Protein 7BV5 (pdb70)

Structure (mmCIF, N/CA/C/O backbone):
data_7BV5
#
_entry.id   7BV5
#
_cell.length_a   138.591
_cell.length_b   118.543
_cell.length_c   91.142
_cell.angle_alpha   90.000
_cell.angle_beta   90.000
_cell.angle_gamma   90.000
#
_symmetry.space_group_name_H-M   'P 21 21 2'
#
loop_
_entity.id
_entity.type
_entity.pdbx_description
1 polymer 'tRNA-specific adenosine deaminase subunit TAD2'
2 polymer 'tRNA-specific adenosine deaminase subunit TAD3'
3 non-polymer 'ZINC ION'
4 water water
#
loop_
_atom_site.group_PDB
_atom_site.id
_atom_site.type_symbol
_atom_site.label_atom_id
_atom_site.label_alt_id
_atom_site.label_comp_id
_atom_site.label_asym_id
_atom_site.label_entity_id
_atom_site.label_seq_id
_atom_site.pdbx_PDB_ins_code
_atom_site.Cartn_x
_atom_site.Cartn_y
_atom_site.Cartn_z
_atom_site.occupancy
_atom_site.B_iso_or_equiv
_atom_site.auth_seq_id
_atom_site.auth_comp_id
_atom_site.auth_asym_id
_atom_site.auth_atom_id
_atom_site.pdbx_PDB_model_num
ATOM 1 N N . ALA A 1 2 ? -33.393 58.591 17.946 1.00 113.20 -1 ALA A N 1
ATOM 2 C CA . ALA A 1 2 ? -33.896 59.446 16.809 1.00 115.97 -1 ALA A CA 1
ATOM 3 C C . ALA A 1 2 ? -33.338 60.887 16.809 1.00 120.20 -1 ALA A C 1
ATOM 4 O O . ALA A 1 2 ? -33.780 61.726 16.016 1.00 121.52 -1 ALA A O 1
ATOM 6 N N . ASP A 1 3 ? -32.387 61.168 17.708 1.00 112.69 0 ASP A N 1
ATOM 7 C CA . ASP A 1 3 ? -31.420 62.258 17.565 1.00 104.46 0 ASP A CA 1
ATOM 8 C C . ASP A 1 3 ? -30.682 62.114 16.210 1.00 104.74 0 ASP A C 1
ATOM 9 O O . ASP A 1 3 ? -30.446 61.003 15.715 1.00 104.77 0 ASP A O 1
ATOM 14 N N . LEU A 1 4 ? -30.333 63.255 15.620 1.00 96.24 1 LEU A N 1
ATOM 15 C CA . LEU A 1 4 ? -29.829 63.311 14.235 1.00 88.45 1 LEU A CA 1
ATOM 16 C C . LEU A 1 4 ? -28.324 63.176 14.101 1.00 80.30 1 LEU A C 1
ATOM 17 O O . LEU A 1 4 ? -27.829 62.774 13.039 1.00 74.33 1 LEU A O 1
ATOM 22 N N . GLN A 1 5 ? -27.602 63.515 15.166 1.00 72.73 2 GLN A N 1
ATOM 23 C CA . GLN A 1 5 ? -26.200 63.132 15.281 1.00 66.85 2 GLN A CA 1
ATOM 24 C C . GLN A 1 5 ? -26.084 61.613 15.187 1.00 59.55 2 GLN A C 1
ATOM 25 O O . GLN A 1 5 ? -25.149 61.098 14.576 1.00 56.44 2 GLN A O 1
ATOM 31 N N . HIS A 1 6 ? -27.057 60.908 15.765 1.00 52.71 3 HIS A N 1
ATOM 32 C CA . HIS A 1 6 ? -27.078 59.452 15.716 1.00 53.26 3 HIS A CA 1
ATOM 33 C C . HIS A 1 6 ? -27.228 58.893 14.301 1.00 53.16 3 HIS A C 1
ATOM 34 O O . HIS A 1 6 ? -26.517 57.977 13.906 1.00 49.73 3 HIS A O 1
ATOM 41 N N . ILE A 1 7 ? -28.128 59.478 13.531 1.00 57.23 4 ILE A N 1
ATOM 42 C CA . ILE A 1 7 ? -28.271 59.119 12.122 1.00 56.44 4 ILE A CA 1
ATOM 43 C C . ILE A 1 7 ? -26.970 59.378 11.395 1.00 54.19 4 ILE A C 1
ATOM 44 O O . ILE A 1 7 ? -26.420 58.461 10.786 1.00 54.54 4 ILE A O 1
ATOM 49 N N . LYS A 1 8 ? -26.488 60.617 11.487 1.00 52.08 5 LYS A N 1
ATOM 50 C CA . LYS A 1 8 ? -25.221 61.013 10.883 1.00 51.79 5 LYS A CA 1
ATOM 51 C C . LYS A 1 8 ? -24.085 60.015 11.128 1.00 48.43 5 LYS A C 1
ATOM 52 O O . LYS A 1 8 ? -23.444 59.554 10.180 1.00 47.94 5 LYS A O 1
ATOM 58 N N . HIS A 1 9 ? -23.819 59.718 12.393 1.00 45.15 6 HIS A N 1
ATOM 59 C CA . HIS A 1 9 ? -22.684 58.862 12.731 1.00 44.39 6 HIS A CA 1
ATOM 60 C C . HIS A 1 9 ? -22.906 57.389 12.367 1.00 43.02 6 HIS A C 1
ATOM 61 O O . HIS A 1 9 ? -21.976 56.699 11.960 1.00 42.15 6 HIS A O 1
ATOM 68 N N . MET A 1 10 ? -24.138 56.912 12.471 1.00 43.21 7 MET A N 1
ATOM 69 C CA . MET A 1 10 ? -24.438 55.560 12.026 1.00 41.34 7 MET A CA 1
ATOM 70 C C . MET A 1 10 ? -24.289 55.447 10.525 1.00 41.34 7 MET A C 1
ATOM 71 O O . MET A 1 10 ? -23.873 54.398 10.041 1.00 40.44 7 MET A O 1
ATOM 76 N N . ARG A 1 11 ? -24.654 56.499 9.790 1.00 40.95 8 ARG A N 1
ATOM 77 C CA . ARG A 1 11 ? -24.432 56.504 8.337 1.00 42.41 8 ARG A CA 1
ATOM 78 C C . ARG A 1 11 ? -22.952 56.273 8.017 1.00 38.69 8 ARG A C 1
ATOM 79 O O . ARG A 1 11 ? -22.632 55.486 7.132 1.00 36.89 8 ARG A O 1
ATOM 87 N N . THR A 1 12 ? -22.065 56.917 8.773 1.00 37.07 9 THR A N 1
ATOM 88 C CA . THR A 1 12 ? -20.626 56.711 8.634 1.00 36.01 9 THR A CA 1
ATOM 89 C C . THR A 1 12 ? -20.303 55.269 8.913 1.00 36.28 9 THR A C 1
ATOM 90 O O . THR A 1 12 ? -19.688 54.599 8.106 1.00 38.65 9 THR A O 1
ATOM 94 N N . ALA A 1 13 ? -20.763 54.765 10.038 1.00 37.28 10 ALA A N 1
ATOM 95 C CA . ALA A 1 13 ? -20.512 53.366 10.367 1.00 39.54 10 ALA A CA 1
ATOM 96 C C . ALA A 1 13 ? -20.913 52.383 9.238 1.00 39.95 10 ALA A C 1
ATOM 97 O O . ALA A 1 13 ? -20.247 51.375 8.972 1.00 35.81 10 ALA A O 1
ATOM 99 N N . VAL A 1 14 ? -22.023 52.690 8.588 1.00 43.82 11 VAL A N 1
ATOM 100 C CA . VAL A 1 14 ? -22.579 51.835 7.556 1.00 44.14 11 VAL A CA 1
ATOM 101 C C . VAL A 1 14 ? -21.712 51.945 6.332 1.00 43.85 11 VAL A C 1
ATOM 102 O O . VAL A 1 14 ? -21.509 50.946 5.648 1.00 49.81 11 VAL A O 1
ATOM 106 N N . ARG A 1 15 ? -21.194 53.139 6.047 1.00 42.11 12 ARG A N 1
ATOM 107 C CA . ARG A 1 15 ? -20.273 53.288 4.918 1.00 41.85 12 ARG A CA 1
ATOM 108 C C . ARG A 1 15 ? -19.042 52.440 5.148 1.00 39.29 12 ARG A C 1
ATOM 109 O O . ARG A 1 15 ? -18.610 51.727 4.260 1.00 39.29 12 ARG A O 1
ATOM 117 N N . LEU A 1 16 ? -18.497 52.494 6.358 1.00 40.17 13 LEU A N 1
ATOM 118 C CA . LEU A 1 16 ? -17.333 51.677 6.716 1.00 39.07 13 LEU A CA 1
ATOM 119 C C . LEU A 1 16 ? -17.614 50.164 6.664 1.00 38.37 13 LEU A C 1
ATOM 120 O O . LEU A 1 16 ? -16.794 49.388 6.168 1.00 37.91 13 LEU A O 1
ATOM 125 N N . ALA A 1 17 ? -18.766 49.745 7.173 1.00 36.40 14 ALA A N 1
ATOM 126 C CA . ALA A 1 17 ? -19.187 48.345 7.056 1.00 37.57 14 ALA A CA 1
ATOM 127 C C . ALA A 1 17 ? -19.303 47.895 5.607 1.00 37.00 14 ALA A C 1
ATOM 128 O O . ALA A 1 17 ? -18.984 46.758 5.287 1.00 34.74 14 ALA A O 1
ATOM 130 N N . ARG A 1 18 ? -19.806 48.783 4.753 1.00 37.43 15 ARG A N 1
ATOM 131 C CA . ARG A 1 18 ? -19.857 48.515 3.337 1.00 39.82 15 ARG A CA 1
ATOM 132 C C . ARG A 1 18 ? -18.452 48.284 2.796 1.00 39.87 15 ARG A C 1
ATOM 133 O O . ARG A 1 18 ? -18.245 47.372 2.011 1.00 43.58 15 ARG A O 1
ATOM 141 N N . TYR A 1 19 ? -17.499 49.115 3.196 1.00 38.75 16 TYR A N 1
ATOM 142 C CA . TYR A 1 19 ? -16.101 48.917 2.805 1.00 40.91 16 TYR A CA 1
ATOM 143 C C . TYR A 1 19 ? -15.609 47.532 3.230 1.00 40.81 16 TYR A C 1
ATOM 144 O O . TYR A 1 19 ? -14.920 46.828 2.475 1.00 39.25 16 TYR A O 1
ATOM 153 N N . ALA A 1 20 ? -15.961 47.158 4.451 1.00 41.73 17 ALA A N 1
ATOM 154 C CA . ALA A 1 20 ? -15.578 45.863 4.971 1.00 43.71 17 ALA A CA 1
ATOM 155 C C . ALA A 1 20 ? -16.122 44.727 4.077 1.00 41.75 17 ALA A C 1
ATOM 156 O O . ALA A 1 20 ? -15.383 43.795 3.723 1.00 38.40 17 ALA A O 1
ATOM 158 N N . LEU A 1 21 ? -17.392 44.841 3.687 1.00 39.48 18 LEU A N 1
ATOM 159 C CA . LEU A 1 21 ? -18.011 43.878 2.803 1.00 41.28 18 LEU A CA 1
ATOM 160 C C . LEU A 1 21 ? -17.171 43.716 1.539 1.00 45.06 18 LEU A C 1
ATOM 161 O O . LEU A 1 21 ? -16.829 42.605 1.123 1.00 48.72 18 LEU A O 1
ATOM 166 N N . ASP A 1 22 ? -16.796 44.839 0.949 1.00 47.10 19 ASP A N 1
ATOM 167 C CA . ASP A 1 22 ? -16.111 44.820 -0.345 1.00 45.77 19 ASP A CA 1
ATOM 168 C C . ASP A 1 22 ? -14.692 44.316 -0.260 1.00 45.73 19 ASP A C 1
ATOM 169 O O . ASP A 1 22 ? -14.128 43.938 -1.276 1.00 47.17 19 ASP A O 1
ATOM 174 N N . HIS A 1 23 ? -14.128 44.296 0.946 1.00 49.31 20 HIS A N 1
ATOM 175 C CA . HIS A 1 23 ? -12.821 43.669 1.188 1.00 48.42 20 HIS A CA 1
ATOM 176 C C . HIS A 1 23 ? -12.948 42.307 1.861 1.00 44.98 20 HIS A C 1
ATOM 177 O O . HIS A 1 23 ? -12.049 41.887 2.571 1.00 38.78 20 HIS A O 1
ATOM 184 N N . ASP A 1 24 ? -14.060 41.619 1.591 1.00 45.91 21 ASP A N 1
ATOM 185 C CA . ASP A 1 24 ? -14.270 40.219 1.982 1.00 47.67 21 ASP A CA 1
ATOM 186 C C . ASP A 1 24 ? -14.320 39.939 3.476 1.00 44.60 21 ASP A C 1
ATOM 187 O O . ASP A 1 24 ? -14.065 38.828 3.904 1.00 44.00 21 ASP A O 1
ATOM 192 N N . GLU A 1 25 ? -14.701 40.941 4.245 1.00 42.52 22 GLU A N 1
ATOM 193 C CA . GLU A 1 25 ? -14.733 40.856 5.692 1.00 42.92 22 GLU A CA 1
ATOM 194 C C . GLU A 1 25 ? -16.201 41.039 6.143 1.00 41.34 22 GLU A C 1
ATOM 195 O O . GLU A 1 25 ? -17.035 41.537 5.379 1.00 49.74 22 GLU A O 1
ATOM 201 N N . THR A 1 26 ? -16.523 40.594 7.349 1.00 38.46 23 THR A N 1
ATOM 202 C CA . THR A 1 26 ? -17.878 40.711 7.890 1.00 37.06 23 THR A CA 1
ATOM 203 C C . THR A 1 26 ? -18.222 42.165 8.083 1.00 36.66 23 THR A C 1
ATOM 204 O O . THR A 1 26 ? -17.456 42.874 8.708 1.00 40.63 23 THR A O 1
ATOM 208 N N . PRO A 1 27 ? -19.390 42.618 7.598 1.00 36.09 24 PRO A N 1
ATOM 209 C CA . PRO A 1 27 ? -19.748 44.035 7.694 1.00 35.99 24 PRO A CA 1
ATOM 210 C C . PRO A 1 27 ? -20.210 44.516 9.063 1.00 34.91 24 PRO A C 1
ATOM 211 O O . PRO A 1 27 ? -21.322 45.032 9.204 1.00 38.34 24 PRO A O 1
ATOM 215 N N . VAL A 1 28 ? -19.342 44.359 10.052 1.00 34.31 25 VAL A N 1
ATOM 216 C CA . VAL A 1 28 ? -19.509 44.965 11.367 1.00 35.83 25 VAL A CA 1
ATOM 217 C C . VAL A 1 28 ? -18.445 46.059 11.434 1.00 35.40 25 VAL A C 1
ATOM 218 O O . VAL A 1 28 ? -17.266 45.772 11.171 1.00 37.62 25 VAL A O 1
ATOM 222 N N . ALA A 1 29 ? -18.860 47.283 11.771 1.00 33.02 26 ALA A N 1
ATOM 223 C CA . ALA A 1 29 ? -17.978 48.436 11.739 1.00 33.36 26 ALA A CA 1
ATOM 224 C C . ALA A 1 29 ? -18.343 49.512 12.785 1.00 36.47 26 ALA A C 1
ATOM 225 O O . ALA A 1 29 ? -19.512 49.739 13.115 1.00 36.36 26 ALA A O 1
ATOM 227 N N . CYS A 1 30 ? -17.301 50.188 13.258 1.00 38.76 27 CYS A N 1
ATOM 228 C CA . CYS A 1 30 ? -17.325 51.040 14.440 1.00 37.44 27 CYS A CA 1
ATOM 229 C C . CYS A 1 30 ? -16.919 52.456 14.124 1.00 34.59 27 CYS A C 1
ATOM 230 O O . CYS A 1 30 ? -15.992 52.685 13.355 1.00 30.17 27 CYS A O 1
ATOM 233 N N . ILE A 1 31 ? -17.562 53.389 14.791 1.00 33.92 28 ILE A N 1
ATOM 234 C CA . ILE A 1 31 ? -17.125 54.765 14.790 1.00 36.00 28 ILE A CA 1
ATOM 235 C C . ILE A 1 31 ? -17.189 55.211 16.256 1.00 36.74 28 ILE A C 1
ATOM 236 O O . ILE A 1 31 ? -18.272 55.278 16.837 1.00 37.25 28 ILE A O 1
ATOM 241 N N . PHE A 1 32 ? -16.028 55.484 16.846 1.00 36.54 29 PHE A N 1
ATOM 242 C CA . PHE A 1 32 ? -15.948 56.007 18.207 1.00 37.10 29 PHE A CA 1
ATOM 243 C C . PHE A 1 32 ? -16.009 57.538 18.132 1.00 37.67 29 PHE A C 1
ATOM 244 O O . PHE A 1 32 ? -15.194 58.173 17.470 1.00 36.63 29 PHE A O 1
ATOM 252 N N . VAL A 1 33 ? -16.988 58.121 18.795 1.00 37.03 30 VAL A N 1
ATOM 253 C CA . VAL A 1 33 ? -17.209 59.531 18.693 1.00 38.62 30 VAL A CA 1
ATOM 254 C C . VAL A 1 33 ? -17.042 60.113 20.054 1.00 43.46 30 VAL A C 1
ATOM 255 O O . VAL A 1 33 ? -17.639 59.616 21.013 1.00 42.68 30 VAL A O 1
ATOM 259 N N . HIS A 1 34 ? -16.271 61.201 20.112 1.00 47.78 31 HIS A N 1
ATOM 260 C CA . HIS A 1 34 ? -16.028 61.953 21.341 1.00 46.18 31 HIS A CA 1
ATOM 261 C C . HIS A 1 34 ? -17.239 62.821 21.560 1.00 44.43 31 HIS A C 1
ATOM 262 O O . HIS A 1 34 ? -17.374 63.846 20.918 1.00 50.63 31 HIS A O 1
ATOM 269 N N . THR A 1 35 ? -18.126 62.407 22.452 1.00 43.65 32 THR A N 1
ATOM 270 C CA . THR A 1 35 ? -19.459 63.038 22.594 1.00 42.55 32 THR A CA 1
ATOM 271 C C . THR A 1 35 ? -19.465 64.558 22.921 1.00 42.54 32 THR A C 1
ATOM 272 O O . THR A 1 35 ? -20.255 65.321 22.356 1.00 37.93 32 THR A O 1
ATOM 276 N N . PRO A 1 36 ? -18.570 65.007 23.813 1.00 48.55 33 PRO A N 1
ATOM 277 C CA . PRO A 1 36 ? -18.511 66.455 24.118 1.00 51.08 33 PRO A CA 1
ATOM 278 C C . PRO A 1 36 ? -18.164 67.389 22.945 1.00 54.93 33 PRO A C 1
ATOM 279 O O . PRO A 1 36 ? -18.546 68.544 22.974 1.00 62.00 33 PRO A O 1
ATOM 283 N N . THR A 1 37 ? -17.442 66.900 21.939 1.00 56.53 34 THR A N 1
ATOM 284 C CA . THR A 1 37 ? -17.064 67.710 20.773 1.00 52.69 34 THR A CA 1
ATOM 285 C C . THR A 1 37 ? -17.803 67.332 19.489 1.00 53.02 34 THR A C 1
ATOM 286 O O . THR A 1 37 ? -17.731 68.067 18.526 1.00 58.63 34 THR A O 1
ATOM 290 N N . GLY A 1 38 ? -18.496 66.199 19.454 1.00 52.10 35 GLY A N 1
ATOM 291 C CA . GLY A 1 38 ? -19.063 65.682 18.204 1.00 51.45 35 GLY A CA 1
ATOM 292 C C . GLY A 1 38 ? -18.051 65.130 17.197 1.00 53.79 35 GLY A C 1
ATOM 293 O O . GLY A 1 38 ? -18.425 64.816 16.058 1.00 57.26 35 GLY A O 1
ATOM 294 N N . GLN A 1 39 ? -16.792 64.956 17.609 1.00 50.83 36 GLN A N 1
ATOM 295 C CA . GLN A 1 39 ? -15.737 64.503 16.706 1.00 50.98 36 GLN A CA 1
ATOM 296 C C . GLN A 1 39 ? -15.563 62.978 16.641 1.00 51.28 36 GLN A C 1
ATOM 297 O O . GLN A 1 39 ? -15.628 62.271 17.645 1.00 49.73 36 GLN A O 1
ATOM 303 N N . VAL A 1 40 ? -15.319 62.499 15.430 1.00 51.60 37 VAL A N 1
ATOM 304 C CA . VAL A 1 40 ? -14.930 61.127 15.184 1.00 51.13 37 VAL A CA 1
ATOM 305 C C . VAL A 1 40 ? -13.466 60.958 15.616 1.00 51.41 37 VAL A C 1
ATOM 306 O O . VAL A 1 40 ? -12.577 61.601 15.065 1.00 53.36 37 VAL A O 1
ATOM 310 N N . MET A 1 41 ? -13.234 60.070 16.583 1.00 49.17 38 MET A N 1
ATOM 311 C CA . MET A 1 41 ? -11.900 59.846 17.159 1.00 42.36 38 MET A CA 1
ATOM 312 C C . MET A 1 41 ? -11.254 58.509 16.802 1.00 41.34 38 MET A C 1
ATOM 313 O O . MET A 1 41 ? -10.036 58.367 16.931 1.00 40.74 38 MET A O 1
ATOM 318 N N . ALA A 1 42 ? -12.042 57.530 16.372 1.00 41.30 39 ALA A N 1
ATOM 319 C CA . ALA A 1 42 ? -11.491 56.237 15.936 1.00 39.42 39 ALA A CA 1
ATOM 320 C C . ALA A 1 42 ? -12.532 55.462 15.172 1.00 39.72 39 ALA A C 1
ATOM 321 O O . ALA A 1 42 ? -13.731 55.794 15.190 1.00 39.38 39 ALA A O 1
ATOM 323 N N . TYR A 1 43 ? -12.054 54.423 14.503 1.00 38.46 40 TYR A N 1
ATOM 324 C CA . TYR A 1 43 ? -12.932 53.527 13.787 1.00 38.74 40 TYR A CA 1
ATOM 325 C C . TYR A 1 43 ? -12.499 52.076 13.871 1.00 38.27 40 TYR A C 1
ATOM 326 O O . TYR A 1 43 ? -11.392 51.775 14.335 1.00 43.31 40 TYR A O 1
ATOM 335 N N . GLY A 1 44 ? -13.388 51.186 13.443 1.00 34.65 41 GLY A N 1
ATOM 336 C CA . GLY A 1 44 ? -13.114 49.744 13.479 1.00 35.12 41 GLY A CA 1
ATOM 337 C C . GLY A 1 44 ? -13.830 48.970 12.385 1.00 34.31 41 GLY A C 1
ATOM 338 O O . GLY A 1 44 ? -14.879 49.402 11.868 1.00 33.73 41 GLY A O 1
ATOM 339 N N . MET A 1 45 ? -13.233 47.850 12.010 1.00 31.64 42 MET A N 1
ATOM 340 C CA . MET A 1 45 ? -13.898 46.843 11.222 1.00 33.10 42 MET A CA 1
ATOM 341 C C . MET A 1 45 ? -13.489 45.503 11.759 1.00 32.58 42 MET A C 1
ATOM 342 O O . MET A 1 45 ? -12.434 45.346 12.357 1.00 29.60 42 MET A O 1
ATOM 347 N N . ASN A 1 46 ? -14.313 44.510 11.484 1.00 35.80 43 ASN A N 1
ATOM 348 C CA . ASN A 1 46 ? -13.937 43.158 11.793 1.00 37.19 43 ASN A CA 1
ATOM 349 C C . ASN A 1 46 ? -12.623 42.846 11.080 1.00 39.03 43 ASN A C 1
ATOM 350 O O . ASN A 1 46 ? -12.394 43.332 9.969 1.00 36.83 43 ASN A O 1
ATOM 355 N N . ASP A 1 47 ? -11.749 42.100 11.750 1.00 40.59 44 ASP A N 1
ATOM 356 C CA . ASP A 1 47 ? -10.430 41.842 11.220 1.00 45.42 44 ASP A CA 1
ATOM 357 C C . ASP A 1 47 ? -9.943 40.418 11.468 1.00 47.99 44 ASP A C 1
ATOM 358 O O . ASP A 1 47 ? -8.724 40.149 11.484 1.00 55.44 44 ASP A O 1
ATOM 363 N N . THR A 1 48 ? -10.884 39.489 11.568 1.00 42.14 45 THR A N 1
ATOM 364 C CA . THR A 1 48 ? -10.527 38.117 11.852 1.00 39.00 45 THR A CA 1
ATOM 365 C C . THR A 1 48 ? -9.918 37.370 10.673 1.00 37.77 45 THR A C 1
ATOM 366 O O . THR A 1 48 ? -9.301 36.338 10.884 1.00 34.51 45 THR A O 1
ATOM 370 N N . ASN A 1 49 ? -10.088 37.876 9.449 1.00 39.47 46 ASN A N 1
ATOM 371 C CA . ASN A 1 49 ? -9.381 37.305 8.279 1.00 38.95 46 ASN A CA 1
ATOM 372 C C . ASN A 1 49 ? -7.882 37.517 8.351 1.00 41.03 46 ASN A C 1
ATOM 373 O O . ASN A 1 49 ? -7.121 36.612 8.038 1.00 43.37 46 ASN A O 1
ATOM 378 N N . LYS A 1 50 ? -7.459 38.706 8.757 1.00 41.16 47 LYS A N 1
ATOM 379 C CA . LYS A 1 50 ? -6.036 38.983 8.896 1.00 41.36 47 LYS A CA 1
ATOM 380 C C . LYS A 1 50 ? -5.476 38.388 10.191 1.00 40.28 47 LYS A C 1
ATOM 381 O O . LYS A 1 50 ? -4.393 37.834 10.204 1.00 37.97 47 LYS A O 1
ATOM 387 N N . SER A 1 51 ? -6.199 38.532 11.295 1.00 39.23 48 SER A N 1
ATOM 388 C CA . SER A 1 51 ? -5.659 38.149 12.596 1.00 36.61 48 SER A CA 1
ATOM 389 C C . SER A 1 51 ? -5.557 36.653 12.781 1.00 36.69 48 SER A C 1
ATOM 390 O O . SER A 1 51 ? -4.745 36.180 13.560 1.00 43.21 48 SER A O 1
ATOM 393 N N . LEU A 1 52 ? -6.428 35.912 12.120 1.00 35.38 49 LEU A N 1
ATOM 394 C CA . LEU A 1 52 ? -6.536 34.473 12.295 1.00 33.36 49 LEU A CA 1
ATOM 395 C C . LEU A 1 52 ? -6.911 34.105 13.717 1.00 35.08 49 LEU A C 1
ATOM 396 O O . LEU A 1 52 ? -6.639 32.989 14.172 1.00 35.55 49 LEU A O 1
ATOM 401 N N . THR A 1 53 ? -7.578 35.034 14.405 1.00 35.26 50 THR A N 1
ATOM 402 C CA . THR A 1 53 ? -8.107 34.790 15.739 1.00 36.09 50 THR A CA 1
ATOM 403 C C . THR A 1 53 ? -9.573 35.050 15.612 1.00 36.84 50 THR A C 1
ATOM 404 O O . THR A 1 53 ? -9.983 35.683 14.655 1.00 39.79 50 THR A O 1
ATOM 408 N N . GLY A 1 54 ? -10.358 34.577 16.571 1.00 35.68 51 GLY A N 1
ATOM 409 C CA . GLY A 1 54 ? -11.777 34.885 16.599 1.00 35.65 51 GLY A CA 1
ATOM 410 C C . GLY A 1 54 ? -12.125 36.067 17.490 1.00 37.79 51 GLY A C 1
ATOM 411 O O . GLY A 1 54 ? -13.280 36.206 17.885 1.00 41.21 51 GLY A O 1
ATOM 412 N N . VAL A 1 55 ? -11.152 36.923 17.804 1.00 35.61 52 VAL A N 1
ATOM 413 C CA . VAL A 1 55 ? -11.370 38.031 18.749 1.00 34.38 52 VAL A CA 1
ATOM 414 C C . VAL A 1 55 ? -11.150 39.435 18.158 1.00 35.05 52 VAL A C 1
ATOM 415 O O . VAL A 1 55 ? -11.434 40.437 18.830 1.00 36.00 52 VAL A O 1
ATOM 419 N N . ALA A 1 56 ? -10.673 39.524 16.914 1.00 33.88 53 ALA A N 1
ATOM 420 C CA . ALA A 1 56 ? -10.306 40.807 16.307 1.00 33.14 53 ALA A CA 1
ATOM 421 C C . ALA A 1 56 ? -11.530 41.511 15.731 1.00 34.32 53 ALA A C 1
ATOM 422 O O . ALA A 1 56 ? -11.628 41.715 14.520 1.00 37.53 53 ALA A O 1
ATOM 424 N N . HIS A 1 57 ? -12.458 41.876 16.616 1.00 33.10 54 HIS A N 1
ATOM 425 C CA . HIS A 1 57 ? -13.735 42.475 16.248 1.00 30.39 54 HIS A CA 1
ATOM 426 C C . HIS A 1 57 ? -13.548 43.967 16.078 1.00 29.20 54 HIS A C 1
ATOM 427 O O . HIS A 1 57 ? -12.644 44.559 16.650 1.00 30.56 54 HIS A O 1
ATOM 434 N N . ALA A 1 58 ? -14.442 44.581 15.323 1.00 28.19 55 ALA A N 1
ATOM 435 C CA . ALA A 1 58 ? -14.425 46.036 15.130 1.00 29.30 55 ALA A CA 1
ATOM 436 C C . ALA A 1 58 ? -14.067 46.858 16.374 1.00 29.73 55 ALA A C 1
ATOM 437 O O . ALA A 1 58 ? -13.194 47.703 16.316 1.00 34.02 55 ALA A O 1
ATOM 439 N N . GLU A 1 59 ? -14.746 46.607 17.480 1.00 31.87 56 GLU A N 1
ATOM 440 C CA . GLU A 1 59 ? -14.595 47.401 18.700 1.00 33.27 56 GLU A CA 1
ATOM 441 C C . GLU A 1 59 ? -13.154 47.299 19.189 1.00 33.99 56 GLU A C 1
ATOM 442 O O . GLU A 1 59 ? -12.532 48.313 19.574 1.00 29.85 56 GLU A O 1
ATOM 448 N N . PHE A 1 60 ? -12.622 46.076 19.136 1.00 33.37 57 PHE A N 1
ATOM 449 C CA . PHE A 1 60 ? -11.250 45.852 19.515 1.00 33.46 57 PHE A CA 1
ATOM 450 C C . PHE A 1 60 ? -10.270 46.649 18.684 1.00 34.42 57 PHE A C 1
ATOM 451 O O . PHE A 1 60 ? -9.343 47.206 19.237 1.00 37.91 57 PHE A O 1
ATOM 459 N N . MET A 1 61 ? -10.493 46.728 17.379 1.00 36.11 58 MET A N 1
ATOM 460 C CA . MET A 1 61 ? -9.630 47.477 16.475 1.00 36.29 58 MET A CA 1
ATOM 461 C C . MET A 1 61 ? -9.624 48.952 16.877 1.00 35.05 58 MET A C 1
ATOM 462 O O . MET A 1 61 ? -8.598 49.622 16.882 1.00 34.34 58 MET A O 1
ATOM 467 N N . GLY A 1 62 ? -10.778 49.456 17.246 1.00 36.50 59 GLY A N 1
ATOM 468 C CA . GLY A 1 62 ? -10.889 50.856 17.592 1.00 39.41 59 GLY A CA 1
ATOM 469 C C . GLY A 1 62 ? -10.274 51.151 18.940 1.00 40.40 59 GLY A C 1
ATOM 470 O O . GLY A 1 62 ? -9.733 52.231 19.145 1.00 44.83 59 GLY A O 1
ATOM 471 N N . ILE A 1 63 ? -10.383 50.206 19.867 1.00 38.79 60 ILE A N 1
ATOM 472 C CA . ILE A 1 63 ? -9.717 50.340 21.148 1.00 38.06 60 ILE A CA 1
ATOM 473 C C . ILE A 1 63 ? -8.202 50.463 20.913 1.00 38.73 60 ILE A C 1
ATOM 474 O O . ILE A 1 63 ? -7.577 51.345 21.480 1.00 41.54 60 ILE A O 1
ATOM 479 N N . ASP A 1 64 ? -7.629 49.613 20.066 1.00 39.31 61 ASP A N 1
ATOM 480 C CA . ASP A 1 64 ? -6.210 49.714 19.699 1.00 39.79 61 ASP A CA 1
ATOM 481 C C . ASP A 1 64 ? -5.858 51.066 19.104 1.00 36.31 61 ASP A C 1
ATOM 482 O O . ASP A 1 64 ? -4.852 51.648 19.448 1.00 34.97 61 ASP A O 1
ATOM 487 N N . GLN A 1 65 ? -6.661 51.555 18.184 1.00 34.23 62 GLN A N 1
ATOM 488 C CA . GLN A 1 65 ? -6.389 52.866 17.620 1.00 34.86 62 GLN A CA 1
ATOM 489 C C . GLN A 1 65 ? -6.299 53.962 18.680 1.00 36.46 62 GLN A C 1
ATOM 490 O O . GLN A 1 65 ? -5.433 54.821 18.601 1.00 38.01 62 GLN A O 1
ATOM 496 N N . ILE A 1 66 ? -7.228 53.956 19.629 1.00 37.22 63 ILE A N 1
ATOM 497 C CA . ILE A 1 66 ? -7.256 54.964 20.682 1.00 38.43 63 ILE A CA 1
ATOM 498 C C . ILE A 1 66 ? -6.036 54.746 21.591 1.00 40.09 63 ILE A C 1
ATOM 499 O O . ILE A 1 66 ? -5.363 55.697 21.948 1.00 40.30 63 ILE A O 1
ATOM 504 N N . LYS A 1 67 ? -5.740 53.502 21.947 1.00 41.31 64 LYS A N 1
ATOM 505 C CA . LYS A 1 67 ? -4.555 53.204 22.741 1.00 40.08 64 LYS A CA 1
ATOM 506 C C . LYS A 1 67 ? -3.315 53.726 22.045 1.00 39.27 64 LYS A C 1
ATOM 507 O O . LYS A 1 67 ? -2.466 54.325 22.685 1.00 41.23 64 LYS A O 1
ATOM 513 N N . ALA A 1 68 ? -3.225 53.526 20.741 1.00 37.29 65 ALA A N 1
ATOM 514 C CA . ALA A 1 68 ? -2.138 54.111 19.969 1.00 38.40 65 ALA A CA 1
ATOM 515 C C . ALA A 1 68 ? -2.145 55.658 19.941 1.00 40.12 65 ALA A C 1
ATOM 516 O O . ALA A 1 68 ? -1.109 56.261 20.037 1.00 42.16 65 ALA A O 1
ATOM 518 N N . MET A 1 69 ? -3.307 56.287 19.808 1.00 42.13 66 MET A N 1
ATOM 519 C CA . MET A 1 69 ? -3.401 57.755 19.752 1.00 40.93 66 MET A CA 1
ATOM 520 C C . MET A 1 69 ? -3.164 58.455 21.094 1.00 43.61 66 MET A C 1
ATOM 521 O O . MET A 1 69 ? -2.646 59.568 21.121 1.00 43.78 66 MET A O 1
ATOM 526 N N . LEU A 1 70 ? -3.591 57.808 22.176 1.00 43.59 67 LEU A N 1
ATOM 527 C CA . LEU A 1 70 ? -3.730 58.418 23.506 1.00 40.97 67 LEU A CA 1
ATOM 528 C C . LEU A 1 70 ? -2.986 57.675 24.625 1.00 38.00 67 LEU A C 1
ATOM 529 O O . LEU A 1 70 ? -2.895 58.172 25.738 1.00 38.50 67 LEU A O 1
ATOM 534 N N . GLY A 1 71 ? -2.471 56.485 24.351 1.00 37.05 68 GLY A N 1
ATOM 535 C CA . GLY A 1 71 ? -1.915 55.648 25.403 1.00 38.29 68 GLY A CA 1
ATOM 536 C C . GLY A 1 71 ? -2.971 55.071 26.333 1.00 41.61 68 GLY A C 1
ATOM 537 O O . GLY A 1 71 ? -4.143 55.475 26.343 1.00 38.93 68 GLY A O 1
ATOM 538 N N . SER A 1 72 ? -2.526 54.125 27.141 1.00 42.63 69 SER A N 1
ATOM 539 C CA . SER A 1 72 ? -3.401 53.396 28.011 1.00 43.28 69 SER A CA 1
ATOM 540 C C . SER A 1 72 ? -4.122 54.290 28.980 1.00 45.46 69 SER A C 1
ATOM 541 O O . SER A 1 72 ? -5.329 54.238 29.073 1.00 50.06 69 SER A O 1
ATOM 544 N N . ARG A 1 73 ? -3.384 55.113 29.700 1.00 49.18 70 ARG A N 1
ATOM 545 C CA . ARG A 1 73 ? -3.999 56.154 30.503 1.00 53.84 70 ARG A CA 1
ATOM 546 C C . ARG A 1 73 ? -5.025 56.985 29.722 1.00 49.14 70 ARG A C 1
ATOM 547 O O . ARG A 1 73 ? -6.148 57.210 30.201 1.00 46.32 70 ARG A O 1
ATOM 555 N N . GLY A 1 74 ? -4.631 57.432 28.533 1.00 43.40 71 GLY A N 1
ATOM 556 C CA . GLY A 1 74 ? -5.528 58.168 27.660 1.00 44.60 71 GLY A CA 1
ATOM 557 C C . GLY A 1 74 ? -6.864 57.474 27.435 1.00 46.13 71 GLY A C 1
ATOM 558 O O . GLY A 1 74 ? -7.935 58.097 27.583 1.00 46.05 71 GLY A O 1
ATOM 559 N N . VAL A 1 75 ? -6.790 56.175 27.115 1.00 43.09 72 VAL A N 1
ATOM 560 C CA . VAL A 1 75 ? -7.958 55.371 26.765 1.00 39.26 72 VAL A CA 1
ATOM 561 C C . VAL A 1 75 ? -8.879 55.384 27.950 1.00 38.30 72 VAL A C 1
ATOM 562 O O . VAL A 1 75 ? -10.019 55.824 27.853 1.00 37.61 72 VAL A O 1
ATOM 566 N N . VAL A 1 76 ? -8.341 54.957 29.080 1.00 37.93 73 VAL A N 1
ATOM 567 C CA . VAL A 1 76 ? -9.104 54.851 30.306 1.00 39.72 73 VAL A CA 1
ATOM 568 C C . VAL A 1 76 ? -9.723 56.180 30.699 1.00 41.03 73 VAL A C 1
ATOM 569 O O . VAL A 1 76 ? -10.873 56.195 31.112 1.00 43.50 73 VAL A O 1
ATOM 573 N N . ASP A 1 77 ? -8.974 57.279 30.555 1.00 43.35 74 ASP A N 1
ATOM 574 C CA . ASP A 1 77 ? -9.468 58.612 30.934 1.00 43.47 74 ASP A CA 1
ATOM 575 C C . ASP A 1 77 ? -10.570 59.117 30.013 1.00 41.25 74 ASP A C 1
ATOM 576 O O . ASP A 1 77 ? -11.605 59.571 30.479 1.00 42.69 74 ASP A O 1
ATOM 581 N N . VAL A 1 78 ? -10.354 59.045 28.709 1.00 41.50 75 VAL A N 1
ATOM 582 C CA . VAL A 1 78 ? -11.307 59.629 27.744 1.00 42.85 75 VAL A CA 1
ATOM 583 C C . VAL A 1 78 ? -12.607 58.821 27.576 1.00 43.91 75 VAL A C 1
ATOM 584 O O . VAL A 1 78 ? -13.663 59.382 27.266 1.00 47.87 75 VAL A O 1
ATOM 588 N N . PHE A 1 79 ? -12.525 57.514 27.801 1.00 42.49 76 PHE A N 1
ATOM 589 C CA . PHE A 1 79 ? -13.559 56.570 27.364 1.00 40.16 76 PHE A CA 1
ATOM 590 C C . PHE A 1 79 ? -14.961 56.867 27.851 1.00 40.27 76 PHE A C 1
ATOM 591 O O . PHE A 1 79 ? -15.924 56.641 27.125 1.00 41.12 76 PHE A O 1
ATOM 599 N N . LYS A 1 80 ? -15.091 57.372 29.070 1.00 41.69 77 LYS A N 1
ATOM 600 C CA . LYS A 1 80 ? -16.420 57.706 29.588 1.00 42.82 77 LYS A CA 1
ATOM 601 C C . LYS A 1 80 ? -17.091 58.798 28.775 1.00 40.94 77 LYS A C 1
ATOM 602 O O . LYS A 1 80 ? -18.313 58.888 28.757 1.00 42.92 77 LYS A O 1
ATOM 608 N N . ASP A 1 81 ? -16.300 59.589 28.059 1.00 41.15 78 ASP A N 1
ATOM 609 C CA . ASP A 1 81 ? -16.844 60.581 27.151 1.00 43.68 78 ASP A CA 1
ATOM 610 C C . ASP A 1 81 ? -17.230 60.083 25.759 1.00 42.66 78 ASP A C 1
ATOM 611 O O . ASP A 1 81 ? -17.700 60.878 24.947 1.00 44.29 78 ASP A O 1
ATOM 616 N N . ILE A 1 82 ? -17.100 58.784 25.489 1.00 41.44 79 ILE A N 1
ATOM 617 C CA . ILE A 1 82 ? -17.248 58.273 24.117 1.00 38.39 79 ILE A CA 1
ATOM 618 C C . ILE A 1 82 ? -18.614 57.720 23.868 1.00 35.48 79 ILE A C 1
ATOM 619 O O . ILE A 1 82 ? -19.103 56.950 24.670 1.00 34.78 79 ILE A O 1
ATOM 624 N N . THR A 1 83 ? -19.197 58.101 22.734 1.00 35.96 80 THR A N 1
ATOM 625 C CA . THR A 1 83 ? -20.345 57.411 22.153 1.00 37.00 80 THR A CA 1
ATOM 626 C C . THR A 1 83 ? -19.844 56.502 20.995 1.00 38.81 80 THR A C 1
ATOM 627 O O . THR A 1 83 ? -19.201 56.979 20.052 1.00 37.77 80 THR A O 1
ATOM 631 N N . LEU A 1 84 ? -20.106 55.194 21.118 1.00 39.32 81 LEU A N 1
ATOM 632 C CA . LEU A 1 84 ? -19.771 54.216 20.089 1.00 39.44 81 LEU A CA 1
ATOM 633 C C . LEU A 1 84 ? -20.957 54.009 19.171 1.00 39.63 81 LEU A C 1
ATOM 634 O O . LEU A 1 84 ? -22.074 53.921 19.664 1.00 37.63 81 LEU A O 1
ATOM 639 N N . TYR A 1 85 ? -20.685 53.934 17.855 1.00 40.30 82 TYR A N 1
ATOM 640 C CA . TYR A 1 85 ? -21.687 53.655 16.811 1.00 40.30 82 TYR A CA 1
ATOM 641 C C . TYR A 1 85 ? -21.289 52.400 16.080 1.00 40.67 82 TYR A C 1
ATOM 642 O O . TYR A 1 85 ? -20.203 52.360 15.489 1.00 46.52 82 TYR A O 1
ATOM 651 N N . VAL A 1 86 ? -22.136 51.367 16.161 1.00 39.55 83 VAL A N 1
ATOM 652 C CA . VAL A 1 86 ? -21.874 50.070 15.525 1.00 39.80 83 VAL A CA 1
ATOM 653 C C . VAL A 1 86 ? -23.080 49.606 14.725 1.00 39.86 83 VAL A C 1
ATOM 654 O O . VAL A 1 86 ? -24.231 49.825 15.115 1.00 40.49 83 VAL A O 1
ATOM 658 N N . THR A 1 87 ? -22.816 48.943 13.606 1.00 37.15 84 THR A N 1
ATOM 659 C CA . THR A 1 87 ? -23.894 48.470 12.759 1.00 34.29 84 THR A CA 1
ATOM 660 C C . THR A 1 87 ? -24.562 47.276 13.391 1.00 32.61 84 THR A C 1
ATOM 661 O O . THR A 1 87 ? -25.757 47.141 13.272 1.00 36.38 84 THR A O 1
ATOM 665 N N . VAL A 1 88 ? -23.796 46.404 14.027 1.00 28.79 85 VAL A N 1
ATOM 666 C CA . VAL A 1 88 ? -24.354 45.280 14.746 1.00 29.44 85 VAL A CA 1
ATOM 667 C C . VAL A 1 88 ? -24.017 45.377 16.226 1.00 30.80 85 VAL A C 1
ATOM 668 O O . VAL A 1 88 ? -22.857 45.572 16.603 1.00 31.50 85 VAL A O 1
ATOM 672 N N . GLU A 1 89 ? -25.044 45.152 17.045 1.00 31.46 86 GLU A N 1
ATOM 673 C CA . GLU A 1 89 ? -24.948 45.041 18.497 1.00 30.71 86 GLU A CA 1
ATOM 674 C C . GLU A 1 89 ? -23.672 44.330 18.904 1.00 28.54 86 GLU A C 1
ATOM 675 O O . GLU A 1 89 ? -23.373 43.249 18.422 1.00 26.78 86 GLU A O 1
ATOM 681 N N . PRO A 1 90 ? -22.922 44.927 19.818 1.00 28.84 87 PRO A N 1
ATOM 682 C CA . PRO A 1 90 ? -21.732 44.254 20.325 1.00 28.89 87 PRO A CA 1
ATOM 683 C C . PRO A 1 90 ? -21.963 42.821 20.804 1.00 26.73 87 PRO A C 1
ATOM 684 O O . PRO A 1 90 ? -22.927 42.555 21.481 1.00 26.73 87 PRO A O 1
ATOM 688 N N . CYS A 1 91 ? -21.067 41.918 20.466 1.00 27.13 88 CYS A N 1
ATOM 689 C CA . CYS A 1 91 ? -21.162 40.586 20.997 1.00 29.70 88 CYS A CA 1
ATOM 690 C C . CYS A 1 91 ? -20.842 40.666 22.485 1.00 31.41 88 CYS A C 1
ATOM 691 O O . CYS A 1 91 ? -20.238 41.638 22.953 1.00 31.11 88 CYS A O 1
ATOM 694 N N . ILE A 1 92 ? -21.226 39.629 23.217 1.00 32.91 89 ILE A N 1
ATOM 695 C CA . ILE A 1 92 ? -20.943 39.533 24.655 1.00 32.61 89 ILE A CA 1
ATOM 696 C C . ILE A 1 92 ? -19.506 39.932 25.005 1.00 31.14 89 ILE A C 1
ATOM 697 O O . ILE A 1 92 ? -19.295 40.669 25.967 1.00 31.04 89 ILE A O 1
ATOM 702 N N . MET A 1 93 ? -18.546 39.452 24.224 1.00 29.21 90 MET A N 1
ATOM 703 C CA . MET A 1 93 ? -17.137 39.735 24.471 1.00 31.16 90 MET A CA 1
ATOM 704 C C . MET A 1 93 ? -16.816 41.220 24.330 1.00 32.69 90 MET A C 1
ATOM 705 O O . MET A 1 93 ? -16.134 41.784 25.203 1.00 34.23 90 MET A O 1
ATOM 710 N N . CYS A 1 94 ? -17.307 41.838 23.255 1.00 32.17 91 CYS A N 1
ATOM 711 C CA . CYS A 1 94 ? -17.143 43.283 23.031 1.00 31.76 91 CYS A CA 1
ATOM 712 C C . CYS A 1 94 ? -17.948 44.136 24.007 1.00 30.89 91 CYS A C 1
ATOM 713 O O . CYS A 1 94 ? -17.444 45.148 24.502 1.00 31.53 91 CYS A O 1
ATOM 716 N N . ALA A 1 95 ? -19.184 43.727 24.290 1.00 29.48 92 ALA A N 1
ATOM 717 C CA . ALA A 1 95 ? -19.999 44.393 25.310 1.00 29.63 92 ALA A CA 1
ATOM 718 C C . ALA A 1 95 ? -19.307 44.409 26.664 1.00 30.31 92 ALA A C 1
ATOM 719 O O . ALA A 1 95 ? -19.387 45.406 27.401 1.00 31.58 92 ALA A O 1
ATOM 721 N N . SER A 1 96 ? -18.620 43.316 26.978 1.00 27.95 93 SER A N 1
ATOM 722 C CA . SER A 1 96 ? -17.912 43.223 28.236 1.00 28.43 93 SER A CA 1
ATOM 723 C C . SER A 1 96 ? -16.655 44.100 28.242 1.00 29.60 93 SER A C 1
ATOM 724 O O . SER A 1 96 ? -16.353 44.737 29.234 1.00 29.58 93 SER A O 1
ATOM 727 N N . ALA A 1 97 ? -15.920 44.129 27.144 1.00 30.60 94 ALA A N 1
ATOM 728 C CA . ALA A 1 97 ? -14.721 44.969 27.065 1.00 30.32 94 ALA A CA 1
ATOM 729 C C . ALA A 1 97 ? -15.118 46.435 27.197 1.00 30.63 94 ALA A C 1
ATOM 730 O O . ALA A 1 97 ? -14.465 47.199 27.910 1.00 27.14 94 ALA A O 1
ATOM 732 N N . LEU A 1 98 ? -16.196 46.809 26.514 1.00 30.63 95 LEU A N 1
ATOM 733 C CA . LEU A 1 98 ? -16.688 48.167 26.596 1.00 34.04 95 LEU A CA 1
ATOM 734 C C . LEU A 1 98 ? -17.193 48.538 27.997 1.00 36.53 95 LEU A C 1
ATOM 735 O O . LEU A 1 98 ? -17.087 49.689 28.405 1.00 36.69 95 LEU A O 1
ATOM 740 N N . LYS A 1 99 ? -17.782 47.575 28.705 1.00 37.48 96 LYS A N 1
ATOM 741 C CA . LYS A 1 99 ? -18.212 47.785 30.088 1.00 35.54 96 LYS A CA 1
ATOM 742 C C . LYS A 1 99 ? -17.025 48.099 30.997 1.00 35.77 96 LYS A C 1
ATOM 743 O O . LYS A 1 99 ? -17.076 49.058 31.767 1.00 37.14 96 LYS A O 1
ATOM 749 N N . GLN A 1 100 ? -15.969 47.292 30.874 1.00 34.76 97 GLN A N 1
ATOM 750 C CA . GLN A 1 100 ? -14.782 47.360 31.728 1.00 32.89 97 GLN A CA 1
ATOM 751 C C . GLN A 1 100 ? -14.012 48.653 31.498 1.00 36.77 97 GLN A C 1
ATOM 752 O O . GLN A 1 100 ? -13.435 49.221 32.442 1.00 39.90 97 GLN A O 1
ATOM 758 N N . LEU A 1 101 ? -14.023 49.124 30.252 1.00 36.31 98 LEU A N 1
ATOM 759 C CA . LEU A 1 101 ? -13.413 50.401 29.887 1.00 36.46 98 LEU A CA 1
ATOM 760 C C . LEU A 1 101 ? -14.306 51.629 30.185 1.00 37.04 98 LEU A C 1
ATOM 761 O O . LEU A 1 101 ? -13.866 52.786 30.012 1.00 37.92 98 LEU A O 1
ATOM 766 N N . ASP A 1 102 ? -15.529 51.385 30.641 1.00 34.49 99 ASP A N 1
ATOM 767 C CA . ASP A 1 102 ? -16.417 52.444 31.095 1.00 38.64 99 ASP A CA 1
ATOM 768 C C . ASP A 1 102 ? -16.822 53.380 29.965 1.00 38.72 99 ASP A C 1
ATOM 769 O O . ASP A 1 102 ? -16.688 54.583 30.075 1.00 41.01 99 ASP A O 1
ATOM 774 N N . ILE A 1 103 ? -17.352 52.814 28.891 1.00 38.69 100 ILE A N 1
ATOM 775 C CA . ILE A 1 103 ? -17.799 53.613 27.762 1.00 41.05 100 ILE A CA 1
ATOM 776 C C . ILE A 1 103 ? -19.009 54.446 28.128 1.00 39.99 100 ILE A C 1
ATOM 777 O O . ILE A 1 103 ? -19.839 54.012 28.922 1.00 41.92 100 ILE A O 1
ATOM 782 N N . GLY A 1 104 ? -19.108 55.630 27.534 1.00 37.30 101 GLY A N 1
ATOM 783 C CA . GLY A 1 104 ? -20.283 56.474 27.729 1.00 38.74 101 GLY A CA 1
ATOM 784 C C . GLY A 1 104 ? -21.605 55.836 27.300 1.00 39.89 101 GLY A C 1
ATOM 785 O O . GLY A 1 104 ? -22.566 55.749 28.082 1.00 40.96 101 GLY A O 1
ATOM 786 N N . LYS A 1 105 ? -21.638 55.364 26.059 1.00 40.55 102 LYS A N 1
ATOM 787 C CA . LYS A 1 105 ? -22.877 54.965 25.413 1.00 40.49 102 LYS A CA 1
ATOM 788 C C . LYS A 1 105 ? -22.612 54.205 24.125 1.00 39.38 102 LYS A C 1
ATOM 789 O O . LYS A 1 105 ? -21.592 54.413 23.465 1.00 41.06 102 LYS A O 1
ATOM 795 N N . VAL A 1 106 ? -23.548 53.334 23.767 1.00 36.81 103 VAL A N 1
ATOM 796 C CA . VAL A 1 106 ? -23.502 52.595 22.517 1.00 33.50 103 VAL A CA 1
ATOM 797 C C . VAL A 1 106 ? -24.793 52.869 21.770 1.00 34.60 103 VAL A C 1
ATOM 798 O O . VAL A 1 106 ? -25.877 52.870 22.356 1.00 36.32 103 VAL A O 1
ATOM 802 N N . VAL A 1 107 ? -24.667 53.111 20.476 1.00 34.54 104 VAL A N 1
ATOM 803 C CA . VAL A 1 107 ? -25.793 53.200 19.575 1.00 34.65 104 VAL A CA 1
ATOM 804 C C . VAL A 1 107 ? -25.543 52.138 18.546 1.00 35.97 104 VAL A C 1
ATOM 805 O O . VAL A 1 107 ? -24.470 52.119 17.987 1.00 40.10 104 VAL A O 1
ATOM 809 N N . PHE A 1 108 ? -26.496 51.237 18.312 1.00 36.01 105 PHE A N 1
ATOM 810 C CA . PHE A 1 108 ? -26.331 50.231 17.267 1.00 38.46 105 PHE A CA 1
ATOM 811 C C . PHE A 1 108 ? -27.532 50.090 16.362 1.00 39.82 105 PHE A C 1
ATOM 812 O O . PHE A 1 108 ? -28.621 50.555 16.684 1.00 39.65 105 PHE A O 1
ATOM 820 N N . GLY A 1 109 ? -27.307 49.420 15.235 1.00 39.76 106 GLY A N 1
ATOM 821 C CA . GLY A 1 109 ? -28.338 49.216 14.222 1.00 40.07 106 GLY A CA 1
ATOM 822 C C . GLY A 1 109 ? -29.186 47.997 14.521 1.00 41.11 106 GLY A C 1
ATOM 823 O O . GLY A 1 109 ? -30.244 48.085 15.148 1.00 46.51 106 GLY A O 1
ATOM 824 N N . CYS A 1 110 ? -28.729 46.849 14.060 1.00 37.21 107 CYS A N 1
ATOM 825 C CA . CY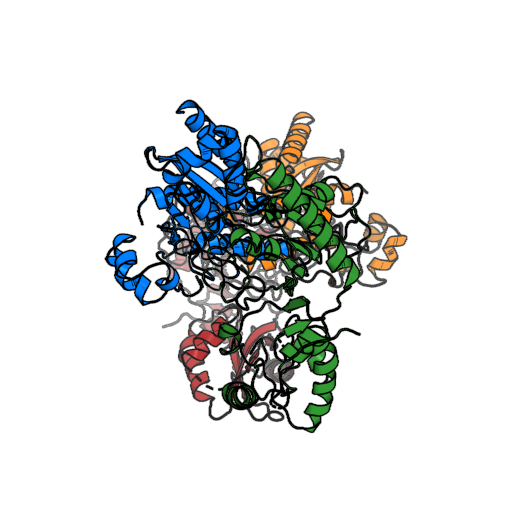S A 1 110 ? -29.480 45.648 14.222 1.00 36.24 107 CYS A CA 1
ATOM 826 C C . CYS A 1 110 ? -28.905 44.830 15.354 1.00 36.61 107 CYS A C 1
ATOM 827 O O . CYS A 1 110 ? -27.736 44.971 15.683 1.00 36.51 107 CYS A O 1
ATOM 830 N N . GLY A 1 111 ? -29.746 43.972 15.932 1.00 35.51 108 GLY A N 1
ATOM 831 C CA . GLY A 1 111 ? -29.377 43.119 17.051 1.00 33.53 108 GLY A CA 1
ATOM 832 C C . GLY A 1 111 ? -28.484 42.029 16.533 1.00 34.48 108 GLY A C 1
ATOM 833 O O . GLY A 1 111 ? -28.413 41.808 15.336 1.00 37.03 108 GLY A O 1
ATOM 834 N N . ASN A 1 112 ? -27.773 41.382 17.439 1.00 35.13 109 ASN A N 1
ATOM 835 C CA . ASN A 1 112 ? -26.815 40.368 17.102 1.00 36.51 109 ASN A CA 1
ATOM 836 C C . ASN A 1 112 ? -27.421 39.085 17.570 1.00 39.79 109 ASN A C 1
ATOM 837 O O . ASN A 1 112 ? -27.258 38.710 18.734 1.00 38.26 109 ASN A O 1
ATOM 842 N N . GLU A 1 113 ? -28.107 38.414 16.653 1.00 44.05 110 GLU A N 1
ATOM 843 C CA . GLU A 1 113 ? -28.991 37.302 16.996 1.00 52.00 110 GLU A CA 1
ATOM 844 C C . GLU A 1 113 ? -28.343 36.165 17.845 1.00 52.36 110 GLU A C 1
ATOM 845 O O . GLU A 1 113 ? -29.006 35.618 18.724 1.00 51.58 110 GLU A O 1
ATOM 851 N N . ARG A 1 114 ? -27.061 35.849 17.619 1.00 51.67 111 ARG A N 1
ATOM 852 C CA . ARG A 1 114 ? -26.413 34.694 18.270 1.00 50.87 111 ARG A CA 1
ATOM 853 C C . ARG A 1 114 ? -25.542 35.012 19.477 1.00 48.15 111 ARG A C 1
ATOM 854 O O . ARG A 1 114 ? -25.400 34.177 20.365 1.00 45.77 111 ARG A O 1
ATOM 862 N N . PHE A 1 115 ? -24.938 36.204 19.490 1.00 47.93 112 PHE A N 1
ATOM 863 C CA . PHE A 1 115 ? -23.929 36.600 20.492 1.00 42.02 112 PHE A CA 1
ATOM 864 C C . PHE A 1 115 ? -24.179 37.945 21.174 1.00 38.19 112 PHE A C 1
ATOM 865 O O . PHE A 1 115 ? -23.372 38.396 21.973 1.00 36.74 112 PHE A O 1
ATOM 873 N N . GLY A 1 116 ? -25.292 38.583 20.874 1.00 36.91 113 GLY A N 1
ATOM 874 C CA . GLY A 1 116 ? -25.521 39.958 21.305 1.00 36.78 113 GLY A CA 1
ATOM 875 C C . GLY A 1 116 ? -25.526 40.188 22.802 1.00 34.56 113 GLY A C 1
ATOM 876 O O . GLY A 1 116 ? -26.408 39.695 23.495 1.00 36.73 113 GLY A O 1
ATOM 877 N N . GLY A 1 117 ? -24.556 40.963 23.281 1.00 32.67 114 GLY A N 1
ATOM 878 C CA . GLY A 1 117 ? -24.407 41.266 24.715 1.00 32.16 114 GLY A CA 1
ATOM 879 C C . GLY A 1 117 ? -24.874 42.641 25.192 1.00 29.91 114 GLY A C 1
ATOM 880 O O . GLY A 1 117 ? -24.391 43.128 26.195 1.00 28.08 114 GLY A O 1
ATOM 881 N N . ASN A 1 118 ? -25.799 43.263 24.474 1.00 29.93 115 ASN A N 1
ATOM 882 C CA . ASN A 1 118 ? -26.509 44.448 24.967 1.00 31.35 115 ASN A CA 1
ATOM 883 C C . ASN A 1 118 ? -28.006 44.193 24.934 1.00 33.44 115 ASN A C 1
ATOM 884 O O . ASN A 1 118 ? -28.760 45.042 24.531 1.00 35.21 115 ASN A O 1
ATOM 889 N N . GLY A 1 119 ? -28.434 43.006 25.343 1.00 34.67 116 GLY A N 1
ATOM 890 C CA . GLY A 1 119 ? -29.836 42.677 25.379 1.00 34.31 116 GLY A CA 1
ATOM 891 C C . GLY A 1 119 ? -30.274 41.443 24.655 1.00 37.23 116 GLY A C 1
ATOM 892 O O . GLY A 1 119 ? -31.187 40.772 25.130 1.00 42.62 116 GLY A O 1
ATOM 893 N N . THR A 1 120 ? -29.684 41.143 23.503 1.00 38.45 117 THR A N 1
ATOM 894 C CA . THR A 1 120 ? -30.233 40.066 22.671 1.00 40.46 117 THR A CA 1
ATOM 895 C C . THR A 1 120 ? -30.035 38.693 23.327 1.00 38.58 117 THR A C 1
ATOM 896 O O . THR A 1 120 ? -30.946 37.918 23.398 1.00 38.72 117 THR A O 1
ATOM 900 N N . VAL A 1 121 ? -28.851 38.411 23.813 1.00 37.84 118 VAL A N 1
ATOM 901 C CA . VAL A 1 121 ? -28.593 37.135 24.476 1.00 38.00 118 VAL A CA 1
ATOM 902 C C . VAL A 1 121 ? -28.248 37.374 25.946 1.00 36.93 118 VAL A C 1
ATOM 903 O O . VAL A 1 121 ? -28.755 36.697 26.827 1.00 37.50 118 VAL A O 1
ATOM 907 N N . LEU A 1 122 ? -27.332 38.297 26.183 1.00 34.42 119 LEU A N 1
ATOM 908 C CA . LEU A 1 122 ? -27.066 38.813 27.514 1.00 32.28 119 LEU A CA 1
ATOM 909 C C . LEU A 1 122 ? -27.197 40.341 27.538 1.00 30.70 119 LEU A C 1
ATOM 910 O O . LEU A 1 122 ? -27.240 40.965 26.506 1.00 29.45 119 LEU A O 1
ATOM 915 N N . SER A 1 123 ? -27.353 40.914 28.725 1.00 32.02 120 SER A N 1
ATOM 916 C CA . SER A 1 123 ? -27.310 42.381 28.924 1.00 32.82 120 SER A CA 1
ATOM 917 C C . SER A 1 123 ? -26.119 42.737 29.801 1.00 33.25 120 SER A C 1
ATOM 918 O O . SER A 1 123 ? -26.261 43.092 30.981 1.00 32.87 120 SER A O 1
ATOM 921 N N . VAL A 1 124 ? -24.939 42.603 29.196 1.00 31.77 121 VAL A N 1
ATOM 922 C CA . VAL A 1 124 ? -23.690 42.788 29.884 1.00 30.97 121 VAL A CA 1
ATOM 923 C C . VAL A 1 124 ? -23.622 44.232 30.305 1.00 31.32 121 VAL A C 1
ATOM 924 O O . VAL A 1 124 ? -23.134 44.515 31.378 1.00 33.14 121 VAL A O 1
ATOM 928 N N . ASN A 1 125 ? -24.138 45.136 29.479 1.00 31.53 122 ASN A N 1
ATOM 929 C CA . ASN A 1 125 ? -24.084 46.560 29.803 1.00 34.00 122 ASN A CA 1
ATOM 930 C C . ASN A 1 125 ? -24.846 47.000 31.059 1.00 34.27 122 ASN A C 1
ATOM 931 O O . ASN A 1 125 ? -24.605 48.098 31.532 1.00 33.35 122 ASN A O 1
ATOM 936 N N . HIS A 1 126 ? -25.733 46.140 31.581 1.00 35.33 123 HIS A N 1
ATOM 937 C CA . HIS A 1 126 ? -26.429 46.337 32.872 1.00 34.40 123 HIS A CA 1
ATOM 938 C C . HIS A 1 126 ? -26.265 45.156 33.821 1.00 33.74 123 HIS A C 1
ATOM 939 O O . HIS A 1 126 ? -27.113 44.920 34.660 1.00 36.50 123 HIS A O 1
ATOM 946 N N . ASP A 1 127 ? -25.170 44.426 33.715 1.00 33.09 124 ASP A N 1
ATOM 947 C CA . ASP A 1 127 ? -24.936 43.302 34.592 1.00 32.49 124 ASP A CA 1
ATOM 948 C C . ASP A 1 127 ? -24.249 43.766 35.873 1.00 32.75 124 ASP A C 1
ATOM 949 O O . ASP A 1 127 ? -23.998 44.963 36.056 1.00 33.62 124 ASP A O 1
ATOM 954 N N . THR A 1 128 ? -23.989 42.805 36.755 1.00 34.54 125 THR A N 1
ATOM 955 C CA . THR A 1 128 ? -23.348 43.026 38.070 1.00 35.21 125 THR A CA 1
ATOM 956 C C . THR A 1 128 ? -21.978 42.347 38.207 1.00 36.56 125 THR A C 1
ATOM 957 O O . THR A 1 128 ? -21.238 42.647 39.152 1.00 41.25 125 THR A O 1
ATOM 961 N N . CYS A 1 129 ? -21.660 41.409 37.313 1.00 36.29 126 CYS A N 1
ATOM 962 C CA . CYS A 1 129 ? -20.388 40.695 37.377 1.00 36.29 126 CYS A CA 1
ATOM 963 C C . CYS A 1 129 ? -19.308 41.268 36.474 1.00 36.44 126 CYS A C 1
ATOM 964 O O . CYS A 1 129 ? -18.172 40.809 36.550 1.00 39.76 126 CYS A O 1
ATOM 967 N N . THR A 1 130 ? -19.645 42.237 35.632 1.00 33.58 127 THR A N 1
ATOM 968 C CA . THR A 1 130 ? -18.652 42.882 34.792 1.00 35.39 127 THR A CA 1
ATOM 969 C C . THR A 1 130 ? -18.423 44.320 35.262 1.00 34.65 127 THR A C 1
ATOM 970 O O . THR A 1 130 ? -19.271 45.162 35.085 1.00 34.82 127 THR A O 1
ATOM 974 N N . LEU A 1 131 ? -17.247 44.581 35.833 1.00 38.36 128 LEU A N 1
ATOM 975 C CA . LEU A 1 131 ? -16.969 45.796 36.608 1.00 39.43 128 LEU A CA 1
ATOM 976 C C . LEU A 1 131 ? -16.032 46.807 35.939 1.00 41.94 128 LEU A C 1
ATOM 977 O O . LEU A 1 131 ? -15.155 46.431 35.136 1.00 43.28 128 LEU A O 1
ATOM 982 N N . VAL A 1 132 ? -16.227 48.083 36.293 1.00 40.31 129 VAL A N 1
ATOM 983 C CA . VAL A 1 132 ? -15.254 49.142 36.018 1.00 40.62 129 VAL A CA 1
ATOM 984 C C . VAL A 1 132 ? -14.193 49.075 37.130 1.00 40.08 129 VAL A C 1
ATOM 985 O O . VAL A 1 132 ? -14.535 49.268 38.283 1.00 41.89 129 VAL A O 1
ATOM 989 N N . PRO A 1 133 ? -12.915 48.811 36.794 1.00 40.91 130 PRO A N 1
ATOM 990 C CA . PRO A 1 133 ? -11.910 48.600 37.837 1.00 42.50 130 PRO A CA 1
ATOM 991 C C . PRO A 1 133 ? -11.515 49.802 38.700 1.00 47.59 130 PRO A C 1
ATOM 992 O O . PRO A 1 133 ? -10.991 49.587 39.810 1.00 45.93 130 PRO A O 1
ATOM 996 N N . LYS A 1 134 ? -11.756 51.030 38.219 1.00 52.03 131 LYS A N 1
ATOM 997 C CA . LYS A 1 134 ? -11.350 52.251 38.958 1.00 54.45 131 LYS A CA 1
ATOM 998 C C . LYS A 1 134 ? -11.905 52.156 40.364 1.00 55.31 131 LYS A C 1
ATOM 999 O O . LYS A 1 134 ? -11.156 52.234 41.328 1.00 52.29 131 LYS A O 1
ATOM 1001 N N . ASN A 1 135 ? -13.222 51.939 40.441 1.00 55.78 132 ASN A N 1
ATOM 1002 C CA . ASN A 1 135 ? -13.977 51.871 41.695 1.00 56.22 132 ASN A CA 1
ATOM 1003 C C . ASN A 1 135 ? -14.784 50.550 41.836 1.00 58.83 132 ASN A C 1
ATOM 1004 O O . ASN A 1 135 ? -15.758 50.487 42.615 1.00 57.44 132 ASN A O 1
ATOM 1009 N N . ASN A 1 136 ? -14.371 49.519 41.088 1.00 53.94 133 ASN A N 1
ATOM 1010 C CA . ASN A 1 136 ? -15.038 48.200 41.072 1.00 53.43 133 ASN A CA 1
ATOM 1011 C C . ASN A 1 136 ? -16.575 48.277 40.991 1.00 53.15 133 ASN A C 1
ATOM 1012 O O . ASN A 1 136 ? -17.300 47.544 41.679 1.00 48.42 133 ASN A O 1
ATOM 1017 N N . SER A 1 137 ? -17.039 49.186 40.129 1.00 53.15 134 SER A N 1
ATOM 1018 C CA . SER A 1 137 ? -18.460 49.555 40.001 1.00 50.69 134 SER A CA 1
ATOM 1019 C C . SER A 1 137 ? -19.124 48.838 38.824 1.00 46.50 134 SER A C 1
ATOM 1020 O O . SER A 1 137 ? -18.455 48.243 37.976 1.00 45.14 134 SER A O 1
ATOM 1023 N N . ALA A 1 138 ? -20.443 48.938 38.759 1.00 45.34 135 ALA A N 1
ATOM 1024 C CA . ALA A 1 138 ? -21.193 48.467 37.584 1.00 47.05 135 ALA A CA 1
ATOM 1025 C C . ALA A 1 138 ? -22.454 49.296 37.363 1.00 47.83 135 ALA A C 1
ATOM 1026 O O . ALA A 1 138 ? -23.530 48.732 37.234 1.00 53.95 135 ALA A O 1
ATOM 1028 N N . ALA A 1 139 ? -22.331 50.624 37.315 1.00 45.48 136 ALA A N 1
ATOM 1029 C CA . ALA A 1 139 ? -23.481 51.488 36.979 1.00 41.83 136 ALA A CA 1
ATOM 1030 C C . ALA A 1 139 ? -24.069 51.194 35.607 1.00 40.24 136 ALA A C 1
ATOM 1031 O O . ALA A 1 139 ? -25.259 51.386 35.399 1.00 41.73 136 ALA A O 1
ATOM 1033 N N . GLY A 1 140 ? -23.221 50.772 34.666 1.00 38.93 137 GLY A N 1
ATOM 1034 C CA . GLY A 1 140 ? -23.655 50.433 33.310 1.00 38.83 137 GLY A CA 1
ATOM 1035 C C . GLY A 1 140 ? -23.576 51.522 32.249 1.00 36.68 137 GLY A C 1
ATOM 1036 O O . GLY A 1 140 ? -23.188 52.656 32.514 1.00 40.24 137 GLY A O 1
ATOM 1037 N N . TYR A 1 141 ? -23.898 51.131 31.026 1.00 34.05 138 TYR A N 1
ATOM 1038 C CA . TYR A 1 141 ? -24.074 52.048 29.928 1.00 34.29 138 TYR A CA 1
ATOM 1039 C C . TYR A 1 141 ? -25.355 51.730 29.169 1.00 33.72 138 TYR A C 1
ATOM 1040 O O . TYR A 1 141 ? -25.822 50.608 29.115 1.00 31.92 138 TYR A O 1
ATOM 1049 N N . GLU A 1 142 ? -25.922 52.762 28.593 1.00 38.44 139 GLU A N 1
ATOM 1050 C CA . GLU A 1 142 ? -27.094 52.635 27.750 1.00 44.70 139 GLU A CA 1
ATOM 1051 C C . GLU A 1 142 ? -26.667 52.075 26.381 1.00 41.15 139 GLU A C 1
ATOM 1052 O O . GLU A 1 142 ? -25.576 52.344 25.882 1.00 40.26 139 GLU A O 1
ATOM 1058 N N . SER A 1 143 ? -27.524 51.276 25.779 1.00 40.14 140 SER A N 1
ATOM 1059 C CA . SER A 1 143 ? -27.301 50.849 24.401 1.00 39.68 140 SER A CA 1
ATOM 1060 C C . SER A 1 143 ? -28.542 51.072 23.564 1.00 37.94 140 SER A C 1
ATOM 1061 O O . SER A 1 143 ? -29.497 50.338 23.706 1.00 39.01 140 SER A O 1
ATOM 1064 N N . ILE A 1 144 ? -28.499 52.064 22.679 1.00 37.32 141 ILE A N 1
ATOM 1065 C CA . ILE A 1 144 ? -29.640 52.439 21.860 1.00 37.48 141 ILE A CA 1
ATOM 1066 C C . ILE A 1 144 ? -29.743 51.574 20.618 1.00 36.75 141 ILE A C 1
ATOM 1067 O O . ILE A 1 144 ? -28.908 51.685 19.748 1.00 40.79 141 ILE A O 1
ATOM 1072 N N . PRO A 1 145 ? -30.780 50.735 20.511 1.00 37.25 142 PRO A N 1
ATOM 1073 C CA . PRO A 1 145 ? -30.940 49.872 19.341 1.00 38.91 142 PRO A CA 1
ATOM 1074 C C . PRO A 1 145 ? -31.761 50.468 18.214 1.00 41.00 142 PRO A C 1
ATOM 1075 O O . PRO A 1 145 ? -32.541 51.379 18.443 1.00 45.46 142 PRO A O 1
ATOM 1079 N N . GLY A 1 146 ? -31.602 49.920 17.011 1.00 43.19 143 GLY A N 1
ATOM 1080 C CA . GLY A 1 146 ? -32.509 50.182 15.888 1.00 42.29 143 GLY A CA 1
ATOM 1081 C C . GLY A 1 146 ? -32.197 51.334 14.944 1.00 44.68 143 GLY A C 1
ATOM 1082 O O . GLY A 1 146 ? -33.025 51.648 14.091 1.00 49.93 143 GLY A O 1
ATOM 1083 N N . ILE A 1 147 ? -31.017 51.947 15.060 1.00 48.30 144 ILE A N 1
ATOM 1084 C CA . ILE A 1 147 ? -30.617 53.079 14.194 1.00 47.72 144 ILE A CA 1
ATOM 1085 C C . ILE A 1 147 ? -29.933 52.577 12.919 1.00 44.10 144 ILE A C 1
ATOM 1086 O O . ILE A 1 147 ? -28.813 52.097 12.974 1.00 41.30 144 ILE A O 1
ATOM 1091 N N . LEU A 1 148 ? -30.620 52.763 11.789 1.00 41.90 145 LEU A N 1
ATOM 1092 C CA . LEU A 1 148 ? -30.328 52.124 10.511 1.00 42.87 145 LEU A CA 1
ATOM 1093 C C . LEU A 1 148 ? -30.275 50.596 10.637 1.00 45.92 145 LEU A C 1
ATOM 1094 O O . LEU A 1 148 ? -29.363 49.926 10.136 1.00 51.71 145 LEU A O 1
ATOM 1099 N N . ARG A 1 149 ? -31.294 50.055 11.292 1.00 44.80 146 ARG A N 1
ATOM 1100 C CA . ARG A 1 149 ? -31.381 48.626 11.525 1.00 45.01 146 ARG A CA 1
ATOM 1101 C C . ARG A 1 149 ? -31.500 47.880 10.215 1.00 46.15 146 ARG A C 1
ATOM 1102 O O . ARG A 1 149 ? -30.821 46.882 10.018 1.00 43.33 146 ARG A O 1
ATOM 1110 N N . LYS A 1 150 ? -32.368 48.378 9.332 1.00 51.03 147 LYS A N 1
ATOM 1111 C CA . LYS A 1 150 ? -32.589 47.774 8.016 1.00 52.66 147 LYS A CA 1
ATOM 1112 C C . LYS A 1 150 ? -31.299 47.694 7.233 1.00 48.12 147 LYS A C 1
ATOM 1113 O O . LYS A 1 150 ? -31.017 46.670 6.628 1.00 48.48 147 LYS A O 1
ATOM 1119 N N . GLU A 1 151 ? -30.527 48.777 7.268 1.00 45.30 148 GLU A N 1
ATOM 1120 C CA . GLU A 1 151 ? -29.272 48.892 6.522 1.00 43.51 148 GLU A CA 1
ATOM 1121 C C . GLU A 1 151 ? -28.239 47.838 6.968 1.00 42.45 148 GLU A C 1
ATOM 1122 O O . GLU A 1 151 ? -27.621 47.124 6.138 1.00 36.92 148 GLU A O 1
ATOM 1128 N N . ALA A 1 152 ? -28.080 47.742 8.285 1.00 42.31 149 ALA A N 1
ATOM 1129 C CA . ALA A 1 152 ? -27.208 46.738 8.901 1.00 44.20 149 ALA A CA 1
ATOM 1130 C C . ALA A 1 152 ? -27.614 45.327 8.505 1.00 45.10 149 ALA A C 1
ATOM 1131 O O . ALA A 1 152 ? -26.762 44.507 8.144 1.00 45.47 149 ALA A O 1
ATOM 1133 N N . ILE A 1 153 ? -28.917 45.051 8.580 1.00 46.89 150 ILE A N 1
ATOM 1134 C CA . ILE A 1 153 ? -29.456 43.718 8.239 1.00 44.08 150 ILE A CA 1
ATOM 1135 C C . ILE A 1 153 ? -29.180 43.386 6.768 1.00 42.09 150 ILE A C 1
ATOM 1136 O O . ILE A 1 153 ? -28.823 42.258 6.446 1.00 40.52 150 ILE A O 1
ATOM 1141 N N . MET A 1 154 ? -29.322 44.381 5.898 1.00 40.92 151 MET A N 1
ATOM 1142 C CA . MET A 1 154 ? -29.140 44.173 4.475 1.00 41.85 151 MET A CA 1
ATOM 1143 C C . MET A 1 154 ? -27.681 43.903 4.164 1.00 42.86 151 MET A C 1
ATOM 1144 O O . MET A 1 154 ? -27.375 43.000 3.385 1.00 43.08 151 MET A O 1
ATOM 1149 N N . LEU A 1 155 ? -26.781 44.669 4.785 1.00 42.66 152 LEU A N 1
ATOM 1150 C CA . LEU A 1 155 ? -25.341 44.410 4.647 1.00 39.96 152 LEU A CA 1
ATOM 1151 C C . LEU A 1 155 ? -24.953 43.011 5.094 1.00 39.81 152 LEU A C 1
ATOM 1152 O O . LEU A 1 155 ? -24.112 42.377 4.478 1.00 40.20 152 LEU A O 1
ATOM 1157 N N . LEU A 1 156 ? -25.563 42.526 6.165 1.00 40.76 153 LEU A N 1
ATOM 1158 C CA . LEU A 1 156 ? -25.288 41.160 6.598 1.00 41.58 153 LEU A CA 1
ATOM 1159 C C . LEU A 1 156 ? -25.745 40.151 5.557 1.00 42.07 153 LEU A C 1
ATOM 1160 O O . LEU A 1 156 ? -25.001 39.206 5.301 1.00 43.57 153 LEU A O 1
ATOM 1165 N N . ARG A 1 157 ? -26.929 40.367 4.960 1.00 40.02 154 ARG A N 1
ATOM 1166 C CA . ARG A 1 157 ? -27.466 39.485 3.924 1.00 41.03 154 ARG A CA 1
ATOM 1167 C C . ARG A 1 157 ? -26.557 39.463 2.701 1.00 41.45 154 ARG A C 1
ATOM 1168 O O . ARG A 1 157 ? -26.253 38.394 2.153 1.00 42.30 154 ARG A O 1
ATOM 1176 N N . TYR A 1 158 ? -26.077 40.630 2.290 1.00 40.34 155 TYR A N 1
ATOM 1177 C CA . TYR A 1 158 ? -25.047 40.684 1.252 1.00 40.09 155 TYR A CA 1
ATOM 1178 C C . TYR A 1 158 ? -23.849 39.784 1.603 1.00 43.50 155 TYR A C 1
ATOM 1179 O O . TYR A 1 158 ? -23.386 39.019 0.769 1.00 48.10 155 TYR A O 1
ATOM 1188 N N . PHE A 1 159 ? -23.357 39.878 2.836 1.00 46.32 156 PHE A N 1
ATOM 1189 C CA . PHE A 1 159 ? -22.220 39.070 3.291 1.00 44.46 156 PHE A CA 1
ATOM 1190 C C . PHE A 1 159 ? -22.496 37.555 3.199 1.00 44.06 156 PHE A C 1
ATOM 1191 O O . PHE A 1 159 ? -21.667 36.786 2.711 1.00 41.08 156 PHE A O 1
ATOM 1199 N N . TYR A 1 160 ? -23.661 37.136 3.668 1.00 47.69 157 TYR A N 1
ATOM 1200 C CA . TYR A 1 160 ? -24.008 35.712 3.659 1.00 53.02 157 TYR A CA 1
ATOM 1201 C C . TYR A 1 160 ? -24.003 35.163 2.235 1.00 52.30 157 TYR A C 1
ATOM 1202 O O . TYR A 1 160 ? -23.444 34.083 1.981 1.00 56.08 157 TYR A O 1
ATOM 1211 N N . VAL A 1 161 ? -24.563 35.935 1.309 1.00 50.80 158 VAL A N 1
ATOM 1212 C CA . VAL A 1 161 ? -24.559 35.578 -0.109 1.00 50.39 158 VAL A CA 1
ATOM 1213 C C . VAL A 1 161 ? -23.121 35.543 -0.688 1.00 51.25 158 VAL A C 1
ATOM 1214 O O . VAL A 1 161 ? -22.732 34.597 -1.391 1.00 52.23 158 VAL A O 1
ATOM 1218 N N . ARG A 1 162 ? -22.360 36.590 -0.411 1.00 49.33 159 ARG A N 1
ATOM 1219 C CA . ARG A 1 162 ? -21.018 36.709 -0.920 1.00 52.00 159 ARG A CA 1
ATOM 1220 C C . ARG A 1 162 ? -20.167 35.556 -0.395 1.00 59.22 159 ARG A C 1
ATOM 1221 O O . ARG A 1 162 ? -19.395 34.949 -1.147 1.00 59.70 159 ARG A O 1
ATOM 1229 N N . GLN A 1 163 ? -20.313 35.248 0.889 1.00 66.46 160 GLN A N 1
ATOM 1230 C CA . GLN A 1 163 ? -19.520 34.181 1.517 1.00 75.35 160 GLN A CA 1
ATOM 1231 C C . GLN A 1 163 ? -19.527 32.856 0.738 1.00 76.82 160 GLN A C 1
ATOM 1232 O O . GLN A 1 163 ? -18.502 32.181 0.612 1.00 77.27 160 GLN A O 1
ATOM 1238 N N . ASN A 1 164 ? -20.681 32.505 0.195 1.00 78.19 161 ASN A N 1
ATOM 1239 C CA . ASN A 1 164 ? -20.812 31.280 -0.602 1.00 75.88 161 ASN A CA 1
ATOM 1240 C C . ASN A 1 164 ? -19.977 31.224 -1.921 1.00 70.12 161 ASN A C 1
ATOM 1241 O O . ASN A 1 164 ? -19.837 30.165 -2.507 1.00 73.45 161 ASN A O 1
ATOM 1246 N N . GLU A 1 165 ? -19.416 32.346 -2.370 1.00 64.35 162 GLU A N 1
ATOM 1247 C CA . GLU A 1 165 ? -18.655 32.413 -3.629 1.00 60.04 162 GLU A CA 1
ATOM 1248 C C . GLU A 1 165 ? -17.212 31.999 -3.434 1.00 64.30 162 GLU A C 1
ATOM 1249 O O . GLU A 1 165 ? -16.309 32.842 -3.264 1.00 59.98 162 GLU A O 1
ATOM 1255 N N . ARG A 1 166 ? -17.017 30.683 -3.476 1.00 70.53 163 ARG A N 1
ATOM 1256 C CA . ARG A 1 166 ? -15.739 30.050 -3.155 1.00 74.38 163 ARG A CA 1
ATOM 1257 C C . ARG A 1 166 ? -15.621 28.706 -3.910 1.00 73.65 163 ARG A C 1
ATOM 1258 O O . ARG A 1 166 ? -16.579 28.277 -4.554 1.00 70.34 163 ARG A O 1
ATOM 1266 N N . ALA A 1 167 ? -14.451 28.063 -3.834 1.00 77.82 164 ALA A N 1
ATOM 1267 C CA . ALA A 1 167 ? -14.187 26.769 -4.514 1.00 84.84 164 ALA A CA 1
ATOM 1268 C C . ALA A 1 167 ? -14.906 25.602 -3.817 1.00 87.88 164 A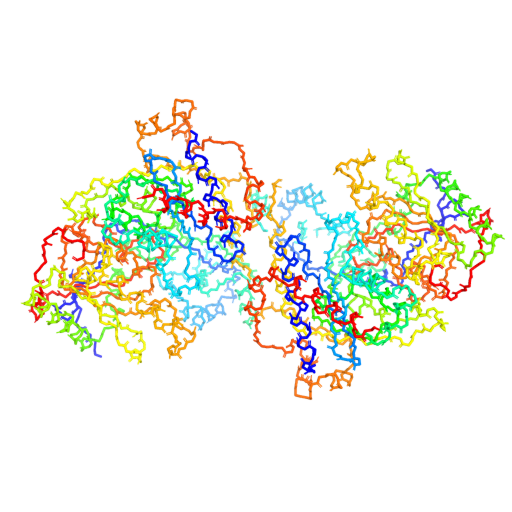LA A C 1
ATOM 1269 O O . ALA A 1 167 ? -14.828 25.505 -2.593 1.00 89.66 164 ALA A O 1
ATOM 1271 N N . PRO A 1 168 ? -15.561 24.687 -4.583 1.00 92.90 165 PRO A N 1
ATOM 1272 C CA . PRO A 1 168 ? -16.416 23.627 -4.025 1.00 94.13 165 PRO A CA 1
ATOM 1273 C C . PRO A 1 168 ? -15.614 22.559 -3.272 1.00 90.78 165 PRO A C 1
ATOM 1274 O O . PRO A 1 168 ? -16.187 21.769 -2.530 1.00 89.63 165 PRO A O 1
ATOM 1278 N N . ASN A 1 181 ? -39.929 46.003 3.200 1.00 85.51 178 ASN A N 1
ATOM 1279 C CA . ASN A 1 181 ? -39.360 44.654 3.096 1.00 91.03 178 ASN A CA 1
ATOM 1280 C C . ASN A 1 181 ? -39.664 43.782 4.326 1.00 93.72 178 ASN A C 1
ATOM 1281 O O . ASN A 1 181 ? -40.220 44.257 5.342 1.00 83.92 178 ASN A O 1
ATOM 1286 N N . THR A 1 182 ? -39.281 42.506 4.204 1.00 96.65 179 THR A N 1
ATOM 1287 C CA . THR A 1 182 ? -39.377 41.507 5.288 1.00 94.04 179 THR A CA 1
ATOM 1288 C C . THR A 1 182 ? -38.146 41.593 6.205 1.00 86.09 179 THR A C 1
ATOM 1289 O O . THR A 1 182 ? -37.078 41.075 5.871 1.00 88.51 179 THR A O 1
ATOM 1293 N N . PHE A 1 183 ? -38.309 42.284 7.336 1.00 77.25 180 PHE A N 1
ATOM 1294 C CA . PHE A 1 183 ? -37.310 42.324 8.415 1.00 74.06 180 PHE A CA 1
ATOM 1295 C C . PHE A 1 183 ? -37.929 41.693 9.664 1.00 69.37 180 PHE A C 1
ATOM 1296 O O . PHE A 1 183 ? -39.104 41.913 9.919 1.00 68.84 180 PHE A O 1
ATOM 1304 N N . PRO A 1 184 ? -37.158 40.909 10.44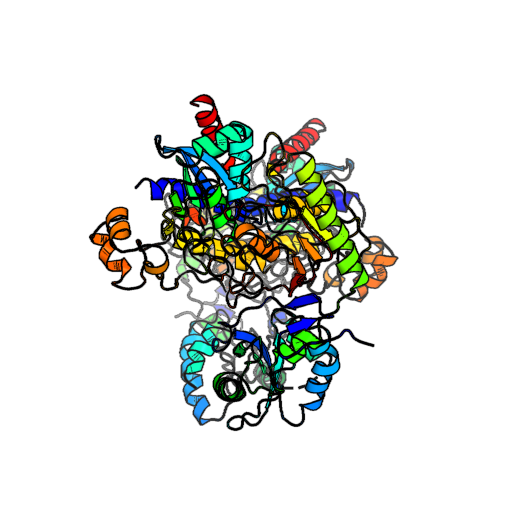4 1.00 66.94 181 PRO A N 1
ATOM 1305 C CA . PRO A 1 184 ? -37.781 40.207 11.571 1.00 66.14 181 PRO A CA 1
ATOM 1306 C C . PRO A 1 184 ? -38.467 41.110 12.602 1.00 66.84 181 PRO A C 1
ATOM 1307 O O . PRO A 1 184 ? -38.145 42.299 12.696 1.00 64.59 181 PRO A O 1
ATOM 1311 N N . PRO A 1 185 ? -39.427 40.556 13.366 1.00 71.77 182 PRO A N 1
ATOM 1312 C CA . PRO A 1 185 ? -39.988 41.382 14.420 1.00 73.11 182 PRO A CA 1
ATOM 1313 C C . PRO A 1 185 ? -38.875 41.863 15.352 1.00 76.91 182 PRO A C 1
ATOM 1314 O O . PRO A 1 185 ? -37.914 41.136 15.609 1.00 75.56 182 PRO A O 1
ATOM 1318 N N . MET A 1 186 ? -39.011 43.093 15.821 1.00 80.72 183 MET A N 1
ATOM 1319 C CA . MET A 1 186 ? -38.017 43.749 16.663 1.00 75.11 183 MET A CA 1
ATOM 1320 C C . MET A 1 186 ? -38.430 43.665 18.149 1.00 77.56 183 MET A C 1
ATOM 1321 O O . MET A 1 186 ? -39.258 44.455 18.612 1.00 75.25 183 MET A O 1
ATOM 1326 N N . GLU A 1 187 ? -37.861 42.707 18.887 1.00 75.71 184 GLU A N 1
ATOM 1327 C CA . GLU A 1 187 ? -38.165 42.523 20.316 1.00 76.04 184 GLU A CA 1
ATOM 1328 C C . GLU A 1 187 ? -37.526 43.641 21.169 1.00 74.97 184 GLU A C 1
ATOM 1329 O O . GLU A 1 187 ? -36.574 43.402 21.912 1.00 78.97 184 GLU A O 1
ATOM 1335 N N . TRP A 1 188 ? -38.067 44.857 21.064 1.00 72.19 185 TRP A N 1
ATOM 1336 C CA . TRP A 1 188 ? -37.478 46.067 21.695 1.00 74.12 185 TRP A CA 1
ATOM 1337 C C . TRP A 1 188 ? -37.315 45.995 23.207 1.00 71.72 185 TRP A C 1
ATOM 1338 O O . TRP A 1 188 ? -36.384 46.570 23.761 1.00 69.28 185 TRP A O 1
ATOM 1349 N N . SER A 1 189 ? -38.255 45.324 23.864 1.00 74.56 186 SER A N 1
ATOM 1350 C CA . SER A 1 189 ? -38.274 45.160 25.325 1.00 75.67 186 SER A CA 1
ATOM 1351 C C . SER A 1 189 ? -37.050 44.414 25.901 1.00 75.32 186 SER A C 1
ATOM 1352 O O . SER A 1 189 ? -36.877 44.354 27.114 1.00 75.09 186 SER A O 1
ATOM 1355 N N . LYS A 1 190 ? -36.227 43.833 25.033 1.00 71.91 187 LYS A N 1
ATOM 1356 C CA . LYS A 1 190 ? -34.925 43.289 25.425 1.00 71.33 187 LYS A CA 1
ATOM 1357 C C . LYS A 1 190 ? -33.876 44.382 25.684 1.00 64.48 187 LYS A C 1
ATOM 1358 O O . LYS A 1 190 ? -32.955 44.164 26.454 1.00 63.77 187 LYS A O 1
ATOM 1364 N N . TYR A 1 191 ? -34.033 45.551 25.074 1.00 63.13 188 TYR A N 1
ATOM 1365 C CA . TYR A 1 191 ? -33.050 46.639 25.183 1.00 66.21 188 TYR A CA 1
ATOM 1366 C C . TYR A 1 191 ? -33.457 47.904 25.960 1.00 74.11 188 TYR A C 1
ATOM 1367 O O . TYR A 1 191 ? -32.587 48.729 26.281 1.00 73.69 188 TYR A O 1
ATOM 1376 N N . LEU A 1 192 ? -34.759 48.099 26.190 1.00 83.43 189 LEU A N 1
ATOM 1377 C CA . LEU A 1 192 ? -35.260 49.235 26.998 1.00 86.03 189 LEU A CA 1
ATOM 1378 C C . LEU A 1 192 ? -36.754 49.071 27.367 1.00 86.86 189 LEU A C 1
ATOM 1379 O O . LEU A 1 192 ? -37.476 48.314 26.700 1.00 76.82 189 LEU A O 1
ATOM 1384 N N . ASN A 1 193 ? -37.174 49.745 28.452 1.00 95.64 190 ASN A N 1
ATOM 1385 C CA . ASN A 1 193 ? -38.598 49.818 28.889 1.00 94.89 190 ASN A CA 1
ATOM 1386 C C . ASN A 1 193 ? -39.337 50.905 28.130 1.00 95.70 190 ASN A C 1
ATOM 1387 O O . ASN A 1 193 ? -38.728 51.903 27.746 1.00 91.77 190 ASN A O 1
ATOM 1389 N N . GLU A 1 194 ? -40.649 50.726 27.942 1.00 99.70 191 GLU A N 1
ATOM 1390 C CA . GLU A 1 194 ? -41.491 51.688 27.186 1.00 96.67 191 GLU A CA 1
ATOM 1391 C C . GLU A 1 194 ? -41.179 53.138 27.560 1.00 97.89 191 GLU A C 1
ATOM 1392 O O . GLU A 1 194 ? -41.055 53.979 26.687 1.00 101.16 191 GLU A O 1
ATOM 1394 N N . GLU A 1 195 ? -41.008 53.411 28.853 1.00 96.90 192 GLU A N 1
ATOM 1395 C CA . GLU A 1 195 ? -40.611 54.746 29.329 1.00 95.70 192 GLU A CA 1
ATOM 1396 C C . GLU A 1 195 ? -39.226 55.155 28.774 1.00 99.95 192 GLU A C 1
ATOM 1397 O O . GLU A 1 195 ? -39.050 56.268 28.262 1.00 91.87 192 GLU A O 1
ATOM 1399 N N . ALA A 1 196 ? -38.256 54.243 28.867 1.00 103.95 193 ALA A N 1
ATOM 1400 C CA . ALA A 1 196 ? -36.901 54.448 28.311 1.00 95.23 193 ALA A CA 1
ATOM 1401 C C . ALA A 1 196 ? -36.880 54.535 26.773 1.00 89.20 193 ALA A C 1
ATOM 1402 O O . ALA A 1 196 ? -36.014 55.192 26.181 1.00 71.99 193 ALA A O 1
ATOM 1404 N N . PHE A 1 197 ? -37.833 53.853 26.137 1.00 95.96 194 PHE A N 1
ATOM 1405 C CA . PHE A 1 197 ? -38.056 53.957 24.689 1.00 101.05 194 PHE A CA 1
ATOM 1406 C C . PHE A 1 197 ? -38.419 55.397 24.313 1.00 109.36 194 PHE A C 1
ATOM 1407 O O . PHE A 1 197 ? -37.766 55.997 23.455 1.00 113.52 194 PHE A O 1
ATOM 1415 N N . ILE A 1 198 ? -39.436 55.949 24.984 1.00 112.38 195 ILE A N 1
ATOM 1416 C CA . ILE A 1 198 ? -40.015 57.259 24.603 1.00 104.79 195 ILE A CA 1
ATOM 1417 C C . ILE A 1 198 ? -39.097 58.421 25.013 1.00 97.98 195 ILE A C 1
ATOM 1418 O O . ILE A 1 198 ? -39.132 59.466 24.384 1.00 92.95 195 ILE A O 1
ATOM 1423 N N . GLU A 1 199 ? -38.281 58.243 26.055 1.00 95.53 196 GLU A N 1
ATOM 1424 C CA . GLU A 1 199 ? -37.179 59.175 26.328 1.00 96.01 196 GLU A CA 1
ATOM 1425 C C . GLU A 1 199 ? -36.133 59.124 25.180 1.00 97.57 196 GLU A C 1
ATOM 1426 O O . GLU A 1 199 ? -35.628 60.163 24.744 1.00 87.90 196 GLU A O 1
ATOM 1428 N N . THR A 1 200 ? -35.845 57.915 24.685 1.00 102.14 197 THR A N 1
ATOM 1429 C CA . THR A 1 200 ? -34.891 57.698 23.575 1.00 101.84 197 THR A CA 1
ATOM 1430 C C . THR A 1 200 ? -35.410 58.188 22.205 1.00 107.23 197 THR A C 1
ATOM 1431 O O . THR A 1 200 ? -34.667 58.802 21.435 1.00 110.32 197 THR A O 1
ATOM 1433 N N . PHE A 1 201 ? -36.685 57.923 21.918 1.00 117.70 198 PHE A N 1
ATOM 1434 C CA . PHE A 1 201 ? -37.308 58.219 20.610 1.00 118.03 198 PHE A CA 1
ATOM 1435 C C . PHE A 1 201 ? -38.496 59.178 20.745 1.00 129.27 198 PHE A C 1
ATOM 1436 O O . PHE A 1 201 ? -38.859 59.566 21.849 1.00 142.13 198 PHE A O 1
ATOM 1444 N N . GLY A 1 202 ? -39.096 59.565 19.621 1.00 131.45 199 GLY A N 1
ATOM 1445 C CA . GLY A 1 202 ? -40.289 60.435 19.628 1.00 135.71 199 GLY A CA 1
ATOM 1446 C C . GLY A 1 202 ? -41.521 59.762 20.219 1.00 136.96 199 GLY A C 1
ATOM 1447 O O . GLY A 1 202 ? -41.576 58.543 20.273 1.00 139.68 199 GLY A O 1
ATOM 1448 N N . ASP A 1 203 ? -42.499 60.555 20.657 1.00 126.60 200 ASP A N 1
ATOM 1449 C CA . ASP A 1 203 ? -43.750 60.029 21.211 1.00 116.97 200 ASP A CA 1
ATOM 1450 C C . ASP A 1 203 ? -44.687 59.438 20.138 1.00 115.97 200 ASP A C 1
ATOM 1451 O O . ASP A 1 203 ? -45.556 58.631 20.463 1.00 122.94 200 ASP A O 1
ATOM 1453 N N . ASP A 1 204 ? -44.509 59.831 18.874 1.00 108.23 201 ASP A N 1
ATOM 1454 C CA . ASP A 1 204 ? -45.325 59.322 17.767 1.00 110.77 201 ASP A CA 1
ATOM 1455 C C . ASP A 1 204 ? -44.823 57.947 17.344 1.00 112.91 201 ASP A C 1
ATOM 1456 O O . ASP A 1 204 ? -45.572 56.965 17.355 1.00 115.87 201 ASP A O 1
ATOM 1458 N N . TYR A 1 205 ? -43.543 57.901 16.967 1.00 119.65 202 TYR A N 1
ATOM 1459 C CA . TYR A 1 205 ? -42.813 56.644 16.716 1.00 119.77 202 TYR A CA 1
ATOM 1460 C C . TYR A 1 205 ? -42.818 55.786 17.979 1.00 122.77 202 TYR A C 1
ATOM 1461 O O . TYR A 1 205 ? -42.936 54.573 17.921 1.00 120.49 202 TYR A O 1
ATOM 1463 N N . ARG A 1 206 ? -42.717 56.443 19.127 1.00 134.21 203 ARG A N 1
ATOM 1464 C CA . ARG A 1 206 ? -42.810 55.788 20.434 1.00 150.01 203 ARG A CA 1
ATOM 1465 C C . ARG A 1 206 ? -43.851 54.682 20.497 1.00 147.58 203 ARG A C 1
ATOM 1466 O O . ARG A 1 206 ? -43.539 53.497 20.329 1.00 154.33 203 ARG A O 1
ATOM 1468 N N . THR A 1 207 ? -45.086 55.100 20.739 1.00 140.74 204 THR A N 1
ATOM 1469 C CA . THR A 1 207 ? -46.175 54.187 21.010 1.00 145.98 204 THR A CA 1
ATOM 1470 C C . THR A 1 207 ? -46.189 53.057 19.968 1.00 144.25 204 THR A C 1
ATOM 1471 O O . THR A 1 207 ? -46.012 51.886 20.330 1.00 143.83 204 THR A O 1
ATOM 1475 N N . CYS A 1 208 ? -46.280 53.407 18.688 1.00 131.29 205 CYS A N 1
ATOM 1476 C CA . CYS A 1 208 ? -46.604 52.421 17.658 1.00 117.91 205 CYS A CA 1
ATOM 1477 C C . CYS A 1 208 ? -45.537 51.328 17.531 1.00 108.00 205 CYS A C 1
ATOM 1478 O O . CYS A 1 208 ? -45.870 50.148 17.346 1.00 94.93 205 CYS A O 1
ATOM 1481 N N . PHE A 1 209 ? -44.269 51.726 17.674 1.00 104.62 206 PHE A N 1
ATOM 1482 C CA . PHE A 1 209 ? -43.142 50.858 17.329 1.00 101.64 206 PHE A CA 1
ATOM 1483 C C . PHE A 1 209 ? -42.783 49.874 18.447 1.00 98.56 206 PHE A C 1
ATOM 1484 O O . PHE A 1 209 ? -42.683 48.657 18.204 1.00 83.39 206 PHE A O 1
ATOM 1492 N N . ALA A 1 210 ? -42.619 50.389 19.669 1.00 101.25 207 ALA A N 1
ATOM 1493 C CA . ALA A 1 210 ? -42.456 49.533 20.860 1.00 91.91 207 ALA A CA 1
ATOM 1494 C C . ALA A 1 210 ? -43.594 48.506 20.950 1.00 86.96 207 ALA A C 1
ATOM 1495 O O . ALA A 1 210 ? -43.344 47.344 21.222 1.00 83.36 207 ALA A O 1
ATOM 1497 N N . ASN A 1 211 ? -44.824 48.938 20.661 1.00 89.07 208 ASN A N 1
ATOM 1498 C CA . ASN A 1 211 ? -46.016 48.080 20.715 1.00 84.89 208 ASN A CA 1
ATOM 1499 C C . ASN A 1 211 ? -46.034 46.908 19.730 1.00 83.22 208 ASN A C 1
ATOM 1500 O O . ASN A 1 211 ? -46.190 45.770 20.144 1.00 85.21 208 ASN A O 1
ATOM 1502 N N . LYS A 1 212 ? -45.878 47.181 18.438 1.00 81.27 209 LYS A N 1
ATOM 1503 C CA . LYS A 1 212 ? -46.044 46.147 17.411 1.00 78.28 209 LYS A CA 1
ATOM 1504 C C . LYS A 1 212 ? -44.771 45.344 17.069 1.00 81.15 209 LYS A C 1
ATOM 1505 O O . LYS A 1 212 ? -44.799 44.548 16.134 1.00 85.88 209 LYS A O 1
ATOM 1507 N N . VAL A 1 213 ? -43.674 45.544 17.809 1.00 83.12 210 VAL A N 1
ATOM 1508 C CA . VAL A 1 213 ? -42.414 44.827 17.563 1.00 77.28 210 VAL A CA 1
ATOM 1509 C C . VAL A 1 213 ? -41.927 45.036 16.116 1.00 74.73 210 VAL A C 1
ATOM 1510 O O . VAL A 1 213 ? -41.664 44.067 15.401 1.00 70.88 210 VAL A O 1
ATOM 1512 N N . ASP A 1 214 ? -41.813 46.307 15.712 1.00 75.67 211 ASP A N 1
ATOM 1513 C CA . ASP A 1 214 ? -41.450 46.709 14.331 1.00 82.27 211 ASP A CA 1
ATOM 1514 C C . ASP A 1 214 ? -40.428 47.875 14.286 1.00 85.39 211 ASP A C 1
ATOM 1515 O O . ASP A 1 214 ? -40.222 48.601 15.280 1.00 85.94 211 ASP A O 1
ATOM 1520 N N . LEU A 1 215 ? -39.824 48.057 13.109 1.00 79.19 212 LEU A N 1
ATOM 1521 C CA . LEU A 1 215 ? -38.647 48.911 12.945 1.00 73.29 212 LEU A CA 1
ATOM 1522 C C . LEU A 1 215 ? -39.024 50.362 12.764 1.00 67.45 212 LEU A C 1
ATOM 1523 O O . LEU A 1 215 ? -39.942 50.630 12.023 1.00 79.91 212 LEU A O 1
ATOM 1528 N N . SER A 1 216 ? -38.255 51.278 13.354 1.00 63.90 213 SER A N 1
ATOM 1529 C CA . SER A 1 216 ? -38.454 52.748 13.233 1.00 66.96 213 SER A CA 1
ATOM 1530 C C . SER A 1 216 ? -38.696 53.365 11.816 1.00 77.32 213 SER A C 1
ATOM 1531 O O . SER A 1 216 ? -39.224 54.468 11.741 1.00 87.63 213 SER A O 1
ATOM 1534 N N . SER A 1 217 ? -38.363 52.671 10.723 1.00 81.60 214 SER A N 1
ATOM 1535 C CA . SER A 1 217 ? -38.306 53.269 9.378 1.00 84.81 214 SER A CA 1
ATOM 1536 C C . SER A 1 217 ? -39.237 52.565 8.415 1.00 88.94 214 SER A C 1
ATOM 1537 O O . SER A 1 217 ? -39.813 51.529 8.751 1.00 80.02 214 SER A O 1
ATOM 1540 N N . ASN A 1 218 ? -39.354 53.152 7.215 1.00 104.65 215 ASN A N 1
ATOM 1541 C CA . ASN A 1 218 ? -40.252 52.685 6.131 1.00 109.34 215 ASN A CA 1
ATOM 1542 C C . ASN A 1 218 ? -39.650 52.339 4.749 1.00 110.34 215 ASN A C 1
ATOM 1543 O O . ASN A 1 218 ? -40.348 51.732 3.934 1.00 127.44 215 ASN A O 1
ATOM 1548 N N . SER A 1 219 ? -38.402 52.718 4.469 1.00 98.92 216 SER A N 1
ATOM 1549 C CA . SER A 1 219 ? -37.720 52.280 3.230 1.00 89.75 216 SER A CA 1
ATOM 1550 C C . SER A 1 219 ? -36.213 52.143 3.414 1.00 78.89 216 SER A C 1
ATOM 1551 O O . SER A 1 219 ? -35.594 52.923 4.130 1.00 78.01 216 SER A O 1
ATOM 1554 N N . VAL A 1 220 ? -35.637 51.157 2.738 1.00 67.70 217 VAL A N 1
ATOM 1555 C CA . VAL A 1 220 ? -34.218 50.818 2.892 1.00 61.26 217 VAL A CA 1
ATOM 1556 C C . VAL A 1 220 ? -33.413 51.798 2.053 1.00 55.24 217 VAL A C 1
ATOM 1557 O O . VAL A 1 220 ? -33.717 51.988 0.877 1.00 56.03 217 VAL A O 1
ATOM 1561 N N . ASP A 1 221 ? -32.389 52.408 2.643 1.00 49.06 218 ASP A N 1
ATOM 1562 C CA . ASP A 1 221 ? -31.536 53.360 1.929 1.00 46.85 218 ASP A CA 1
ATOM 1563 C C . ASP A 1 221 ? -30.601 52.602 1.006 1.00 48.95 218 ASP A C 1
ATOM 1564 O O . ASP A 1 221 ? -29.485 52.273 1.371 1.00 51.28 218 ASP A O 1
ATOM 1569 N N . TRP A 1 222 ? -31.071 52.341 -0.205 1.00 52.14 219 TRP A N 1
ATOM 1570 C CA . TRP A 1 222 ? -30.345 51.511 -1.160 1.00 51.63 219 TRP A CA 1
ATOM 1571 C C . TRP A 1 222 ? -29.041 52.143 -1.620 1.00 51.43 219 TRP A C 1
ATOM 1572 O O . TRP A 1 222 ? -28.036 51.439 -1.730 1.00 51.36 219 TRP A O 1
ATOM 1583 N N . ASP A 1 223 ? -29.030 53.450 -1.867 1.00 50.99 220 ASP A N 1
ATOM 1584 C CA . ASP A 1 223 ? -27.792 54.084 -2.346 1.00 58.81 220 ASP A CA 1
ATOM 1585 C C . ASP A 1 223 ? -26.660 53.922 -1.323 1.00 57.94 220 ASP A C 1
ATOM 1586 O O . ASP A 1 223 ? -25.544 53.556 -1.685 1.00 53.29 220 ASP A O 1
ATOM 1591 N N . LEU A 1 224 ? -26.981 54.125 -0.042 1.00 54.35 221 LEU A N 1
ATOM 1592 C CA . LEU A 1 224 ? -26.001 54.027 1.036 1.00 45.87 221 LEU A CA 1
ATOM 1593 C C . LEU A 1 224 ? -25.346 52.664 1.129 1.00 43.30 221 LEU A C 1
ATOM 1594 O O . LEU A 1 224 ? -24.137 52.559 1.250 1.00 48.12 221 LEU A O 1
ATOM 1599 N N . ILE A 1 225 ? -26.149 51.620 1.071 1.00 41.25 222 ILE A N 1
ATOM 1600 C CA . ILE A 1 225 ? -25.628 50.256 1.182 1.00 42.36 222 ILE A CA 1
ATOM 1601 C C . ILE A 1 225 ? -25.144 49.608 -0.132 1.00 42.40 222 ILE A C 1
ATOM 1602 O O . ILE A 1 225 ? -24.356 48.653 -0.093 1.00 35.40 222 ILE A O 1
ATOM 1607 N N . ASP A 1 226 ? -25.591 50.134 -1.278 1.00 45.13 223 ASP A N 1
ATOM 1608 C CA . ASP A 1 226 ? -25.189 49.595 -2.588 1.00 45.83 223 ASP A CA 1
ATOM 1609 C C . ASP A 1 226 ? -23.963 50.243 -3.253 1.00 46.78 223 ASP A C 1
ATOM 1610 O O . ASP A 1 226 ? -23.284 49.603 -4.073 1.00 44.57 223 ASP A O 1
ATOM 1615 N N . SER A 1 227 ? -23.657 51.479 -2.867 1.00 48.07 224 SER A N 1
ATOM 1616 C CA . SER A 1 227 ? -22.511 52.192 -3.412 1.00 48.44 224 SER A CA 1
ATOM 1617 C C . SER A 1 227 ? -21.288 51.921 -2.585 1.00 47.21 224 SER A C 1
ATOM 1618 O O . SER A 1 227 ? -21.352 51.908 -1.368 1.00 48.15 224 SER A O 1
ATOM 1621 N N . HIS A 1 228 ? -20.160 51.813 -3.270 1.00 47.54 225 HIS A N 1
ATOM 1622 C CA . HIS A 1 228 ? -18.871 51.523 -2.654 1.00 44.87 225 HIS A CA 1
ATOM 1623 C C . HIS A 1 228 ? -18.308 52.759 -1.945 1.00 44.84 225 HIS A C 1
ATOM 1624 O O . HIS A 1 228 ? -18.818 53.872 -2.127 1.00 45.48 225 HIS A O 1
ATOM 1631 N N . GLN A 1 229 ? -17.305 52.537 -1.093 1.00 46.12 226 GLN A N 1
ATOM 1632 C CA . GLN A 1 229 ? -16.744 53.580 -0.209 1.00 45.47 226 GLN A CA 1
ATOM 1633 C C . GLN A 1 229 ? -15.235 53.392 -0.108 1.00 45.83 226 GLN A C 1
ATOM 1634 O O . GLN A 1 229 ? -14.672 53.362 0.965 1.00 44.94 226 GLN A O 1
ATOM 1640 N N . ASP A 1 230 ? -14.573 53.290 -1.244 1.00 48.85 227 ASP A N 1
ATOM 1641 C CA . ASP A 1 230 ? -13.146 53.012 -1.253 1.00 53.67 227 ASP A CA 1
ATOM 1642 C C . ASP A 1 230 ? -12.273 54.108 -0.623 1.00 58.16 227 ASP A C 1
ATOM 1643 O O . ASP A 1 230 ? -11.186 53.816 -0.138 1.00 55.50 227 ASP A O 1
ATOM 1648 N N . ASN A 1 231 ? -12.750 55.350 -0.628 1.00 60.37 228 ASN A N 1
ATOM 1649 C CA . ASN A 1 231 ? -12.050 56.459 0.010 1.00 66.15 228 ASN A CA 1
ATOM 1650 C C . ASN A 1 231 ? -12.273 56.531 1.531 1.00 66.05 228 ASN A C 1
ATOM 1651 O O . ASN A 1 231 ? -11.532 57.236 2.206 1.00 74.86 228 ASN A O 1
ATOM 1656 N N . ILE A 1 232 ? -13.261 55.797 2.065 1.00 61.30 229 ILE A N 1
ATOM 1657 C CA . ILE A 1 232 ? -13.690 55.872 3.494 1.00 54.99 229 ILE A CA 1
ATOM 1658 C C . ILE A 1 232 ? -12.524 55.842 4.509 1.00 54.59 229 ILE A C 1
ATOM 1659 O O . ILE A 1 232 ? -12.554 56.537 5.538 1.00 48.60 229 ILE A O 1
ATOM 1664 N N . ILE A 1 233 ? -11.505 55.039 4.214 1.00 51.78 230 ILE A N 1
ATOM 1665 C CA . ILE A 1 233 ? -10.383 54.905 5.110 1.00 52.87 230 ILE A CA 1
ATOM 1666 C C . ILE A 1 233 ? -9.660 56.248 5.177 1.00 55.98 230 ILE A C 1
ATOM 1667 O O . ILE A 1 233 ? -9.461 56.786 6.271 1.00 59.47 230 ILE A O 1
ATOM 1672 N N . GLN A 1 234 ? -9.283 56.785 4.015 1.00 58.30 231 GLN A N 1
ATOM 1673 C CA . GLN A 1 234 ? -8.601 58.101 3.936 1.00 57.83 231 GLN A CA 1
ATOM 1674 C C . GLN A 1 234 ? -9.422 59.229 4.577 1.00 54.04 231 GLN A C 1
ATOM 1675 O O . GLN A 1 234 ? -8.860 60.095 5.248 1.00 50.97 231 GLN A O 1
ATOM 1677 N N . GLU A 1 235 ? -10.742 59.194 4.394 1.00 55.21 232 GLU A N 1
ATOM 1678 C CA . GLU A 1 235 ? -11.644 60.176 5.033 1.00 59.00 232 GLU A CA 1
ATOM 1679 C C . GLU A 1 235 ? -11.558 60.104 6.554 1.00 58.47 232 GLU A C 1
ATOM 1680 O O . GLU A 1 235 ? -11.403 61.131 7.214 1.00 63.20 232 GLU A O 1
ATOM 1686 N N . LEU A 1 236 ? -11.686 58.893 7.098 1.00 56.43 233 LEU A N 1
ATOM 1687 C CA . LEU A 1 236 ? -11.661 58.680 8.556 1.00 55.57 233 LEU A CA 1
ATOM 1688 C C . LEU A 1 236 ? -10.284 58.971 9.156 1.00 51.71 233 LEU A C 1
ATOM 1689 O O . LEU A 1 236 ? -10.185 59.450 10.296 1.00 48.31 233 LEU A O 1
ATOM 1694 N N . GLU A 1 237 ? -9.239 58.681 8.383 1.00 48.73 234 GLU A N 1
ATOM 1695 C CA . GLU A 1 237 ? -7.874 59.009 8.762 1.00 48.40 234 GLU A CA 1
ATOM 1696 C C . GLU A 1 237 ? -7.702 60.505 8.962 1.00 46.64 234 GLU A C 1
ATOM 1697 O O . GLU A 1 237 ? -7.263 60.940 10.004 1.00 44.81 234 GLU A O 1
ATOM 1703 N N . GLU A 1 238 ? -8.097 61.301 7.986 1.00 49.69 235 GLU A N 1
ATOM 1704 C CA . GLU A 1 238 ? -8.007 62.765 8.133 1.00 51.44 235 GLU A CA 1
ATOM 1705 C C . GLU A 1 238 ? -8.823 63.222 9.358 1.00 47.25 235 GLU A C 1
ATOM 1706 O O . GLU A 1 238 ? -8.331 63.959 10.190 1.00 46.92 235 GLU A O 1
ATOM 1708 N N . GLN A 1 239 ? -10.047 62.741 9.486 1.00 47.28 236 GLN A N 1
ATOM 1709 C CA . GLN A 1 239 ? -10.891 63.095 10.636 1.00 50.65 236 GLN A CA 1
ATOM 1710 C C . GLN A 1 239 ? -10.317 62.669 11.992 1.00 49.28 236 GLN A C 1
ATOM 1711 O O . GLN A 1 239 ? -10.512 63.347 13.009 1.00 44.13 236 GLN A O 1
ATOM 1717 N N . CYS A 1 240 ? -9.663 61.516 12.024 1.00 52.61 237 CYS A N 1
ATOM 1718 C CA . CYS A 1 240 ? -9.088 61.029 13.281 1.00 56.30 237 CYS A CA 1
ATOM 1719 C C . CYS A 1 240 ? -7.900 61.905 13.675 1.00 58.02 237 CYS A C 1
ATOM 1720 O O . CYS A 1 240 ? -7.820 62.363 14.825 1.00 56.75 237 CYS A O 1
ATOM 1723 N N . LYS A 1 241 ? -7.036 62.193 12.698 1.00 59.61 238 LYS A N 1
ATOM 1724 C CA . LYS A 1 241 ? -5.853 63.045 12.921 1.00 60.98 238 LYS A CA 1
ATOM 1725 C C . LYS A 1 241 ? -6.210 64.481 13.294 1.00 55.31 238 LYS A C 1
ATOM 1726 O O . LYS A 1 241 ? -5.502 65.105 14.088 1.00 52.91 238 LYS A O 1
ATOM 1732 N N . MET A 1 242 ? -7.323 64.983 12.782 1.00 53.87 239 MET A N 1
ATOM 1733 C CA . MET A 1 242 ? -7.836 66.256 13.259 1.00 60.23 239 MET A CA 1
ATOM 1734 C C . MET A 1 242 ? -8.160 66.217 14.752 1.00 59.51 239 MET A C 1
ATOM 1735 O O . MET A 1 242 ? -7.815 67.140 15.486 1.00 58.37 239 MET A O 1
ATOM 1740 N N . PHE A 1 243 ? -8.824 65.154 15.196 1.00 62.33 240 PHE A N 1
ATOM 1741 C CA . PHE A 1 243 ? -9.141 65.004 16.616 1.00 61.38 240 PHE A CA 1
ATOM 1742 C C . PHE A 1 243 ? -7.845 64.950 17.428 1.00 63.88 240 PHE A C 1
ATOM 1743 O O . PHE A 1 243 ? -7.759 65.555 18.505 1.00 60.04 240 PHE A O 1
ATOM 1751 N N . LYS A 1 244 ? -6.843 64.244 16.896 1.00 64.29 241 LYS A N 1
ATOM 1752 C CA . LYS A 1 244 ? -5.532 64.148 17.552 1.00 65.82 241 LYS A CA 1
ATOM 1753 C C . LYS A 1 244 ? -4.892 65.530 17.737 1.00 66.82 241 LYS A C 1
ATOM 1754 O O . LYS A 1 244 ? -4.379 65.805 18.820 1.00 69.24 241 LYS A O 1
ATOM 1760 N N . PHE A 1 245 ? -4.969 66.397 16.717 1.00 66.40 242 PHE A N 1
ATOM 1761 C CA . PHE A 1 245 ? -4.436 67.783 16.797 1.00 65.50 242 PHE A CA 1
ATOM 1762 C C . PHE A 1 245 ? -5.284 68.682 17.684 1.00 66.17 242 PHE A C 1
ATOM 1763 O O . PHE A 1 245 ? -4.780 69.663 18.216 1.00 72.85 242 PHE A O 1
ATOM 1765 N N . ASN A 1 246 ? -6.566 68.358 17.832 1.00 67.65 243 ASN A N 1
ATOM 1766 C CA . ASN A 1 246 ? -7.433 69.020 18.834 1.00 69.25 243 ASN A CA 1
ATOM 1767 C C . ASN A 1 246 ? -7.197 68.512 20.274 1.00 70.62 243 ASN A C 1
ATOM 1768 O O . ASN A 1 246 ? -7.762 69.052 21.219 1.00 71.45 243 ASN A O 1
ATOM 1773 N N . VAL A 1 247 ? -6.403 67.450 20.423 1.00 73.69 244 VAL A N 1
ATOM 1774 C CA . VAL A 1 247 ? -5.871 67.009 21.719 1.00 73.07 244 VAL A CA 1
ATOM 1775 C C . VAL A 1 247 ? -4.403 67.424 21.767 1.00 66.37 244 VAL A C 1
ATOM 1776 O O . VAL A 1 247 ? -3.953 67.948 22.771 1.00 66.60 244 VAL A O 1
ATOM 1780 N N . LEU B 1 4 ? -3.677 30.248 -28.088 1.00 88.92 1 LEU B N 1
ATOM 1781 C CA . LEU B 1 4 ? -3.608 30.813 -26.692 1.00 83.34 1 LEU B CA 1
ATOM 1782 C C . LEU B 1 4 ? -4.161 32.236 -26.523 1.00 83.13 1 LEU B C 1
ATOM 1783 O O . LEU B 1 4 ? -4.598 32.589 -25.423 1.00 86.13 1 LEU B O 1
ATOM 1785 N N . GLN B 1 5 ? -4.127 33.044 -27.590 1.00 85.42 2 GLN B N 1
ATOM 1786 C CA . GLN B 1 5 ? -4.612 34.444 -27.576 1.00 77.06 2 GLN B CA 1
ATOM 1787 C C . GLN B 1 5 ? -6.027 34.663 -27.063 1.00 67.53 2 GLN B C 1
ATOM 1788 O O . GLN B 1 5 ? -6.274 35.582 -26.288 1.00 67.84 2 GLN B O 1
ATOM 1794 N N . HIS B 1 6 ? -6.945 33.813 -27.492 1.00 60.62 3 HIS B N 1
ATOM 1795 C CA . HIS B 1 6 ? -8.333 33.931 -27.078 1.00 63.25 3 HIS B CA 1
ATOM 1796 C C . HIS B 1 6 ? -8.514 33.727 -25.578 1.00 61.94 3 HIS B C 1
ATOM 1797 O O . HIS B 1 6 ? -9.401 34.333 -24.969 1.00 63.69 3 HIS B O 1
ATOM 1804 N N . ILE B 1 7 ? -7.662 32.888 -24.997 1.00 56.74 4 ILE B N 1
ATOM 1805 C CA . ILE B 1 7 ? -7.730 32.584 -23.579 1.00 56.08 4 ILE B CA 1
ATOM 1806 C C . ILE B 1 7 ? -7.211 33.783 -22.806 1.00 50.27 4 ILE B C 1
ATOM 1807 O O . ILE B 1 7 ? -7.805 34.186 -21.819 1.00 50.01 4 ILE B O 1
ATOM 1812 N N . LYS B 1 8 ? -6.126 34.368 -23.277 1.00 46.66 5 LYS B N 1
ATOM 1813 C CA . LYS B 1 8 ? -5.580 35.555 -22.659 1.00 49.35 5 LYS B CA 1
ATOM 1814 C C . LYS B 1 8 ? -6.624 36.654 -22.566 1.00 49.80 5 LYS B C 1
ATOM 1815 O O . LYS B 1 8 ? -6.852 37.193 -21.493 1.00 54.34 5 LYS B O 1
ATOM 1821 N N . HIS B 1 9 ? -7.253 36.982 -23.687 1.00 49.56 6 HIS B N 1
ATOM 1822 C CA . HIS B 1 9 ? -8.237 38.063 -23.736 1.00 48.53 6 HIS B CA 1
ATOM 1823 C C . HIS B 1 9 ? -9.598 37.733 -23.087 1.00 45.25 6 HIS B C 1
ATOM 1824 O O . HIS B 1 9 ? -10.271 38.618 -22.564 1.00 41.95 6 HIS B O 1
ATOM 1831 N N . MET B 1 10 ? -10.020 36.478 -23.153 1.00 44.31 7 MET B N 1
ATOM 1832 C CA . MET B 1 10 ? -11.231 36.066 -22.446 1.00 46.79 7 MET B CA 1
ATOM 1833 C C . MET B 1 10 ? -11.047 36.182 -20.934 1.00 49.15 7 MET B C 1
ATOM 1834 O O . MET B 1 10 ? -11.976 36.522 -20.188 1.00 48.40 7 MET B O 1
ATOM 1839 N N . ARG B 1 11 ? -9.835 35.915 -20.482 1.00 49.19 8 ARG B N 1
ATOM 1840 C CA . ARG B 1 11 ? -9.511 36.113 -19.092 1.00 47.66 8 ARG B CA 1
ATOM 1841 C C . ARG B 1 11 ? -9.667 37.582 -18.689 1.00 43.36 8 ARG B C 1
ATOM 1842 O O . ARG B 1 11 ? -10.250 37.858 -17.653 1.00 43.16 8 ARG B O 1
ATOM 1850 N N . THR B 1 12 ? -9.193 38.523 -19.506 1.00 41.30 9 THR B N 1
ATOM 1851 C CA . THR B 1 12 ? -9.438 39.975 -19.243 1.00 39.39 9 THR B CA 1
ATOM 1852 C C . THR B 1 12 ? -10.944 40.297 -19.158 1.00 41.25 9 THR B C 1
ATOM 1853 O O . THR B 1 12 ? -11.362 41.105 -18.333 1.00 40.82 9 THR B O 1
ATOM 1857 N N . ALA B 1 13 ? -11.745 39.667 -20.012 1.00 39.57 10 ALA B N 1
ATOM 1858 C CA . ALA B 1 13 ? -13.173 39.887 -20.016 1.00 39.15 10 ALA B CA 1
ATOM 1859 C C . ALA B 1 13 ? -13.877 39.290 -18.772 1.00 40.93 10 ALA B C 1
ATOM 1860 O O . ALA B 1 13 ? -14.830 39.876 -18.214 1.00 41.60 10 ALA B O 1
ATOM 1862 N N . VAL B 1 14 ? -13.416 38.137 -18.320 1.00 40.90 11 VAL B N 1
ATOM 1863 C CA . VAL B 1 14 ? -13.983 37.541 -17.099 1.00 40.56 11 VAL B CA 1
ATOM 1864 C C . VAL B 1 14 ? -13.648 38.431 -15.918 1.00 39.51 11 VAL B C 1
ATOM 1865 O O . VAL B 1 14 ? -14.472 38.655 -15.057 1.00 38.69 11 VAL B O 1
ATOM 1869 N N . ARG B 1 15 ? -12.427 38.937 -15.891 1.00 40.43 12 ARG B N 1
ATOM 1870 C CA . ARG B 1 15 ? -12.026 39.858 -14.845 1.00 41.92 12 ARG B CA 1
ATOM 1871 C C . ARG B 1 15 ? -13.003 41.027 -14.780 1.00 40.50 12 ARG B C 1
ATOM 1872 O O . ARG B 1 15 ? -13.536 41.334 -13.724 1.00 42.20 12 ARG B O 1
ATOM 1880 N N . LEU B 1 16 ? -13.273 41.636 -15.927 1.00 39.60 13 LEU B N 1
ATOM 1881 C CA . LEU B 1 16 ? -14.182 42.785 -16.029 1.00 36.76 13 LEU B CA 1
ATOM 1882 C C . LEU B 1 16 ? -15.627 42.397 -15.681 1.00 34.99 13 LEU B C 1
ATOM 1883 O O . LEU B 1 16 ? -16.374 43.197 -15.076 1.00 30.47 13 LEU B O 1
ATOM 1888 N N . ALA B 1 17 ? -16.005 41.175 -16.074 1.00 34.00 14 ALA B N 1
ATOM 1889 C CA . ALA B 1 17 ? -17.300 40.612 -15.697 1.00 35.58 14 ALA B CA 1
ATOM 1890 C C . ALA B 1 17 ? -17.456 40.565 -14.193 1.00 36.83 14 ALA B C 1
ATOM 1891 O O . ALA B 1 17 ? -18.465 41.005 -13.655 1.00 37.33 14 ALA B O 1
ATOM 1893 N N . ARG B 1 18 ? -16.440 40.047 -13.518 1.00 39.37 15 ARG B N 1
ATOM 1894 C CA . ARG B 1 18 ? -16.397 40.049 -12.045 1.00 39.76 15 ARG B CA 1
ATOM 1895 C C . ARG B 1 18 ? -16.584 41.458 -11.459 1.00 38.21 15 ARG B C 1
ATOM 1896 O O . ARG B 1 18 ? -17.414 41.676 -10.576 1.00 35.03 15 ARG B O 1
ATOM 1904 N N . TYR B 1 19 ? -15.780 42.396 -11.939 1.00 37.09 16 TYR B N 1
ATOM 1905 C CA . TYR B 1 19 ? -15.922 43.783 -11.541 1.00 36.52 16 TYR B CA 1
ATOM 1906 C C . TYR B 1 19 ? -17.406 44.229 -11.642 1.00 39.95 16 TYR B C 1
ATOM 1907 O O . TYR B 1 19 ? -17.947 44.866 -10.708 1.00 39.43 16 TYR B O 1
ATOM 1916 N N . ALA B 1 20 ? -18.060 43.878 -12.754 1.00 38.72 17 ALA B N 1
ATOM 1917 C CA . ALA B 1 20 ? -19.469 44.225 -12.929 1.00 38.53 17 ALA B CA 1
ATOM 1918 C C . ALA B 1 20 ? -20.346 43.584 -11.871 1.00 37.47 17 ALA B C 1
ATOM 1919 O O . ALA B 1 20 ? -21.253 44.228 -11.340 1.00 33.94 17 ALA B O 1
ATOM 1921 N N . LEU B 1 21 ? -20.067 42.316 -11.573 1.00 38.73 18 LEU B N 1
ATOM 1922 C CA . LEU B 1 21 ? -20.803 41.574 -10.549 1.00 40.38 18 LEU B CA 1
ATOM 1923 C C . LEU B 1 21 ? -20.698 42.297 -9.223 1.00 40.55 18 LEU B C 1
ATOM 1924 O O . LEU B 1 21 ? -21.706 42.536 -8.594 1.00 37.88 18 LEU B O 1
ATOM 1929 N N . ASP B 1 22 ? -19.473 42.670 -8.841 1.00 39.06 19 ASP B N 1
ATOM 1930 C CA . ASP B 1 22 ? -19.210 43.427 -7.618 1.00 38.48 19 ASP B CA 1
ATOM 1931 C C . ASP B 1 22 ? -19.764 44.872 -7.610 1.00 40.88 19 ASP B C 1
ATOM 1932 O O . ASP B 1 22 ? -19.684 45.565 -6.584 1.00 43.95 19 ASP B O 1
ATOM 1937 N N . HIS B 1 23 ? -20.295 45.335 -8.736 1.00 40.16 20 HIS B N 1
ATOM 1938 C CA . HIS B 1 23 ? -21.097 46.564 -8.775 1.00 39.85 20 HIS B CA 1
ATOM 1939 C C . HIS B 1 23 ? -22.547 46.327 -9.184 1.00 37.08 20 HIS B C 1
ATOM 1940 O O . HIS B 1 23 ? -23.179 47.159 -9.785 1.00 35.26 20 HIS B O 1
ATOM 1947 N N . ASP B 1 24 ? -23.069 45.172 -8.821 1.00 37.85 21 ASP B N 1
ATOM 1948 C CA . ASP B 1 24 ? -24.486 44.883 -8.942 1.00 38.69 21 ASP B CA 1
ATOM 1949 C C . ASP B 1 24 ? -25.002 44.937 -10.366 1.00 37.80 21 ASP B C 1
ATOM 1950 O O . ASP B 1 24 ? -26.150 45.263 -10.564 1.00 38.26 21 ASP B O 1
ATOM 1955 N N . GLU B 1 25 ? -24.155 44.638 -11.346 1.00 38.53 22 GLU B N 1
ATOM 1956 C CA . GLU B 1 25 ? -24.581 44.532 -12.754 1.00 37.53 22 GLU B CA 1
ATOM 1957 C C . GLU B 1 25 ? -24.480 43.079 -13.198 1.00 38.08 22 GLU B C 1
ATOM 1958 O O . GLU B 1 25 ? -23.848 42.255 -12.548 1.00 36.80 22 GLU B O 1
ATOM 1964 N N . THR B 1 26 ? -25.128 42.755 -14.301 1.00 39.23 23 THR B N 1
ATOM 1965 C CA . THR B 1 26 ? -25.016 41.413 -14.819 1.00 41.75 23 THR B CA 1
ATOM 1966 C C . THR B 1 26 ? -23.569 41.236 -15.280 1.00 41.78 23 THR B C 1
ATOM 1967 O O . THR B 1 26 ? -22.964 42.170 -15.861 1.00 40.65 23 THR B O 1
ATOM 1971 N N . PRO B 1 27 ? -23.002 40.049 -15.045 1.00 39.87 24 PRO B N 1
ATOM 1972 C CA . PRO B 1 27 ? -21.610 39.822 -15.408 1.00 38.80 24 PRO B CA 1
ATOM 1973 C C . PRO B 1 27 ? -21.422 39.540 -16.898 1.00 38.50 24 PRO B C 1
ATOM 1974 O O . PRO B 1 27 ? -20.699 38.615 -17.289 1.00 40.21 24 PRO B O 1
ATOM 1978 N N . VAL B 1 28 ? -22.020 40.390 -17.723 1.00 37.70 25 VAL B N 1
ATOM 1979 C CA . VAL B 1 28 ? -21.740 40.409 -19.153 1.00 38.00 25 VAL B CA 1
ATOM 1980 C C . VAL B 1 28 ? -20.782 41.548 -19.377 1.00 34.31 25 VAL B C 1
ATOM 1981 O O . VAL B 1 28 ? -21.110 42.682 -19.075 1.00 31.78 25 VAL B O 1
ATOM 1985 N N . ALA B 1 29 ? -19.600 41.216 -19.879 1.00 34.63 26 ALA B N 1
ATOM 1986 C CA . ALA B 1 29 ? -18.535 42.188 -20.082 1.00 39.98 26 ALA B CA 1
ATOM 1987 C C . ALA B 1 29 ? -17.679 41.795 -21.265 1.00 39.50 26 ALA B C 1
ATOM 1988 O O . ALA B 1 29 ? -17.466 40.601 -21.527 1.00 36.14 26 ALA B O 1
ATOM 1990 N N . CYS B 1 30 ? -17.147 42.804 -21.950 1.00 38.82 27 CYS B N 1
ATOM 1991 C CA . CYS B 1 30 ? -16.466 42.540 -23.192 1.00 39.81 27 CYS B CA 1
ATOM 1992 C C . CYS B 1 30 ? -15.297 43.440 -23.392 1.00 39.17 27 CYS B C 1
ATOM 1993 O O . CYS B 1 30 ? -15.255 44.563 -22.888 1.00 36.97 27 CYS B O 1
ATOM 1996 N N . ILE B 1 31 ? -14.357 42.896 -24.152 1.00 42.47 28 ILE B N 1
ATOM 1997 C CA . ILE B 1 31 ? -13.098 43.518 -24.511 1.00 45.21 28 ILE B CA 1
ATOM 1998 C C . ILE B 1 31 ? -13.011 43.549 -26.045 1.00 40.91 28 ILE B C 1
ATOM 1999 O O . ILE B 1 31 ? -13.039 42.494 -26.698 1.00 38.61 28 ILE B O 1
ATOM 2004 N N . PHE B 1 32 ? -12.912 44.758 -26.592 1.00 39.06 29 PHE B N 1
ATOM 2005 C CA . PHE B 1 32 ? -12.691 44.980 -28.028 1.00 40.25 29 PHE B CA 1
ATOM 2006 C C . PHE B 1 32 ? -11.190 44.919 -28.283 1.00 41.50 29 PHE B C 1
ATOM 2007 O O . PHE B 1 32 ? -10.428 45.686 -27.693 1.00 44.83 29 PHE B O 1
ATOM 2015 N N . VAL B 1 33 ? -10.760 43.984 -29.117 1.00 43.00 30 VAL B N 1
ATOM 2016 C CA . VAL B 1 33 ? -9.331 43.850 -29.453 1.00 47.27 30 VAL B CA 1
ATOM 2017 C C . VAL B 1 33 ? -9.109 44.208 -30.897 1.00 47.58 30 VAL B C 1
ATOM 2018 O O . VAL B 1 33 ? -9.794 43.684 -31.752 1.00 48.82 30 VAL B O 1
ATOM 2022 N N . HIS B 1 34 ? -8.146 45.083 -31.159 1.00 50.57 31 HIS B N 1
ATOM 2023 C CA . HIS B 1 34 ? -7.695 45.370 -32.524 1.00 51.78 31 HIS B CA 1
ATOM 2024 C C . HIS B 1 34 ? -6.878 44.169 -33.034 1.00 46.70 31 HIS B C 1
ATOM 2025 O O . HIS B 1 34 ? -5.733 44.019 -32.653 1.00 45.06 31 HIS B O 1
ATOM 2032 N N . THR B 1 35 ? -7.464 43.338 -33.896 1.00 44.21 32 THR B N 1
ATOM 2033 C CA . THR B 1 35 ? -6.909 42.012 -34.229 1.00 48.27 32 THR B CA 1
ATOM 2034 C C . THR B 1 35 ? -5.505 42.014 -34.848 1.00 57.07 32 THR B C 1
ATOM 2035 O O . THR B 1 35 ? -4.637 41.260 -34.381 1.00 64.27 32 THR B O 1
ATOM 2039 N N . PRO B 1 36 ? -5.263 42.860 -35.884 1.00 62.07 33 PRO B N 1
ATOM 2040 C CA . PRO B 1 36 ? -3.923 42.920 -36.510 1.00 60.81 33 PRO B CA 1
ATOM 2041 C C . PRO B 1 36 ? -2.712 43.046 -35.537 1.00 60.13 33 PRO B C 1
ATOM 2042 O O . PRO B 1 36 ? -1.629 42.552 -35.844 1.00 66.89 33 PRO B O 1
ATOM 2046 N N . THR B 1 37 ? -2.914 43.681 -34.386 1.00 54.96 34 THR B N 1
ATOM 2047 C CA . THR B 1 37 ? -1.853 43.987 -33.438 1.00 53.01 34 THR B CA 1
ATOM 2048 C C . THR B 1 37 ? -2.080 43.457 -31.987 1.00 53.92 34 THR B C 1
ATOM 2049 O O . THR B 1 37 ? -1.337 43.818 -31.076 1.00 57.15 34 THR B O 1
ATOM 2053 N N . GLY B 1 38 ? -3.105 42.633 -31.765 1.00 51.68 35 GLY B N 1
ATOM 2054 C CA . GLY B 1 38 ? -3.447 42.120 -30.423 1.00 47.88 35 GLY B CA 1
ATOM 2055 C C . GLY B 1 38 ? -3.657 43.103 -29.276 1.00 46.35 35 GLY B C 1
ATOM 2056 O O . GLY B 1 38 ? -3.685 42.664 -28.142 1.00 44.38 35 GLY B O 1
ATOM 2057 N N . GLN B 1 39 ? -3.821 44.402 -29.566 1.00 46.86 36 GLN B N 1
ATOM 2058 C CA . GLN B 1 39 ? -4.047 45.444 -28.559 1.00 49.46 36 GLN B CA 1
ATOM 2059 C C . GLN B 1 39 ? -5.537 45.536 -28.154 1.00 49.42 36 GLN B C 1
ATOM 2060 O O . GLN B 1 39 ? -6.424 45.399 -28.993 1.00 48.92 36 GLN B O 1
ATOM 2066 N N . VAL B 1 40 ? -5.786 45.809 -26.870 1.00 48.84 37 VAL B N 1
ATOM 2067 C CA . VAL B 1 40 ? -7.107 46.170 -26.361 1.00 45.57 37 VAL B CA 1
ATOM 2068 C C . VAL B 1 40 ? -7.374 47.640 -26.685 1.00 45.57 37 VAL B C 1
ATOM 2069 O O . VAL B 1 40 ? -6.559 48.500 -26.393 1.00 48.21 37 VAL B O 1
ATOM 2073 N N . MET B 1 41 ? -8.523 47.918 -27.278 1.00 46.62 38 MET B N 1
ATOM 2074 C CA . MET B 1 41 ? -8.859 49.273 -27.735 1.00 45.25 38 MET B CA 1
ATOM 2075 C C . MET B 1 41 ? -10.162 49.871 -27.181 1.00 42.33 38 MET B C 1
ATOM 2076 O O . MET B 1 41 ? -10.397 51.064 -27.341 1.00 40.89 38 MET B O 1
ATOM 2081 N N . ALA B 1 42 ? -11.002 49.040 -26.560 1.00 42.00 39 ALA B N 1
ATOM 2082 C CA . ALA B 1 42 ? -12.185 49.483 -25.796 1.00 40.36 39 ALA B CA 1
ATOM 2083 C C . ALA B 1 42 ? -12.704 48.327 -24.953 1.00 37.21 39 ALA B C 1
ATOM 2084 O O . ALA B 1 42 ? -12.289 47.174 -25.125 1.00 36.58 39 ALA B O 1
ATOM 2086 N N . TYR B 1 43 ? -13.637 48.630 -24.068 1.00 34.62 40 TYR B N 1
ATOM 2087 C CA . TYR B 1 43 ? -14.265 47.599 -23.252 1.00 35.59 40 TYR B CA 1
ATOM 2088 C C . TYR B 1 43 ? -15.669 48.047 -22.874 1.00 37.69 40 TYR B C 1
ATOM 2089 O O . TYR B 1 43 ? -16.010 49.235 -22.984 1.00 39.88 40 TYR B O 1
ATOM 2098 N N . GLY B 1 44 ? -16.474 47.115 -22.375 1.00 37.83 41 GLY B N 1
ATOM 2099 C CA . GLY B 1 44 ? -17.772 47.482 -21.835 1.00 36.51 41 GLY B CA 1
ATOM 2100 C C . GLY B 1 44 ? -18.346 46.484 -20.861 1.00 39.22 41 GLY B C 1
ATOM 2101 O O . GLY B 1 44 ? -17.949 45.301 -20.826 1.00 37.62 41 GLY B O 1
ATOM 2102 N N . MET B 1 45 ? -19.293 46.991 -20.081 1.00 40.87 42 MET B N 1
ATOM 2103 C CA . MET B 1 45 ? -20.085 46.215 -19.146 1.00 41.49 42 MET B CA 1
ATOM 2104 C C . MET B 1 45 ? -21.543 46.554 -19.376 1.00 40.45 42 MET B C 1
ATOM 2105 O O . MET B 1 45 ? -21.888 47.666 -19.807 1.00 36.77 42 MET B O 1
ATOM 2110 N N . ASN B 1 46 ? -22.411 45.611 -19.041 1.00 39.77 43 ASN B N 1
ATOM 2111 C CA . ASN B 1 46 ? -23.829 45.883 -19.053 1.00 39.60 43 ASN B CA 1
ATOM 2112 C C . ASN B 1 46 ? -24.102 47.096 -18.167 1.00 39.31 43 ASN B C 1
ATOM 2113 O O . ASN B 1 46 ? -23.517 47.220 -17.097 1.00 39.13 43 ASN B O 1
ATOM 2118 N N . ASP B 1 47 ? -24.931 48.012 -18.651 1.00 39.52 44 ASP B N 1
ATOM 2119 C CA . ASP B 1 47 ? -25.115 49.315 -18.007 1.00 41.38 44 ASP B CA 1
ATOM 2120 C C . ASP B 1 47 ? -26.586 49.698 -17.979 1.00 40.68 44 ASP B C 1
ATOM 2121 O O . ASP B 1 47 ? -26.952 50.894 -17.959 1.00 39.85 44 ASP B O 1
ATOM 2126 N N . THR B 1 48 ? -27.434 48.677 -17.914 1.00 39.23 45 THR B N 1
ATOM 2127 C CA . THR B 1 48 ? -28.879 48.892 -17.865 1.00 38.82 45 THR B CA 1
ATOM 2128 C C . THR B 1 48 ? -29.348 49.473 -16.517 1.00 38.10 45 THR B C 1
ATOM 2129 O O . THR B 1 48 ? -30.339 50.204 -16.493 1.00 38.69 45 THR B O 1
ATOM 2133 N N . ASN B 1 49 ? -28.664 49.160 -15.418 1.00 38.70 46 ASN B N 1
ATOM 2134 C CA . ASN B 1 49 ? -28.985 49.784 -14.119 1.00 39.72 46 ASN B CA 1
ATOM 2135 C C . ASN B 1 49 ? -28.847 51.282 -14.106 1.00 41.42 46 ASN B C 1
ATOM 2136 O O . ASN B 1 49 ? -29.703 51.976 -13.574 1.00 41.83 46 ASN B O 1
ATOM 2141 N N . LYS B 1 50 ? -27.766 51.772 -14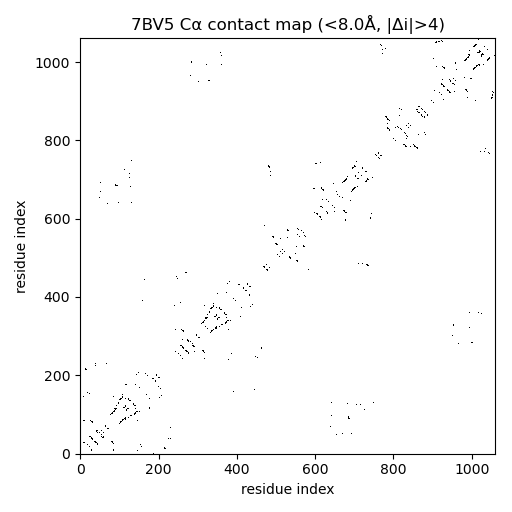.695 1.00 46.09 47 LYS B N 1
ATOM 2142 C CA . LYS B 1 50 ? -27.459 53.199 -14.720 1.00 46.67 47 LYS B CA 1
ATOM 2143 C C . LYS B 1 50 ? -28.230 53.918 -15.839 1.00 44.81 47 LYS B C 1
ATOM 2144 O O . LYS B 1 50 ? -28.695 55.040 -15.648 1.00 47.20 47 LYS B O 1
ATOM 2150 N N . SER B 1 51 ? -28.352 53.312 -17.015 1.00 41.41 48 SER B N 1
ATOM 2151 C CA . SER B 1 51 ? -29.039 53.998 -18.108 1.00 38.71 48 SER B CA 1
ATOM 2152 C C . SER B 1 51 ? -30.561 54.027 -17.997 1.00 38.91 48 SER B C 1
ATOM 2153 O O . SER B 1 51 ? -31.196 54.870 -18.640 1.00 39.98 48 SER B O 1
ATOM 2156 N N . LEU B 1 52 ? -31.131 53.088 -17.234 1.00 38.37 49 LEU B N 1
ATOM 2157 C CA . LEU B 1 52 ? -32.594 52.855 -17.154 1.00 38.52 49 LEU B CA 1
ATOM 2158 C C . LEU B 1 52 ? -33.297 52.592 -18.497 1.00 37.72 49 LEU B C 1
ATOM 2159 O O . LEU B 1 52 ? -34.448 52.992 -18.696 1.00 36.60 49 LEU B O 1
ATOM 2164 N N . THR B 1 53 ? -32.582 51.923 -19.399 1.00 37.21 50 THR B N 1
ATOM 2165 C CA . THR B 1 53 ? -33.109 51.440 -20.653 1.00 38.47 50 THR B CA 1
ATOM 2166 C C . THR B 1 53 ? -32.764 49.973 -20.734 1.00 42.91 50 THR B C 1
ATOM 2167 O O . THR B 1 53 ? -31.838 49.514 -20.067 1.00 44.95 50 THR B O 1
ATOM 2171 N N . GLY B 1 54 ? -33.481 49.240 -21.582 1.00 45.07 51 GLY B N 1
ATOM 2172 C CA . GLY B 1 54 ? -33.150 47.824 -21.837 1.00 42.06 51 GLY B CA 1
ATOM 2173 C C . GLY B 1 54 ? -31.977 47.553 -22.783 1.00 41.35 51 GLY B C 1
ATOM 2174 O O . GLY B 1 54 ? -31.583 46.382 -22.947 1.00 44.26 51 GLY B O 1
ATOM 2175 N N . VAL B 1 55 ? -31.402 48.610 -23.378 1.00 37.22 52 VAL B N 1
ATOM 2176 C CA . VAL B 1 55 ? -30.469 48.465 -24.501 1.00 36.41 52 VAL B CA 1
ATOM 2177 C C . VAL B 1 55 ? -28.988 48.811 -24.266 1.00 38.31 52 VAL B C 1
ATOM 2178 O O . VAL B 1 55 ? -28.150 48.563 -25.147 1.00 41.58 52 VAL B O 1
ATOM 2182 N N . ALA B 1 56 ? -28.664 49.401 -23.113 1.00 38.54 53 ALA B N 1
ATOM 2183 C CA . ALA B 1 56 ? -27.272 49.741 -22.764 1.00 37.15 53 ALA B CA 1
ATOM 2184 C C . ALA B 1 56 ? -26.483 48.512 -22.354 1.00 37.75 53 ALA B C 1
ATOM 2185 O O . ALA B 1 56 ? -26.176 48.316 -21.164 1.00 42.76 53 ALA B O 1
ATOM 2187 N N . HIS B 1 57 ? -26.169 47.680 -23.342 1.00 33.43 54 HIS B N 1
ATOM 2188 C CA . HIS B 1 57 ? -25.453 46.447 -23.103 1.00 31.21 54 HIS B CA 1
ATOM 2189 C C . HIS B 1 57 ? -23.960 46.726 -23.210 1.00 29.84 54 HIS B C 1
ATOM 2190 O O . HIS B 1 57 ? -23.526 47.792 -23.701 1.00 30.31 54 HIS B O 1
ATOM 2197 N N . ALA B 1 58 ? -23.193 45.750 -22.741 1.00 27.70 55 ALA B N 1
ATOM 2198 C CA . ALA B 1 58 ? -21.735 45.778 -22.760 1.00 27.13 55 ALA B CA 1
ATOM 2199 C C . ALA B 1 58 ? -21.179 46.301 -24.059 1.00 27.07 55 ALA B C 1
ATOM 2200 O O . ALA B 1 58 ? -20.406 47.237 -24.082 1.00 25.71 55 ALA B O 1
ATOM 2202 N N . GLU B 1 59 ? -21.632 45.699 -25.138 1.00 30.02 56 GLU B N 1
ATOM 2203 C CA . GLU B 1 59 ? -21.068 45.937 -26.439 1.00 32.40 56 GLU B CA 1
ATOM 2204 C C . GLU B 1 59 ? -21.363 47.360 -26.878 1.00 34.57 56 GLU B C 1
ATOM 2205 O O . GLU B 1 59 ? -20.527 48.010 -27.485 1.00 35.18 56 GLU B O 1
ATOM 2211 N N . PHE B 1 60 ? -22.542 47.857 -26.550 1.00 36.63 57 PHE B N 1
ATOM 2212 C CA . PHE B 1 60 ? -22.851 49.243 -26.847 1.00 39.37 57 PHE B CA 1
ATOM 2213 C C . PHE B 1 60 ? -21.950 50.207 -26.064 1.00 37.46 57 PHE B C 1
ATOM 2214 O O . PHE B 1 60 ? -21.619 51.287 -26.562 1.00 36.52 57 PHE B O 1
ATOM 2222 N N . MET B 1 61 ? -21.545 49.820 -24.860 1.00 36.13 58 MET B N 1
ATOM 2223 C CA . MET B 1 61 ? -20.636 50.657 -24.079 1.00 36.53 58 MET B CA 1
ATOM 2224 C C . MET B 1 61 ? -19.330 50.791 -24.837 1.00 35.58 58 MET B C 1
ATOM 2225 O O . MET B 1 61 ? -18.847 51.892 -25.030 1.00 38.79 58 MET B O 1
ATOM 2230 N N . GLY B 1 62 ? -18.765 49.658 -25.240 1.00 34.82 59 GLY B N 1
ATOM 2231 C CA . GLY B 1 62 ? -17.531 49.625 -25.998 1.00 34.52 59 GLY B CA 1
ATOM 2232 C C . GLY B 1 62 ? -17.637 50.504 -27.219 1.00 36.88 59 GLY B C 1
ATOM 2233 O O . GLY B 1 62 ? -16.798 51.365 -27.432 1.00 37.86 59 GLY B O 1
ATOM 2234 N N . ILE B 1 63 ? -18.711 50.320 -27.989 1.00 37.86 60 ILE B N 1
ATOM 2235 C CA . ILE B 1 63 ? -18.901 51.023 -29.248 1.00 38.47 60 ILE B CA 1
ATOM 2236 C C . ILE B 1 63 ? -18.850 52.513 -29.002 1.00 39.42 60 ILE B C 1
ATOM 2237 O O . ILE B 1 63 ? -18.160 53.234 -29.735 1.00 38.50 60 ILE B O 1
ATOM 2242 N N . ASP B 1 64 ? -19.558 52.955 -27.962 1.00 41.03 61 ASP B N 1
ATOM 2243 C CA . ASP B 1 64 ? -19.546 54.363 -27.536 1.00 39.35 61 ASP B CA 1
ATOM 2244 C C . ASP B 1 64 ? -18.126 54.853 -27.283 1.00 40.85 61 ASP B C 1
ATOM 2245 O O . ASP B 1 64 ? -17.786 55.966 -27.705 1.00 43.59 61 ASP B O 1
ATOM 2250 N N . GLN B 1 65 ? -17.303 54.033 -26.620 1.00 38.03 62 GLN B N 1
ATOM 2251 C CA . GLN B 1 65 ? -15.889 54.367 -26.421 1.00 38.37 62 GLN B CA 1
ATOM 2252 C C . GLN B 1 65 ? -15.133 54.508 -27.732 1.00 40.88 62 GLN B C 1
ATOM 2253 O O . GLN B 1 65 ? -14.496 55.532 -27.985 1.00 43.95 62 GLN B O 1
ATOM 2259 N N . ILE B 1 66 ? -15.203 53.477 -28.562 1.00 43.96 63 ILE B N 1
ATOM 2260 C CA . ILE B 1 66 ? -14.496 53.493 -29.839 1.00 44.18 63 ILE B CA 1
ATOM 2261 C C . ILE B 1 66 ? -14.868 54.750 -30.626 1.00 49.63 63 ILE B C 1
ATOM 2262 O O . ILE B 1 66 ? -14.017 55.335 -31.281 1.00 52.58 63 ILE B O 1
ATOM 2267 N N . LYS B 1 67 ? -16.137 55.156 -30.547 1.00 54.06 64 LYS B N 1
ATOM 2268 C CA . LYS B 1 67 ? -16.633 56.352 -31.239 1.00 53.16 64 LYS B CA 1
ATOM 2269 C C . LYS B 1 67 ? -16.107 57.615 -30.609 1.00 52.93 64 LYS B C 1
ATOM 2270 O O . LYS B 1 67 ? -15.758 58.547 -31.316 1.00 57.56 64 LYS B O 1
ATOM 2276 N N . ALA B 1 68 ? -16.088 57.663 -29.282 1.00 51.24 65 ALA B N 1
ATOM 2277 C CA . ALA B 1 68 ? -15.495 58.786 -28.586 1.00 48.27 65 ALA B CA 1
ATOM 2278 C C . ALA B 1 68 ? -14.051 58.978 -29.081 1.00 49.77 65 ALA B C 1
ATOM 2279 O O . ALA B 1 68 ? -13.624 60.080 -29.350 1.00 56.89 65 ALA B O 1
ATOM 2281 N N . MET B 1 69 ? -13.338 57.890 -29.277 1.00 49.11 66 MET B N 1
ATOM 2282 C CA . MET B 1 69 ? -11.941 57.940 -29.602 1.00 52.02 66 MET B CA 1
ATOM 2283 C C . MET B 1 69 ? -11.631 58.164 -31.078 1.00 51.46 66 MET B C 1
ATOM 2284 O O . MET B 1 69 ? -10.654 58.806 -31.368 1.00 56.30 66 MET B O 1
ATOM 2289 N N . LEU B 1 70 ? -12.397 57.595 -32.004 1.00 51.25 67 LEU B N 1
ATOM 2290 C CA . LEU B 1 70 ? -12.041 57.642 -33.440 1.00 49.39 67 LEU B CA 1
ATOM 2291 C C . LEU B 1 70 ? -12.995 58.435 -34.330 1.00 51.42 67 LEU B C 1
ATOM 2292 O O . LEU B 1 70 ? -12.724 58.599 -35.530 1.00 54.18 67 LEU B O 1
ATOM 2297 N N . GLY B 1 71 ? -14.104 58.920 -33.783 1.00 50.39 68 GLY B N 1
ATOM 2298 C CA . GLY B 1 71 ? -15.186 59.421 -34.630 1.00 54.64 68 GLY B CA 1
ATOM 2299 C C . GLY B 1 71 ? -15.942 58.290 -35.336 1.00 57.24 68 GLY B C 1
ATOM 2300 O O . GLY B 1 71 ? -15.461 57.165 -35.463 1.00 52.40 68 GLY B O 1
ATOM 2301 N N . SER B 1 72 ? -17.140 58.611 -35.803 1.00 61.51 69 SER B N 1
ATOM 2302 C CA . SER B 1 72 ? -18.067 57.627 -36.364 1.00 60.84 69 SER B CA 1
ATOM 2303 C C . SER B 1 72 ? -17.496 56.920 -37.575 1.00 57.22 69 SER B C 1
ATOM 2304 O O . SER B 1 72 ? -17.532 55.701 -37.673 1.00 59.63 69 SER B O 1
ATOM 2307 N N . ARG B 1 73 ? -16.959 57.713 -38.486 1.00 57.10 70 ARG B N 1
ATOM 2308 C CA . ARG B 1 73 ? -16.228 57.221 -39.652 1.00 56.90 70 ARG B CA 1
ATOM 2309 C C . ARG B 1 73 ? -15.044 56.310 -39.243 1.00 54.92 70 ARG B C 1
ATOM 2310 O O . ARG B 1 73 ? -14.800 55.282 -39.877 1.00 52.42 70 ARG B O 1
ATOM 2318 N N . GLY B 1 74 ? -14.323 56.682 -38.181 1.00 53.41 71 GLY B N 1
ATOM 2319 C CA . GLY B 1 74 ? -13.259 55.838 -37.616 1.00 48.28 71 GLY B CA 1
ATOM 2320 C C . GLY B 1 74 ? -13.774 54.495 -37.127 1.00 51.32 71 GLY B C 1
ATOM 2321 O O . GLY B 1 74 ? -13.131 53.451 -37.359 1.00 52.78 71 GLY B O 1
ATOM 2322 N N . VAL B 1 75 ? -14.947 54.522 -36.479 1.00 48.74 72 VAL B N 1
ATOM 2323 C CA . VAL B 1 75 ? -15.602 53.312 -35.977 1.00 47.33 72 VAL B CA 1
ATOM 2324 C C . VAL B 1 75 ? -15.922 52.348 -37.106 1.00 49.03 72 VAL B C 1
ATOM 2325 O O . VAL B 1 75 ? -15.635 51.144 -36.986 1.00 47.47 72 VAL B O 1
ATOM 2329 N N . VAL B 1 76 ? -16.531 52.862 -38.175 1.00 45.33 73 VAL B N 1
ATOM 2330 C CA . VAL B 1 76 ? -16.965 51.990 -39.270 1.00 47.78 73 VAL B CA 1
ATOM 2331 C C . VAL B 1 76 ? -15.766 51.428 -40.046 1.00 48.01 73 VAL B C 1
ATOM 2332 O O . VAL B 1 76 ? -15.800 50.272 -40.495 1.00 44.95 73 VAL B O 1
ATOM 2336 N N . ASP B 1 77 ? -14.709 52.243 -40.173 1.00 49.27 74 ASP B N 1
ATOM 2337 C CA . ASP B 1 77 ? -13.513 51.842 -40.931 1.00 52.85 74 ASP B CA 1
ATOM 2338 C C . ASP B 1 77 ? -12.690 50.837 -40.152 1.00 50.69 74 ASP B C 1
ATOM 2339 O O . ASP B 1 77 ? -12.214 49.889 -40.746 1.00 50.38 74 ASP B O 1
ATOM 2344 N N . VAL B 1 78 ? -12.526 51.035 -38.837 1.00 50.58 75 VAL B N 1
ATOM 2345 C CA . VAL B 1 78 ? -11.752 50.085 -37.996 1.00 48.28 75 VAL B CA 1
ATOM 2346 C C . VAL B 1 78 ? -12.467 48.769 -37.671 1.00 46.92 75 VAL B C 1
ATOM 2347 O O . VAL B 1 78 ? -11.819 47.766 -37.345 1.00 48.14 75 VAL B O 1
ATOM 2351 N N . PHE B 1 79 ? -13.791 48.771 -37.751 1.00 45.12 76 PHE B N 1
ATOM 2352 C CA . PHE B 1 79 ? -14.566 47.737 -37.076 1.00 45.40 76 PHE B CA 1
ATOM 2353 C C . PHE B 1 79 ? -14.282 46.326 -37.545 1.00 44.47 76 PHE B C 1
ATOM 2354 O O . PHE B 1 79 ? -14.347 45.393 -36.738 1.00 44.19 76 PHE B O 1
ATOM 2362 N N . LYS B 1 80 ? -13.960 46.154 -38.826 1.00 46.71 77 LYS B N 1
ATOM 2363 C CA . LYS B 1 80 ? -13.710 44.786 -39.357 1.00 49.19 77 LYS B CA 1
ATOM 2364 C C . LYS B 1 80 ? -12.415 44.205 -38.810 1.00 48.35 77 LYS B C 1
ATOM 2365 O O . LYS B 1 80 ? -12.221 42.989 -38.808 1.00 42.89 77 LYS B O 1
ATOM 2371 N N . ASP B 1 81 ? -11.543 45.079 -38.325 1.00 47.59 78 ASP B N 1
ATOM 2372 C CA . ASP B 1 81 ? -10.318 44.635 -37.713 1.00 50.61 78 ASP B CA 1
ATOM 2373 C C . ASP B 1 81 ? -10.406 44.357 -36.242 1.00 48.36 78 ASP B C 1
ATOM 2374 O O . ASP B 1 81 ? -9.360 44.276 -35.581 1.00 48.52 78 ASP B O 1
ATOM 2379 N N . ILE B 1 82 ? -11.627 44.151 -35.741 1.00 46.97 79 ILE B N 1
ATOM 2380 C CA . ILE B 1 82 ? -11.867 43.933 -34.312 1.00 42.73 79 ILE B CA 1
ATOM 2381 C C . ILE B 1 82 ? -12.300 42.500 -34.073 1.00 40.11 79 ILE B C 1
ATOM 2382 O O . ILE B 1 82 ? -13.187 42.003 -34.765 1.00 38.98 79 ILE B O 1
ATOM 2387 N N . THR B 1 83 ? -11.649 41.853 -33.105 1.00 39.86 80 THR B N 1
ATOM 2388 C CA . THR B 1 83 ? -12.173 40.657 -32.453 1.00 39.89 80 THR B CA 1
ATOM 2389 C C . THR B 1 83 ? -12.735 41.069 -31.084 1.00 40.35 80 THR B C 1
ATOM 2390 O O . THR B 1 83 ? -12.000 41.624 -30.245 1.00 37.62 80 THR B O 1
ATOM 2394 N N . LEU B 1 84 ? -14.032 40.790 -30.888 1.00 39.18 81 LEU B N 1
ATOM 2395 C CA . LEU B 1 84 ? -14.731 41.026 -29.623 1.00 38.12 81 LEU B CA 1
ATOM 2396 C C . LEU B 1 84 ? -14.696 39.780 -28.717 1.00 38.85 81 LEU B C 1
ATOM 2397 O O . LEU B 1 84 ? -15.062 38.673 -29.133 1.00 39.04 81 LEU B O 1
ATOM 2402 N N . TYR B 1 85 ? -14.248 39.986 -27.480 1.00 37.57 82 TYR B N 1
ATOM 2403 C CA . TYR B 1 85 ? -14.242 38.948 -26.463 1.00 39.21 82 TYR B CA 1
ATOM 2404 C C . TYR B 1 85 ? -15.317 39.292 -25.441 1.00 37.79 82 TYR B C 1
ATOM 2405 O O . TYR B 1 85 ? -15.261 40.341 -24.848 1.00 39.57 82 TYR B O 1
ATOM 2414 N N . VAL B 1 86 ? -16.285 38.413 -25.234 1.00 35.58 83 VAL B N 1
ATOM 2415 C CA . VAL B 1 86 ? -17.390 38.687 -24.329 1.00 36.13 83 VAL B CA 1
ATOM 2416 C C . VAL B 1 86 ? -17.751 37.424 -23.550 1.00 37.34 83 VAL B C 1
ATOM 2417 O O . VAL B 1 86 ? -17.719 36.323 -24.065 1.00 40.34 83 VAL B O 1
ATOM 2421 N N . THR B 1 87 ? -18.107 37.583 -22.294 1.00 36.76 84 THR B N 1
ATOM 2422 C CA . THR B 1 87 ? -18.326 36.432 -21.435 1.00 35.07 84 THR B CA 1
ATOM 2423 C C . THR B 1 87 ? -19.558 35.637 -21.837 1.00 34.72 84 THR B C 1
ATOM 2424 O O . THR B 1 87 ? -19.587 34.423 -21.754 1.00 35.53 84 THR B O 1
ATOM 2428 N N . VAL B 1 88 ? -20.591 36.338 -22.253 1.00 34.86 85 VAL B N 1
ATOM 2429 C CA . VAL B 1 88 ? -21.805 35.698 -22.705 1.00 33.77 85 VAL B CA 1
ATOM 2430 C C . VAL B 1 88 ? -22.061 36.103 -24.143 1.00 34.15 85 VAL B C 1
ATOM 2431 O O . VAL B 1 88 ? -21.858 37.268 -24.530 1.00 33.68 85 VAL B O 1
ATOM 2435 N N . GLU B 1 89 ? -22.465 35.107 -24.927 1.00 34.06 86 GLU B N 1
ATOM 2436 C CA . GLU B 1 89 ? -22.949 35.282 -26.288 1.00 35.40 86 GLU B CA 1
ATOM 2437 C C . GLU B 1 89 ? -23.756 36.586 -26.450 1.00 33.36 86 GLU B C 1
ATOM 2438 O O . GLU B 1 89 ? -24.672 36.840 -25.675 1.00 30.61 86 GLU B O 1
ATOM 2444 N N . PRO B 1 90 ? -23.422 37.397 -27.465 1.00 31.22 87 PRO B N 1
ATOM 2445 C CA . PRO B 1 90 ? -24.231 38.559 -27.717 1.00 31.88 87 PRO B CA 1
ATOM 2446 C C . PRO B 1 90 ? -25.694 38.211 -27.935 1.00 31.53 87 PRO B C 1
ATOM 2447 O O . PRO B 1 90 ? -26.020 37.252 -28.620 1.00 30.39 87 PRO B O 1
ATOM 2451 N N . CYS B 1 91 ? -26.559 39.018 -27.337 1.00 32.89 88 CYS B N 1
ATOM 2452 C CA . CYS B 1 91 ? -27.997 38.886 -27.500 1.00 31.06 88 CYS B CA 1
ATOM 2453 C C . CYS B 1 91 ? -28.349 39.210 -28.924 1.00 30.10 88 CYS B C 1
ATOM 2454 O O . CYS B 1 91 ? -27.515 39.707 -29.665 1.00 31.12 88 CYS B O 1
ATOM 2457 N N . ILE B 1 92 ? -29.577 38.892 -29.300 1.00 30.69 89 ILE B N 1
ATOM 2458 C CA . ILE B 1 92 ? -30.069 39.114 -30.656 1.00 31.97 89 ILE B CA 1
ATOM 2459 C C . ILE B 1 92 ? -29.803 40.560 -31.111 1.00 33.19 89 ILE B C 1
ATOM 2460 O O . ILE B 1 92 ? -29.345 40.787 -32.228 1.00 32.89 89 ILE B O 1
ATOM 2465 N N . MET B 1 93 ? -30.059 41.513 -30.223 1.00 32.62 90 MET B N 1
ATOM 2466 C CA . MET B 1 93 ? -29.861 42.925 -30.515 1.00 32.23 90 MET B CA 1
ATOM 2467 C C . MET B 1 93 ? -28.398 43.263 -30.774 1.00 32.40 90 MET B C 1
ATOM 2468 O O . MET B 1 93 ? -28.072 43.883 -31.775 1.00 35.43 90 MET B O 1
ATOM 2473 N N . CYS B 1 94 ? -27.532 42.892 -29.845 1.00 31.65 91 CYS B N 1
ATOM 2474 C CA . CYS B 1 94 ? -26.116 43.213 -29.929 1.00 31.07 91 CYS B CA 1
ATOM 2475 C C . CYS B 1 94 ? -25.500 42.504 -31.112 1.00 30.26 91 CYS B C 1
ATOM 2476 O O . CYS B 1 94 ? -24.750 43.085 -31.884 1.00 27.82 91 CYS B O 1
ATOM 2479 N N . ALA B 1 95 ? -25.833 41.229 -31.235 1.00 30.87 92 ALA B N 1
ATOM 2480 C CA . ALA B 1 95 ? -25.394 40.436 -32.348 1.00 30.54 92 ALA B CA 1
ATOM 2481 C C . ALA B 1 95 ? -25.791 41.096 -33.676 1.00 29.83 92 ALA B C 1
ATOM 2482 O O . ALA B 1 95 ? -25.012 41.087 -34.633 1.00 32.69 92 ALA B O 1
ATOM 2484 N N . SER B 1 96 ? -26.978 41.674 -33.735 1.00 28.03 93 SER B N 1
ATOM 2485 C CA . SER B 1 96 ? -27.384 42.434 -34.930 1.00 29.84 93 SER B CA 1
ATOM 2486 C C . SER B 1 96 ? -26.532 43.723 -35.074 1.00 31.14 93 SER B C 1
ATOM 2487 O O . SER B 1 96 ? -25.946 43.959 -36.124 1.00 33.18 93 SER B O 1
ATOM 2490 N N . ALA B 1 97 ? -26.418 44.509 -34.012 1.00 30.67 94 ALA B N 1
ATOM 2491 C CA . ALA B 1 97 ? -25.591 45.718 -34.030 1.00 32.19 94 ALA B CA 1
ATOM 2492 C C . ALA B 1 97 ? -24.144 45.487 -34.544 1.00 32.70 94 ALA B C 1
ATOM 2493 O O . ALA B 1 97 ? -23.621 46.243 -35.373 1.00 29.88 94 ALA B O 1
ATOM 2495 N N . LEU B 1 98 ? -23.517 44.434 -34.031 1.00 34.69 95 LEU B N 1
ATOM 2496 C CA . LEU B 1 98 ? -22.157 44.072 -34.423 1.00 33.88 95 LEU B CA 1
ATOM 2497 C C . LEU B 1 98 ? -22.096 43.681 -35.900 1.00 34.05 95 LEU B C 1
ATOM 2498 O O . LEU B 1 98 ? -21.142 44.016 -36.583 1.00 35.06 95 LEU B O 1
ATOM 2503 N N . LYS B 1 99 ? -23.129 43.010 -36.395 1.00 34.16 96 LYS B N 1
ATOM 2504 C CA . LYS B 1 99 ? -23.162 42.610 -37.790 1.00 33.26 96 LYS B CA 1
ATOM 2505 C C . LYS B 1 99 ? -23.226 43.816 -38.717 1.00 34.18 96 LYS B C 1
ATOM 2506 O O . LYS B 1 99 ? -22.507 43.873 -39.722 1.00 36.21 96 LYS B O 1
ATOM 2512 N N . GLN B 1 100 ? -24.078 44.777 -38.374 1.00 34.49 97 GLN B N 1
ATOM 2513 C CA . GLN B 1 100 ? -24.281 45.953 -39.201 1.00 34.51 97 GLN B CA 1
ATOM 2514 C C . GLN B 1 100 ? -23.058 46.902 -39.178 1.00 37.06 97 GLN B C 1
ATOM 2515 O O . GLN B 1 100 ? -22.853 47.679 -40.126 1.00 40.04 97 GLN B O 1
ATOM 2521 N N . LEU B 1 101 ? -22.266 46.845 -38.103 1.00 34.62 98 LEU B N 1
ATOM 2522 C CA . LEU B 1 101 ? -20.999 47.567 -38.024 1.00 35.16 98 LEU B CA 1
ATOM 2523 C C . LEU B 1 101 ? -19.833 46.749 -38.605 1.00 38.45 98 LEU B C 1
ATOM 2524 O O . LEU B 1 101 ? -18.702 47.250 -38.745 1.00 39.11 98 LEU B O 1
ATOM 2529 N N . ASP B 1 102 ? -20.106 45.492 -38.918 1.00 37.83 99 ASP B N 1
ATOM 2530 C CA . ASP B 1 102 ? -19.175 44.658 -39.631 1.00 41.55 99 ASP B CA 1
ATOM 2531 C C . ASP B 1 102 ? -17.996 44.276 -38.742 1.00 40.55 99 ASP B C 1
ATOM 2532 O O . ASP B 1 102 ? -16.849 44.460 -39.111 1.00 44.96 99 ASP B O 1
ATOM 2537 N N . ILE B 1 103 ? -18.296 43.721 -37.569 1.00 38.53 100 ILE B N 1
ATOM 2538 C CA . ILE B 1 103 ? -17.275 43.197 -36.649 1.00 35.64 100 ILE B CA 1
ATOM 2539 C C . ILE B 1 103 ? -16.556 42.087 -37.393 1.00 36.54 100 ILE B C 1
ATOM 2540 O O . ILE B 1 103 ? -17.155 41.383 -38.225 1.00 41.32 100 ILE B O 1
ATOM 2545 N N . GLY B 1 104 ? -15.276 41.942 -37.100 1.00 36.15 101 GLY B N 1
ATOM 2546 C CA . GLY B 1 104 ? -14.463 40.914 -37.707 1.00 34.69 101 GLY B CA 1
ATOM 2547 C C . GLY B 1 104 ? -14.725 39.549 -37.160 1.00 34.69 101 GLY B C 1
ATOM 2548 O O . GLY B 1 104 ? -14.895 38.610 -37.915 1.00 36.05 101 GLY B O 1
ATOM 2549 N N . LYS B 1 105 ? -14.742 39.419 -35.843 1.00 38.51 102 LYS B N 1
ATOM 2550 C CA . LYS B 1 105 ? -14.947 38.097 -35.198 1.00 40.68 102 LYS B CA 1
ATOM 2551 C C . LYS B 1 105 ? -15.562 38.289 -33.820 1.00 40.54 102 LYS B C 1
ATOM 2552 O O . LYS B 1 105 ? -15.363 39.332 -33.185 1.00 44.48 102 LYS B O 1
ATOM 2558 N N . VAL B 1 106 ? -16.331 37.307 -33.363 1.00 36.45 103 VAL B N 1
ATOM 2559 C CA . VAL B 1 106 ? -16.762 37.304 -31.973 1.00 36.16 103 VAL B CA 1
ATOM 2560 C C . VAL B 1 106 ? -16.182 36.058 -31.347 1.00 37.29 103 VAL B C 1
ATOM 2561 O O . VAL B 1 106 ? -16.211 34.983 -31.957 1.00 35.66 103 VAL B O 1
ATOM 2565 N N . VAL B 1 107 ? -15.625 36.225 -30.147 1.00 39.92 104 VAL B N 1
ATOM 2566 C CA . VAL B 1 107 ? -15.256 35.096 -29.288 1.00 42.19 104 VAL B CA 1
ATOM 2567 C C . VAL B 1 107 ? -15.960 35.289 -27.957 1.00 39.29 104 VAL B C 1
ATOM 2568 O O . VAL B 1 107 ? -15.831 36.337 -27.354 1.00 37.95 104 VAL B O 1
ATOM 2572 N N . PHE B 1 108 ? -16.700 34.271 -27.525 1.00 38.37 105 PHE B N 1
ATOM 2573 C CA . PHE B 1 108 ? -17.490 34.345 -26.327 1.00 39.23 105 PHE B CA 1
ATOM 2574 C C . PHE B 1 108 ? -17.376 33.121 -25.436 1.00 40.93 105 PHE B C 1
ATOM 2575 O O . PHE B 1 108 ? -17.020 32.013 -25.890 1.00 41.96 105 PHE B O 1
ATOM 2583 N N . GLY B 1 109 ? -17.732 33.332 -24.171 1.00 38.68 106 GLY B N 1
ATOM 2584 C CA . GLY B 1 109 ? -17.614 32.290 -23.158 1.00 41.42 106 GLY B CA 1
ATOM 2585 C C . GLY B 1 109 ? -18.741 31.285 -23.209 1.00 40.57 106 GLY B C 1
ATOM 2586 O O . GLY B 1 109 ? -18.669 30.292 -23.948 1.00 41.39 106 GLY B O 1
ATOM 2587 N N . CYS B 1 110 ? -19.786 31.560 -22.429 1.00 38.43 107 CYS B N 1
ATOM 2588 C CA . CYS B 1 110 ? -20.990 30.744 -22.430 1.00 39.63 107 CYS B CA 1
ATOM 2589 C C . CYS B 1 110 ? -22.109 31.263 -23.343 1.00 38.99 107 CYS B C 1
ATOM 2590 O O . CYS B 1 110 ? -22.097 32.401 -23.785 1.00 40.26 107 CYS B O 1
ATOM 2593 N N . GLY B 1 111 ? -23.061 30.396 -23.636 1.00 38.76 108 GLY B N 1
ATOM 2594 C CA . GLY B 1 111 ? -24.216 30.770 -24.427 1.00 40.51 108 GLY B CA 1
ATOM 2595 C C . GLY B 1 111 ? -25.220 31.573 -23.605 1.00 44.74 108 GLY B C 1
ATOM 2596 O O . GLY B 1 111 ? -25.257 31.490 -22.374 1.00 45.76 108 GLY B O 1
ATOM 2597 N N . ASN B 1 112 ? -26.031 32.357 -24.309 1.00 45.53 109 ASN B N 1
ATOM 2598 C CA . ASN B 1 112 ? -27.065 33.183 -23.727 1.00 43.50 109 ASN B CA 1
ATOM 2599 C C . ASN B 1 112 ? -28.402 32.475 -23.977 1.00 44.11 109 ASN B C 1
ATOM 2600 O O . ASN B 1 112 ? -29.045 32.675 -24.997 1.00 46.56 109 ASN B O 1
ATOM 2605 N N . GLU B 1 113 ? -28.820 31.664 -23.016 1.00 47.00 110 GLU B N 1
ATOM 2606 C CA . GLU B 1 113 ? -29.913 30.728 -23.228 1.00 51.94 110 GLU B CA 1
ATOM 2607 C C . GLU B 1 113 ? -31.243 31.395 -23.540 1.00 52.09 110 GLU B C 1
ATOM 2608 O O . GLU B 1 113 ? -32.075 30.783 -24.219 1.00 51.50 110 GLU B O 1
ATOM 2614 N N . ARG B 1 114 ? -31.434 32.642 -23.096 1.00 51.98 111 ARG B N 1
ATOM 2615 C CA . ARG B 1 114 ? -32.700 33.358 -23.338 1.00 54.51 111 ARG B CA 1
ATOM 2616 C C . ARG B 1 114 ? -32.739 34.206 -24.606 1.00 50.07 111 ARG B C 1
ATOM 2617 O O . ARG B 1 114 ? -33.775 34.303 -25.238 1.00 46.94 111 ARG B O 1
ATOM 2625 N N . PHE B 1 115 ? -31.623 34.842 -24.953 1.00 51.81 112 PHE B N 1
ATOM 2626 C CA . PHE B 1 115 ? -31.559 35.797 -26.088 1.00 46.31 112 PHE B CA 1
ATOM 2627 C C . PHE B 1 115 ? -30.426 35.559 -27.091 1.00 41.08 112 PHE B C 1
ATOM 2628 O O . PHE B 1 115 ? -30.210 36.407 -27.954 1.00 41.01 112 PHE B O 1
ATOM 2636 N N . GLY B 1 116 ? -29.703 34.448 -26.985 1.00 35.66 113 GLY B N 1
ATOM 2637 C CA . GLY B 1 116 ? -28.497 34.239 -27.788 1.00 34.13 113 GLY B CA 1
ATOM 2638 C C . GLY B 1 116 ? -28.737 34.555 -29.250 1.00 35.06 113 GLY B C 1
ATOM 2639 O O . GLY B 1 116 ? -29.714 34.091 -29.813 1.00 34.73 113 GLY B O 1
ATOM 2640 N N . GLY B 1 117 ? -27.890 35.411 -29.830 1.00 35.18 114 GLY B N 1
ATOM 2641 C CA . GLY B 1 117 ? -27.988 35.838 -31.238 1.00 32.96 114 GLY B CA 1
ATOM 2642 C C . GLY B 1 117 ? -26.846 35.375 -32.131 1.00 32.70 114 GLY B C 1
ATOM 2643 O O . GLY B 1 117 ? -26.755 35.788 -33.298 1.00 31.85 114 GLY B O 1
ATOM 2644 N N . ASN B 1 118 ? -25.977 34.530 -31.574 1.00 32.39 115 ASN B N 1
ATOM 2645 C CA . ASN B 1 118 ? -24.891 33.872 -32.297 1.00 32.68 115 ASN B CA 1
ATOM 2646 C C . ASN B 1 118 ? -25.002 32.327 -32.284 1.00 34.19 115 ASN B C 1
ATOM 2647 O O . ASN B 1 118 ? -24.008 31.631 -32.465 1.00 35.03 115 ASN B O 1
ATOM 2652 N N . GLY B 1 119 ? -26.215 31.807 -32.090 1.00 35.19 116 GLY B N 1
ATOM 2653 C CA . GLY B 1 119 ? -26.491 30.380 -32.279 1.00 34.74 116 GLY B CA 1
ATOM 2654 C C . GLY B 1 119 ? -27.651 29.827 -31.480 1.00 33.50 116 GLY B C 1
ATOM 2655 O O . GLY B 1 119 ? -28.442 29.068 -32.023 1.00 32.25 116 GLY B O 1
ATOM 2656 N N . THR B 1 120 ? -27.745 30.232 -30.212 1.00 32.55 117 THR B N 1
ATOM 2657 C CA . THR B 1 120 ? -28.686 29.675 -29.228 1.00 33.58 117 THR B CA 1
ATOM 2658 C C . THR B 1 120 ? -30.168 29.808 -29.583 1.00 33.96 117 THR B C 1
ATOM 2659 O O . THR B 1 120 ? -30.893 28.812 -29.578 1.00 37.31 117 THR B O 1
ATOM 2663 N N . VAL B 1 121 ? -30.608 31.035 -29.843 1.00 34.49 118 VAL B N 1
ATOM 2664 C CA . VAL B 1 121 ? -31.990 31.342 -30.255 1.00 34.47 118 VAL B CA 1
ATOM 2665 C C . VAL B 1 121 ? -32.004 31.629 -31.751 1.00 36.86 118 VAL B C 1
ATOM 2666 O O . VAL B 1 121 ? -32.761 31.037 -32.484 1.00 42.22 118 VAL B O 1
ATOM 2670 N N . LEU B 1 122 ? -31.159 32.547 -32.198 1.00 37.38 119 LEU B N 1
ATOM 2671 C CA . LEU B 1 122 ? -31.035 32.901 -33.610 1.00 35.98 119 LEU B CA 1
ATOM 2672 C C . LEU B 1 122 ? -29.564 33.047 -33.969 1.00 38.45 119 LEU B C 1
ATOM 2673 O O . LEU B 1 122 ? -28.719 33.281 -33.081 1.00 36.40 119 LEU B O 1
ATOM 2678 N N . SER B 1 123 ? -29.272 32.934 -35.270 1.00 36.78 120 SER B N 1
ATOM 2679 C CA . SER B 1 123 ? -27.913 33.027 -35.752 1.00 34.91 120 SER B CA 1
ATOM 2680 C C . SER B 1 123 ? -27.812 34.242 -36.612 1.00 34.50 120 SER B C 1
ATOM 2681 O O . SER B 1 123 ? -27.473 34.157 -37.784 1.00 37.16 120 SER B O 1
ATOM 2684 N N . VAL B 1 124 ? -28.064 35.393 -35.991 1.00 34.11 121 VAL B N 1
ATOM 2685 C CA . VAL B 1 124 ? -28.064 36.694 -36.682 1.00 33.14 121 VAL B CA 1
ATOM 2686 C C . VAL B 1 124 ? -26.775 36.908 -37.463 1.00 32.40 121 VAL B C 1
ATOM 2687 O O . VAL B 1 124 ? -26.792 37.499 -38.520 1.00 33.40 121 VAL B O 1
ATOM 2691 N N . ASN B 1 125 ? -25.662 36.444 -36.913 1.00 31.87 122 ASN B N 1
ATOM 2692 C CA . ASN B 1 125 ? -24.362 36.563 -37.558 1.00 33.04 122 ASN B CA 1
ATOM 2693 C C . ASN B 1 125 ? -24.212 35.823 -38.935 1.00 32.48 122 ASN B C 1
ATOM 2694 O O . ASN B 1 125 ? -23.300 36.133 -39.728 1.00 28.70 122 ASN B O 1
ATOM 2699 N N . HIS B 1 126 ? -25.115 34.872 -39.201 1.00 32.16 123 HIS B N 1
ATOM 2700 C CA . HIS B 1 126 ? -25.167 34.130 -40.469 1.00 31.75 123 HIS B CA 1
ATOM 2701 C C . HIS B 1 126 ? -26.537 34.211 -41.125 1.00 31.45 123 HIS B C 1
ATOM 2702 O O . HIS B 1 126 ? -26.923 33.310 -41.885 1.00 32.75 123 HIS B O 1
ATOM 2709 N N . ASP B 1 127 ? -27.281 35.275 -40.852 1.00 29.72 124 ASP B N 1
ATOM 2710 C CA . ASP B 1 127 ? -28.592 35.370 -41.421 1.00 30.13 124 ASP B CA 1
ATOM 2711 C C . ASP B 1 127 ? -28.543 36.003 -42.803 1.00 32.26 124 ASP B C 1
ATOM 2712 O O . ASP B 1 127 ? -27.448 36.305 -43.353 1.00 29.55 124 ASP B O 1
ATOM 2717 N N . THR B 1 128 ? -29.739 36.139 -43.371 1.00 33.18 125 THR B N 1
ATOM 2718 C CA . THR B 1 128 ? -29.927 36.795 -44.657 1.00 34.29 125 THR B CA 1
ATOM 2719 C C . THR B 1 128 ? -30.651 38.137 -44.550 1.00 36.30 125 THR B C 1
ATOM 2720 O O . THR B 1 128 ? -30.701 38.873 -45.532 1.00 44.81 125 THR B O 1
ATOM 2724 N N . CYS B 1 129 ? -31.217 38.468 -43.393 1.00 33.06 126 CYS B N 1
ATOM 2725 C CA . CYS B 1 129 ? -31.988 39.701 -43.274 1.00 32.59 126 CYS B CA 1
ATOM 2726 C C . CYS B 1 129 ? -31.248 40.885 -42.616 1.00 33.00 126 CYS B C 1
ATOM 2727 O O . CYS B 1 129 ? -31.759 42.022 -42.654 1.00 31.05 126 CYS B O 1
ATOM 2730 N N . THR B 1 130 ? -30.070 40.619 -42.041 1.00 31.36 127 THR B N 1
ATOM 2731 C CA . THR B 1 130 ? -29.287 41.634 -41.366 1.00 31.52 127 THR B CA 1
ATOM 2732 C C . THR B 1 130 ? -28.043 41.904 -42.213 1.00 32.47 127 THR B C 1
ATOM 2733 O O . THR B 1 130 ? -27.284 40.995 -42.483 1.00 30.18 127 THR B O 1
ATOM 2737 N N . LEU B 1 131 ? -27.864 43.158 -42.636 1.00 34.75 128 LEU B N 1
ATOM 2738 C CA . LEU B 1 131 ? -26.884 43.527 -43.657 1.00 35.57 128 LEU B CA 1
ATOM 2739 C C . LEU B 1 131 ? -25.867 44.546 -43.180 1.00 37.15 128 LEU B C 1
ATOM 2740 O O . LEU B 1 131 ? -26.066 45.219 -42.172 1.00 40.40 128 LEU B O 1
ATOM 2745 N N . VAL B 1 132 ? -24.807 44.694 -43.970 1.00 37.81 129 VAL B N 1
ATOM 2746 C CA . VAL B 1 132 ? -23.821 45.756 -43.791 1.00 37.28 129 VAL B CA 1
ATOM 2747 C C . VAL B 1 132 ? -24.138 46.877 -44.785 1.00 36.32 129 VAL B C 1
ATOM 2748 O O . VAL B 1 132 ? -24.187 46.619 -45.971 1.00 39.20 129 VAL B O 1
ATOM 2752 N N . PRO B 1 133 ? -24.368 48.116 -44.328 1.00 36.78 130 PRO B N 1
ATOM 2753 C CA . PRO B 1 133 ? -24.856 49.155 -45.270 1.00 38.04 130 PRO B CA 1
ATOM 2754 C C . PRO B 1 133 ? -23.851 49.564 -46.366 1.00 38.35 130 PRO B C 1
ATOM 2755 O O . PRO B 1 133 ? -24.247 50.068 -47.423 1.00 33.57 130 PRO B O 1
ATOM 2759 N N . LYS B 1 134 ? -22.574 49.367 -46.070 1.00 41.44 131 LYS B N 1
ATOM 2760 C CA . LYS B 1 134 ? -21.473 49.575 -47.005 1.00 44.21 131 LYS B CA 1
ATOM 2761 C C . LYS B 1 134 ? -21.758 48.933 -48.357 1.00 43.05 131 LYS B C 1
ATOM 2762 O O . LYS B 1 134 ? -21.697 49.593 -49.402 1.00 41.92 131 LYS B O 1
ATOM 2768 N N . ASN B 1 135 ? -22.122 47.653 -48.312 1.00 40.83 132 ASN B N 1
ATOM 2769 C CA . ASN B 1 135 ? -22.351 46.864 -49.524 1.00 40.68 132 ASN B CA 1
ATOM 2770 C C . ASN B 1 135 ? -23.550 45.917 -49.531 1.00 38.99 132 ASN B C 1
ATOM 2771 O O . ASN B 1 135 ? -23.712 45.154 -50.479 1.00 38.79 132 ASN B O 1
ATOM 2776 N N . ASN B 1 136 ? -24.379 45.977 -48.494 1.00 36.62 133 ASN B N 1
ATOM 2777 C CA . ASN B 1 136 ? -25.520 45.089 -48.325 1.00 38.41 133 ASN B CA 1
ATOM 2778 C C . ASN B 1 136 ? -25.238 43.569 -48.252 1.00 41.62 133 ASN B C 1
ATOM 2779 O O . ASN B 1 136 ? -26.137 42.730 -48.522 1.00 41.24 133 ASN B O 1
ATOM 2784 N N . SER B 1 137 ? -24.017 43.211 -47.847 1.00 39.85 134 SER B N 1
ATOM 2785 C CA . SER B 1 137 ? -23.664 41.817 -47.734 1.00 39.57 134 SER B CA 1
ATOM 2786 C C . SER B 1 137 ? -24.237 41.293 -46.442 1.00 38.78 134 SER B C 1
ATOM 2787 O O . SER B 1 137 ? -24.250 41.997 -45.435 1.00 44.37 134 SER B O 1
ATOM 2790 N N . ALA B 1 138 ? -24.685 40.043 -46.469 1.00 36.55 135 ALA B N 1
ATOM 2791 C CA . ALA B 1 138 ? -25.220 39.384 -45.284 1.00 35.72 135 ALA B CA 1
ATOM 2792 C C . ALA B 1 138 ? -24.279 38.324 -44.734 1.00 34.65 135 ALA B C 1
ATOM 2793 O O . ALA B 1 138 ? -24.704 37.478 -43.951 1.00 35.10 135 ALA B O 1
ATOM 2795 N N . ALA B 1 139 ? -23.014 38.361 -45.125 1.00 33.58 136 ALA B N 1
ATOM 2796 C CA . ALA B 1 139 ? -22.149 37.217 -44.884 1.00 35.46 136 ALA B CA 1
ATOM 2797 C C . ALA B 1 139 ? -21.826 37.076 -43.425 1.00 35.38 136 ALA B C 1
ATOM 2798 O O . ALA B 1 139 ? -21.752 35.960 -42.918 1.00 40.25 136 ALA B O 1
ATOM 2800 N N . GLY B 1 140 ? -21.616 38.208 -42.769 1.00 37.83 137 GLY B N 1
ATOM 2801 C CA . GLY B 1 140 ? -21.544 38.260 -41.313 1.00 39.64 137 GLY B CA 1
ATOM 2802 C C . GLY B 1 140 ? -20.202 37.868 -40.717 1.00 38.45 137 GLY B C 1
ATOM 2803 O O . GLY B 1 140 ? -19.175 38.170 -41.275 1.00 37.83 137 GLY B O 1
ATOM 2804 N N . TYR B 1 141 ? -20.231 37.196 -39.572 1.00 37.70 138 TYR B N 1
ATOM 2805 C CA . TYR B 1 141 ? -19.039 36.938 -38.811 1.00 37.37 138 TYR B CA 1
ATOM 2806 C C . TYR B 1 141 ? -19.095 35.582 -38.096 1.00 40.29 138 TYR B C 1
ATOM 2807 O O . TYR B 1 141 ? -20.170 34.998 -37.893 1.00 34.99 138 TYR B O 1
ATOM 2816 N N . GLU B 1 142 ? -17.901 35.085 -37.761 1.00 44.34 139 GLU B N 1
ATOM 2817 C CA . GLU B 1 142 ? -17.742 33.878 -36.956 1.00 46.79 139 GLU B CA 1
ATOM 2818 C C . GLU B 1 142 ? -17.945 34.206 -35.486 1.00 41.76 139 GLU B C 1
ATOM 2819 O O . GLU B 1 142 ? -17.431 35.217 -34.972 1.00 36.66 139 GLU B O 1
ATOM 2825 N N . SER B 1 143 ? -18.664 33.318 -34.808 1.00 39.35 140 SER B N 1
ATOM 2826 C CA . SER B 1 143 ? -18.775 33.384 -33.359 1.00 41.07 140 SER B CA 1
ATOM 2827 C C . SER B 1 143 ? -18.188 32.120 -32.736 1.00 40.45 140 SER B C 1
ATOM 2828 O O . SER B 1 143 ? -18.703 31.027 -32.975 1.00 45.79 140 SER B O 1
ATOM 2831 N N . ILE B 1 144 ? -17.122 32.279 -31.947 1.00 40.51 141 ILE B N 1
ATOM 2832 C CA . ILE B 1 144 ? -16.411 31.158 -31.321 1.00 40.59 141 ILE B CA 1
ATOM 2833 C C . ILE B 1 144 ? -16.837 30.967 -29.866 1.00 39.98 141 ILE B C 1
ATOM 2834 O O . ILE B 1 144 ? -16.524 31.820 -29.031 1.00 38.47 141 ILE B O 1
ATOM 2839 N N . PRO B 1 145 ? -17.498 29.829 -29.540 1.00 42.43 142 PRO B N 1
ATOM 2840 C CA . PRO B 1 145 ? -17.963 29.584 -28.159 1.00 45.64 142 PRO B CA 1
ATOM 2841 C C . PRO B 1 145 ? -16.923 29.014 -27.204 1.00 46.29 142 PRO B C 1
ATOM 2842 O O . PRO B 1 145 ? -15.803 28.746 -27.588 1.00 52.78 142 PRO B O 1
ATOM 2846 N N . GLY B 1 146 ? -17.305 28.881 -25.945 1.00 47.64 143 GLY B N 1
ATOM 2847 C CA . GLY B 1 146 ? -16.635 27.964 -25.034 1.00 48.40 143 GLY B CA 1
ATOM 2848 C C . GLY B 1 146 ? -15.335 28.360 -24.367 1.00 47.83 143 GLY B C 1
ATOM 2849 O O . GLY B 1 146 ? -14.806 27.592 -23.565 1.00 51.59 143 GLY B O 1
ATOM 2850 N N . ILE B 1 147 ? -14.807 29.531 -24.681 1.00 46.97 144 ILE B N 1
ATOM 2851 C CA . ILE B 1 147 ? -13.536 29.962 -24.105 1.00 46.54 144 ILE B CA 1
ATOM 2852 C C . ILE B 1 147 ? -13.828 30.533 -22.696 1.00 49.36 144 ILE B C 1
ATOM 2853 O O . ILE B 1 147 ? -14.520 31.534 -22.551 1.00 49.52 144 ILE B O 1
ATOM 2858 N N . LEU B 1 148 ? -13.287 29.889 -21.664 1.00 49.69 145 LEU B N 1
ATOM 2859 C CA . LEU B 1 148 ? -13.666 30.122 -20.258 1.00 47.22 145 LEU B CA 1
ATOM 2860 C C . LEU B 1 148 ? -15.173 30.059 -20.079 1.00 46.84 145 LEU B C 1
ATOM 2861 O O . LEU B 1 148 ? -15.757 30.876 -19.375 1.00 48.63 145 LEU B O 1
ATOM 2866 N N . ARG B 1 149 ? -15.803 29.087 -20.727 1.00 45.46 146 ARG B N 1
ATOM 2867 C CA . ARG B 1 149 ? -17.251 28.972 -20.665 1.00 46.73 146 ARG B CA 1
ATOM 2868 C C . ARG B 1 149 ? -17.769 28.739 -19.263 1.00 46.15 146 ARG B C 1
ATOM 2869 O O . ARG B 1 149 ? -18.808 29.251 -18.898 1.00 46.53 146 ARG B O 1
ATOM 2877 N N . LYS B 1 150 ? -17.068 27.940 -18.485 1.00 49.35 147 LYS B N 1
ATOM 2878 C CA . LYS B 1 150 ? -17.556 27.620 -17.157 1.00 50.99 147 LYS B CA 1
ATOM 2879 C C . LYS B 1 150 ? -17.378 28.757 -16.171 1.00 47.75 147 LYS B C 1
ATOM 2880 O O . LYS B 1 150 ? -18.214 28.955 -15.290 1.00 52.06 147 LYS B O 1
ATOM 2886 N N . GLU B 1 151 ? -16.329 29.536 -16.337 1.00 43.83 148 GLU B N 1
ATOM 2887 C CA . GLU B 1 151 ? -16.173 30.728 -15.521 1.00 45.83 148 GLU B CA 1
ATOM 2888 C C . GLU B 1 151 ? -17.367 31.677 -15.750 1.00 46.37 148 GLU B C 1
ATOM 2889 O O . GLU B 1 151 ? -17.961 32.193 -14.805 1.00 47.78 148 GLU B O 1
ATOM 2895 N N . ALA B 1 152 ? -17.749 31.862 -17.007 1.00 45.38 149 ALA B N 1
ATOM 2896 C CA . ALA B 1 152 ? -18.867 32.738 -17.336 1.00 44.37 149 ALA B CA 1
ATOM 2897 C C . ALA B 1 152 ? -20.180 32.227 -16.761 1.00 43.43 149 ALA B C 1
ATOM 2898 O O . ALA B 1 152 ? -21.015 33.016 -16.270 1.00 48.31 149 ALA B O 1
ATOM 2900 N N . ILE B 1 153 ? -20.359 30.914 -16.815 1.00 41.12 150 ILE B N 1
ATOM 2901 C CA . ILE B 1 153 ? -21.553 30.300 -16.264 1.00 41.14 150 ILE B CA 1
ATOM 2902 C C . ILE B 1 153 ? -21.571 30.525 -14.769 1.00 42.58 150 ILE B C 1
ATOM 2903 O O . ILE B 1 153 ? -22.579 30.947 -14.213 1.00 40.75 150 ILE B O 1
ATOM 2908 N N . MET B 1 154 ? -20.440 30.261 -14.129 1.00 44.09 151 MET B N 1
ATOM 2909 C CA . MET B 1 154 ? -20.349 30.407 -12.691 1.00 43.43 151 MET B CA 1
ATOM 2910 C C . MET B 1 154 ? -20.704 31.786 -12.259 1.00 41.57 151 MET B C 1
ATOM 2911 O O . MET B 1 154 ? -21.523 31.949 -11.362 1.00 43.98 151 MET B O 1
ATOM 2916 N N . LEU B 1 155 ? -20.096 32.762 -12.920 1.00 41.61 152 LEU B N 1
ATOM 2917 C CA . LEU B 1 155 ? -20.354 34.194 -12.669 1.00 41.10 152 LEU B CA 1
ATOM 2918 C C . LEU B 1 155 ? -21.830 34.573 -12.847 1.00 40.47 152 LEU B C 1
ATOM 2919 O O . LEU B 1 155 ? -22.369 35.345 -12.058 1.00 39.55 152 LEU B O 1
ATOM 2924 N N . LEU B 1 156 ? -22.480 34.012 -13.864 1.00 40.89 153 LEU B N 1
ATOM 2925 C CA . LEU B 1 156 ? -23.922 34.205 -14.036 1.00 42.70 153 LEU B CA 1
ATOM 2926 C C . LEU B 1 156 ? -24.778 33.581 -12.913 1.00 45.16 153 LEU B C 1
ATOM 2927 O O . LEU B 1 156 ? -25.828 34.142 -12.559 1.00 43.10 153 LEU B O 1
ATOM 2932 N N . ARG B 1 157 ? -24.336 32.423 -12.388 1.00 46.62 154 ARG B N 1
ATOM 2933 C CA . ARG B 1 157 ? -24.972 31.764 -11.237 1.00 44.17 154 ARG B CA 1
ATOM 2934 C C . ARG B 1 157 ? -24.810 32.571 -9.948 1.00 42.56 154 ARG B C 1
ATOM 2935 O O . ARG B 1 157 ? -25.765 32.708 -9.181 1.00 40.18 154 ARG B O 1
ATOM 2943 N N . TYR B 1 158 ? -23.616 33.115 -9.715 1.00 40.38 155 TYR B N 1
ATOM 2944 C CA . TYR B 1 158 ? -23.429 34.060 -8.605 1.00 40.86 155 TYR B CA 1
ATOM 2945 C C . TYR B 1 158 ? -24.391 35.210 -8.742 1.00 40.14 155 TYR B C 1
ATOM 2946 O O . TYR B 1 158 ? -25.008 35.612 -7.769 1.00 38.09 155 TYR B O 1
ATOM 2955 N N . PHE B 1 159 ? -24.521 35.732 -9.955 1.00 42.45 156 PHE B N 1
ATOM 2956 C CA . PHE B 1 159 ? -25.480 36.815 -10.215 1.00 43.53 156 PHE B CA 1
ATOM 2957 C C . PHE B 1 159 ? -26.940 36.455 -9.903 1.00 40.85 156 PHE B C 1
ATOM 2958 O O . PHE B 1 159 ? -27.637 37.267 -9.301 1.00 39.25 156 PHE B O 1
ATOM 2966 N N . TYR B 1 160 ? -27.400 35.267 -10.298 1.00 39.84 157 TYR B N 1
ATOM 2967 C CA . TYR B 1 160 ? -28.810 34.898 -10.028 1.00 44.39 157 TYR B CA 1
ATOM 2968 C C . TYR B 1 160 ? -29.123 34.845 -8.539 1.00 44.38 157 TYR B C 1
ATOM 2969 O O . TYR B 1 160 ? -30.122 35.412 -8.090 1.00 46.19 157 TYR B O 1
ATOM 2978 N N . VAL B 1 161 ? -28.232 34.226 -7.779 1.00 44.96 158 VAL B N 1
ATOM 2979 C CA . VAL B 1 161 ? -28.324 34.223 -6.322 1.00 44.74 158 VAL B CA 1
ATOM 2980 C C . VAL B 1 161 ? -28.292 35.637 -5.724 1.00 43.84 158 VAL B C 1
ATOM 2981 O O . VAL B 1 161 ? -29.174 35.989 -4.953 1.00 44.37 158 VAL B O 1
ATOM 2985 N N . ARG B 1 162 ? -27.294 36.442 -6.081 1.00 43.80 159 ARG B N 1
ATOM 2986 C CA . ARG B 1 162 ? -27.195 37.810 -5.551 1.00 46.53 159 ARG B CA 1
ATOM 2987 C C . ARG B 1 162 ? -28.452 38.593 -5.864 1.00 49.92 159 ARG B C 1
ATOM 2988 O O . ARG B 1 162 ? -28.969 39.290 -5.008 1.00 49.35 159 ARG B O 1
ATOM 2996 N N . GLN B 1 163 ? -28.923 38.465 -7.103 1.00 55.49 160 GLN B N 1
ATOM 2997 C CA . GLN B 1 163 ? -30.114 39.160 -7.582 1.00 61.09 160 GLN B CA 1
ATOM 2998 C C . GLN B 1 163 ? -31.400 38.666 -6.854 1.00 63.87 160 GLN B C 1
ATOM 2999 O O . GLN B 1 163 ? -32.350 39.422 -6.709 1.00 63.53 160 GLN B O 1
ATOM 3005 N N . ASN B 1 164 ? -31.401 37.426 -6.367 1.00 66.65 161 ASN B N 1
ATOM 3006 C CA . ASN B 1 164 ? -32.465 36.936 -5.469 1.00 72.10 161 ASN B CA 1
ATOM 3007 C C . ASN B 1 164 ? -32.534 37.552 -4.065 1.00 74.14 161 ASN B C 1
ATOM 3008 O O . ASN B 1 164 ? -33.579 37.484 -3.449 1.00 75.24 161 ASN B O 1
ATOM 3013 N N . GLU B 1 165 ? -31.452 38.134 -3.552 1.00 87.33 162 GLU B N 1
ATOM 3014 C CA . GLU B 1 165 ? -31.480 38.882 -2.255 1.00 93.27 162 GLU B CA 1
ATOM 3015 C C . GLU B 1 165 ? -31.564 40.408 -2.485 1.00 89.14 162 GLU B C 1
ATOM 3016 O O . GLU B 1 165 ? -31.814 41.183 -1.560 1.00 79.70 162 GLU B O 1
ATOM 3022 N N . VAL B 1 177 ? -29.197 25.886 -3.595 1.00 83.17 174 VAL B N 1
ATOM 3023 C CA . VAL B 1 177 ? -29.366 26.995 -4.537 1.00 87.45 174 VAL B CA 1
ATOM 3024 C C . VAL B 1 177 ? -28.138 27.233 -5.461 1.00 82.73 174 VAL B C 1
ATOM 3025 O O . VAL B 1 177 ? -28.328 27.402 -6.664 1.00 92.35 174 VAL B O 1
ATOM 3029 N N . LEU B 1 178 ? -26.912 27.236 -4.923 1.00 67.28 175 LEU B N 1
ATOM 3030 C CA . LEU B 1 178 ? -25.707 27.438 -5.744 1.00 65.61 175 LEU B CA 1
ATOM 3031 C C . LEU B 1 178 ? -25.093 26.132 -6.262 1.00 71.57 175 LEU B C 1
ATOM 3032 O O . LEU B 1 178 ? -24.571 25.325 -5.477 1.00 74.59 175 LEU B O 1
ATOM 3037 N N . ASP B 1 179 ? -25.136 25.944 -7.583 1.00 68.87 176 ASP B N 1
ATOM 3038 C CA . ASP B 1 179 ? -24.521 24.778 -8.230 1.00 69.64 176 ASP B CA 1
ATOM 3039 C C . ASP B 1 179 ? -23.082 25.116 -8.626 1.00 69.23 176 ASP B C 1
ATOM 3040 O O . ASP B 1 179 ? -22.854 26.116 -9.307 1.00 64.70 176 ASP B O 1
ATOM 3045 N N . LYS B 1 180 ? -22.135 24.281 -8.184 1.00 70.14 177 LYS B N 1
ATOM 3046 C CA . LYS B 1 180 ? -20.700 24.416 -8.525 1.00 72.80 177 LYS B CA 1
ATOM 3047 C C . LYS B 1 180 ? -20.102 23.143 -9.140 1.00 75.34 177 LYS B C 1
ATOM 3048 O O . LYS B 1 180 ? -18.874 23.014 -9.257 1.00 75.10 177 LYS B O 1
ATOM 3054 N N . ASN B 1 181 ? -20.961 22.215 -9.550 1.00 75.48 178 ASN B N 1
ATOM 3055 C CA . ASN B 1 181 ? -20.500 20.906 -10.013 1.00 78.85 178 ASN B CA 1
ATOM 3056 C C . ASN B 1 181 ? -20.985 20.560 -11.411 1.00 73.74 178 ASN B C 1
ATOM 3057 O O . ASN B 1 181 ? -20.177 20.162 -12.250 1.00 72.73 178 ASN B O 1
ATOM 3062 N N . THR B 1 182 ? -22.283 20.728 -11.663 1.00 69.27 179 THR B N 1
ATOM 3063 C CA . THR B 1 182 ? -22.869 20.380 -12.971 1.00 70.87 179 THR B CA 1
ATOM 3064 C C . THR B 1 182 ? -22.916 21.560 -13.983 1.00 67.44 179 THR B C 1
ATOM 3065 O O . THR B 1 182 ? -23.256 22.697 -13.630 1.00 64.17 179 THR B O 1
ATOM 3069 N N . PHE B 1 183 ? -22.595 21.247 -15.238 1.00 61.25 180 PHE B N 1
ATOM 3070 C CA . PHE B 1 183 ? -22.703 22.182 -16.352 1.00 61.70 180 PHE B CA 1
ATOM 3071 C C . PHE B 1 183 ? -23.441 21.580 -17.549 1.00 62.96 180 PHE B C 1
ATOM 3072 O O . PHE B 1 183 ? -23.157 20.445 -17.915 1.00 65.52 180 PHE B O 1
ATOM 3080 N N . PRO B 1 184 ? -24.377 22.345 -18.176 1.00 64.86 181 PRO B N 1
ATOM 3081 C CA . PRO B 1 184 ? -25.203 21.746 -19.233 1.00 62.47 181 PRO B CA 1
ATOM 3082 C C . PRO B 1 184 ? -24.421 21.306 -20.483 1.00 65.04 181 PRO B C 1
ATOM 3083 O O . PRO B 1 184 ? -23.335 21.822 -20.759 1.00 58.53 181 PRO B O 1
ATOM 3087 N N . PRO B 1 185 ? -24.966 20.342 -21.237 1.00 74.76 182 PRO B N 1
ATOM 3088 C CA . PRO B 1 185 ? -24.297 19.940 -22.482 1.00 77.61 182 PRO B CA 1
ATOM 3089 C C . PRO B 1 185 ? -24.280 21.065 -23.504 1.00 75.28 182 PRO B C 1
ATOM 3090 O O . PRO B 1 185 ? -25.350 21.588 -23.843 1.00 86.45 182 PRO B O 1
ATOM 3094 N N . MET B 1 186 ? -23.100 21.442 -23.982 1.00 67.60 183 MET B N 1
ATOM 3095 C CA . MET B 1 186 ? -23.026 22.510 -24.967 1.00 71.91 183 MET B CA 1
ATOM 3096 C C . MET B 1 186 ? -23.104 21.996 -26.396 1.00 74.62 183 MET B C 1
ATOM 3097 O O . MET B 1 186 ? -22.138 21.394 -26.873 1.00 68.68 183 MET B O 1
ATOM 3102 N N . GLU B 1 187 ? -24.205 22.309 -27.092 1.00 75.51 184 GLU B N 1
ATOM 3103 C CA . GLU B 1 187 ? -24.307 22.061 -28.535 1.00 79.98 184 GLU B CA 1
ATOM 3104 C C . GLU B 1 187 ? -23.356 22.968 -29.331 1.00 80.95 184 GLU B C 1
ATOM 3105 O O . GLU B 1 187 ? -23.758 24.010 -29.848 1.00 85.05 184 GLU B O 1
ATOM 3111 N N . TRP B 1 188 ? -22.098 22.535 -29.427 1.00 78.80 185 TRP B N 1
ATOM 3112 C CA . TRP B 1 188 ? -21.061 23.176 -30.248 1.00 74.42 185 TRP B CA 1
ATOM 3113 C C . TRP B 1 188 ? -21.469 23.465 -31.692 1.00 73.00 185 TRP B C 1
ATOM 3114 O O . TRP B 1 188 ? -21.066 24.491 -32.256 1.00 69.65 185 TRP B O 1
ATOM 3125 N N . SER B 1 189 ? -22.223 22.529 -32.281 1.00 71.61 186 SER B N 1
ATOM 3126 C CA . SER B 1 189 ? -22.680 22.594 -33.679 1.00 67.39 186 SER B CA 1
ATOM 3127 C C . SER B 1 189 ? -23.646 23.738 -33.988 1.00 71.28 186 SER B C 1
ATOM 3128 O O . SER B 1 189 ? -23.736 24.166 -35.140 1.00 72.76 186 SER B O 1
ATOM 3131 N N . LYS B 1 190 ? -24.384 24.209 -32.975 1.00 66.72 187 LYS B N 1
ATOM 3132 C CA . LYS B 1 190 ? -25.233 25.400 -33.118 1.00 56.84 187 LYS B CA 1
ATOM 3133 C C . LYS B 1 190 ? -24.468 26.684 -33.408 1.00 50.43 187 LYS B C 1
ATOM 3134 O O . LYS B 1 190 ? -25.059 27.640 -33.869 1.00 48.95 187 LYS B O 1
ATOM 3140 N N . TYR B 1 191 ? -23.177 26.722 -33.122 1.00 48.23 188 TYR B N 1
ATOM 3141 C CA . TYR B 1 191 ? -22.406 27.952 -33.249 1.00 52.49 188 TYR B CA 1
ATOM 3142 C C . TYR B 1 191 ? -21.294 27.920 -34.306 1.00 57.20 188 TYR B C 1
ATOM 3143 O O . TYR B 1 191 ? -20.777 28.980 -34.722 1.00 56.02 188 TYR B O 1
ATOM 3152 N N . LEU B 1 192 ? -20.885 26.718 -34.697 1.00 60.48 189 LEU B N 1
ATOM 3153 C CA . LEU B 1 192 ? -19.871 26.564 -35.734 1.00 63.62 189 LEU B CA 1
ATOM 3154 C C . LEU B 1 192 ? -19.848 25.138 -36.219 1.00 64.59 189 LEU B C 1
ATOM 3155 O O . LEU B 1 192 ? -20.345 24.232 -35.547 1.00 60.68 189 LEU B O 1
ATOM 3160 N N . ASN B 1 193 ? -19.292 24.979 -37.412 1.00 73.18 190 ASN B N 1
ATOM 3161 C CA . ASN B 1 193 ? -19.138 23.675 -38.056 1.00 83.12 190 ASN B CA 1
ATOM 3162 C C . ASN B 1 193 ? -17.789 23.068 -37.648 1.00 89.41 190 ASN B C 1
ATOM 3163 O O . ASN B 1 193 ? -16.952 23.732 -37.015 1.00 85.74 190 ASN B O 1
ATOM 3168 N N . GLU B 1 194 ? -17.586 21.812 -38.015 1.00 90.14 191 GLU B N 1
ATOM 3169 C CA . GLU B 1 194 ? -16.345 21.113 -37.682 1.00 88.35 191 GLU B CA 1
ATOM 3170 C C . GLU B 1 194 ? -15.068 21.710 -38.276 1.00 80.89 191 GLU B C 1
ATOM 3171 O O . GLU B 1 194 ? -14.012 21.712 -37.628 1.00 78.01 191 GLU B O 1
ATOM 3177 N N . GLU B 1 195 ? -15.160 22.211 -39.499 1.00 80.68 192 GLU B N 1
ATOM 3178 C CA . GLU B 1 195 ? -13.960 22.672 -40.215 1.00 89.88 192 GLU B CA 1
ATOM 3179 C C . GLU B 1 195 ? -13.339 23.923 -39.556 1.00 91.00 192 GLU B C 1
ATOM 3180 O O . GLU B 1 195 ? -12.124 24.012 -39.450 1.00 85.34 192 GLU B O 1
ATOM 3182 N N . ALA B 1 196 ? -14.182 24.859 -39.104 1.00 104.08 193 ALA B N 1
ATOM 3183 C CA . ALA B 1 196 ? -13.749 26.050 -38.325 1.00 100.34 193 ALA B CA 1
ATOM 3184 C C . ALA B 1 196 ? -13.594 25.776 -36.818 1.00 95.88 193 ALA B C 1
ATOM 3185 O O . ALA B 1 196 ? -12.955 26.562 -36.110 1.00 90.40 193 ALA B O 1
ATOM 3187 N N . PHE B 1 197 ? -14.202 24.693 -36.329 1.00 91.02 194 PHE B N 1
ATOM 3188 C CA . PHE B 1 197 ? -13.885 24.176 -34.999 1.00 92.83 194 PHE B CA 1
ATOM 3189 C C . PHE B 1 197 ? -12.448 23.667 -34.970 1.00 93.43 194 PHE B C 1
ATOM 3190 O O . PHE B 1 197 ? -11.610 24.214 -34.233 1.00 84.51 194 PHE B O 1
ATOM 3198 N N . ILE B 1 198 ? -12.187 22.632 -35.787 1.00 89.31 195 ILE B N 1
ATOM 3199 C CA . ILE B 1 198 ? -10.885 21.978 -35.884 1.00 75.34 195 ILE B CA 1
ATOM 3200 C C . ILE B 1 198 ? -9.835 22.970 -36.400 1.00 77.95 195 ILE B C 1
ATOM 3201 O O . ILE B 1 198 ? -8.660 22.863 -36.053 1.00 90.39 195 ILE B O 1
ATOM 3203 N N . GLU B 1 199 ? -10.266 23.944 -37.202 1.00 77.09 196 GLU B N 1
ATOM 3204 C CA . GLU B 1 199 ? -9.437 25.115 -37.542 1.00 78.00 196 GLU B CA 1
ATOM 3205 C C . GLU B 1 199 ? -9.222 26.094 -36.368 1.00 83.68 196 GLU B C 1
ATOM 3206 O O . GLU B 1 199 ? -8.244 26.844 -36.372 1.00 80.47 196 GLU B O 1
ATOM 3208 N N . THR B 1 200 ? -10.150 26.114 -35.402 1.00 89.35 197 THR B N 1
ATOM 3209 C CA . THR B 1 200 ? -10.066 26.994 -34.218 1.00 86.14 197 THR B CA 1
ATOM 3210 C C . THR B 1 200 ? -9.148 26.392 -33.163 1.00 84.91 197 THR B C 1
ATOM 3211 O O . THR B 1 200 ? -8.236 27.068 -32.669 1.00 78.53 197 THR B O 1
ATOM 3213 N N . PHE B 1 201 ? -9.381 25.118 -32.845 1.00 89.38 198 PHE B N 1
ATOM 3214 C CA . PHE B 1 201 ? -8.630 24.406 -31.790 1.00 94.56 198 PHE B CA 1
ATOM 3215 C C . PHE B 1 201 ? -7.643 23.354 -32.345 1.00 102.88 198 PHE B C 1
ATOM 3216 O O . PHE B 1 201 ? -6.440 23.626 -32.431 1.00 96.35 198 PHE B O 1
ATOM 3224 N N . GLY B 1 202 ? -8.153 22.188 -32.752 1.00 111.38 199 GLY B N 1
ATOM 3225 C CA . GLY B 1 202 ? -7.325 21.055 -33.176 1.00 116.66 199 GLY B CA 1
ATOM 3226 C C . GLY B 1 202 ? -8.010 19.730 -32.903 1.00 123.51 199 GLY B C 1
ATOM 3227 O O . GLY B 1 202 ? -9.127 19.693 -32.374 1.00 121.98 199 GLY B O 1
ATOM 3228 N N . ASP B 1 203 ? -7.324 18.643 -33.240 1.00 124.86 200 ASP B N 1
ATOM 3229 C CA . ASP B 1 203 ? -7.895 17.295 -33.146 1.00 128.84 200 ASP B CA 1
ATOM 3230 C C . ASP B 1 203 ? -8.083 16.818 -31.715 1.00 131.96 200 ASP B C 1
ATOM 3231 O O . ASP B 1 203 ? -9.101 16.195 -31.400 1.00 132.37 200 ASP B O 1
ATOM 3236 N N . ASP B 1 204 ? -7.100 17.119 -30.864 1.00 131.89 201 ASP B N 1
ATOM 3237 C CA . ASP B 1 204 ? -7.123 16.753 -29.437 1.00 131.65 201 ASP B CA 1
ATOM 3238 C C . ASP B 1 204 ? -8.395 17.236 -28.722 1.00 130.42 201 ASP B C 1
ATOM 3239 O O . ASP B 1 204 ? -8.907 16.553 -27.829 1.00 114.11 201 ASP B O 1
ATOM 3241 N N . TYR B 1 205 ? -8.877 18.416 -29.128 1.00 131.95 202 TYR B N 1
ATOM 3242 C CA . TYR B 1 205 ? -10.170 18.970 -28.692 1.00 119.93 202 TYR B CA 1
ATOM 3243 C C . TYR B 1 205 ? -11.323 18.570 -29.634 1.00 111.26 202 TYR B C 1
ATOM 3244 O O . TYR B 1 205 ? -12.477 18.532 -29.207 1.00 104.26 202 TYR B O 1
ATOM 3253 N N . ARG B 1 206 ? -11.005 18.265 -30.899 1.00 104.03 203 ARG B N 1
ATOM 3254 C CA . ARG B 1 206 ? -11.970 17.679 -31.867 1.00 102.93 203 ARG B CA 1
ATOM 3255 C C . ARG B 1 206 ? -12.748 16.445 -31.386 1.00 101.52 203 ARG B C 1
ATOM 3256 O O . ARG B 1 206 ? -13.755 16.082 -31.988 1.00 95.38 203 ARG B O 1
ATOM 3258 N N . THR B 1 207 ? -12.284 15.782 -30.334 1.00 103.95 204 THR B N 1
ATOM 3259 C CA . THR B 1 207 ? -13.115 14.767 -29.678 1.00 104.03 204 THR B CA 1
ATOM 3260 C C . THR B 1 207 ? -14.379 15.403 -29.058 1.00 103.33 204 THR B C 1
ATOM 3261 O O . THR B 1 207 ? -15.489 15.051 -29.443 1.00 92.68 204 THR B O 1
ATOM 3265 N N . CYS B 1 208 ? -14.207 16.393 -28.182 1.00 108.06 205 CYS B N 1
ATOM 3266 C CA . CYS B 1 208 ? -15.314 16.923 -27.349 1.00 104.28 205 CYS B CA 1
ATOM 3267 C C . CYS B 1 208 ? -16.374 17.782 -28.083 1.00 99.56 205 CYS B C 1
ATOM 3268 O O . CYS B 1 208 ? -17.425 18.072 -27.501 1.00 85.61 205 CYS B O 1
ATOM 3271 N N . PHE B 1 209 ? -16.091 18.186 -29.332 1.00 98.95 206 PHE B N 1
ATOM 3272 C CA . PHE B 1 209 ? -17.101 18.771 -30.259 1.00 97.77 206 PHE B CA 1
ATOM 3273 C C . PHE B 1 209 ? -18.356 17.905 -30.417 1.00 96.49 206 PHE B C 1
ATOM 3274 O O . PHE B 1 209 ? -19.474 18.407 -30.348 1.00 99.42 206 PHE B O 1
ATOM 3282 N N . ALA B 1 210 ? -18.157 16.624 -30.716 1.00 96.55 207 ALA B N 1
ATOM 3283 C CA . ALA B 1 210 ? -19.263 15.662 -30.792 1.00 89.61 207 ALA B CA 1
ATOM 3284 C C . ALA B 1 210 ? -19.169 14.501 -29.801 1.00 89.49 207 ALA B C 1
ATOM 3285 O O . ALA B 1 210 ? -20.219 14.024 -29.398 1.00 85.43 207 ALA B O 1
ATOM 3287 N N . ASN B 1 211 ? -17.953 14.077 -29.394 1.00 97.32 208 ASN B N 1
ATOM 3288 C CA . ASN B 1 211 ? -17.716 12.908 -28.468 1.00 100.13 208 ASN B CA 1
ATOM 3289 C C . ASN B 1 211 ? -18.607 12.918 -27.233 1.00 104.97 208 ASN B C 1
ATOM 3290 O O . ASN B 1 211 ? -18.891 11.884 -26.611 1.00 91.41 208 ASN B O 1
ATOM 3292 N N . LYS B 1 212 ? -18.965 14.134 -26.858 1.00 111.02 209 LYS B N 1
ATOM 3293 C CA . LYS B 1 212 ? -20.230 14.436 -26.213 1.00 111.06 209 LYS B CA 1
ATOM 3294 C C . LYS B 1 212 ? -20.464 15.922 -26.493 1.00 116.82 209 LYS B C 1
ATOM 3295 O O . LYS B 1 212 ? -19.682 16.568 -27.211 1.00 125.43 209 LYS B O 1
ATOM 3297 N N . VAL B 1 213 ? -21.547 16.461 -25.957 1.00 105.26 210 VAL B N 1
ATOM 3298 C CA . VAL B 1 213 ? -21.669 17.900 -25.832 1.00 92.47 210 VAL B CA 1
ATOM 3299 C C . VAL B 1 213 ? -20.832 18.249 -24.599 1.00 89.86 210 VAL B C 1
ATOM 3300 O O . VAL B 1 213 ? -21.373 18.378 -23.511 1.00 96.15 210 VAL B O 1
ATOM 3302 N N . ASP B 1 214 ? -19.512 18.355 -24.763 1.00 85.04 211 ASP B N 1
ATOM 3303 C CA . ASP B 1 214 ? -18.582 18.489 -23.620 1.00 85.01 211 ASP B CA 1
ATOM 3304 C C . ASP B 1 214 ? -17.501 19.538 -23.895 1.00 87.27 211 ASP B C 1
ATOM 3305 O O . ASP B 1 214 ? -17.131 19.787 -25.045 1.00 92.03 211 ASP B O 1
ATOM 3307 N N . LEU B 1 215 ? -16.977 20.110 -22.814 1.00 82.26 212 LEU B N 1
ATOM 3308 C CA . LEU B 1 215 ? -16.195 21.357 -22.844 1.00 79.21 212 LEU B CA 1
ATOM 3309 C C . LEU B 1 215 ? -14.729 21.186 -23.287 1.00 74.38 212 LEU B C 1
ATOM 3310 O O . LEU B 1 215 ? -14.291 20.080 -23.529 1.00 78.62 212 LEU B O 1
ATOM 3315 N N . SER B 1 216 ? -14.006 22.294 -23.436 1.00 79.00 213 SER B N 1
ATOM 3316 C CA . SER B 1 216 ? -12.554 22.302 -23.743 1.00 87.66 213 SER B CA 1
ATOM 3317 C C . SER B 1 216 ? -11.594 22.197 -22.521 1.00 96.85 213 SER B C 1
ATOM 3318 O O . SER B 1 216 ? -10.377 22.395 -22.667 1.00 99.92 213 SER B O 1
ATOM 3321 N N . SER B 1 217 ? -12.114 21.863 -21.338 1.00 99.95 214 SER B N 1
ATOM 3322 C CA . SER B 1 217 ? -11.366 22.030 -20.078 1.00 95.92 214 SER B CA 1
ATOM 3323 C C . SER B 1 217 ? -11.922 21.148 -18.966 1.00 91.96 214 SER B C 1
ATOM 3324 O O . SER B 1 217 ? -13.030 20.611 -19.073 1.00 71.08 214 SER B O 1
ATOM 3326 N N . ASN B 1 218 ? -11.151 21.034 -17.883 1.00 100.79 215 ASN B N 1
ATOM 3327 C CA . ASN B 1 218 ? -11.522 20.169 -16.758 1.00 98.48 215 ASN B CA 1
ATOM 3328 C C . ASN B 1 218 ? -11.443 20.698 -15.336 1.00 92.29 215 ASN B C 1
ATOM 3329 O O . ASN B 1 218 ? -11.663 19.921 -14.416 1.00 106.75 215 ASN B O 1
ATOM 3334 N N . SER B 1 219 ? -11.183 21.986 -15.130 1.00 78.79 216 SER B N 1
ATOM 3335 C CA . SER B 1 219 ? -11.415 22.566 -13.801 1.00 75.17 216 SER B CA 1
ATOM 3336 C C . SER B 1 219 ? -11.536 24.068 -13.778 1.00 71.90 216 SER B C 1
ATOM 3337 O O . SER B 1 219 ? -10.777 24.771 -14.457 1.00 63.89 216 SER B O 1
ATOM 3340 N N . VAL B 1 220 ? -12.426 24.550 -12.905 1.00 64.14 217 VAL B N 1
ATOM 3341 C CA . VAL B 1 220 ? -12.850 25.957 -12.918 1.00 57.47 217 VAL B CA 1
ATOM 3342 C C . VAL B 1 220 ? -11.867 26.844 -12.186 1.00 54.50 217 VAL B C 1
ATOM 3343 O O . VAL B 1 220 ? -11.476 26.542 -11.075 1.00 56.27 217 VAL B O 1
ATOM 3347 N N . ASP B 1 221 ? -11.514 27.962 -12.814 1.00 51.54 218 ASP B N 1
ATOM 3348 C CA . ASP B 1 221 ? -10.532 28.899 -12.299 1.00 46.73 218 ASP B CA 1
ATOM 3349 C C . ASP B 1 221 ? -11.252 29.726 -11.222 1.00 48.55 218 ASP B C 1
ATOM 3350 O O . ASP B 1 221 ? -11.649 30.893 -11.436 1.00 45.75 218 ASP B O 1
ATOM 3355 N N . TRP B 1 222 ? -11.413 29.093 -10.060 1.00 47.44 219 TRP B N 1
ATOM 3356 C CA . TRP B 1 222 ? -12.110 29.704 -8.943 1.00 49.08 219 TRP B CA 1
ATOM 3357 C C . TRP B 1 222 ? -11.389 30.978 -8.492 1.00 52.07 219 TRP B C 1
ATOM 3358 O O . TRP B 1 222 ? -12.048 31.952 -8.174 1.00 57.09 219 TRP B O 1
ATOM 3369 N N . ASP B 1 223 ? -10.058 31.009 -8.500 1.00 56.48 220 ASP B N 1
ATOM 3370 C CA . ASP B 1 223 ? -9.348 32.232 -8.089 1.00 61.34 220 ASP B CA 1
ATOM 3371 C C . ASP B 1 223 ? -9.765 33.423 -8.942 1.00 60.66 220 ASP B C 1
ATOM 3372 O O . ASP B 1 223 ? -9.953 34.520 -8.409 1.00 55.92 220 ASP B O 1
ATOM 3377 N N . LEU B 1 224 ? -9.928 33.188 -10.254 1.00 59.57 221 LEU B N 1
ATOM 3378 C CA . LEU B 1 224 ? -10.232 34.265 -11.208 1.00 54.10 221 LEU B CA 1
ATOM 3379 C C . LEU B 1 224 ? -11.600 34.880 -10.991 1.00 52.14 221 LEU B C 1
ATOM 3380 O O . LEU B 1 224 ? -11.738 36.103 -10.973 1.00 52.42 221 LEU B O 1
ATOM 3385 N N . ILE B 1 225 ? -12.591 34.009 -10.848 1.00 47.20 222 ILE B N 1
ATOM 3386 C CA . ILE B 1 225 ? -13.967 34.415 -10.621 1.00 46.79 222 ILE B CA 1
ATOM 3387 C C . ILE B 1 225 ? -14.321 34.787 -9.181 1.00 46.79 222 ILE B C 1
ATOM 3388 O O . ILE B 1 225 ? -15.274 35.536 -8.979 1.00 45.90 222 ILE B O 1
ATOM 3393 N N . ASP B 1 226 ? -13.599 34.259 -8.189 1.00 48.03 223 ASP B N 1
ATOM 3394 C CA . ASP B 1 226 ? -13.896 34.568 -6.768 1.00 45.55 223 ASP B CA 1
ATOM 3395 C C . ASP B 1 226 ? -13.112 35.753 -6.242 1.00 46.14 223 ASP B C 1
ATOM 3396 O O . ASP B 1 226 ? -13.570 36.372 -5.290 1.00 49.20 223 ASP B O 1
ATOM 3401 N N . SER B 1 227 ? -11.964 36.087 -6.848 1.00 45.01 224 SER B N 1
ATOM 3402 C CA . SER B 1 227 ? -11.206 37.300 -6.456 1.00 45.67 224 SER B CA 1
ATOM 3403 C C . SER B 1 227 ? -11.872 38.540 -6.977 1.00 46.82 224 SER B C 1
ATOM 3404 O O . SER B 1 227 ? -12.304 38.574 -8.119 1.00 46.65 224 SER B O 1
ATOM 3407 N N . HIS B 1 228 ? -11.894 39.586 -6.165 1.00 47.66 225 HIS B N 1
ATOM 3408 C CA . HIS B 1 228 ? -12.279 40.902 -6.656 1.00 46.70 225 HIS B CA 1
ATOM 3409 C C . HIS B 1 228 ? -11.200 41.438 -7.627 1.00 46.84 225 HIS B C 1
ATOM 3410 O O . HIS B 1 228 ? -10.017 41.118 -7.491 1.00 46.64 225 HIS B O 1
ATOM 3417 N N . GLN B 1 229 ? -11.628 42.247 -8.594 1.00 47.55 226 GLN B N 1
ATOM 3418 C CA . GLN B 1 229 ? -10.771 42.747 -9.664 1.00 49.23 226 GLN B CA 1
ATOM 3419 C C . GLN B 1 229 ? -10.826 44.274 -9.725 1.00 51.63 226 GLN B C 1
ATOM 3420 O O . GLN B 1 229 ? -11.099 44.871 -10.760 1.00 48.23 226 GLN B O 1
ATOM 3426 N N . ASP B 1 230 ? -10.523 44.910 -8.609 1.00 55.56 227 ASP B N 1
ATOM 3427 C CA . ASP B 1 230 ? -10.735 46.340 -8.509 1.00 61.60 227 ASP B CA 1
ATOM 3428 C C . ASP B 1 230 ? -9.810 47.138 -9.408 1.00 62.60 227 ASP B C 1
ATOM 3429 O O . ASP B 1 230 ? -10.173 48.227 -9.860 1.00 62.38 227 ASP B O 1
ATOM 3434 N N . ASN B 1 231 ? -8.634 46.600 -9.711 1.00 62.40 228 ASN B N 1
ATOM 3435 C CA . ASN B 1 231 ? -7.703 47.359 -10.521 1.00 68.05 228 ASN B CA 1
ATOM 3436 C C . ASN B 1 231 ? -7.883 47.128 -12.027 1.00 65.94 228 ASN B C 1
ATOM 3437 O O . ASN B 1 231 ? -7.057 47.588 -12.820 1.00 71.22 228 ASN B O 1
ATOM 3442 N N . ILE B 1 232 ? -8.967 46.465 -12.440 1.00 60.23 229 ILE B N 1
ATOM 3443 C CA . ILE B 1 232 ? -9.166 46.175 -13.882 1.00 56.04 229 ILE B CA 1
ATOM 3444 C C . ILE B 1 232 ? -9.520 47.399 -14.731 1.00 48.58 229 ILE B C 1
ATOM 3445 O O . ILE B 1 232 ? -9.080 47.507 -15.869 1.00 47.13 229 ILE B O 1
ATOM 3450 N N . ILE B 1 233 ? -10.302 48.312 -14.186 1.00 46.06 230 ILE B N 1
ATOM 3451 C CA . ILE B 1 233 ? -10.654 49.520 -14.930 1.00 49.77 230 ILE B CA 1
ATOM 3452 C C . ILE B 1 233 ? -9.392 50.325 -15.239 1.00 56.92 230 ILE B C 1
ATOM 3453 O O . ILE B 1 233 ? -9.143 50.686 -16.403 1.00 61.75 230 ILE B O 1
ATOM 3458 N N . GLN B 1 234 ? -8.594 50.571 -14.198 1.00 59.80 231 GLN B N 1
ATOM 3459 C CA . GLN B 1 234 ? -7.313 51.273 -14.325 1.00 57.37 231 GLN B CA 1
ATOM 3460 C C . GLN B 1 234 ? -6.485 50.673 -15.443 1.00 49.38 231 GLN B C 1
ATOM 3461 O O . GLN B 1 234 ? -6.111 51.369 -16.376 1.00 46.19 231 GLN B O 1
ATOM 3463 N N . GLU B 1 235 ? -6.247 49.371 -15.340 1.00 46.99 232 GLU B N 1
ATOM 3464 C CA . GLU B 1 235 ? -5.530 48.619 -16.366 1.00 48.78 232 GLU B CA 1
ATOM 3465 C C . GLU B 1 235 ? -6.090 48.887 -17.757 1.00 48.53 232 GLU B C 1
ATOM 3466 O O . GLU B 1 235 ? -5.372 49.391 -18.636 1.00 48.69 232 GLU B O 1
ATOM 3472 N N . LEU B 1 236 ? -7.372 48.582 -17.943 1.00 45.72 233 LEU B N 1
ATOM 3473 C CA . LEU B 1 236 ? -7.977 48.715 -19.261 1.00 46.33 233 LEU B CA 1
ATOM 3474 C C . LEU B 1 236 ? -7.964 50.158 -19.791 1.00 50.11 233 LEU B C 1
ATOM 3475 O O . LEU B 1 236 ? -7.723 50.383 -20.976 1.00 47.79 233 LEU B O 1
ATOM 3480 N N . GLU B 1 237 ? -8.218 51.127 -18.913 1.00 56.55 234 GLU B N 1
ATOM 3481 C CA . GLU B 1 237 ? -8.133 52.555 -19.278 1.00 56.84 234 GLU B CA 1
ATOM 3482 C C . GLU B 1 237 ? -6.756 52.874 -19.850 1.00 59.41 234 GLU B C 1
ATOM 3483 O O . GLU B 1 237 ? -6.657 53.502 -20.900 1.00 61.22 234 GLU B O 1
ATOM 3489 N N . GLU B 1 238 ? -5.704 52.426 -19.158 1.00 61.77 235 GLU B N 1
ATOM 3490 C CA . GLU B 1 238 ? -4.333 52.666 -19.593 1.00 65.06 235 GLU B CA 1
ATOM 3491 C C . GLU B 1 238 ? -4.083 51.983 -20.933 1.00 64.05 235 GLU B C 1
ATOM 3492 O O . GLU B 1 238 ? -3.617 52.627 -21.867 1.00 64.02 235 GLU B O 1
ATOM 3498 N N . GLN B 1 239 ? -4.438 50.705 -21.046 1.00 61.87 236 GLN B N 1
ATOM 3499 C CA . GLN B 1 239 ? -4.308 49.986 -22.325 1.00 58.88 236 GLN B CA 1
ATOM 3500 C C . GLN B 1 239 ? -5.004 50.697 -23.503 1.00 58.40 236 GLN B C 1
ATOM 3501 O O . GLN B 1 239 ? -4.480 50.713 -24.624 1.00 53.18 236 GLN B O 1
ATOM 3507 N N . CYS B 1 240 ? -6.176 51.279 -23.228 1.00 60.51 237 CYS B N 1
ATOM 3508 C CA . CYS B 1 240 ? -6.937 52.047 -24.212 1.00 57.83 237 CYS B CA 1
ATOM 3509 C C . CYS B 1 240 ? -6.200 53.299 -24.588 1.00 59.91 237 CYS B C 1
ATOM 3510 O O . CYS B 1 240 ? -6.055 53.580 -25.778 1.00 60.38 237 CYS B O 1
ATOM 3513 N N . LYS B 1 241 ? -5.716 54.044 -23.590 1.00 63.89 238 LYS B N 1
ATOM 3514 C CA . LYS B 1 241 ? -4.921 55.261 -23.858 1.00 59.64 238 LYS B CA 1
ATOM 3515 C C . LYS B 1 241 ? -3.703 54.924 -24.707 1.00 58.31 238 LYS B C 1
ATOM 3516 O O . LYS B 1 241 ? -3.325 55.696 -25.583 1.00 58.07 238 LYS B O 1
ATOM 3518 N N . MET B 1 242 ? -3.110 53.764 -24.453 1.00 60.15 239 MET B N 1
ATOM 3519 C CA . MET B 1 242 ? -1.956 53.307 -25.219 1.00 68.12 239 MET B CA 1
ATOM 3520 C C . MET B 1 242 ? -2.318 53.051 -26.669 1.00 73.30 239 MET B C 1
ATOM 3521 O O . MET B 1 242 ? -1.550 53.401 -27.567 1.00 80.22 239 MET B O 1
ATOM 3526 N N . PHE B 1 243 ? -3.460 52.405 -26.895 1.00 76.93 240 PHE B N 1
ATOM 3527 C CA . PHE B 1 243 ? -3.938 52.157 -28.260 1.00 71.15 240 PHE B CA 1
ATOM 3528 C C . PHE B 1 243 ? -4.260 53.456 -28.962 1.00 70.18 240 PHE B C 1
ATOM 3529 O O . PHE B 1 243 ? -3.980 53.613 -30.160 1.00 69.94 240 PHE B O 1
ATOM 3537 N N . LYS B 1 244 ? -4.894 54.356 -28.217 1.00 68.50 241 LYS B N 1
ATOM 3538 C CA . LYS B 1 244 ? -5.302 55.638 -28.754 1.00 68.63 241 LYS B CA 1
ATOM 3539 C C . LYS B 1 244 ? -4.109 56.381 -29.340 1.00 77.63 241 LYS B C 1
ATOM 3540 O O . LYS B 1 244 ? -4.174 56.887 -30.472 1.00 81.11 241 LYS B O 1
ATOM 3546 N N . PHE B 1 245 ? -3.018 56.439 -28.576 1.00 84.01 242 PHE B N 1
ATOM 3547 C CA . PHE B 1 245 ? -1.812 57.130 -29.046 1.00 81.63 242 PHE B CA 1
ATOM 3548 C C . PHE B 1 245 ? -1.024 56.364 -30.112 1.00 80.14 242 PHE B C 1
ATOM 3549 O O . PHE B 1 245 ? -0.563 56.976 -31.066 1.00 93.53 242 PHE B O 1
ATOM 3551 N N . ASN B 1 246 ? -0.923 55.044 -29.997 1.00 82.28 243 ASN B N 1
ATOM 3552 C CA . ASN B 1 246 ? -0.342 54.228 -31.076 1.00 85.95 243 ASN B CA 1
ATOM 3553 C C . ASN B 1 246 ? -1.149 54.303 -32.386 1.00 89.72 243 ASN B C 1
ATOM 3554 O O . ASN B 1 246 ? -0.670 53.860 -33.429 1.00 87.16 243 ASN B O 1
ATOM 3559 N N . VAL B 1 247 ? -2.377 54.829 -32.317 1.00 97.94 244 VAL B N 1
ATOM 3560 C CA . VAL B 1 247 ? -3.221 55.058 -33.506 1.00 96.87 244 VAL B CA 1
ATOM 3561 C C . VAL B 1 247 ? -2.697 56.260 -34.307 1.00 89.58 244 VAL B C 1
ATOM 3562 O O . VAL B 1 247 ? -3.261 56.619 -35.343 1.00 83.08 244 VAL B O 1
ATOM 3564 N N . PRO C 2 14 ? -12.479 3.892 32.632 1.00 81.43 8 PRO C N 1
ATOM 3565 C CA . PRO C 2 14 ? -11.179 4.329 33.166 1.00 91.72 8 PRO C CA 1
ATOM 3566 C C . PRO C 2 14 ? -11.272 5.183 34.442 1.00 85.63 8 PRO C C 1
ATOM 3567 O O . PRO C 2 14 ? -10.684 4.808 35.475 1.00 81.28 8 PRO C O 1
ATOM 3569 N N . LEU C 2 15 ? -12.007 6.302 34.361 1.00 74.74 9 LEU C N 1
ATOM 3570 C CA . LEU C 2 15 ? -12.042 7.341 35.431 1.00 69.66 9 LEU C CA 1
ATOM 3571 C C . LEU C 2 15 ? -13.145 7.146 36.492 1.00 63.49 9 LEU C C 1
ATOM 3572 O O . LEU C 2 15 ? -14.285 6.845 36.151 1.00 70.39 9 LEU C O 1
ATOM 3577 N N . LYS C 2 16 ? -12.810 7.318 37.769 1.00 54.59 10 LYS C N 1
ATOM 3578 C CA . LYS C 2 16 ? -13.822 7.407 38.811 1.00 52.99 10 LYS C CA 1
ATOM 3579 C C . LYS C 2 16 ? -14.723 8.628 38.563 1.00 57.99 10 LYS C C 1
ATOM 3580 O O . LYS C 2 16 ? -14.261 9.765 38.576 1.00 60.02 10 LYS C O 1
ATOM 3586 N N . ILE C 2 17 ? -16.009 8.384 38.332 1.00 62.76 11 ILE C N 1
ATOM 3587 C CA . ILE C 2 17 ? -17.009 9.444 38.146 1.00 57.25 11 ILE C CA 1
ATOM 3588 C C . ILE C 2 17 ? -18.003 9.398 39.287 1.00 53.69 11 ILE C C 1
ATOM 3589 O O . ILE C 2 17 ? -18.601 8.379 39.529 1.00 60.07 11 ILE C O 1
ATOM 3594 N N . ASP C 2 18 ? -18.192 10.512 39.967 1.00 54.11 12 ASP C N 1
ATOM 3595 C CA . ASP C 2 18 ? -19.286 10.674 40.927 1.00 50.11 12 ASP C CA 1
ATOM 3596 C C . ASP C 2 18 ? -20.448 11.339 40.161 1.00 50.75 12 ASP C C 1
ATOM 3597 O O . ASP C 2 18 ? -20.543 12.566 40.074 1.00 47.06 12 ASP C O 1
ATOM 3602 N N . TYR C 2 19 ? -21.316 10.495 39.588 1.00 53.64 13 TYR C N 1
ATOM 3603 C CA . TYR C 2 19 ? -22.505 10.940 38.823 1.00 51.35 13 TYR C CA 1
ATOM 3604 C C . TYR C 2 19 ? -23.458 11.787 39.669 1.00 53.72 13 TYR C C 1
ATOM 3605 O O . TYR C 2 19 ? -24.175 12.637 39.145 1.00 54.40 13 TYR C O 1
ATOM 3614 N N . GLN C 2 20 ? -23.439 11.561 40.976 1.00 60.13 14 GLN C N 1
ATOM 3615 C CA . GLN C 2 20 ? -24.234 12.334 41.918 1.00 65.81 14 GLN C CA 1
ATOM 3616 C C . GLN C 2 20 ? -23.966 13.817 41.823 1.00 67.00 14 GLN C C 1
ATOM 3617 O O . GLN C 2 20 ? -24.902 14.601 41.735 1.00 70.11 14 GLN C O 1
ATOM 3619 N N . ASN C 2 21 ? -22.682 14.178 41.849 1.00 67.70 15 ASN C N 1
ATOM 3620 C CA . ASN C 2 21 ? -22.227 15.589 41.896 1.00 62.01 15 ASN C CA 1
ATOM 3621 C C . ASN C 2 21 ? -21.428 16.092 40.689 1.00 55.26 15 ASN C C 1
ATOM 3622 O O . ASN C 2 21 ? -21.109 17.286 40.627 1.00 60.88 15 ASN C O 1
ATOM 3627 N N . GLY C 2 22 ? -21.106 15.199 39.751 1.00 48.69 16 GLY C N 1
ATOM 3628 C CA . GLY C 2 22 ? -20.320 15.547 38.559 1.00 47.51 16 GLY C CA 1
ATOM 3629 C C . GLY C 2 22 ? -18.895 15.917 38.926 1.00 43.57 16 GLY C C 1
ATOM 3630 O O . GLY C 2 22 ? -18.399 16.989 38.585 1.00 37.90 16 GLY C O 1
ATOM 3631 N N . ILE C 2 23 ? -18.281 15.013 39.668 1.00 42.94 17 ILE C N 1
ATOM 3632 C CA . ILE C 2 23 ? -16.919 15.139 40.120 1.00 44.69 17 ILE C CA 1
ATOM 3633 C C . ILE C 2 23 ? -16.169 13.951 39.554 1.00 46.29 17 ILE C C 1
ATOM 3634 O O . ILE C 2 23 ? -16.546 12.802 39.794 1.00 43.01 17 ILE C O 1
ATOM 3639 N N . ILE C 2 24 ? -15.111 14.246 38.808 1.00 43.39 18 ILE C N 1
ATOM 3640 C CA . ILE C 2 24 ? -14.311 13.232 38.208 1.00 43.07 18 ILE C CA 1
ATOM 3641 C C . ILE C 2 24 ? -13.055 13.091 39.029 1.00 46.75 18 ILE C C 1
ATOM 3642 O O . ILE C 2 24 ? -12.414 14.100 39.333 1.00 52.48 18 ILE C O 1
ATOM 3647 N N . GLU C 2 25 ? -12.727 11.842 39.383 1.00 47.66 19 GLU C N 1
ATOM 3648 C CA . GLU C 2 25 ? -11.509 11.466 40.144 1.00 47.62 19 GLU C CA 1
ATOM 3649 C C . GLU C 2 25 ? -11.310 12.275 41.423 1.00 44.22 19 GLU C C 1
ATOM 3650 O O . GLU C 2 25 ? -10.204 12.689 41.732 1.00 41.58 19 GLU C O 1
ATOM 3656 N N . ASN C 2 26 ? -12.396 12.525 42.141 1.00 46.03 20 ASN C N 1
ATOM 3657 C CA . ASN C 2 26 ? -12.381 13.383 43.349 1.00 49.37 20 ASN C CA 1
ATOM 3658 C C . ASN C 2 26 ? -11.806 14.792 43.218 1.00 48.55 20 ASN C C 1
ATOM 3659 O O . ASN C 2 26 ? -11.560 15.423 44.241 1.00 48.57 20 ASN C O 1
ATOM 3664 N N . ARG C 2 27 ? -11.608 15.291 41.991 1.00 46.94 21 ARG C N 1
ATOM 3665 C CA . ARG C 2 27 ? -10.832 16.533 41.774 1.00 43.55 21 ARG C CA 1
ATOM 3666 C C . ARG C 2 27 ? -11.370 17.494 40.725 1.00 41.90 21 ARG C C 1
ATOM 3667 O O . ARG C 2 27 ? -11.242 18.699 40.887 1.00 39.39 21 ARG C O 1
ATOM 3675 N N . LEU C 2 28 ? -11.948 16.968 39.655 1.00 41.14 22 LEU C N 1
ATOM 3676 C CA . LEU C 2 28 ? -12.481 17.789 38.590 1.00 40.18 22 LEU C CA 1
ATOM 3677 C C . LEU C 2 28 ? -13.977 17.894 38.746 1.00 39.84 22 LEU C C 1
ATOM 3678 O O . LEU C 2 28 ? -14.685 16.917 38.542 1.00 40.19 22 LEU C O 1
ATOM 3683 N N . LEU C 2 29 ? -14.444 19.086 39.108 1.00 41.58 23 LEU C N 1
ATOM 3684 C CA . LEU C 2 29 ? -15.872 19.400 39.228 1.00 40.52 23 LEU C CA 1
ATOM 3685 C C . LEU C 2 29 ? -16.419 19.953 37.923 1.00 39.88 23 LEU C C 1
ATOM 3686 O O . LEU C 2 29 ? -16.098 21.072 37.566 1.00 42.15 23 LEU C O 1
ATOM 3691 N N . GLN C 2 30 ? -17.297 19.195 37.270 1.00 39.33 24 GLN C N 1
ATOM 3692 C CA . GLN C 2 30 ? -17.918 19.590 36.017 1.00 37.24 24 GLN C CA 1
ATOM 3693 C C . GLN C 2 30 ? -18.709 20.854 36.210 1.00 37.21 24 GLN C C 1
ATOM 3694 O O . GLN C 2 30 ? -19.448 20.966 37.163 1.00 37.15 24 GLN C O 1
ATOM 3700 N N . ILE C 2 31 ? -18.522 21.813 35.308 1.00 42.25 25 ILE C N 1
ATOM 3701 C CA . ILE C 2 31 ? -19.202 23.102 35.361 1.00 43.43 25 ILE C CA 1
ATOM 3702 C C . ILE C 2 31 ? -20.144 23.211 34.191 1.00 44.79 25 ILE C C 1
ATOM 3703 O O . ILE C 2 31 ? -19.731 23.155 33.046 1.00 41.45 25 ILE C O 1
ATOM 3708 N N . ARG C 2 32 ? -21.416 23.385 34.513 1.00 52.52 26 ARG C N 1
ATOM 3709 C CA . ARG C 2 32 ? -22.492 23.464 33.528 1.00 54.26 26 ARG C CA 1
ATOM 3710 C C . ARG C 2 32 ? -23.672 24.106 34.253 1.00 53.50 26 ARG C C 1
ATOM 3711 O O . ARG C 2 32 ? -23.543 24.456 35.438 1.00 51.33 26 ARG C O 1
ATOM 3719 N N . ASN C 2 33 ? -24.789 24.278 33.542 1.00 50.52 27 ASN C N 1
ATOM 3720 C CA . ASN C 2 33 ? -25.951 24.997 34.029 1.00 50.21 27 ASN C CA 1
ATOM 3721 C C . ASN C 2 33 ? -27.117 24.081 34.330 1.00 55.90 27 ASN C C 1
ATOM 3722 O O . ASN C 2 33 ? -27.361 23.178 33.557 1.00 58.28 27 ASN C O 1
ATOM 3727 N N . PHE C 2 34 ? -27.849 24.330 35.428 1.00 72.49 28 PHE C N 1
ATOM 3728 C CA . PHE C 2 34 ? -29.091 23.547 35.796 1.00 80.65 28 PHE C CA 1
ATOM 3729 C C . PHE C 2 34 ? -30.409 24.299 35.634 1.00 82.19 28 PHE C C 1
ATOM 3730 O O . PHE C 2 34 ? -31.409 23.704 35.239 1.00 93.77 28 PHE C O 1
ATOM 3738 N N . LYS C 2 35 ? -30.425 25.579 35.985 1.00 84.67 29 LYS C N 1
ATOM 3739 C CA . LYS C 2 35 ? -31.573 26.440 35.702 1.00 98.79 29 LYS C CA 1
ATOM 3740 C C . LYS C 2 35 ? -32.090 26.240 34.262 1.00 105.04 29 LYS C C 1
ATOM 3741 O O . LYS C 2 35 ? -33.249 25.856 34.062 1.00 124.06 29 LYS C O 1
ATOM 3743 N N . ASP C 2 36 ? -31.209 26.462 33.286 1.00 102.74 30 ASP C N 1
ATOM 3744 C CA . ASP C 2 36 ? -31.567 26.395 31.864 1.00 99.37 30 ASP C CA 1
ATOM 3745 C C . ASP C 2 36 ? -31.914 24.984 31.349 1.00 98.37 30 ASP C C 1
ATOM 3746 O O . ASP C 2 36 ? -32.632 24.875 30.359 1.00 99.78 30 ASP C O 1
ATOM 3748 N N . VAL C 2 37 ? -31.423 23.925 32.005 1.00 97.77 31 VAL C N 1
ATOM 3749 C CA . VAL C 2 37 ? -31.809 22.527 31.669 1.00 99.19 31 VAL C CA 1
ATOM 3750 C C . VAL C 2 37 ? -33.272 22.168 32.021 1.00 105.98 31 VAL C C 1
ATOM 3751 O O . VAL C 2 37 ? -33.770 21.140 31.559 1.00 108.67 31 VAL C O 1
ATOM 3753 N N . ASN C 2 38 ? -33.948 22.998 32.829 1.00 109.64 32 ASN C N 1
ATOM 3754 C CA . ASN C 2 38 ? -35.405 22.873 33.083 1.00 106.91 32 ASN C CA 1
ATOM 3755 C C . ASN C 2 38 ? -36.321 23.268 31.902 1.00 106.68 32 ASN C C 1
ATOM 3756 O O . ASN C 2 38 ? -37.300 22.584 31.639 1.00 108.82 32 ASN C O 1
ATOM 3758 N N . THR C 2 39 ? -36.010 24.362 31.204 1.00 107.77 33 THR C N 1
ATOM 3759 C CA . THR C 2 39 ? -36.840 24.848 30.073 1.00 106.11 33 THR C CA 1
ATOM 3760 C C . THR C 2 39 ? -36.526 24.119 28.740 1.00 99.54 33 THR C C 1
ATOM 3761 O O . THR C 2 39 ? -35.410 23.642 28.561 1.00 99.78 33 THR C O 1
ATOM 3763 N N . PRO C 2 40 ? -37.506 24.015 27.811 1.00 90.35 34 PRO C N 1
ATOM 3764 C CA . PRO C 2 40 ? -37.263 23.419 26.478 1.00 85.64 34 PRO C CA 1
ATOM 3765 C C . PRO C 2 40 ? -37.047 24.421 25.359 1.00 84.91 34 PRO C C 1
ATOM 3766 O O . PRO C 2 40 ? -37.856 25.328 25.228 1.00 87.95 34 PRO C O 1
ATOM 3770 N N . LYS C 2 41 ? -36.006 24.226 24.539 1.00 84.64 35 LYS C N 1
ATOM 3771 C CA . LYS C 2 41 ? -35.751 25.081 23.357 1.00 87.67 35 LYS C CA 1
ATOM 3772 C C . LYS C 2 41 ? -36.124 24.410 22.024 1.00 85.65 35 LYS C C 1
ATOM 3773 O O . LYS C 2 41 ? -35.311 23.715 21.408 1.00 83.66 35 LYS C O 1
ATOM 3779 N N . LEU C 2 42 ? -37.337 24.714 21.562 1.00 85.44 36 LEU C N 1
ATOM 3780 C CA . LEU C 2 42 ? -38.035 23.960 20.519 1.00 87.15 36 LEU C CA 1
ATOM 3781 C C . LEU C 2 42 ? -37.525 24.157 19.056 1.00 90.40 36 LEU C C 1
ATOM 3782 O O . LEU C 2 42 ? -36.586 24.918 18.792 1.00 80.46 36 LEU C O 1
ATOM 3784 N N . ILE C 2 43 ? -38.120 23.394 18.138 1.00 99.16 37 ILE C N 1
ATOM 3785 C CA . ILE C 2 43 ? -37.942 23.525 16.672 1.00 102.03 37 ILE C CA 1
ATOM 3786 C C . ILE C 2 43 ? -39.345 23.271 16.044 1.00 108.30 37 ILE C C 1
ATOM 3787 O O . ILE C 2 43 ? -40.303 22.935 16.755 1.00 97.56 37 ILE C O 1
ATOM 3792 N N . ASN C 2 44 ? -39.491 23.514 14.741 1.00 109.30 38 ASN C N 1
ATOM 3793 C CA . ASN C 2 44 ? -40.689 23.086 13.999 1.00 111.61 38 ASN C CA 1
ATOM 3794 C C . ASN C 2 44 ? -40.588 21.642 13.508 1.00 104.02 38 ASN C C 1
ATOM 3795 O O . ASN C 2 44 ? -39.497 21.157 13.200 1.00 100.98 38 ASN C O 1
ATOM 3800 N N . VAL C 2 45 ? -41.743 20.986 13.411 1.00 101.41 39 VAL C N 1
ATOM 3801 C CA . VAL C 2 45 ? -41.856 19.608 12.920 1.00 102.71 39 VAL C CA 1
ATOM 3802 C C . VAL C 2 45 ? -41.842 19.523 11.379 1.00 100.09 39 VAL C C 1
ATOM 3803 O O . VAL C 2 45 ? -42.887 19.685 10.745 1.00 101.91 39 VAL C O 1
ATOM 3805 N N . TRP C 2 46 ? -40.659 19.276 10.796 1.00 100.89 40 TRP C N 1
ATOM 3806 C CA . TRP C 2 46 ? -40.491 18.978 9.350 1.00 95.13 40 TRP C CA 1
ATOM 3807 C C . TRP C 2 46 ? -40.906 17.524 9.067 1.00 92.81 40 TRP C C 1
ATOM 3808 O O . TRP C 2 46 ? -40.075 16.673 8.749 1.00 84.45 40 TRP C O 1
ATOM 3810 N N . SER C 2 47 ? -42.212 17.278 9.158 1.00 97.59 41 SER C N 1
ATOM 3811 C CA . SER C 2 47 ? -42.794 15.932 9.279 1.00 97.01 41 SER C CA 1
ATOM 3812 C C . SER C 2 47 ? -42.811 15.104 7.974 1.00 104.70 41 SER C C 1
ATOM 3813 O O . SER C 2 47 ? -42.253 15.498 6.947 1.00 99.41 41 SER C O 1
ATOM 3816 N N . ILE C 2 48 ? -43.399 13.912 8.069 1.00 113.66 42 ILE C N 1
ATOM 3817 C CA . ILE C 2 48 ? -43.722 13.064 6.909 1.00 109.21 42 ILE C CA 1
ATOM 3818 C C . ILE C 2 48 ? -44.808 12.059 7.316 1.00 111.97 42 ILE C C 1
ATOM 3819 O O . ILE C 2 48 ? -44.777 11.497 8.420 1.00 104.44 42 ILE C O 1
ATOM 3821 N N . ARG C 2 49 ? -45.773 11.869 6.420 1.00 117.66 43 ARG C N 1
ATOM 3822 C CA . ARG C 2 49 ? -46.971 11.073 6.680 1.00 113.51 43 ARG C CA 1
ATOM 3823 C C . ARG C 2 49 ? -46.930 9.929 5.677 1.00 110.21 43 ARG C C 1
ATOM 3824 O O . ARG C 2 49 ? -46.674 10.152 4.485 1.00 106.59 43 ARG C O 1
ATOM 3832 N N . ILE C 2 50 ? -47.131 8.711 6.171 1.00 106.06 44 ILE C N 1
ATOM 3833 C CA . ILE C 2 50 ? -47.070 7.505 5.340 1.00 107.91 44 ILE C CA 1
ATOM 3834 C C . ILE C 2 50 ? -47.758 6.374 6.082 1.00 109.65 44 ILE C C 1
ATOM 3835 O O . ILE C 2 50 ? -48.270 6.586 7.186 1.00 112.97 44 ILE C O 1
ATOM 3837 N N . ASP C 2 51 ? -47.792 5.193 5.466 1.00 114.13 45 ASP C N 1
ATOM 3838 C CA . ASP C 2 51 ? -48.326 3.979 6.107 1.00 118.50 45 ASP C CA 1
ATOM 3839 C C . ASP C 2 51 ? -47.172 2.977 6.361 1.00 119.01 45 ASP C C 1
ATOM 3840 O O . ASP C 2 51 ? -46.159 3.026 5.643 1.00 110.90 45 ASP C O 1
ATOM 3845 N N . PRO C 2 52 ? -47.313 2.087 7.383 1.00 118.23 46 PRO C N 1
ATOM 3846 C CA . PRO C 2 52 ? -46.203 1.263 7.924 1.00 126.37 46 PRO C CA 1
ATOM 3847 C C . PRO C 2 52 ? -45.238 0.562 6.945 1.00 135.58 46 PRO C C 1
ATOM 3848 O O . PRO C 2 52 ? -44.052 0.425 7.273 1.00 157.51 46 PRO C O 1
ATOM 3852 N N . ARG C 2 53 ? -45.737 0.105 5.793 1.00 126.99 47 ARG C N 1
ATOM 3853 C CA . ARG C 2 53 ? -44.900 -0.571 4.782 1.00 126.01 47 ARG C CA 1
ATOM 3854 C C . ARG C 2 53 ? -43.790 0.342 4.236 1.00 123.54 47 ARG C C 1
ATOM 3855 O O . ARG C 2 53 ? -42.631 -0.086 4.103 1.00 118.72 47 ARG C O 1
ATOM 3857 N N . ASP C 2 54 ? -44.159 1.592 3.934 1.00 118.50 48 ASP C N 1
ATOM 3858 C CA . ASP C 2 54 ? -43.199 2.654 3.581 1.00 113.64 48 ASP C CA 1
ATOM 3859 C C . ASP C 2 54 ? -42.245 3.028 4.737 1.00 120.48 48 ASP C C 1
ATOM 3860 O O . ASP C 2 54 ? -41.051 3.255 4.506 1.00 118.11 48 ASP C O 1
ATOM 3865 N N . SER C 2 55 ? -42.785 3.068 5.962 1.00 128.52 49 SER C N 1
ATOM 3866 C CA . SER C 2 55 ? -42.047 3.370 7.219 1.00 124.90 49 SER C CA 1
ATOM 3867 C C . SER C 2 55 ? -40.694 2.687 7.385 1.00 117.41 49 SER C C 1
ATOM 3868 O O . SER C 2 55 ? -39.698 3.335 7.695 1.00 121.25 49 SER C O 1
ATOM 3870 N N . LYS C 2 56 ? -40.675 1.372 7.209 1.00 115.86 50 LYS C N 1
ATOM 3871 C CA . LYS C 2 56 ? -39.429 0.592 7.315 1.00 117.76 50 LYS C CA 1
ATOM 3872 C C . LYS C 2 56 ? -38.351 0.968 6.262 1.00 122.63 50 LYS C C 1
ATOM 3873 O O . LYS C 2 56 ? -37.154 0.908 6.553 1.00 118.35 50 LYS C O 1
ATOM 3875 N N . LYS C 2 57 ? -38.782 1.356 5.057 1.00 125.01 51 LYS C N 1
ATOM 3876 C CA . LYS C 2 57 ? -37.865 1.746 3.968 1.00 116.78 51 LYS C CA 1
ATOM 3877 C C . LYS C 2 57 ? -37.334 3.176 4.149 1.00 114.51 51 LYS C C 1
ATOM 3878 O O . LYS C 2 57 ? -36.156 3.446 3.893 1.00 110.11 51 LYS C O 1
ATOM 3880 N N . VAL C 2 58 ? -38.214 4.078 4.587 1.00 109.22 52 VAL C N 1
ATOM 3881 C CA . VAL C 2 58 ? -37.866 5.484 4.849 1.00 100.40 52 VAL C CA 1
ATOM 3882 C C . VAL C 2 58 ? -36.931 5.623 6.067 1.00 104.68 52 VAL C C 1
ATOM 3883 O O . VAL C 2 58 ? -35.955 6.391 6.019 1.00 100.49 52 VAL C O 1
ATOM 3887 N N . ILE C 2 59 ? -37.232 4.866 7.134 1.00 104.57 53 ILE C N 1
ATOM 3888 C CA . ILE C 2 59 ? -36.446 4.862 8.380 1.00 99.03 53 ILE C CA 1
ATOM 3889 C C . ILE C 2 59 ? -35.015 4.385 8.154 1.00 104.75 53 ILE C C 1
ATOM 3890 O O . ILE C 2 59 ? -34.129 4.775 8.901 1.00 110.82 53 ILE C O 1
ATOM 3892 N N . GLU C 2 60 ? -34.799 3.542 7.139 1.00 109.22 54 GLU C N 1
ATOM 3893 C CA . GLU C 2 60 ? -33.445 3.186 6.678 1.00 107.36 54 GLU C CA 1
ATOM 3894 C C . GLU C 2 60 ? -32.747 4.391 6.038 1.00 115.47 54 GLU C C 1
ATOM 3895 O O . GLU C 2 60 ? -31.644 4.766 6.445 1.00 119.96 54 GLU C O 1
ATOM 3897 N N . LEU C 2 61 ? -33.408 4.999 5.052 1.00 123.93 55 LEU C N 1
ATOM 3898 C CA . LEU C 2 61 ? -32.881 6.172 4.325 1.00 126.30 55 LEU C CA 1
ATOM 3899 C C . LEU C 2 61 ? -32.605 7.374 5.238 1.00 125.68 55 LEU C C 1
ATOM 3900 O O . LEU C 2 61 ? -31.487 7.901 5.273 1.00 112.50 55 LEU C O 1
ATOM 3902 N N . ILE C 2 62 ? -33.641 7.783 5.971 1.00 132.48 56 ILE C N 1
ATOM 3903 C CA . ILE C 2 62 ? -33.550 8.859 6.971 1.00 139.54 56 ILE C CA 1
ATOM 3904 C C . ILE C 2 62 ? -32.693 8.500 8.188 1.00 143.29 56 ILE C C 1
ATOM 3905 O O . ILE C 2 62 ? -32.277 9.391 8.926 1.00 141.00 56 ILE C O 1
ATOM 3907 N N . ARG C 2 63 ? -32.463 7.203 8.418 1.00 143.59 57 ARG C N 1
ATOM 3908 C CA . ARG C 2 63 ? -31.466 6.745 9.403 1.00 146.13 57 ARG C CA 1
ATOM 3909 C C . ARG C 2 63 ? -30.036 7.098 8.990 1.00 146.35 57 ARG C C 1
ATOM 3910 O O . ARG C 2 63 ? -29.408 7.952 9.615 1.00 159.18 57 ARG C O 1
ATOM 3912 N N . ASN C 2 64 ? -29.532 6.449 7.942 1.00 139.21 58 ASN C N 1
ATOM 3913 C CA . ASN C 2 64 ? -28.109 6.588 7.559 1.00 138.16 58 ASN C CA 1
ATOM 3914 C C . ASN C 2 64 ? -27.650 8.013 7.200 1.00 141.76 58 ASN C C 1
ATOM 3915 O O . ASN C 2 64 ? -26.594 8.429 7.667 1.00 145.98 58 ASN C O 1
ATOM 3920 N N . ASP C 2 65 ? -28.411 8.748 6.385 1.00 139.36 59 ASP C N 1
ATOM 3921 C CA . ASP C 2 65 ? -28.033 10.139 6.050 1.00 135.24 59 ASP C CA 1
ATOM 3922 C C . ASP C 2 65 ? -28.502 11.157 7.094 1.00 135.12 59 ASP C C 1
ATOM 3923 O O . ASP C 2 65 ? -27.701 11.964 7.573 1.00 141.09 59 ASP C O 1
ATOM 3928 N N . PHE C 2 66 ? -29.792 11.138 7.419 1.00 125.30 60 PHE C N 1
ATOM 3929 C CA . PHE C 2 66 ? -30.381 12.189 8.252 1.00 121.84 60 PHE C CA 1
ATOM 3930 C C . PHE C 2 66 ? -29.779 12.251 9.668 1.00 120.30 60 PHE C C 1
ATOM 3931 O O . PHE C 2 66 ? -29.641 13.338 10.228 1.00 122.54 60 PHE C O 1
ATOM 3933 N N . GLN C 2 67 ? -29.413 11.100 10.231 1.00 115.51 61 GLN C N 1
ATOM 3934 C CA . GLN C 2 67 ? -28.611 11.061 11.468 1.00 112.68 61 GLN C CA 1
ATOM 3935 C C . GLN C 2 67 ? -27.130 11.406 11.187 1.00 110.60 61 GLN C C 1
ATOM 3936 O O . GLN C 2 67 ? -26.543 12.238 11.883 1.00 98.24 61 GLN C O 1
ATOM 3938 N N . LYS C 2 68 ? -26.542 10.789 10.159 1.00 115.12 62 LYS C N 1
ATOM 3939 C CA . LYS C 2 68 ? -25.110 10.973 9.855 1.00 115.45 62 LYS C CA 1
ATOM 3940 C C . LYS C 2 68 ? -24.736 12.381 9.393 1.00 123.83 62 LYS C C 1
ATOM 3941 O O . LYS C 2 68 ? -23.595 12.788 9.580 1.00 129.45 62 LYS C O 1
ATOM 3943 N N . ASN C 2 69 ? -25.681 13.109 8.791 1.00 131.25 63 ASN C N 1
ATOM 3944 C CA . ASN C 2 69 ? -25.408 14.421 8.178 1.00 128.87 63 ASN C CA 1
ATOM 3945 C C . ASN C 2 69 ? -25.933 15.662 8.925 1.00 131.54 63 ASN C C 1
ATOM 3946 O O . ASN C 2 69 ? -25.353 16.736 8.763 1.00 142.07 63 ASN C O 1
ATOM 3948 N N . ASP C 2 70 ? -27.001 15.541 9.723 1.00 121.20 64 ASP C N 1
ATOM 3949 C CA . ASP C 2 70 ? -27.587 16.723 10.401 1.00 116.45 64 ASP C CA 1
ATOM 3950 C C . ASP C 2 70 ? -26.638 17.276 11.477 1.00 121.23 64 ASP C C 1
ATOM 3951 O O . ASP C 2 70 ? -26.190 16.537 12.352 1.00 123.48 64 ASP C O 1
ATOM 3956 N N . PRO C 2 71 ? -26.317 18.582 11.393 1.00 123.92 65 PRO C N 1
ATOM 3957 C CA . PRO C 2 71 ? -25.550 19.344 12.382 1.00 117.54 65 PRO C CA 1
ATOM 3958 C C . PRO C 2 71 ? -26.193 19.344 13.776 1.00 112.73 65 PRO C C 1
ATOM 3959 O O . PRO C 2 71 ? -25.469 19.392 14.774 1.00 106.49 65 PRO C O 1
ATOM 3961 N N . VAL C 2 72 ? -27.527 19.278 13.824 1.00 104.63 66 VAL C N 1
ATOM 3962 C CA . VAL C 2 72 ? -28.274 19.060 15.082 1.00 105.73 66 VAL C CA 1
ATOM 3963 C C . VAL C 2 72 ? -28.195 17.556 15.463 1.00 105.03 66 VAL C C 1
ATOM 3964 O O . VAL C 2 72 ? -28.082 16.687 14.583 1.00 100.16 66 VAL C O 1
ATOM 3968 N N . SER C 2 73 ? -28.237 17.267 16.769 1.00 100.49 67 SER C N 1
ATOM 3969 C CA . SER C 2 73 ? -28.271 15.879 17.291 1.00 92.70 67 SER C CA 1
ATOM 3970 C C . SER C 2 73 ? -29.693 15.479 17.745 1.00 87.94 67 SER C C 1
ATOM 3971 O O . SER C 2 73 ? -30.128 15.830 18.843 1.00 79.34 67 SER C O 1
ATOM 3974 N N . LEU C 2 74 ? -30.392 14.733 16.883 1.00 88.22 68 LEU C N 1
ATOM 3975 C CA . LEU C 2 74 ? -31.823 14.403 17.044 1.00 90.36 68 LEU C CA 1
ATOM 3976 C C . LEU C 2 74 ? -32.058 12.952 17.524 1.00 88.71 68 LEU C C 1
ATOM 3977 O O . LEU C 2 74 ? -33.132 12.369 17.329 1.00 84.98 68 LEU C O 1
ATOM 3979 N N . ARG C 2 75 ? -31.061 12.413 18.221 1.00 87.61 69 ARG C N 1
ATOM 3980 C CA . ARG C 2 75 ? -31.014 11.004 18.627 1.00 79.27 69 ARG C CA 1
ATOM 3981 C C . ARG C 2 75 ? -31.883 10.736 19.850 1.00 72.12 69 ARG C C 1
ATOM 3982 O O . ARG C 2 75 ? -32.086 9.598 20.237 1.00 73.52 69 ARG C O 1
ATOM 3990 N N . HIS C 2 76 ? -32.356 11.801 20.471 1.00 65.69 70 HIS C N 1
ATOM 3991 C CA . HIS C 2 76 ? -33.216 11.745 21.646 1.00 64.55 70 HIS C CA 1
ATOM 3992 C C . HIS C 2 76 ? -34.676 11.755 21.212 1.00 66.38 70 HIS C C 1
ATOM 3993 O O . HIS C 2 76 ? -35.566 11.686 22.065 1.00 62.52 70 HIS C O 1
ATOM 4000 N N . LEU C 2 77 ? -34.925 11.871 19.900 1.00 66.65 71 LEU C N 1
ATOM 4001 C CA . LEU C 2 77 ? -36.287 11.906 19.362 1.00 69.36 71 LEU C CA 1
ATOM 4002 C C . LEU C 2 77 ? -36.734 10.524 18.980 1.00 64.77 71 LEU C C 1
ATOM 4003 O O . LEU C 2 77 ? -36.042 9.846 18.232 1.00 59.98 71 LEU C O 1
ATOM 4008 N N . LYS C 2 78 ? -37.903 10.129 19.464 1.00 66.51 72 LYS C N 1
ATOM 4009 C CA . LYS C 2 78 ? -38.533 8.863 19.078 1.00 73.52 72 LYS C CA 1
ATOM 4010 C C . LYS C 2 78 ? -39.240 9.047 17.729 1.00 75.93 72 LYS C C 1
ATOM 4011 O O . LYS C 2 78 ? -40.449 9.290 17.664 1.00 86.12 72 LYS C O 1
ATOM 4017 N N . ARG C 2 79 ? -38.474 8.891 16.655 1.00 75.86 73 ARG C N 1
ATOM 4018 C CA . ARG C 2 79 ? -38.864 9.350 15.314 1.00 75.77 73 ARG C CA 1
ATOM 4019 C C . ARG C 2 79 ? -40.134 8.776 14.668 1.00 80.79 73 ARG C C 1
ATOM 4020 O O . ARG C 2 79 ? -40.547 9.279 13.622 1.00 76.31 73 ARG C O 1
ATOM 4028 N N . ILE C 2 80 ? -40.715 7.723 15.253 1.00 83.21 74 ILE C N 1
ATOM 4029 C CA . ILE C 2 80 ? -42.004 7.190 14.811 1.00 82.45 74 ILE C CA 1
ATOM 4030 C C . ILE C 2 80 ? -43.109 8.064 15.399 1.00 83.98 74 ILE C C 1
ATOM 4031 O O . ILE C 2 80 ? -44.202 7.592 15.704 1.00 89.30 74 ILE C O 1
ATOM 4033 N N . GLU C 2 90 ? -46.014 10.432 10.555 1.00 93.06 84 GLU C N 1
ATOM 4034 C CA . GLU C 2 90 ? -45.518 10.556 11.932 1.00 96.10 84 GLU C CA 1
ATOM 4035 C C . GLU C 2 90 ? -43.994 10.277 12.025 1.00 95.66 84 GLU C C 1
ATOM 4036 O O . GLU C 2 90 ? -43.520 9.523 12.886 1.00 88.49 84 GLU C O 1
ATOM 4042 N N . VAL C 2 91 ? -43.244 10.913 11.125 1.00 93.29 85 VAL C N 1
ATOM 4043 C CA . VAL C 2 91 ? -41.797 10.725 11.013 1.00 93.38 85 VAL C CA 1
ATOM 4044 C C . VAL C 2 91 ? -41.184 11.948 10.346 1.00 91.91 85 VAL C C 1
ATOM 4045 O O . VAL C 2 91 ? -41.801 12.519 9.468 1.00 89.17 85 VAL C O 1
ATOM 4047 N N . VAL C 2 92 ? -39.981 12.342 10.771 1.00 100.53 86 VAL C N 1
ATOM 4048 C CA . VAL C 2 92 ? -39.296 13.533 10.231 1.00 103.80 86 VAL C CA 1
ATOM 4049 C C . VAL C 2 92 ? -37.827 13.277 9.996 1.00 98.28 86 VAL C C 1
ATOM 4050 O O . VAL C 2 92 ? -37.093 13.047 10.947 1.00 93.56 86 VAL C O 1
ATOM 4052 N N . LEU C 2 93 ? -37.398 13.355 8.739 1.00 103.71 87 LEU C N 1
ATOM 4053 C CA . LEU C 2 93 ? -36.003 13.072 8.377 1.00 106.04 87 LEU C CA 1
ATOM 4054 C C . LEU C 2 93 ? -35.021 13.960 9.150 1.00 108.10 87 LEU C C 1
ATOM 4055 O O . LEU C 2 93 ? -34.058 13.436 9.704 1.00 109.40 87 LEU C O 1
ATOM 4057 N N . CYS C 2 94 ? -35.287 15.276 9.219 1.00 108.29 88 CYS C N 1
ATOM 4058 C CA . CYS C 2 94 ? -34.370 16.250 9.876 1.00 99.71 88 CYS C CA 1
ATOM 4059 C C . CYS C 2 94 ? -34.875 17.704 9.976 1.00 92.13 88 CYS C C 1
ATOM 4060 O O . CYS C 2 94 ? -36.073 17.978 9.972 1.00 96.01 88 CYS C O 1
ATOM 4063 N N . ASP C 2 101 ? -34.506 21.405 0.268 1.00 107.44 95 ASP C N 1
ATOM 4064 C CA . ASP C 2 101 ? -35.595 20.629 -0.317 1.00 113.30 95 ASP C CA 1
ATOM 4065 C C . ASP C 2 101 ? -35.115 19.663 -1.408 1.00 122.06 95 ASP C C 1
ATOM 4066 O O . ASP C 2 101 ? -35.573 18.520 -1.472 1.00 119.11 95 ASP C O 1
ATOM 4071 N N . GLU C 2 102 ? -34.203 20.144 -2.259 1.00 137.26 96 GLU C N 1
ATOM 4072 C CA . GLU C 2 102 ? -33.684 19.404 -3.418 1.00 141.39 96 GLU C CA 1
ATOM 4073 C C . GLU C 2 102 ? -33.149 18.011 -3.070 1.00 144.09 96 GLU C C 1
ATOM 4074 O O . GLU C 2 102 ? -33.701 17.005 -3.524 1.00 151.98 96 GLU C O 1
ATOM 4076 N N . GLY C 2 103 ? -32.093 17.961 -2.255 1.00 137.42 97 GLY C N 1
ATOM 4077 C CA . GLY C 2 103 ? -31.494 16.690 -1.810 1.00 135.33 97 GLY C CA 1
ATOM 4078 C C . GLY C 2 103 ? -32.421 15.789 -0.997 1.00 137.41 97 GLY C C 1
ATOM 4079 O O . GLY C 2 103 ? -32.225 14.566 -0.957 1.00 132.45 97 GLY C O 1
ATOM 4080 N N . GLU C 2 104 ? -33.419 16.403 -0.350 1.00 136.36 98 GLU C N 1
ATOM 4081 C CA . GLU C 2 104 ? -34.430 15.706 0.451 1.00 133.91 98 GLU C CA 1
ATOM 4082 C C . GLU C 2 104 ? -35.382 14.865 -0.397 1.00 140.01 98 GLU C C 1
ATOM 4083 O O . GLU C 2 104 ? -35.553 13.674 -0.137 1.00 147.45 98 GLU C O 1
ATOM 4085 N N . ILE C 2 105 ? -35.997 15.476 -1.406 1.00 140.88 99 ILE C N 1
ATOM 4086 C CA . ILE C 2 105 ? -36.966 14.758 -2.245 1.00 135.43 99 ILE C CA 1
ATOM 4087 C C . ILE C 2 105 ? -36.301 13.909 -3.354 1.00 139.23 99 ILE C C 1
ATOM 4088 O O . ILE C 2 105 ? -36.950 13.018 -3.909 1.00 145.46 99 ILE C O 1
ATOM 4093 N N . ASN C 2 106 ? -35.028 14.187 -3.669 1.00 141.67 100 ASN C N 1
ATOM 4094 C CA . ASN C 2 106 ? -34.213 13.318 -4.550 1.00 145.56 100 ASN C CA 1
ATOM 4095 C C . ASN C 2 106 ? -33.985 11.933 -3.932 1.00 148.47 100 ASN C C 1
ATOM 4096 O O . ASN C 2 106 ? -34.258 10.911 -4.569 1.00 149.90 100 ASN C O 1
ATOM 4101 N N . ASN C 2 107 ? -33.471 11.911 -2.702 1.00 146.47 101 ASN C N 1
ATOM 4102 C CA . ASN C 2 107 ? -33.375 10.669 -1.924 1.00 134.76 101 ASN C CA 1
ATOM 4103 C C . ASN C 2 107 ? -34.777 10.078 -1.677 1.00 130.46 101 ASN C C 1
ATOM 4104 O O . ASN C 2 107 ? -34.982 8.872 -1.859 1.00 116.57 101 ASN C O 1
ATOM 4106 N N . LYS C 2 108 ? -35.740 10.947 -1.331 1.00 131.35 102 LYS C N 1
ATOM 4107 C CA . LYS C 2 108 ? -37.162 10.561 -1.153 1.00 127.67 102 LYS C CA 1
ATOM 4108 C C . LYS C 2 108 ? -37.866 10.068 -2.431 1.00 134.46 102 LYS C C 1
ATOM 4109 O O . LYS C 2 108 ? -39.021 9.654 -2.366 1.00 146.10 102 LYS C O 1
ATOM 4111 N N . LEU C 2 109 ? -37.187 10.120 -3.581 1.00 137.83 103 LEU C N 1
ATOM 4112 C CA . LEU C 2 109 ? -37.673 9.505 -4.825 1.00 137.37 103 LEU C CA 1
ATOM 4113 C C . LEU C 2 109 ? -37.789 7.972 -4.775 1.00 135.58 103 LEU C C 1
ATOM 4114 O O . LEU C 2 109 ? -38.458 7.386 -5.630 1.00 138.92 103 LEU C O 1
ATOM 4116 N N . LYS C 2 110 ? -37.137 7.331 -3.798 1.00 128.81 104 LYS C N 1
ATOM 4117 C CA . LYS C 2 110 ? -37.265 5.878 -3.577 1.00 123.29 104 LYS C CA 1
ATOM 4118 C C . LYS C 2 110 ? -38.720 5.404 -3.370 1.00 123.20 104 LYS C C 1
ATOM 4119 O O . LYS C 2 110 ? -39.097 4.348 -3.871 1.00 130.71 104 LYS C O 1
ATOM 4121 N N . SER C 2 111 ? -39.524 6.186 -2.649 1.00 120.61 105 SER C N 1
ATOM 4122 C CA . SER C 2 111 ? -40.959 5.898 -2.458 1.00 112.84 105 SER C CA 1
ATOM 4123 C C . SER C 2 111 ? -41.777 6.853 -3.336 1.00 109.91 105 SER C C 1
ATOM 4124 O O . SER C 2 111 ? -42.719 7.496 -2.883 1.00 105.55 105 SER C O 1
ATOM 4127 N N . PRO C 2 128 ? -37.256 20.310 20.902 1.00 87.81 122 PRO C N 1
ATOM 4128 C CA . PRO C 2 128 ? -36.203 20.286 21.875 1.00 89.53 122 PRO C CA 1
ATOM 4129 C C . PRO C 2 128 ? -34.962 19.970 21.104 1.00 92.75 122 PRO C C 1
ATOM 4130 O O . PRO C 2 128 ? -34.652 18.810 20.871 1.00 93.71 122 PRO C O 1
ATOM 4134 N N . GLU C 2 129 ? -34.291 21.029 20.655 1.00 98.83 123 GLU C N 1
ATOM 4135 C CA . GLU C 2 129 ? -32.894 20.943 20.248 1.00 97.20 123 GLU C CA 1
ATOM 4136 C C . GLU C 2 129 ? -32.144 20.001 21.221 1.00 93.80 123 GLU C C 1
ATOM 4137 O O . GLU C 2 129 ? -31.203 19.293 20.809 1.00 80.54 123 GLU C O 1
ATOM 4139 N N . PHE C 2 130 ? -32.606 19.975 22.487 1.00 91.79 124 PHE C N 1
ATOM 4140 C CA . PHE C 2 130 ? -31.955 19.238 23.572 1.00 92.68 124 PHE C CA 1
ATOM 4141 C C . PHE C 2 130 ? -32.839 18.354 24.465 1.00 86.41 124 PHE C C 1
ATOM 4142 O O . PHE C 2 130 ? -33.954 18.731 24.851 1.00 75.58 124 PHE C O 1
ATOM 4150 N N . ALA C 2 131 ? -32.292 17.178 24.794 1.00 80.24 125 ALA C N 1
ATOM 4151 C CA . ALA C 2 131 ? -32.953 16.189 25.642 1.00 81.61 125 ALA C CA 1
ATOM 4152 C C . ALA C 2 131 ? -33.257 16.763 27.022 1.00 77.91 125 ALA C C 1
ATOM 4153 O O . ALA C 2 131 ? -32.532 17.628 27.506 1.00 87.75 125 ALA C O 1
ATOM 4155 N N . PRO C 2 132 ? -34.317 16.283 27.669 1.00 69.87 126 PRO C N 1
ATOM 4156 C CA . PRO C 2 132 ? -34.553 16.669 29.063 1.00 69.55 126 PRO C CA 1
ATOM 4157 C C . PRO C 2 132 ? -33.727 15.852 30.077 1.00 72.46 126 PRO C C 1
ATOM 4158 O O . PRO C 2 132 ? -33.170 14.797 29.750 1.00 72.56 126 PRO C O 1
ATOM 4162 N N . SER C 2 133 ? -33.698 16.339 31.310 1.00 71.01 127 SER C N 1
ATOM 4163 C CA . SER C 2 133 ? -32.943 15.710 32.398 1.00 72.91 127 SER C CA 1
ATOM 4164 C C . SER C 2 133 ? -33.750 14.746 33.285 1.00 71.86 127 SER C C 1
ATOM 4165 O O . SER C 2 133 ? -33.152 13.871 33.900 1.00 68.37 127 SER C O 1
ATOM 4168 N N . THR C 2 134 ? -35.074 14.908 33.366 1.00 71.28 128 THR C N 1
ATOM 4169 C CA . THR C 2 134 ? -35.927 14.018 34.186 1.00 73.47 128 THR C CA 1
ATOM 4170 C C . THR C 2 134 ? -36.903 13.197 33.339 1.00 73.41 128 THR C C 1
ATOM 4171 O O . THR C 2 134 ? -37.305 13.616 32.250 1.00 71.72 128 THR C O 1
ATOM 4175 N N . LYS C 2 135 ? -37.272 12.022 33.851 1.00 75.00 129 LYS C N 1
ATOM 4176 C CA . LYS C 2 135 ? -38.237 11.140 33.172 1.00 81.81 129 LYS C CA 1
ATOM 4177 C C . LYS C 2 135 ? -39.570 11.859 33.027 1.00 84.81 129 LYS C C 1
ATOM 4178 O O . LYS C 2 135 ? -40.223 11.810 31.973 1.00 86.71 129 LYS C O 1
ATOM 4180 N N . GLU C 2 136 ? -39.947 12.544 34.101 1.00 87.70 130 GLU C N 1
ATOM 4181 C CA . GLU C 2 136 ? -41.155 13.374 34.112 1.00 90.78 130 GLU C CA 1
ATOM 4182 C C . GLU C 2 136 ? -41.084 14.398 32.987 1.00 87.84 130 GLU C C 1
ATOM 4183 O O . GLU C 2 136 ? -42.006 14.493 32.172 1.00 83.06 130 GLU C O 1
ATOM 4189 N N . LEU C 2 137 ? -39.974 15.129 32.929 1.00 88.61 131 LEU C N 1
ATOM 4190 C CA . LEU C 2 137 ? -39.758 16.101 31.854 1.00 89.31 131 LEU C CA 1
ATOM 4191 C C . LEU C 2 137 ? -39.777 15.418 30.483 1.00 83.95 131 LEU C C 1
ATOM 4192 O O . LEU C 2 137 ? -40.268 16.003 29.526 1.00 84.68 131 LEU C O 1
ATOM 4194 N N . ASN C 2 138 ? -39.273 14.182 30.402 1.00 79.63 132 ASN C N 1
ATOM 4195 C CA . ASN C 2 138 ? -39.294 13.407 29.147 1.00 78.02 132 ASN C CA 1
ATOM 4196 C C . ASN C 2 138 ? -40.705 13.061 28.675 1.00 79.49 132 ASN C C 1
ATOM 4197 O O . ASN C 2 138 ? -41.020 13.246 27.495 1.00 84.51 132 ASN C O 1
ATOM 4202 N N . ASN C 2 139 ? -41.540 12.573 29.594 1.00 77.56 133 ASN C N 1
ATOM 4203 C CA . ASN C 2 139 ? -42.945 12.236 29.287 1.00 80.40 133 ASN C CA 1
ATOM 4204 C C . ASN C 2 139 ? -43.783 13.457 28.855 1.00 82.48 133 ASN C C 1
ATOM 4205 O O . ASN C 2 139 ? -44.512 13.422 27.850 1.00 76.55 133 ASN C O 1
ATOM 4210 N N . ALA C 2 140 ? -43.646 14.532 29.625 1.00 86.22 134 ALA C N 1
ATOM 4211 C CA . ALA C 2 140 ? -44.327 15.796 29.364 1.00 86.16 134 ALA C CA 1
ATOM 4212 C C . ALA C 2 140 ? -43.928 16.405 28.024 1.00 87.37 134 ALA C C 1
ATOM 4213 O O . ALA C 2 140 ? -44.786 16.848 27.259 1.00 96.29 134 ALA C O 1
ATOM 4215 N N . TRP C 2 141 ? -42.629 16.444 27.750 1.00 88.35 135 TRP C N 1
ATOM 4216 C CA . TRP C 2 141 ? -42.132 16.957 26.464 1.00 95.21 135 TRP C CA 1
ATOM 4217 C C . TRP C 2 141 ? -42.541 16.016 25.316 1.00 97.47 135 TRP C C 1
ATOM 4218 O O . TRP C 2 141 ? -42.731 16.464 24.178 1.00 99.41 135 TRP C O 1
ATOM 4229 N N . SER C 2 142 ? -42.659 14.720 25.625 1.00 100.66 136 SER C N 1
ATOM 4230 C CA . SER C 2 142 ? -43.119 13.703 24.665 1.00 96.39 136 SER C CA 1
ATOM 4231 C C . SER C 2 142 ? -44.480 14.088 24.103 1.00 92.39 136 SER C C 1
ATOM 4232 O O . SER C 2 142 ? -44.691 14.130 22.884 1.00 79.09 136 SER C O 1
ATOM 4234 N N . VAL C 2 143 ? -45.375 14.438 25.019 1.00 90.18 137 VAL C N 1
ATOM 4235 C CA . VAL C 2 143 ? -46.735 14.842 24.660 1.00 89.74 137 VAL C CA 1
ATOM 4236 C C . VAL C 2 143 ? -46.850 16.307 24.195 1.00 90.09 137 VAL C C 1
ATOM 4237 O O . VAL C 2 143 ? -47.673 16.610 23.341 1.00 78.88 137 VAL C O 1
ATOM 4241 N N . LYS C 2 144 ? -46.027 17.201 24.747 1.00 101.23 138 LYS C N 1
ATOM 4242 C CA . LYS C 2 144 ? -46.060 18.631 24.381 1.00 102.38 138 LYS C CA 1
ATOM 4243 C C . LYS C 2 144 ? -45.579 18.861 22.949 1.00 102.52 138 LYS C C 1
ATOM 4244 O O . LYS C 2 144 ? -46.215 19.592 22.197 1.00 104.56 138 LYS C O 1
ATOM 4246 N N . TYR C 2 145 ? -44.477 18.227 22.568 1.00 104.97 139 TYR C N 1
ATOM 4247 C CA . TYR C 2 145 ? -43.874 18.486 21.254 1.00 115.03 139 TYR C CA 1
ATOM 4248 C C . TYR C 2 145 ? -43.606 17.247 20.372 1.00 115.73 139 TYR C C 1
ATOM 4249 O O . TYR C 2 145 ? -43.867 17.310 19.174 1.00 111.82 139 TYR C O 1
ATOM 4258 N N . TRP C 2 146 ? -43.054 16.167 20.938 1.00 114.24 140 TRP C N 1
ATOM 4259 C CA . TRP C 2 146 ? -42.820 14.895 20.206 1.00 105.77 140 TRP C CA 1
ATOM 4260 C C . TRP C 2 146 ? -42.362 13.820 21.166 1.00 102.73 140 TRP C C 1
ATOM 4261 O O . TRP C 2 146 ? -41.555 14.132 22.020 1.00 109.34 140 TRP C O 1
ATOM 4272 N N . PRO C 2 147 ? -42.859 12.565 21.050 1.00 104.09 141 PRO C N 1
ATOM 4273 C CA . PRO C 2 147 ? -42.162 11.500 21.765 1.00 100.41 141 PRO C CA 1
ATOM 4274 C C . PRO C 2 147 ? -40.618 11.520 21.691 1.00 89.64 141 PRO C C 1
ATOM 4275 O O . PRO C 2 147 ? -40.030 11.744 20.618 1.00 77.03 141 PRO C O 1
ATOM 4279 N N . LEU C 2 148 ? -40.004 11.316 22.858 1.00 82.96 142 LEU C N 1
ATOM 4280 C CA . LEU C 2 148 ? -38.555 11.270 23.021 1.00 78.37 142 LEU C CA 1
ATOM 4281 C C . LEU C 2 148 ? -38.158 9.925 23.622 1.00 74.20 142 LEU C C 1
ATOM 4282 O O . LEU C 2 148 ? -38.961 9.285 24.313 1.00 73.65 142 LEU C O 1
ATOM 4287 N N . ILE C 2 149 ? -36.921 9.511 23.358 1.00 64.94 143 ILE C N 1
ATOM 4288 C CA . ILE C 2 149 ? -36.342 8.327 23.971 1.00 54.93 143 ILE C CA 1
ATOM 4289 C C . ILE C 2 149 ? -35.662 8.750 25.256 1.00 51.44 143 ILE C C 1
ATOM 4290 O O . ILE C 2 149 ? -34.724 9.529 25.221 1.00 54.47 143 ILE C O 1
ATOM 4295 N N . TRP C 2 150 ? -36.158 8.233 26.376 1.00 48.78 144 TRP C N 1
ATOM 4296 C CA . TRP C 2 150 ? -35.557 8.408 27.693 1.00 49.71 144 TRP C CA 1
ATOM 4297 C C . TRP C 2 150 ? -34.465 7.390 27.955 1.00 51.42 144 TRP C C 1
ATOM 4298 O O . TRP C 2 150 ? -34.743 6.205 28.000 1.00 58.22 144 TRP C O 1
ATOM 4309 N N . ASN C 2 151 ? -33.243 7.851 28.186 1.00 55.32 145 ASN C N 1
ATOM 4310 C CA . ASN C 2 151 ? -32.121 6.958 28.506 1.00 56.31 145 ASN C CA 1
ATOM 4311 C C . ASN C 2 151 ? -31.334 7.440 29.723 1.00 48.42 145 ASN C C 1
ATOM 4312 O O . ASN C 2 151 ? -30.133 7.499 29.714 1.00 43.81 145 ASN C O 1
ATOM 4317 N N . GLY C 2 152 ? -32.042 7.758 30.786 1.00 49.16 146 GLY C N 1
ATOM 4318 C CA . GLY C 2 152 ? -31.423 8.367 31.958 1.00 52.76 146 GLY C CA 1
ATOM 4319 C C . GLY C 2 152 ? -31.079 9.835 31.771 1.00 52.83 146 GLY C C 1
ATOM 4320 O O . GLY C 2 152 ? -31.420 10.456 30.767 1.00 55.15 146 GLY C O 1
ATOM 4321 N N . ASN C 2 153 ? -30.400 10.388 32.762 1.00 53.74 147 ASN C N 1
ATOM 4322 C CA . ASN C 2 153 ? -29.927 11.760 32.689 1.00 54.26 147 ASN C CA 1
ATOM 4323 C C . ASN C 2 153 ? -28.910 11.879 31.532 1.00 50.34 147 ASN C C 1
ATOM 4324 O O . ASN C 2 153 ? -27.923 11.127 31.491 1.00 45.44 147 ASN C O 1
ATOM 4329 N N . PRO C 2 154 ? -29.147 12.804 30.582 1.00 48.20 148 PRO C N 1
ATOM 4330 C CA . PRO C 2 154 ? -28.174 12.876 29.477 1.00 51.32 148 PRO C CA 1
ATOM 4331 C C . PRO C 2 154 ? -26.806 13.380 29.922 1.00 51.08 148 PRO C C 1
ATOM 4332 O O . PRO C 2 154 ? -25.832 13.216 29.183 1.00 51.10 148 PRO C O 1
ATOM 4336 N N . ASN C 2 155 ? -26.759 13.996 31.108 1.00 48.23 149 ASN C N 1
ATOM 4337 C CA . ASN C 2 155 ? -25.511 14.406 31.719 1.00 48.74 149 ASN C CA 1
ATOM 4338 C C . ASN C 2 155 ? -24.639 13.226 32.149 1.00 46.52 149 ASN C C 1
ATOM 4339 O O . ASN C 2 155 ? -23.442 13.370 32.304 1.00 49.05 149 ASN C O 1
ATOM 4344 N N . ASP C 2 156 ? -25.241 12.062 32.340 1.00 46.96 150 ASP C N 1
ATOM 4345 C CA . ASP C 2 156 ? -24.495 10.857 32.670 1.00 44.18 150 ASP C CA 1
ATOM 4346 C C . ASP C 2 156 ? -23.694 10.406 31.456 1.00 41.20 150 ASP C C 1
ATOM 4347 O O . ASP C 2 156 ? -22.516 10.103 31.577 1.00 39.74 150 ASP C O 1
ATOM 4352 N N . GLN C 2 157 ? -24.310 10.410 30.283 1.00 39.17 151 GLN C N 1
ATOM 4353 C CA . GLN C 2 157 ? -23.566 10.131 29.070 1.00 47.10 151 GLN C CA 1
ATOM 4354 C C . GLN C 2 157 ? -22.459 11.170 28.780 1.00 54.15 151 GLN C C 1
ATOM 4355 O O . GLN C 2 157 ? -21.408 10.823 28.222 1.00 60.79 151 GLN C O 1
ATOM 4361 N N . ILE C 2 158 ? -22.684 12.432 29.155 1.00 55.72 152 ILE C N 1
ATOM 4362 C CA . ILE C 2 158 ? -21.679 13.494 28.964 1.00 50.47 152 ILE C CA 1
ATOM 4363 C C . ILE C 2 158 ? -20.457 13.228 29.844 1.00 49.70 152 ILE C C 1
ATOM 4364 O O . ILE C 2 158 ? -19.330 13.207 29.344 1.00 48.96 152 ILE C O 1
ATOM 4369 N N . LEU C 2 159 ? -20.691 13.010 31.138 1.00 47.16 153 LEU C N 1
ATOM 4370 C CA . LEU C 2 159 ? -19.618 12.711 32.089 1.00 48.38 153 LEU C CA 1
ATOM 4371 C C . LEU C 2 159 ? -18.809 11.493 31.679 1.00 52.51 153 LEU C C 1
ATOM 4372 O O . LEU C 2 159 ? -17.593 11.466 31.874 1.00 57.56 153 LEU C O 1
ATOM 4377 N N . ASN C 2 160 ? -19.490 10.490 31.130 1.00 55.42 154 ASN C N 1
ATOM 4378 C CA . ASN C 2 160 ? -18.848 9.251 30.691 1.00 56.17 154 ASN C CA 1
ATOM 4379 C C . ASN C 2 160 ? -17.964 9.473 29.453 1.00 51.22 154 ASN C C 1
ATOM 4380 O O . ASN C 2 160 ? -16.868 8.954 29.376 1.00 49.56 154 ASN C O 1
ATOM 4385 N N . ASP C 2 161 ? -18.452 10.247 28.496 1.00 52.69 155 ASP C N 1
ATOM 4386 C CA . ASP C 2 161 ? -17.701 10.553 27.273 1.00 57.02 155 ASP C CA 1
ATOM 4387 C C . ASP C 2 161 ? -16.525 11.537 27.445 1.00 58.06 155 ASP C C 1
ATOM 4388 O O . ASP C 2 161 ? -15.695 11.662 26.540 1.00 54.14 155 ASP C O 1
ATOM 4393 N N . TYR C 2 162 ? -16.460 12.241 28.577 1.00 54.96 156 TYR C N 1
ATOM 4394 C CA . TYR C 2 162 ? -15.313 13.093 28.873 1.00 49.95 156 TYR C CA 1
ATOM 4395 C C . TYR C 2 162 ? -14.011 12.297 28.824 1.00 48.31 156 TYR C C 1
ATOM 4396 O O . TYR C 2 162 ? -13.729 11.538 29.740 1.00 54.71 156 TYR C O 1
ATOM 4405 N N . LYS C 2 163 ? -13.245 12.490 27.750 1.00 45.83 157 LYS C N 1
ATOM 4406 C CA . LYS C 2 163 ? -11.906 11.905 27.560 1.00 44.24 157 LYS C CA 1
ATOM 4407 C C . LYS C 2 163 ? -10.876 12.827 28.247 1.00 44.20 157 LYS C C 1
ATOM 4408 O O . LYS C 2 163 ? -10.549 13.887 27.736 1.00 42.93 157 LYS C O 1
ATOM 4410 N N . ILE C 2 164 ? -10.381 12.410 29.406 1.00 44.85 158 ILE C N 1
ATOM 4411 C CA . ILE C 2 164 ? -9.486 13.223 30.220 1.00 48.77 158 ILE C CA 1
ATOM 4412 C C . ILE C 2 164 ? -8.180 12.479 30.598 1.00 51.66 158 ILE C C 1
ATOM 4413 O O . ILE C 2 164 ? -8.220 11.349 31.071 1.00 53.68 158 ILE C O 1
ATOM 4418 N N . ASP C 2 165 ? -7.044 13.162 30.426 1.00 50.98 159 ASP C N 1
ATOM 4419 C CA . ASP C 2 165 ? -5.736 12.691 30.857 1.00 44.82 159 ASP C CA 1
ATOM 4420 C C . ASP C 2 165 ? -5.406 13.330 32.184 1.00 42.36 159 ASP C C 1
ATOM 4421 O O . ASP C 2 165 ? -4.913 14.437 32.272 1.00 38.09 159 ASP C O 1
ATOM 4426 N N . MET C 2 166 ? -5.636 12.573 33.227 1.00 46.06 160 MET C N 1
ATOM 4427 C CA . MET C 2 166 ? -5.531 13.080 34.561 1.00 47.49 160 MET C CA 1
ATOM 4428 C C . MET C 2 166 ? -4.158 13.674 34.855 1.00 48.30 160 MET C C 1
ATOM 4429 O O . MET C 2 166 ? -4.086 14.709 35.487 1.00 51.33 160 MET C O 1
ATOM 4434 N N . GLN C 2 167 ? -3.081 13.062 34.371 1.00 51.71 161 GLN C N 1
ATOM 4435 C CA . GLN C 2 167 ? -1.711 13.564 34.661 1.00 51.65 161 GLN C CA 1
ATOM 4436 C C . GLN C 2 167 ? -1.343 14.864 33.907 1.00 48.56 161 GLN C C 1
ATOM 4437 O O . GLN C 2 167 ? -0.657 15.728 34.439 1.00 47.19 161 GLN C O 1
ATOM 4443 N N . GLU C 2 168 ? -1.784 14.974 32.664 1.00 46.38 162 GLU C N 1
ATOM 4444 C CA . GLU C 2 168 ? -1.635 16.189 31.870 1.00 47.13 162 GLU C CA 1
ATOM 4445 C C . GLU C 2 168 ? -2.304 17.343 32.608 1.00 47.17 162 GLU C C 1
ATOM 4446 O O . GLU C 2 168 ? -1.694 18.366 32.849 1.00 50.53 162 GLU C O 1
ATOM 4452 N N . VAL C 2 169 ? -3.557 17.138 33.005 1.00 46.88 163 VAL C N 1
ATOM 4453 C CA . VAL C 2 169 ? -4.326 18.102 33.815 1.00 42.01 163 VAL C CA 1
ATOM 4454 C C . VAL C 2 169 ? -3.569 18.550 35.044 1.00 38.95 163 VAL C C 1
ATOM 4455 O O . VAL C 2 169 ? -3.467 19.724 35.309 1.00 38.66 163 VAL C O 1
ATOM 4459 N N . ARG C 2 170 ? -3.083 17.596 35.816 1.00 42.06 164 ARG C N 1
ATOM 4460 C CA . ARG C 2 170 ? -2.288 17.898 37.001 1.00 44.18 164 ARG C CA 1
ATOM 4461 C C . ARG C 2 170 ? -1.059 18.722 36.603 1.00 43.25 164 ARG C C 1
ATOM 4462 O O . ARG C 2 170 ? -0.784 19.752 37.218 1.00 43.83 164 ARG C O 1
ATOM 4470 N N . ASN C 2 171 ? -0.359 18.294 35.548 1.00 42.47 165 ASN C N 1
ATOM 4471 C CA . ASN C 2 171 ? 0.861 18.982 35.091 1.00 41.83 165 ASN C CA 1
ATOM 4472 C C . ASN C 2 171 ? 0.623 20.447 34.811 1.00 40.48 165 ASN C C 1
ATOM 4473 O O . ASN C 2 171 ? 1.196 21.305 35.476 1.00 41.33 165 ASN C O 1
ATOM 4478 N N . GLU C 2 172 ? -0.264 20.720 33.860 1.00 37.35 166 GLU C N 1
ATOM 4479 C CA . GLU C 2 172 ? -0.526 22.078 33.440 1.00 37.74 166 GLU C CA 1
ATOM 4480 C C . GLU C 2 172 ? -0.992 22.927 34.604 1.00 39.88 166 GLU C C 1
ATOM 4481 O O . GLU C 2 172 ? -0.649 24.103 34.690 1.00 42.23 166 GLU C O 1
ATOM 4487 N N . LEU C 2 173 ? -1.773 22.326 35.499 1.00 38.73 167 LEU C N 1
ATOM 4488 C CA . LEU C 2 173 ? -2.307 23.041 36.629 1.00 38.99 167 LEU C CA 1
ATOM 4489 C C . LEU C 2 173 ? -1.216 23.370 37.599 1.00 38.99 167 LEU C C 1
ATOM 4490 O O . LEU C 2 173 ? -1.227 24.449 38.181 1.00 40.81 167 LEU C O 1
ATOM 4495 N N . SER C 2 174 ? -0.284 22.437 37.771 1.00 38.88 168 SER C N 1
ATOM 4496 C CA . SER C 2 174 ? 0.890 22.649 38.610 1.00 37.58 168 SER C CA 1
ATOM 4497 C C . SER C 2 174 ? 1.734 23.806 38.041 1.00 40.67 168 SER C C 1
ATOM 4498 O O . SER C 2 174 ? 2.273 24.646 38.781 1.00 40.21 168 SER C O 1
ATOM 4501 N N . ARG C 2 175 ? 1.810 23.861 36.713 1.00 41.44 169 ARG C N 1
ATOM 4502 C CA . ARG C 2 175 ? 2.612 24.858 36.045 1.00 40.12 169 ARG C CA 1
ATOM 4503 C C . ARG C 2 175 ? 2.018 26.254 36.207 1.00 39.47 169 ARG C C 1
ATOM 4504 O O . ARG C 2 175 ? 2.719 27.204 36.577 1.00 42.16 169 ARG C O 1
ATOM 4512 N N . ALA C 2 176 ? 0.732 26.374 35.928 1.00 38.18 170 ALA C N 1
ATOM 4513 C CA . ALA C 2 176 ? 0.053 27.657 36.053 1.00 38.35 170 ALA C CA 1
ATOM 4514 C C . ALA C 2 176 ? 0.065 28.147 37.490 1.00 38.32 170 ALA C C 1
ATOM 4515 O O . ALA C 2 176 ? 0.253 29.342 37.743 1.00 38.09 170 ALA C O 1
ATOM 4517 N N . SER C 2 177 ? -0.108 27.231 38.427 1.00 36.77 171 SER C N 1
ATOM 4518 C CA . SER C 2 177 ? -0.133 27.615 39.838 1.00 41.38 171 SER C CA 1
ATOM 4519 C C . SER C 2 177 ? 1.232 28.106 40.364 1.00 39.62 171 SER C C 1
ATOM 4520 O O . SER C 2 177 ? 1.309 29.104 41.089 1.00 36.94 171 SER C O 1
ATOM 4523 N N . THR C 2 178 ? 2.289 27.388 40.007 1.00 38.27 172 THR C N 1
ATOM 4524 C CA . THR C 2 178 ? 3.646 27.759 40.393 1.00 39.26 172 THR C CA 1
ATOM 4525 C C . THR C 2 178 ? 4.076 29.136 39.867 1.00 39.32 172 THR C C 1
ATOM 4526 O O . THR C 2 178 ? 4.712 29.906 40.573 1.00 41.85 172 THR C O 1
ATOM 4530 N N . LEU C 2 179 ? 3.727 29.423 38.627 1.00 39.39 173 LEU C N 1
ATOM 4531 C CA . LEU C 2 179 ? 3.873 30.754 38.087 1.00 39.13 173 LEU C CA 1
ATOM 4532 C C . LEU C 2 179 ? 3.036 31.760 38.841 1.00 38.73 173 LEU C C 1
ATOM 4533 O O . LEU C 2 179 ? 3.520 32.820 39.162 1.00 39.70 173 LEU C O 1
ATOM 4538 N N . SER C 2 180 ? 1.783 31.424 39.130 1.00 40.76 174 SER C N 1
ATOM 4539 C CA . SER C 2 180 ? 0.872 32.335 39.869 1.00 40.85 174 SER C CA 1
ATOM 4540 C C . SER C 2 180 ? 1.451 32.821 41.179 1.00 38.95 174 SER C C 1
ATOM 4541 O O . SER C 2 180 ? 1.387 34.020 41.475 1.00 34.98 174 SER C O 1
ATOM 4544 N N . VAL C 2 181 ? 2.005 31.891 41.958 1.00 40.50 175 VAL C N 1
ATOM 4545 C CA . VAL C 2 181 ? 2.578 32.255 43.267 1.00 43.49 175 VAL C CA 1
ATOM 4546 C C . VAL C 2 181 ? 3.875 33.029 43.060 1.00 41.07 175 VAL C C 1
ATOM 4547 O O . VAL C 2 181 ? 4.103 34.001 43.782 1.00 39.39 175 VAL C O 1
ATOM 4551 N N . LYS C 2 182 ? 4.692 32.641 42.073 1.00 38.45 176 LYS C N 1
ATOM 4552 C CA . LYS C 2 182 ? 5.866 33.436 41.751 1.00 41.98 176 LYS C CA 1
ATOM 4553 C C . LYS C 2 182 ? 5.471 34.893 41.499 1.00 45.99 176 LYS C C 1
ATOM 4554 O O . LYS C 2 182 ? 6.014 35.823 42.133 1.00 47.35 176 LYS C O 1
ATOM 4560 N N . MET C 2 183 ? 4.500 35.085 40.609 1.00 46.44 177 MET C N 1
ATOM 4561 C CA . MET C 2 183 ? 4.030 36.434 40.266 1.00 45.18 177 MET C CA 1
ATOM 4562 C C . MET C 2 183 ? 3.628 37.210 41.517 1.00 44.96 177 MET C C 1
ATOM 4563 O O . MET C 2 183 ? 3.981 38.380 41.651 1.00 42.70 177 MET C O 1
ATOM 4568 N N . ALA C 2 184 ? 2.903 36.552 42.425 1.00 47.05 178 ALA C N 1
ATOM 4569 C CA . ALA C 2 184 ? 2.410 37.204 43.644 1.00 47.87 178 ALA C CA 1
ATOM 4570 C C . ALA C 2 184 ? 3.577 37.565 44.530 1.00 48.57 178 ALA C C 1
ATOM 4571 O O . ALA C 2 184 ? 3.701 38.736 44.933 1.00 49.78 178 ALA C O 1
ATOM 4573 N N . THR C 2 185 ? 4.435 36.566 44.790 1.00 45.10 179 THR C N 1
ATOM 4574 C CA . THR C 2 185 ? 5.696 36.754 45.513 1.00 43.98 179 THR C CA 1
ATOM 4575 C C . THR C 2 185 ? 6.487 37.925 44.943 1.00 44.23 179 THR C C 1
ATOM 4576 O O . THR C 2 185 ? 6.949 38.749 45.704 1.00 51.13 179 THR C O 1
ATOM 4580 N N . ALA C 2 186 ? 6.615 38.012 43.619 1.00 39.82 180 ALA C N 1
ATOM 4581 C CA . ALA C 2 186 ? 7.218 39.187 42.971 1.00 36.44 180 ALA C CA 1
ATOM 4582 C C . ALA C 2 186 ? 6.508 40.532 43.134 1.00 35.12 180 ALA C C 1
ATOM 4583 O O . ALA C 2 186 ? 6.942 41.504 42.557 1.00 35.40 180 ALA C O 1
ATOM 4585 N N . GLY C 2 187 ? 5.416 40.611 43.880 1.00 37.04 181 GLY C N 1
ATOM 4586 C CA . GLY C 2 187 ? 4.679 41.869 44.005 1.00 39.28 181 GLY C CA 1
ATOM 4587 C C . GLY C 2 187 ? 3.648 42.157 42.905 1.00 41.38 181 GLY C C 1
ATOM 4588 O O . GLY C 2 187 ? 2.891 43.139 43.000 1.00 37.32 181 GLY C O 1
ATOM 4589 N N . LYS C 2 188 ? 3.565 41.294 41.887 1.00 41.86 182 LYS C N 1
ATOM 4590 C CA . LYS C 2 188 ? 2.640 41.533 40.792 1.00 41.76 182 LYS C CA 1
ATOM 4591 C C . LYS C 2 188 ? 1.203 41.469 41.317 1.00 42.34 182 LYS C C 1
ATOM 4592 O O . LYS C 2 188 ? 0.830 40.533 42.004 1.00 44.32 182 LYS C O 1
ATOM 4598 N N . GLN C 2 189 ? 0.408 42.467 40.963 1.00 43.64 183 GLN C N 1
ATOM 4599 C CA . GLN C 2 189 ? -0.933 42.623 41.491 1.00 44.63 183 GLN C CA 1
ATOM 4600 C C . GLN C 2 189 ? -2.009 41.761 40.790 1.00 39.91 183 GLN C C 1
ATOM 4601 O O . GLN C 2 189 ? -3.128 41.691 41.264 1.00 37.79 183 GLN C O 1
ATOM 4607 N N . PHE C 2 190 ? -1.683 41.120 39.671 1.00 34.64 184 PHE C N 1
ATOM 4608 C CA . PHE C 2 190 ? -2.635 40.315 38.927 1.00 34.89 184 PHE C CA 1
ATOM 4609 C C . PHE C 2 190 ? -1.918 38.996 38.683 1.00 37.71 184 PHE C C 1
ATOM 4610 O O . PHE C 2 190 ? -1.413 38.717 37.585 1.00 42.61 184 PHE C O 1
ATOM 4618 N N . PRO C 2 191 ? -1.826 38.164 39.712 1.00 38.22 185 PRO C N 1
ATOM 4619 C CA . PRO C 2 191 ? -1.089 36.921 39.581 1.00 38.24 185 PRO C CA 1
ATOM 4620 C C . PRO C 2 191 ? -1.925 35.807 38.937 1.00 38.11 185 PRO C C 1
ATOM 4621 O O . PRO C 2 191 ? -2.061 34.717 39.522 1.00 38.66 185 PRO C O 1
ATOM 4625 N N . MET C 2 192 ? -2.451 36.069 37.734 1.00 34.89 186 MET C N 1
ATOM 4626 C CA . MET C 2 192 ? -3.252 35.072 37.003 1.00 34.46 186 MET C CA 1
ATOM 4627 C C . MET C 2 192 ? -2.542 34.508 35.774 1.00 33.51 186 MET C C 1
ATOM 4628 O O . MET C 2 192 ? -1.807 35.220 35.084 1.00 32.56 186 MET C O 1
ATOM 4633 N N . VAL C 2 193 ? -2.782 33.232 35.491 1.00 32.85 187 VAL C N 1
ATOM 4634 C CA . VAL C 2 193 ? -2.125 32.576 34.367 1.00 33.12 187 VAL C CA 1
ATOM 4635 C C . VAL C 2 193 ? -3.146 31.843 33.515 1.00 33.60 187 VAL C C 1
ATOM 4636 O O . VAL C 2 193 ? -4.098 31.314 34.046 1.00 34.16 187 VAL C O 1
ATOM 4640 N N . SER C 2 194 ? -2.939 31.849 32.199 1.00 34.02 188 SER C N 1
ATOM 4641 C CA . SER C 2 194 ? -3.609 30.949 31.274 1.00 35.86 188 SER C CA 1
ATOM 4642 C C . SER C 2 194 ? -2.581 30.149 30.487 1.00 36.95 188 SER C C 1
ATOM 4643 O O . SER C 2 194 ? -1.599 30.694 30.003 1.00 36.66 188 SER C O 1
ATOM 4646 N N . VAL C 2 195 ? -2.814 28.850 30.357 1.00 38.46 189 VAL C N 1
ATOM 4647 C CA . VAL C 2 195 ? -1.938 27.961 29.591 1.00 36.54 189 VAL C CA 1
ATOM 4648 C C . VAL C 2 195 ? -2.779 27.315 28.484 1.00 35.71 189 VAL C C 1
ATOM 4649 O O . VAL C 2 195 ? -3.774 26.664 28.763 1.00 33.58 189 VAL C O 1
ATOM 4653 N N . PHE C 2 196 ? -2.360 27.494 27.239 1.00 34.77 190 PHE C N 1
ATOM 4654 C CA . PHE C 2 196 ? -3.102 27.023 26.090 1.00 35.50 190 PHE C CA 1
ATOM 4655 C C . PHE C 2 196 ? -2.378 25.824 25.499 1.00 38.63 190 PHE C C 1
ATOM 4656 O O . PHE C 2 196 ? -1.248 25.935 25.010 1.00 41.70 190 PHE C O 1
ATOM 4664 N N . VAL C 2 197 ? -3.045 24.681 25.530 1.00 39.91 191 VAL C N 1
ATOM 4665 C CA . VAL C 2 197 ? -2.529 23.454 24.939 1.00 39.62 191 VAL C CA 1
ATOM 4666 C C . VAL C 2 197 ? -3.319 23.236 23.651 1.00 39.81 191 VAL C C 1
ATOM 4667 O O . VAL C 2 197 ? -4.525 23.412 23.646 1.00 39.93 191 VAL C O 1
ATOM 4671 N N . ASP C 2 198 ? -2.621 22.882 22.574 1.00 40.88 192 ASP C N 1
ATOM 4672 C CA . ASP C 2 198 ? -3.229 22.635 21.275 1.00 42.21 192 ASP C CA 1
ATOM 4673 C C . ASP C 2 198 ? -3.748 21.177 21.210 1.00 44.42 192 ASP C C 1
ATOM 4674 O O . ASP C 2 198 ? -3.339 20.353 22.044 1.00 45.22 192 ASP C O 1
ATOM 4679 N N . PRO C 2 199 ? -4.639 20.854 20.233 1.00 43.56 193 PRO C N 1
ATOM 4680 C CA . PRO C 2 199 ? -5.272 19.525 20.154 1.00 44.74 193 PRO C CA 1
ATOM 4681 C C . PRO C 2 199 ? -4.303 18.352 20.063 1.00 46.30 193 PRO C C 1
ATOM 4682 O O . PRO C 2 199 ? -4.515 17.344 20.714 1.00 45.62 193 PRO C O 1
ATOM 4686 N N . SER C 2 200 ? -3.252 18.496 19.262 1.00 49.55 194 SER C N 1
ATOM 4687 C CA . SER C 2 200 ? -2.254 17.435 19.084 1.00 49.69 194 SER C CA 1
ATOM 4688 C C . SER C 2 200 ? -1.301 17.233 20.274 1.00 50.39 194 SER C C 1
ATOM 4689 O O . SER C 2 200 ? -0.669 16.202 20.365 1.00 49.91 194 SER C O 1
ATOM 4692 N N . ARG C 2 201 ? -1.179 18.232 21.149 1.00 51.59 195 ARG C N 1
ATOM 4693 C CA . ARG C 2 201 ? -0.166 18.288 22.219 1.00 51.01 195 ARG C CA 1
ATOM 4694 C C . ARG C 2 201 ? 1.285 18.349 21.748 1.00 50.51 195 ARG C C 1
ATOM 4695 O O . ARG C 2 201 ? 2.193 18.351 22.588 1.00 57.74 195 ARG C O 1
ATOM 4703 N N . LYS C 2 202 ? 1.497 18.473 20.438 1.00 50.08 196 LYS C N 1
ATOM 4704 C CA . LYS C 2 202 ? 2.832 18.496 19.841 1.00 52.95 196 LYS C CA 1
ATOM 4705 C C . LYS C 2 202 ? 3.441 19.890 19.772 1.00 50.46 196 LYS C C 1
ATOM 4706 O O . LYS C 2 202 ? 4.646 20.012 19.669 1.00 55.92 196 LYS C O 1
ATOM 4712 N N . LYS C 2 203 ? 2.623 20.935 19.760 1.00 50.49 197 LYS C N 1
ATOM 4713 C CA . LYS C 2 203 ? 3.138 22.316 19.764 1.00 51.94 197 LYS C CA 1
ATOM 4714 C C . LYS C 2 203 ? 3.479 22.770 21.192 1.00 51.13 197 LYS C C 1
ATOM 4715 O O . LYS C 2 203 ? 3.016 22.183 22.176 1.00 51.91 197 LYS C O 1
ATOM 4721 N N . ASP C 2 204 ? 4.302 23.807 21.298 1.00 48.75 198 ASP C N 1
ATOM 4722 C CA . ASP C 2 204 ? 4.709 24.292 22.615 1.00 52.25 198 ASP C CA 1
ATOM 4723 C C . ASP C 2 204 ? 3.493 24.893 23.287 1.00 47.81 198 ASP C C 1
ATOM 4724 O O . ASP C 2 204 ? 2.812 25.713 22.694 1.00 51.16 198 ASP C O 1
ATOM 4729 N N . LYS C 2 205 ? 3.215 24.470 24.512 1.00 44.07 199 LYS C N 1
ATOM 4730 C CA . LYS C 2 205 ? 2.110 25.045 25.283 1.00 41.19 199 LYS C CA 1
ATOM 4731 C C . LYS C 2 205 ? 2.365 26.547 25.443 1.00 38.90 199 LYS C C 1
ATOM 4732 O O . LYS C 2 205 ? 3.479 26.935 25.774 1.00 38.34 199 LYS C O 1
ATOM 4738 N N . VAL C 2 206 ? 1.347 27.373 25.193 1.00 36.43 200 VAL C N 1
ATOM 4739 C CA . VAL C 2 206 ? 1.467 28.820 25.302 1.00 35.92 200 VAL C CA 1
ATOM 4740 C C . VAL C 2 206 ? 1.127 29.257 26.715 1.00 36.10 200 VAL C C 1
ATOM 4741 O O . VAL C 2 206 ? 0.040 28.966 27.189 1.00 40.84 200 VAL C O 1
ATOM 4745 N N . VAL C 2 207 ? 2.043 29.974 27.367 1.00 34.29 201 VAL C N 1
ATOM 4746 C CA . VAL C 2 207 ? 1.898 30.387 28.775 1.00 31.53 201 VAL C CA 1
ATOM 4747 C C . VAL C 2 207 ? 1.729 31.880 28.810 1.00 30.31 201 VAL C C 1
ATOM 4748 O O . VAL C 2 207 ? 2.636 32.592 28.382 1.00 32.00 201 VAL C O 1
ATOM 4752 N N . ALA C 2 208 ? 0.606 32.336 29.361 1.00 30.12 202 ALA C N 1
ATOM 4753 C CA . ALA C 2 208 ? 0.204 33.736 29.273 1.00 32.43 202 ALA C CA 1
ATOM 4754 C C . ALA C 2 208 ? -0.142 34.295 30.628 1.00 33.92 202 ALA C C 1
ATOM 4755 O O . ALA C 2 208 ? -1.117 33.841 31.226 1.00 40.65 202 ALA C O 1
ATOM 4757 N N . GLU C 2 209 ? 0.654 35.274 31.093 1.00 33.97 203 GLU C N 1
ATOM 4758 C CA . GLU C 2 209 ? 0.414 36.003 32.334 1.00 33.29 203 GLU C CA 1
ATOM 4759 C C . GLU C 2 209 ? -0.528 37.133 32.055 1.00 30.92 203 GLU C C 1
ATOM 4760 O O . GLU C 2 209 ? -0.545 37.624 30.946 1.00 31.46 203 GLU C O 1
ATOM 4766 N N . ASP C 2 210 ? -1.305 37.538 33.061 1.00 29.58 204 ASP C N 1
ATOM 4767 C CA . ASP C 2 210 ? -2.177 38.684 32.932 1.00 31.13 204 ASP C CA 1
ATOM 4768 C C . ASP C 2 210 ? -1.372 39.902 32.498 1.00 32.07 204 ASP C C 1
ATOM 4769 O O . ASP C 2 210 ? -0.287 40.143 33.003 1.00 38.15 204 ASP C O 1
ATOM 4774 N N . GLY C 2 211 ? -1.908 40.637 31.539 1.00 31.13 205 GLY C N 1
ATOM 4775 C CA . GLY C 2 211 ? -1.275 41.802 31.004 1.00 32.01 205 GLY C CA 1
ATOM 4776 C C . GLY C 2 211 ? -1.371 43.025 31.889 1.00 33.52 205 GLY C C 1
ATOM 4777 O O . GLY C 2 211 ? -0.600 43.936 31.737 1.00 39.28 205 GLY C O 1
ATOM 4778 N N . ARG C 2 212 ? -2.296 43.081 32.828 1.00 34.76 206 ARG C N 1
ATOM 4779 C CA . ARG C 2 212 ? -2.424 44.283 33.668 1.00 34.79 206 ARG C CA 1
ATOM 4780 C C . ARG C 2 212 ? -1.236 44.519 34.604 1.00 37.09 206 ARG C C 1
ATOM 4781 O O . ARG C 2 212 ? -1.162 45.533 35.247 1.00 39.62 206 ARG C O 1
ATOM 4789 N N . ASN C 2 213 ? -0.330 43.558 34.695 1.00 40.73 207 ASN C N 1
ATOM 4790 C CA . ASN C 2 213 ? 0.940 43.734 35.366 1.00 42.98 207 ASN C CA 1
ATOM 4791 C C . ASN C 2 213 ? 1.957 44.523 34.540 1.00 50.13 207 ASN C C 1
ATOM 4792 O O . ASN C 2 213 ? 2.994 44.901 35.075 1.00 53.53 207 ASN C O 1
ATOM 4797 N N . CYS C 2 214 ? 1.683 44.730 33.249 1.00 51.84 208 CYS C N 1
ATOM 4798 C CA . CYS C 2 214 ? 2.656 45.271 32.307 1.00 50.84 208 CYS C CA 1
ATOM 4799 C C . CYS C 2 214 ? 2.453 46.767 32.169 1.00 53.57 208 CYS C C 1
ATOM 4800 O O . CYS C 2 214 ? 1.459 47.313 32.659 1.00 48.10 208 CYS C O 1
ATOM 4803 N N . GLU C 2 215 ? 3.406 47.404 31.483 1.00 58.63 209 GLU C N 1
ATOM 4804 C CA . GLU C 2 215 ? 3.573 48.852 31.496 1.00 60.84 209 GLU C CA 1
ATOM 4805 C C . GLU C 2 215 ? 2.404 49.623 30.869 1.00 60.45 209 GLU C C 1
ATOM 4806 O O . GLU C 2 215 ? 1.745 50.451 31.540 1.00 63.83 209 GLU C O 1
ATOM 4808 N N . ASN C 2 216 ? 2.136 49.343 29.602 1.00 52.67 210 ASN C N 1
ATOM 4809 C CA . ASN C 2 216 ? 1.172 50.143 28.838 1.00 53.22 210 ASN C CA 1
ATOM 4810 C C . ASN C 2 216 ? -0.154 49.379 28.695 1.00 48.74 210 ASN C C 1
ATOM 4811 O O . ASN C 2 216 ? -0.683 49.246 27.608 1.00 46.34 210 ASN C O 1
ATOM 4816 N N . SER C 2 217 ? -0.691 48.895 29.808 1.00 43.49 211 SER C N 1
ATOM 4817 C CA . SER C 2 217 ? -1.751 47.907 29.779 1.00 40.58 211 SER C CA 1
ATOM 4818 C C . SER C 2 217 ? -3.107 48.552 29.921 1.00 40.39 211 SER C C 1
ATOM 4819 O O . SER C 2 217 ? -3.240 49.621 30.507 1.00 40.99 211 SER C O 1
ATOM 4822 N N . LEU C 2 218 ? -4.112 47.858 29.402 1.00 38.19 212 LEU C N 1
ATOM 4823 C CA . LEU C 2 218 ? -5.492 48.228 29.537 1.00 36.34 212 LEU C CA 1
ATOM 4824 C C . LEU C 2 218 ? -6.132 47.239 30.509 1.00 36.06 212 LEU C C 1
ATOM 4825 O O . LEU C 2 218 ? -5.689 46.077 30.600 1.00 30.92 212 LEU C O 1
ATOM 4830 N N . PRO C 2 219 ? -7.210 47.673 31.203 1.00 34.63 213 PRO C N 1
ATOM 4831 C CA . PRO C 2 219 ? -7.989 46.821 32.064 1.00 34.33 213 PRO C CA 1
ATOM 4832 C C . PRO C 2 219 ? -8.481 45.539 31.415 1.00 37.89 213 PRO C C 1
ATOM 4833 O O . PRO C 2 219 ? -8.806 44.595 32.142 1.00 42.20 213 PRO C O 1
ATOM 4837 N N . ILE C 2 220 ? -8.584 45.525 30.085 1.00 34.96 214 ILE C N 1
ATOM 4838 C CA . ILE C 2 220 ? -9.027 44.355 29.338 1.00 33.87 214 ILE C CA 1
ATOM 4839 C C . ILE C 2 220 ? -7.891 43.426 28.861 1.00 34.33 214 ILE C C 1
ATOM 4840 O O . ILE C 2 220 ? -8.122 42.532 28.010 1.00 34.22 214 ILE C O 1
ATOM 4845 N N . ASP C 2 221 ? -6.678 43.603 29.391 1.00 33.22 215 ASP C N 1
ATOM 4846 C CA . ASP C 2 221 ? -5.544 42.774 28.944 1.00 33.75 215 ASP C CA 1
ATOM 4847 C C . ASP C 2 221 ? -5.337 41.591 29.831 1.00 29.91 215 ASP C C 1
ATOM 4848 O O . ASP C 2 221 ? -4.286 41.427 30.414 1.00 28.79 215 ASP C O 1
ATOM 4853 N N . HIS C 2 222 ? -6.346 40.737 29.840 1.00 28.22 216 HIS C N 1
ATOM 4854 C CA . HIS C 2 222 ? -6.409 39.618 30.734 1.00 28.74 216 HIS C CA 1
ATOM 4855 C C . HIS C 2 222 ? -5.677 38.440 30.132 1.00 29.04 216 HIS C C 1
ATOM 4856 O O . HIS C 2 222 ? -5.535 38.351 28.912 1.00 33.20 216 HIS C O 1
ATOM 4863 N N . SER C 2 223 ? -5.256 37.500 30.958 1.00 27.66 217 SER C N 1
ATOM 4864 C CA . SER C 2 223 ? -4.482 36.338 30.457 1.00 28.82 217 SER C CA 1
ATOM 4865 C C . SER C 2 223 ? -5.072 35.477 29.330 1.00 27.62 217 SER C C 1
ATOM 4866 O O . SER C 2 223 ? -4.311 34.988 28.467 1.00 28.26 217 SER C O 1
ATOM 4869 N N . VAL C 2 224 ? -6.379 35.239 29.364 1.00 26.93 218 VAL C N 1
ATOM 4870 C CA . VAL C 2 224 ? -7.038 34.489 28.288 1.00 28.53 218 VAL C CA 1
ATOM 4871 C C . VAL C 2 224 ? -6.894 35.261 26.993 1.00 29.47 218 VAL C C 1
ATOM 4872 O O . VAL C 2 224 ? -6.528 34.680 25.971 1.00 32.23 218 VAL C O 1
ATOM 4876 N N . MET C 2 225 ? -7.155 36.564 27.041 1.00 29.87 219 MET C N 1
ATOM 4877 C CA . MET C 2 225 ? -6.999 37.432 25.869 1.00 31.87 219 MET C CA 1
ATOM 4878 C C . MET C 2 225 ? -5.566 37.437 25.313 1.00 33.43 219 MET C C 1
ATOM 4879 O O . MET C 2 225 ? -5.342 37.383 24.097 1.00 33.70 219 MET C O 1
ATOM 4884 N N . VAL C 2 226 ? -4.600 37.482 26.215 1.00 33.00 220 VAL C N 1
ATOM 4885 C CA . VAL C 2 226 ? -3.208 37.509 25.830 1.00 31.96 220 VAL C CA 1
ATOM 4886 C C . VAL C 2 226 ? -2.892 36.182 25.155 1.00 32.48 220 VAL C C 1
ATOM 4887 O O . VAL C 2 226 ? -2.387 36.168 24.043 1.00 35.90 220 VAL C O 1
ATOM 4891 N N . GLY C 2 227 ? -3.209 35.069 25.802 1.00 31.58 221 GLY C N 1
ATOM 4892 C CA . GLY C 2 227 ? -2.912 33.749 25.211 1.00 32.50 221 GLY C CA 1
ATOM 4893 C C . GLY C 2 227 ? -3.585 33.521 23.866 1.00 32.10 221 GLY C C 1
ATOM 4894 O O . GLY C 2 227 ? -3.003 32.915 22.967 1.00 29.84 221 GLY C O 1
ATOM 4895 N N . ILE C 2 228 ? -4.814 34.026 23.729 1.00 33.41 222 ILE C N 1
ATOM 4896 C CA . ILE C 2 228 ? -5.532 33.968 22.454 1.00 32.99 222 ILE C CA 1
ATOM 4897 C C . ILE C 2 228 ? -4.767 34.733 21.390 1.00 34.72 222 ILE C C 1
ATOM 4898 O O . ILE C 2 228 ? -4.564 34.206 20.303 1.00 33.99 222 ILE C O 1
ATOM 4903 N N . ARG C 2 229 ? -4.333 35.954 21.719 1.00 36.96 223 ARG C N 1
ATOM 4904 C CA . ARG C 2 229 ? -3.546 36.761 20.788 1.00 38.61 223 ARG C CA 1
ATOM 4905 C C . ARG C 2 229 ? -2.232 36.055 20.442 1.00 35.09 223 ARG C C 1
ATOM 4906 O O . ARG C 2 229 ? -1.822 36.095 19.307 1.00 36.52 223 ARG C O 1
ATOM 4914 N N . ALA C 2 230 ? -1.627 35.362 21.398 1.00 32.17 224 ALA C N 1
ATOM 4915 C CA . ALA C 2 230 ? -0.361 34.642 21.186 1.00 30.09 224 ALA C CA 1
ATOM 4916 C C . ALA C 2 230 ? -0.506 33.498 20.206 1.00 32.55 224 ALA C C 1
ATOM 4917 O O . ALA C 2 230 ? 0.282 33.375 19.291 1.00 33.16 224 ALA C O 1
ATOM 4919 N N . VAL C 2 231 ? -1.497 32.638 20.424 1.00 34.48 225 VAL C N 1
ATOM 4920 C CA . VAL C 2 231 ? -1.833 31.587 19.473 1.00 33.60 225 VAL C CA 1
ATOM 4921 C C . VAL C 2 231 ? -2.046 32.215 18.089 1.00 35.89 225 VAL C C 1
ATOM 4922 O O . VAL C 2 231 ? -1.512 31.736 17.105 1.00 42.80 225 VAL C O 1
ATOM 4926 N N . GLY C 2 232 ? -2.792 33.304 18.011 1.00 36.65 226 GLY C N 1
ATOM 4927 C CA . GLY C 2 232 ? -3.022 33.962 16.739 1.00 39.45 226 GLY C CA 1
ATOM 4928 C C . GLY C 2 232 ? -1.755 34.396 16.013 1.00 43.17 226 GLY C C 1
ATOM 4929 O O . GLY C 2 232 ? -1.623 34.257 14.803 1.00 44.59 226 GLY C O 1
ATOM 4930 N N . GLU C 2 233 ? -0.822 34.949 16.761 1.00 44.70 227 GLU C N 1
ATOM 4931 C CA . GLU C 2 233 ? 0.410 35.454 16.200 1.00 45.88 227 GLU C CA 1
ATOM 4932 C C . GLU C 2 233 ? 1.314 34.288 15.800 1.00 45.24 227 GLU C C 1
ATOM 4933 O O . GLU C 2 233 ? 2.143 34.418 14.902 1.00 44.16 227 GLU C O 1
ATOM 4939 N N . ARG C 2 234 ? 1.151 33.153 16.464 1.00 45.48 228 ARG C N 1
ATOM 4940 C CA . ARG C 2 234 ? 1.868 31.939 16.087 1.00 43.06 228 ARG C CA 1
ATOM 4941 C C . ARG C 2 234 ? 1.358 31.412 14.742 1.00 42.44 228 ARG C C 1
ATOM 4942 O O . ARG C 2 234 ? 2.170 31.094 13.879 1.00 42.83 228 ARG C O 1
ATOM 4950 N N . LEU C 2 235 ? 0.033 31.367 14.555 1.00 41.75 229 LEU C N 1
ATOM 4951 C CA . LEU C 2 235 ? -0.583 31.056 13.229 1.00 40.95 229 LEU C CA 1
ATOM 4952 C C . LEU C 2 235 ? -0.142 32.006 12.141 1.00 39.45 229 LEU C C 1
ATOM 4953 O O . LEU C 2 235 ? 0.263 31.593 11.092 1.00 38.85 229 LEU C O 1
ATOM 4958 N N . ARG C 2 236 ? -0.275 33.293 12.403 1.00 42.30 230 ARG C N 1
ATOM 4959 C CA . ARG C 2 236 ? 0.192 34.334 11.501 1.00 43.39 230 ARG C CA 1
ATOM 4960 C C . ARG C 2 236 ? 1.674 34.145 11.069 1.00 47.52 230 ARG C C 1
ATOM 4961 O O . ARG C 2 236 ? 1.997 34.364 9.924 1.00 44.04 230 ARG C O 1
ATOM 4969 N N . GLU C 2 237 ? 2.568 33.780 11.986 1.00 56.07 231 GLU C N 1
ATOM 4970 C CA . GLU C 2 237 ? 3.980 33.576 11.638 1.00 66.11 231 GLU C CA 1
ATOM 4971 C C . GLU C 2 237 ? 4.129 32.347 10.716 1.00 78.24 231 GLU C C 1
ATOM 4972 O O . GLU C 2 237 ? 4.886 32.383 9.746 1.00 83.15 231 GLU C O 1
ATOM 4978 N N . GLY C 2 238 ? 3.413 31.269 11.037 1.00 87.22 232 GLY C N 1
ATOM 4979 C CA . GLY C 2 238 ? 3.278 30.101 10.146 1.00 83.09 232 GLY C CA 1
ATOM 4980 C C . GLY C 2 238 ? 4.398 29.069 10.142 1.00 85.11 232 GLY C C 1
ATOM 4981 O O . GLY C 2 238 ? 4.396 28.163 9.297 1.00 77.95 232 GLY C O 1
ATOM 4982 N N . VAL C 2 239 ? 5.342 29.199 11.080 1.00 86.53 233 VAL C N 1
ATOM 4983 C CA . VAL C 2 239 ? 6.473 28.266 11.194 1.00 89.16 233 VAL C CA 1
ATOM 4984 C C . VAL C 2 239 ? 6.011 26.890 11.683 1.00 90.79 233 VAL C C 1
ATOM 4985 O O . VAL C 2 239 ? 6.458 25.864 11.177 1.00 79.29 233 VAL C O 1
ATOM 4989 N N . ASP C 2 240 ? 5.122 26.887 12.671 1.00 97.06 234 ASP C N 1
ATOM 4990 C CA . ASP C 2 240 ? 4.771 25.679 13.3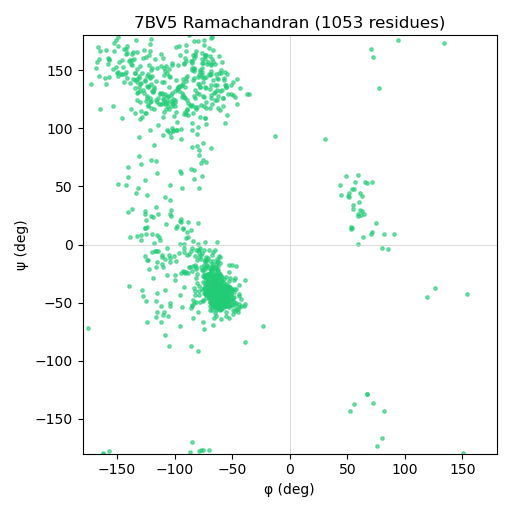99 1.00 92.96 234 ASP C CA 1
ATOM 4991 C C . ASP C 2 240 ? 3.294 25.350 13.287 1.00 90.23 234 ASP C C 1
ATOM 4992 O O . ASP C 2 240 ? 2.769 24.689 14.168 1.00 84.71 234 ASP C O 1
ATOM 4997 N N . GLU C 2 241 ? 2.624 25.810 12.225 1.00 95.09 235 GLU C N 1
ATOM 4998 C CA . GLU C 2 241 ? 1.166 25.635 12.083 1.00 94.81 235 GLU C CA 1
ATOM 4999 C C . GLU C 2 241 ? 0.826 25.117 10.696 1.00 96.00 235 GLU C C 1
ATOM 5000 O O . GLU C 2 241 ? 1.283 25.651 9.686 1.00 98.91 235 GLU C O 1
ATOM 5006 N N . ASP C 2 242 ? 0.011 24.069 10.670 1.00 97.21 236 ASP C N 1
ATOM 5007 C CA . ASP C 2 242 ? -0.519 23.520 9.424 1.00 93.15 236 ASP C CA 1
ATOM 5008 C C . ASP C 2 242 ? -1.525 24.510 8.840 1.00 90.11 236 ASP C C 1
ATOM 5009 O O . ASP C 2 242 ? -1.932 25.464 9.503 1.00 81.39 236 ASP C O 1
ATOM 5014 N N . ALA C 2 243 ? -1.929 24.270 7.600 1.00 92.88 237 ALA C N 1
ATOM 5015 C CA . ALA C 2 243 ? -3.044 24.998 6.987 1.00 86.56 237 ALA C CA 1
ATOM 5016 C C . ALA C 2 243 ? -4.421 24.498 7.506 1.00 89.90 237 ALA C C 1
ATOM 5017 O O . ALA C 2 243 ? -5.448 25.083 7.169 1.00 96.48 237 ALA C O 1
ATOM 5019 N N . ASN C 2 244 ? -4.440 23.416 8.296 1.00 82.00 238 ASN C N 1
ATOM 5020 C CA . ASN C 2 244 ? -5.619 23.023 9.103 1.00 73.79 238 ASN C CA 1
ATOM 5021 C C . ASN C 2 244 ? -5.576 23.457 10.612 1.00 67.01 238 ASN C C 1
ATOM 5022 O O . ASN C 2 244 ? -6.320 22.952 11.449 1.00 63.42 238 ASN C O 1
ATOM 5027 N N . SER C 2 245 ? -4.695 24.389 10.954 1.00 60.79 239 SER C N 1
ATOM 5028 C CA . SER C 2 245 ? -4.792 25.124 12.206 1.00 52.44 239 SER C CA 1
ATOM 5029 C C . SER C 2 245 ? -5.847 26.186 11.997 1.00 48.23 239 SER C C 1
ATOM 5030 O O . SER C 2 245 ? -5.886 26.822 10.951 1.00 44.79 239 SER C O 1
ATOM 5033 N N . TYR C 2 246 ? -6.694 26.389 12.997 1.00 45.38 240 TYR C N 1
ATOM 5034 C CA . TYR C 2 246 ? -7.809 27.338 12.894 1.00 42.87 240 TYR C CA 1
ATOM 5035 C C . TYR C 2 246 ? -8.146 27.831 14.300 1.00 39.28 240 TYR C C 1
ATOM 5036 O O . TYR C 2 246 ? -8.474 27.034 15.166 1.00 39.18 240 TYR C O 1
ATOM 5045 N N . LEU C 2 247 ? -8.019 29.134 14.528 1.00 36.27 241 LEU C N 1
ATOM 5046 C CA . LEU C 2 247 ? -8.374 29.750 15.814 1.00 36.10 241 LEU C CA 1
ATOM 5047 C C . LEU C 2 247 ? -7.637 29.119 17.008 1.00 34.86 241 LEU C C 1
ATOM 5048 O O . LEU C 2 247 ? -6.432 28.898 16.920 1.00 33.14 241 LEU C O 1
ATOM 5053 N N . CYS C 2 248 ? -8.326 28.873 18.123 1.00 34.21 242 CYS C N 1
ATOM 5054 C CA . CYS C 2 248 ? -7.853 27.890 19.114 1.00 35.08 242 CYS C CA 1
ATOM 5055 C C . CYS C 2 248 ? -8.720 26.639 19.088 1.00 35.52 242 CYS C C 1
ATOM 5056 O O . CYS C 2 248 ? -9.033 26.069 20.147 1.00 37.37 242 CYS C O 1
ATOM 5059 N N . LEU C 2 249 ? -9.100 26.196 17.892 1.00 35.37 243 LEU C N 1
ATOM 5060 C CA . LEU C 2 249 ? -10.039 25.076 17.775 1.00 37.54 243 LEU C CA 1
ATOM 5061 C C . LEU C 2 249 ? -9.515 23.832 18.471 1.00 35.20 243 LEU C C 1
ATOM 5062 O O . LEU C 2 249 ? -8.392 23.410 18.204 1.00 34.36 243 LEU C O 1
ATOM 5067 N N . ASP C 2 250 ? -10.337 23.298 19.372 1.00 34.75 244 ASP C N 1
ATOM 5068 C CA . ASP C 2 250 ? -10.050 22.114 20.172 1.00 35.13 244 ASP C CA 1
ATOM 5069 C C . ASP C 2 250 ? -8.817 22.226 21.043 1.00 34.69 244 ASP C C 1
ATOM 5070 O O . ASP C 2 250 ? -8.189 21.214 21.376 1.00 35.07 244 ASP C O 1
ATOM 5075 N N . TYR C 2 251 ? -8.458 23.451 21.419 1.00 33.82 245 TYR C N 1
ATOM 5076 C CA . TYR C 2 251 ? -7.402 23.658 22.406 1.00 32.54 245 TYR C CA 1
ATOM 5077 C C . TYR C 2 251 ? -7.993 23.353 23.791 1.00 32.52 245 TYR C C 1
ATOM 5078 O O . TYR C 2 251 ? -9.197 23.504 24.008 1.00 33.23 245 TYR C O 1
ATOM 5087 N N . ASP C 2 252 ? -7.157 22.930 24.723 1.00 31.41 246 ASP C N 1
ATOM 5088 C CA . ASP C 2 252 ? -7.521 22.935 26.126 1.00 32.51 246 ASP C CA 1
ATOM 5089 C C . ASP C 2 252 ? -6.809 24.102 26.791 1.00 32.44 246 ASP C C 1
ATOM 5090 O O . ASP C 2 252 ? -5.668 24.409 26.424 1.00 32.65 246 ASP C O 1
ATOM 5095 N N . VAL C 2 253 ? -7.480 24.735 27.760 1.00 30.52 247 VAL C N 1
ATOM 5096 C CA . VAL C 2 253 ? -6.971 25.919 28.399 1.00 29.30 247 VAL C CA 1
ATOM 5097 C C . VAL C 2 253 ? -7.048 25.761 29.896 1.00 31.85 247 VAL C C 1
ATOM 5098 O O . VAL C 2 253 ? -8.073 25.388 30.418 1.00 36.39 247 VAL C O 1
ATOM 5102 N N . TYR C 2 254 ? -5.961 26.075 30.584 1.00 33.70 248 TYR C N 1
ATOM 5103 C CA . TYR C 2 254 ? -5.878 25.927 32.021 1.00 34.24 248 TYR C CA 1
ATOM 5104 C C . TYR C 2 254 ? -5.691 27.307 32.648 1.00 36.15 248 TYR C C 1
ATOM 5105 O O . TYR C 2 254 ? -4.758 28.016 32.289 1.00 38.28 248 TYR C O 1
ATOM 5114 N N . LEU C 2 255 ? -6.585 27.671 33.573 1.00 37.77 249 LEU C N 1
ATOM 5115 C CA . LEU C 2 255 ? -6.619 28.984 34.231 1.00 36.20 249 LEU C CA 1
ATOM 5116 C C . LEU C 2 255 ? -6.486 28.809 35.712 1.00 35.48 249 LEU C C 1
ATOM 5117 O O . LEU C 2 255 ? -6.994 27.873 36.280 1.00 38.10 249 LEU C O 1
ATOM 5122 N N . THR C 2 256 ? -5.802 29.731 36.346 1.00 35.92 250 THR C N 1
ATOM 5123 C CA . THR C 2 256 ? -5.728 29.765 37.792 1.00 35.21 250 THR C CA 1
ATOM 5124 C C . THR C 2 256 ? -7.005 30.360 38.320 1.00 34.07 250 THR C C 1
ATOM 5125 O O . THR C 2 256 ? -7.467 29.966 39.382 1.00 32.18 250 THR C O 1
ATOM 5129 N N . HIS C 2 257 ? -7.549 31.336 37.582 1.00 33.54 251 HIS C N 1
ATOM 5130 C CA . HIS C 2 257 ? -8.783 32.019 37.972 1.00 31.75 251 HIS C CA 1
ATOM 5131 C C . HIS C 2 257 ? -9.936 31.963 36.951 1.00 30.48 251 HIS C C 1
ATOM 5132 O O . HIS C 2 257 ? -9.739 32.155 35.751 1.00 32.16 251 HIS C O 1
ATOM 5139 N N . GLU C 2 258 ? -11.138 31.704 37.463 1.00 29.57 252 GLU C N 1
ATOM 5140 C CA . GLU C 2 258 ? -12.365 31.704 36.685 1.00 30.80 252 GLU C CA 1
ATOM 5141 C C . GLU C 2 258 ? -12.497 32.971 35.827 1.00 31.44 252 GLU C C 1
ATOM 5142 O O . GLU C 2 258 ? -12.371 34.098 36.334 1.00 33.29 252 GLU C O 1
ATOM 5148 N N . PRO C 2 259 ? -12.765 32.800 34.533 1.00 30.19 253 PRO C N 1
ATOM 5149 C CA . PRO C 2 259 ? -12.686 33.962 33.657 1.00 30.55 253 PRO C CA 1
ATOM 5150 C C . PRO C 2 259 ? -13.926 34.801 33.665 1.00 30.40 253 PRO C C 1
ATOM 5151 O O . PRO C 2 259 ? -15.032 34.281 33.839 1.00 31.54 253 PRO C O 1
ATOM 5155 N N . CYS C 2 260 ? -13.720 36.094 33.450 1.00 30.31 254 CYS C N 1
ATOM 5156 C CA . CYS C 2 260 ? -14.807 37.074 33.329 1.00 31.55 254 CYS C CA 1
ATOM 5157 C C . CYS C 2 260 ? -15.647 36.873 32.058 1.00 27.97 254 CYS C C 1
ATOM 5158 O O . CYS C 2 260 ? -15.329 36.026 31.234 1.00 24.15 254 CYS C O 1
ATOM 5161 N N . SER C 2 261 ? -16.678 37.704 31.896 1.00 28.26 255 SER C N 1
ATOM 5162 C CA . SER C 2 261 ? -17.647 37.587 30.794 1.00 28.24 255 SER C CA 1
ATOM 5163 C C . SER C 2 261 ? -17.041 37.780 29.429 1.00 30.93 255 SER C C 1
ATOM 5164 O O . SER C 2 261 ? -17.382 37.052 28.503 1.00 34.42 255 SER C O 1
ATOM 5167 N N . MET C 2 262 ? -16.151 38.762 29.301 1.00 34.53 256 MET C N 1
ATOM 5168 C CA . MET C 2 262 ? -15.336 38.927 28.078 1.00 35.22 256 MET C CA 1
ATOM 5169 C C . MET C 2 262 ? -14.501 37.668 27.714 1.00 34.65 256 MET C C 1
ATOM 5170 O O . MET C 2 262 ? -14.503 37.216 26.555 1.00 34.99 256 MET C O 1
ATOM 5175 N N . CYS C 2 263 ? -13.800 37.116 28.692 1.00 32.79 257 CYS C N 1
ATOM 5176 C CA . CYS C 2 263 ? -12.913 35.993 28.437 1.00 34.35 257 CYS C CA 1
ATOM 5177 C C . CYS C 2 263 ? -13.651 34.721 28.105 1.00 36.66 257 CYS C C 1
ATOM 5178 O O . CYS C 2 263 ? -13.316 34.038 27.163 1.00 41.24 257 CYS C O 1
ATOM 5181 N N . SER C 2 264 ? -14.680 34.428 28.873 1.00 39.24 258 SER C N 1
ATOM 5182 C CA . SER C 2 264 ? -15.551 33.292 28.610 1.00 39.08 258 SER C CA 1
ATOM 5183 C C . SER C 2 264 ? -16.031 33.283 27.170 1.00 36.55 258 SER C C 1
ATOM 5184 O O . SER C 2 264 ? -15.947 32.264 26.487 1.00 36.58 258 SER C O 1
ATOM 5187 N N . MET C 2 265 ? -16.576 34.409 26.736 1.00 33.01 259 MET C N 1
ATOM 5188 C CA . MET C 2 265 ? -17.092 34.515 25.393 1.00 32.89 259 MET C CA 1
ATOM 5189 C C . MET C 2 265 ? -15.957 34.487 24.372 1.00 36.31 259 MET C C 1
ATOM 5190 O O . MET C 2 265 ? -16.134 34.018 23.237 1.00 33.48 259 MET C O 1
ATOM 5195 N N . ALA C 2 266 ? -14.796 35.006 24.783 1.00 37.22 260 ALA C N 1
ATOM 5196 C CA . ALA C 2 266 ? -13.628 35.005 23.940 1.00 35.43 260 ALA C CA 1
ATOM 5197 C C . ALA C 2 266 ? -13.217 33.570 23.573 1.00 34.35 260 ALA C C 1
ATOM 5198 O O . ALA C 2 266 ? -12.861 33.307 22.429 1.00 34.45 260 ALA C O 1
ATOM 5200 N N . LEU C 2 267 ? -13.259 32.666 24.547 1.00 32.57 261 LEU C N 1
ATOM 5201 C CA . LEU C 2 267 ? -12.985 31.233 24.332 1.00 31.87 261 LEU C CA 1
ATOM 5202 C C . LEU C 2 267 ? -14.087 30.528 23.499 1.00 33.66 261 LEU C C 1
ATOM 5203 O O . LEU C 2 267 ? -13.834 29.488 22.873 1.00 31.60 261 LEU C O 1
ATOM 5208 N N . ILE C 2 268 ? -15.304 31.082 23.514 1.00 33.40 262 ILE C N 1
ATOM 5209 C CA . ILE C 2 268 ? -16.381 30.591 22.664 1.00 33.75 262 ILE C CA 1
ATOM 5210 C C . ILE C 2 268 ? -16.043 30.931 21.216 1.00 33.81 262 ILE C C 1
ATOM 5211 O O . ILE C 2 268 ? -16.185 30.086 20.357 1.00 38.33 262 ILE C O 1
ATOM 5216 N N . HIS C 2 269 ? -15.599 32.158 20.958 1.00 33.64 263 HIS C N 1
ATOM 5217 C CA . HIS C 2 269 ? -15.227 32.590 19.609 1.00 32.16 263 HIS C CA 1
ATOM 5218 C C . HIS C 2 269 ? -14.017 31.846 19.062 1.00 32.74 263 HIS C C 1
ATOM 5219 O O . HIS C 2 269 ? -13.897 31.666 17.855 1.00 31.23 263 HIS C O 1
ATOM 5226 N N . SER C 2 270 ? -13.119 31.446 19.963 1.00 35.48 264 SER C N 1
ATOM 5227 C CA . SER C 2 270 ? -11.888 30.715 19.629 1.00 35.43 264 SER C CA 1
ATOM 5228 C C . SER C 2 270 ? -12.105 29.194 19.521 1.00 37.57 264 SER C C 1
ATOM 5229 O O . SER C 2 270 ? -11.163 28.452 19.209 1.00 38.73 264 SER C O 1
ATOM 5232 N N . ARG C 2 271 ? -13.325 28.734 19.790 1.00 37.07 265 ARG C N 1
ATOM 5233 C CA . ARG C 2 271 ? -13.716 27.355 19.512 1.00 38.46 265 ARG C CA 1
ATOM 5234 C C . ARG C 2 271 ? -12.862 26.340 20.264 1.00 36.80 265 ARG C C 1
ATOM 5235 O O . ARG C 2 271 ? -12.585 25.253 19.747 1.00 37.14 265 ARG C O 1
ATOM 5243 N N . VAL C 2 272 ? -12.486 26.686 21.498 1.00 35.29 266 VAL C N 1
ATOM 5244 C CA . VAL C 2 272 ? -11.731 25.770 22.360 1.00 34.78 266 VAL C CA 1
ATOM 5245 C C . VAL C 2 272 ? -12.630 24.608 22.753 1.00 34.27 266 VAL C C 1
ATOM 5246 O O . VAL C 2 272 ? -13.857 24.760 22.798 1.00 32.85 266 VAL C O 1
ATOM 5250 N N . ARG C 2 273 ? -12.005 23.477 23.063 1.00 33.30 267 ARG C N 1
ATOM 5251 C CA . ARG C 2 273 ? -12.706 22.282 23.557 1.00 34.44 267 ARG C CA 1
ATOM 5252 C C . ARG C 2 273 ? -13.011 22.298 25.046 1.00 34.84 267 ARG C C 1
ATOM 5253 O O . ARG C 2 273 ? -14.109 21.903 25.447 1.00 32.18 267 ARG C O 1
ATOM 5261 N N . ARG C 2 274 ? -12.026 22.718 25.848 1.00 35.65 268 ARG C N 1
ATOM 5262 C CA . ARG C 2 274 ? -12.080 22.552 27.297 1.00 37.21 268 ARG C CA 1
ATOM 5263 C C . ARG C 2 274 ? -11.402 23.719 28.009 1.00 36.77 268 ARG C C 1
ATOM 5264 O O . ARG C 2 274 ? -10.438 24.292 27.506 1.00 35.79 268 ARG C O 1
ATOM 5272 N N . VAL C 2 275 ? -11.938 24.049 29.187 1.00 35.44 269 VAL C N 1
ATOM 5273 C CA . VAL C 2 275 ? -11.339 24.982 30.118 1.00 34.00 269 VAL C CA 1
ATOM 5274 C C . VAL C 2 275 ? -11.324 24.268 31.459 1.00 32.84 269 VAL C C 1
ATOM 5275 O O . VAL C 2 275 ? -12.269 23.606 31.792 1.00 30.54 269 VAL C O 1
ATOM 5279 N N . VAL C 2 276 ? -10.232 24.405 32.206 1.00 33.84 270 VAL C N 1
ATOM 5280 C CA . VAL C 2 276 ? -10.096 23.864 33.551 1.00 33.25 270 VAL C CA 1
ATOM 5281 C C . VAL C 2 276 ? -9.533 24.994 34.368 1.00 33.74 270 VAL C C 1
ATOM 5282 O O . VAL C 2 276 ? -8.479 25.517 34.028 1.00 34.05 270 VAL C O 1
ATOM 5286 N N . PHE C 2 277 ? -10.224 25.355 35.442 1.00 33.97 271 PHE C N 1
ATOM 5287 C CA . PHE C 2 277 ? -9.790 26.454 36.306 1.00 36.77 271 PHE C CA 1
ATOM 5288 C C . PHE C 2 277 ? -9.701 26.022 37.760 1.00 35.99 271 PHE C C 1
ATOM 5289 O O . PHE C 2 277 ? -10.195 24.983 38.125 1.00 37.00 271 PHE C O 1
ATOM 5297 N N . LEU C 2 278 ? -9.069 26.858 38.568 1.00 37.33 272 LEU C N 1
ATOM 5298 C CA . LEU C 2 278 ? -8.763 26.567 39.967 1.00 37.41 272 LEU C CA 1
ATOM 5299 C C . LEU C 2 278 ? -9.553 27.435 40.947 1.00 37.23 272 LEU C C 1
ATOM 5300 O O . LEU C 2 278 ? -10.196 26.924 41.852 1.00 43.16 272 LEU C O 1
ATOM 5305 N N . THR C 2 279 ? -9.496 28.741 40.780 1.00 34.23 273 THR C N 1
ATOM 5306 C CA . THR C 2 279 ? -10.118 29.623 41.719 1.00 34.29 273 THR C CA 1
ATOM 5307 C C . THR C 2 279 ? -11.443 30.097 41.142 1.00 36.24 273 THR C C 1
ATOM 5308 O O . THR C 2 279 ? -11.489 30.635 40.046 1.00 39.22 273 THR C O 1
ATOM 5312 N N . GLU C 2 280 ? -12.527 29.894 41.888 1.00 38.34 274 GLU C N 1
ATOM 5313 C CA . GLU C 2 280 ? -13.818 30.472 41.526 1.00 37.64 274 GLU C CA 1
ATOM 5314 C C . GLU C 2 280 ? -13.814 31.959 41.867 1.00 38.44 274 GLU C C 1
ATOM 5315 O O . GLU C 2 280 ? -13.194 32.373 42.856 1.00 39.30 274 GLU C O 1
ATOM 5321 N N . MET C 2 281 ? -14.484 32.758 41.033 1.00 35.95 275 MET C N 1
ATOM 5322 C CA . MET C 2 281 ? -14.667 34.171 41.306 1.00 33.06 275 MET C CA 1
ATOM 5323 C C . MET C 2 281 ? -16.138 34.363 41.339 1.00 33.05 275 MET C C 1
ATOM 5324 O O . MET C 2 281 ? -16.758 34.469 40.299 1.00 32.78 275 MET C O 1
ATOM 5329 N N . GLN C 2 282 ? -16.689 34.378 42.544 1.00 34.92 276 GLN C N 1
ATOM 5330 C CA . GLN C 2 282 ? -18.101 34.595 42.729 1.00 36.80 276 GLN C CA 1
ATOM 5331 C C . GLN C 2 282 ? -18.573 35.928 42.227 1.00 37.02 276 GLN C C 1
ATOM 5332 O O . GLN C 2 282 ? -19.640 35.986 41.639 1.00 41.29 276 GLN C O 1
ATOM 5338 N N . ARG C 2 283 ? -17.787 36.984 42.419 1.00 36.17 277 ARG C N 1
ATOM 5339 C CA . ARG C 2 283 ? -18.219 38.335 42.016 1.00 38.47 277 ARG C CA 1
ATOM 5340 C C . ARG C 2 283 ? -18.253 38.500 40.504 1.00 38.01 277 ARG C C 1
ATOM 5341 O O . ARG C 2 283 ? -19.145 39.148 39.963 1.00 40.23 277 ARG C O 1
ATOM 5349 N N . THR C 2 284 ? -17.244 37.936 39.848 1.00 37.12 278 THR C N 1
ATOM 5350 C CA . THR C 2 284 ? -16.965 38.211 38.447 1.00 34.75 278 THR C CA 1
ATOM 5351 C C . THR C 2 284 ? -16.958 37.012 37.501 1.00 34.59 278 THR C C 1
ATOM 5352 O O . THR C 2 284 ? -17.132 37.185 36.290 1.00 35.90 278 THR C O 1
ATOM 5356 N N . GLY C 2 285 ? -16.783 35.805 38.033 1.00 33.18 279 GLY C N 1
ATOM 5357 C CA . GLY C 2 285 ? -16.691 34.602 37.200 1.00 32.11 279 GLY C CA 1
ATOM 5358 C C . GLY C 2 285 ? -17.893 34.438 36.307 1.00 31.50 279 GLY C C 1
ATOM 5359 O O . GLY C 2 285 ? -18.983 34.857 36.656 1.00 27.63 279 GLY C O 1
ATOM 5360 N N . SER C 2 286 ? -17.670 33.848 35.140 1.00 35.41 280 SER C N 1
ATOM 5361 C CA . SER C 2 286 ? -18.724 33.666 34.130 1.00 38.11 280 SER C CA 1
ATOM 5362 C C . SER C 2 286 ? -18.959 32.231 33.666 1.00 37.95 280 SER C C 1
ATOM 5363 O O . SER C 2 286 ? -19.669 32.022 32.668 1.00 38.41 280 SER C O 1
ATOM 5366 N N . LEU C 2 287 ? -18.430 31.260 34.419 1.00 35.76 281 LEU C N 1
ATOM 5367 C CA . LEU C 2 287 ? -18.633 29.834 34.137 1.00 35.58 281 LEU C CA 1
ATOM 5368 C C . LEU C 2 287 ? -19.546 29.131 35.159 1.00 32.60 281 LEU C C 1
ATOM 5369 O O . LEU C 2 287 ? -20.542 28.576 34.781 1.00 32.21 281 LEU C O 1
ATOM 5374 N N . LYS C 2 288 ? -19.195 29.149 36.435 1.00 33.02 282 LYS C N 1
ATOM 5375 C CA . LYS C 2 288 ? -20.009 28.510 37.460 1.00 34.92 282 LYS C CA 1
ATOM 5376 C C . LYS C 2 288 ? -21.362 29.163 37.623 1.00 37.94 282 LYS C C 1
ATOM 5377 O O . LYS C 2 288 ? -21.459 30.397 37.696 1.00 38.31 282 LYS C O 1
ATOM 5383 N N . LEU C 2 289 ? -22.388 28.321 37.763 1.00 39.14 283 LEU C N 1
ATOM 5384 C CA . LEU C 2 289 ? -23.746 28.772 38.039 1.00 39.52 283 LEU C CA 1
ATOM 5385 C C . LEU C 2 289 ? -23.840 29.788 39.172 1.00 39.21 283 LEU C C 1
ATOM 5386 O O . LEU C 2 289 ? -24.637 30.709 39.095 1.00 39.37 283 LEU C O 1
ATOM 5391 N N . THR C 2 290 ? -23.031 29.604 40.211 1.00 37.59 284 THR C N 1
ATOM 5392 C CA . THR C 2 290 ? -23.053 30.443 41.400 1.00 37.76 284 THR C CA 1
ATOM 5393 C C . THR C 2 290 ? -22.098 31.629 41.372 1.00 38.51 284 THR C C 1
ATOM 5394 O O . THR C 2 290 ? -21.990 32.363 42.375 1.00 38.26 284 THR C O 1
ATOM 5398 N N . SER C 2 291 ? -21.367 31.771 40.264 1.00 37.93 285 SER C N 1
ATOM 5399 C CA . SER C 2 291 ? -20.464 32.893 40.046 1.00 36.39 285 SER C CA 1
ATOM 5400 C C . SER C 2 291 ? -21.178 33.952 39.204 1.00 35.54 285 SER C C 1
ATOM 5401 O O . SER C 2 291 ? -21.874 33.633 38.217 1.00 34.33 285 SER C O 1
ATOM 5404 N N . GLY C 2 292 ? -21.037 35.203 39.627 1.00 31.66 286 GLY C N 1
ATOM 5405 C CA . GLY C 2 292 ? -21.390 36.318 38.808 1.00 30.25 286 GLY C CA 1
ATOM 5406 C C . GLY C 2 292 ? -22.868 36.406 38.710 1.00 29.92 286 GLY C C 1
ATOM 5407 O O . GLY C 2 292 ? -23.529 36.252 39.705 1.00 33.72 286 GLY C O 1
ATOM 5408 N N . ASP C 2 293 ? -23.380 36.648 37.517 1.00 29.26 287 ASP C N 1
ATOM 5409 C CA . ASP C 2 293 ? -24.822 36.605 37.258 1.00 31.13 287 ASP C CA 1
ATOM 5410 C C . ASP C 2 293 ? -25.299 35.202 36.718 1.00 32.50 287 ASP C C 1
ATOM 5411 O O . ASP C 2 293 ? -26.342 35.087 36.108 1.00 32.87 287 ASP C O 1
ATOM 5416 N N . GLY C 2 294 ? -24.530 34.139 36.920 1.00 32.49 288 GLY C N 1
ATOM 5417 C CA . GLY C 2 294 ? -24.869 32.842 36.367 1.00 31.45 288 GLY C CA 1
ATOM 5418 C C . GLY C 2 294 ? -24.905 32.794 34.854 1.00 32.45 288 GLY C C 1
ATOM 5419 O O . GLY C 2 294 ? -25.775 32.174 34.266 1.00 35.49 288 GLY C O 1
ATOM 5420 N N . TYR C 2 295 ? -23.942 33.432 34.211 1.00 34.37 289 TYR C N 1
ATOM 5421 C CA . TYR C 2 295 ? -23.867 33.411 32.752 1.00 32.55 289 TYR C CA 1
ATOM 5422 C C . TYR C 2 295 ? -23.632 32.022 32.209 1.00 31.60 289 TYR C C 1
ATOM 5423 O O . TYR C 2 295 ? -24.204 31.666 31.209 1.00 30.34 289 TYR C O 1
ATOM 5432 N N . CYS C 2 296 ? -22.787 31.248 32.873 1.00 33.81 290 CYS C N 1
ATOM 5433 C CA . CYS C 2 296 ? -22.505 29.869 32.473 1.00 34.98 290 CYS C CA 1
ATOM 5434 C C . CYS C 2 296 ? -22.204 29.838 30.976 1.00 35.18 290 CYS C C 1
ATOM 5435 O O . CYS C 2 296 ? -22.885 29.201 30.203 1.00 38.83 290 CYS C O 1
ATOM 5438 N N . MET C 2 297 ? -21.189 30.584 30.578 1.00 35.04 291 MET C N 1
ATOM 5439 C CA . MET C 2 297 ? -20.939 30.875 29.170 1.00 34.77 291 MET C CA 1
ATOM 5440 C C . MET C 2 297 ? -20.473 29.663 28.371 1.00 35.95 291 MET C C 1
ATOM 5441 O O . MET C 2 297 ? -20.670 29.609 27.165 1.00 37.66 291 MET C O 1
ATOM 5446 N N . ASN C 2 298 ? -19.834 28.713 29.042 1.00 37.42 292 ASN C N 1
ATOM 5447 C CA . ASN C 2 298 ? -19.461 27.436 28.411 1.00 39.85 292 ASN C CA 1
ATOM 5448 C C . ASN C 2 298 ? -20.656 26.569 28.020 1.00 39.34 292 ASN C C 1
ATOM 5449 O O . ASN C 2 298 ? -20.532 25.672 27.193 1.00 40.43 292 ASN C O 1
ATOM 5454 N N . ASP C 2 299 ? -21.790 26.828 28.648 1.00 39.13 293 ASP C N 1
ATOM 5455 C CA . ASP C 2 299 ? -22.953 25.993 28.530 1.00 40.55 293 ASP C CA 1
ATOM 5456 C C . ASP C 2 299 ? -24.217 26.859 28.447 1.00 39.97 293 ASP C C 1
ATOM 5457 O O . ASP C 2 299 ? -25.046 26.892 29.348 1.00 42.09 293 ASP C O 1
ATOM 5462 N N . ASN C 2 300 ? -24.334 27.590 27.361 1.00 39.61 294 ASN C N 1
ATOM 5463 C CA . ASN C 2 300 ? -25.499 28.415 27.115 1.00 40.79 294 ASN C CA 1
ATOM 5464 C C . ASN C 2 300 ? -26.067 28.039 25.735 1.00 44.07 294 ASN C C 1
ATOM 5465 O O . ASN C 2 300 ? -25.440 28.260 24.680 1.00 39.29 294 ASN C O 1
ATOM 5470 N N . LYS C 2 301 ? -27.263 27.455 25.769 1.00 51.51 295 LYS C N 1
ATOM 5471 C CA . LYS C 2 301 ? -27.950 26.966 24.558 1.00 57.10 295 LYS C CA 1
ATOM 5472 C C . LYS C 2 301 ? -28.222 28.058 23.528 1.00 55.25 295 LYS C C 1
ATOM 5473 O O . LYS C 2 301 ? -28.215 27.775 22.343 1.00 54.34 295 LYS C O 1
ATOM 5475 N N . GLN C 2 302 ? -28.424 29.294 23.990 1.00 56.34 296 GLN C N 1
ATOM 5476 C CA . GLN C 2 302 ? -28.685 30.451 23.119 1.00 55.19 296 GLN C CA 1
ATOM 5477 C C . GLN C 2 302 ? -27.539 30.821 22.196 1.00 53.75 296 GLN C C 1
ATOM 5478 O O . GLN C 2 302 ? -27.751 31.514 21.202 1.00 58.58 296 GLN C O 1
ATOM 5484 N N . LEU C 2 303 ? -26.333 30.389 22.538 1.00 52.11 297 LEU C N 1
ATOM 5485 C CA . LEU C 2 303 ? -25.194 30.470 21.643 1.00 51.58 297 LEU C CA 1
ATOM 5486 C C . LEU C 2 303 ? -25.205 29.148 20.861 1.00 58.89 297 LEU C C 1
ATOM 5487 O O . LEU C 2 303 ? -25.781 28.145 21.310 1.00 59.90 297 LEU C O 1
ATOM 5492 N N . ASN C 2 304 ? -24.577 29.138 19.693 1.00 63.44 298 ASN C N 1
ATOM 5493 C CA . ASN C 2 304 ? -24.516 27.916 18.848 1.00 64.90 298 ASN C CA 1
ATOM 5494 C C . ASN C 2 304 ? -23.461 26.891 19.273 1.00 58.28 298 ASN C C 1
ATOM 5495 O O . ASN C 2 304 ? -23.338 25.849 18.646 1.00 63.34 298 ASN C O 1
ATOM 5500 N N . SER C 2 305 ? -22.726 27.189 20.342 1.00 51.04 299 SER C N 1
ATOM 5501 C CA . SER C 2 305 ? -21.387 26.652 20.585 1.00 45.18 299 SER C CA 1
ATOM 5502 C C . SER C 2 305 ? -21.217 26.488 22.080 1.00 40.53 299 SER C C 1
ATOM 5503 O O . SER C 2 305 ? -21.774 27.258 22.848 1.00 39.56 299 SER C O 1
ATOM 5506 N N . THR C 2 306 ? -20.466 25.462 22.476 1.00 38.59 300 THR C N 1
ATOM 5507 C CA . THR C 2 306 ? -20.133 25.194 23.874 1.00 36.95 300 THR C CA 1
ATOM 5508 C C . THR C 2 306 ? -18.703 24.705 23.981 1.00 37.64 300 THR C C 1
ATOM 5509 O O . THR C 2 306 ? -18.077 24.319 22.978 1.00 38.83 300 THR C O 1
ATOM 5513 N N . TYR C 2 307 ? -18.191 24.741 25.214 1.00 36.50 301 TYR C N 1
ATOM 5514 C CA . TYR C 2 307 ? -16.985 24.008 25.586 1.00 33.98 301 TYR C CA 1
ATOM 5515 C C . TYR C 2 307 ? -17.152 23.382 26.951 1.00 32.69 301 TYR C C 1
ATOM 5516 O O . TYR C 2 307 ? -17.992 23.800 27.731 1.00 32.10 301 TYR C O 1
ATOM 5525 N N . GLU C 2 308 ? -16.351 22.364 27.208 1.00 32.91 302 GLU C N 1
ATOM 5526 C CA . GLU C 2 308 ? -16.393 21.635 28.459 1.00 33.96 302 GLU C CA 1
ATOM 5527 C C . GLU C 2 308 ? -15.671 22.501 29.457 1.00 33.15 302 GLU C C 1
ATOM 5528 O O . GLU C 2 308 ? -14.739 23.198 29.089 1.00 36.88 302 GLU C O 1
ATOM 5534 N N . ALA C 2 309 ? -16.089 22.439 30.711 1.00 31.96 303 ALA C N 1
ATOM 5535 C CA . ALA C 2 309 ? -15.509 23.249 31.766 1.00 31.96 303 ALA C CA 1
ATOM 5536 C C . ALA C 2 309 ? -15.463 22.483 33.073 1.00 32.32 303 ALA C C 1
ATOM 5537 O O . ALA C 2 309 ? -16.405 21.803 33.429 1.00 30.55 303 ALA C O 1
ATOM 5539 N N . PHE C 2 310 ? -14.366 22.643 33.802 1.00 34.38 304 PHE C N 1
ATOM 5540 C CA . PHE C 2 310 ? -14.147 21.958 35.053 1.00 34.31 304 PHE C CA 1
ATOM 5541 C C . PHE C 2 310 ? -13.448 22.887 35.982 1.00 34.67 304 PHE C C 1
ATOM 5542 O O . PHE C 2 310 ? -12.647 23.686 35.544 1.00 36.62 304 PHE C O 1
ATOM 5550 N N . GLN C 2 311 ? -13.746 22.752 37.267 1.00 35.91 305 GLN C N 1
ATOM 5551 C CA . GLN C 2 311 ? -12.958 23.351 38.329 1.00 35.70 305 GLN C CA 1
ATOM 5552 C C . GLN C 2 311 ? -12.179 22.256 39.023 1.00 35.34 305 GLN C C 1
ATOM 5553 O O . GLN C 2 311 ? -12.659 21.135 39.124 1.00 37.96 305 GLN C O 1
ATOM 5559 N N . TRP C 2 312 ? -10.985 22.585 39.504 1.00 34.68 306 TRP C N 1
ATOM 5560 C CA . TRP C 2 312 ? -10.201 21.678 40.341 1.00 35.40 306 TRP C CA 1
ATOM 5561 C C . TRP C 2 312 ? -10.538 22.037 41.762 1.00 36.14 306 TRP C C 1
ATOM 5562 O O . TRP C 2 312 ? -10.418 23.197 42.153 1.00 40.34 306 TRP C O 1
ATOM 5573 N N . ILE C 2 313 ? -10.941 21.049 42.538 1.00 37.68 307 ILE C N 1
ATOM 5574 C CA . ILE C 2 313 ? -11.432 21.296 43.899 1.00 41.08 307 ILE C CA 1
ATOM 5575 C C . ILE C 2 313 ? -10.547 20.692 44.979 1.00 42.21 307 ILE C C 1
ATOM 5576 O O . ILE C 2 313 ? -10.915 20.690 46.137 1.00 43.03 307 ILE C O 1
ATOM 5581 N N . GLY C 2 314 ? -9.384 20.181 44.604 1.00 45.46 308 GLY C N 1
ATOM 5582 C CA . GLY C 2 314 ? -8.351 19.828 45.577 1.00 51.41 308 GLY C CA 1
ATOM 5583 C C . GLY C 2 314 ? -7.582 21.041 46.057 1.00 54.38 308 GLY C C 1
ATOM 5584 O O . GLY C 2 314 ? -7.865 22.167 45.655 1.00 59.36 308 GLY C O 1
ATOM 5585 N N . GLU C 2 315 ? -6.592 20.801 46.911 1.00 57.16 309 GLU C N 1
ATOM 5586 C CA . GLU C 2 315 ? -5.789 21.885 47.499 1.00 56.95 309 GLU C CA 1
ATOM 5587 C C . GLU C 2 315 ? -4.319 21.888 47.023 1.00 51.13 309 GLU C C 1
ATOM 5588 O O . GLU C 2 315 ? -3.534 22.745 47.413 1.00 48.49 309 GLU C O 1
ATOM 5594 N N . GLU C 2 316 ? -3.980 20.988 46.110 1.00 46.55 310 GLU C N 1
ATOM 5595 C CA . GLU C 2 316 ? -2.594 20.793 45.682 1.00 45.52 310 GLU C CA 1
ATOM 5596 C C . GLU C 2 316 ? -1.902 22.018 45.036 1.00 46.16 310 GLU C C 1
ATOM 5597 O O . GLU C 2 316 ? -0.699 22.128 45.100 1.00 50.97 310 GLU C O 1
ATOM 5603 N N . TYR C 2 317 ? -2.651 22.932 44.444 1.00 41.44 311 TYR C N 1
ATOM 5604 C CA . TYR C 2 317 ? -2.092 23.896 43.526 1.00 40.52 311 TYR C CA 1
ATOM 5605 C C . TYR C 2 317 ? -2.511 25.325 43.887 1.00 41.71 311 TYR C C 1
ATOM 5606 O O . TYR C 2 317 ? -3.294 25.958 43.163 1.00 39.82 311 TYR C O 1
ATOM 5615 N N . PRO C 2 318 ? -1.997 25.838 45.013 1.00 40.80 312 PRO C N 1
ATOM 5616 C CA . PRO C 2 318 ? -2.383 27.160 45.470 1.00 41.88 312 PRO C CA 1
ATOM 5617 C C . PRO C 2 318 ? -1.884 28.223 44.511 1.00 40.48 312 PRO C C 1
ATOM 5618 O O . PRO C 2 318 ? -0.931 27.981 43.763 1.00 42.93 312 PRO C O 1
ATOM 5622 N N . VAL C 2 319 ? -2.545 29.372 44.546 1.00 37.38 313 VAL C N 1
ATOM 5623 C CA . VAL C 2 319 ? -2.374 30.412 43.552 1.00 39.07 313 VAL C CA 1
ATOM 5624 C C . VAL C 2 319 ? -2.208 31.751 44.271 1.00 40.88 313 VAL C C 1
ATOM 5625 O O . VAL C 2 319 ? -2.301 31.821 45.494 1.00 43.35 313 VAL C O 1
ATOM 5629 N N . GLY C 2 320 ? -1.953 32.811 43.512 1.00 39.69 314 GLY C N 1
ATOM 5630 C CA . GLY C 2 320 ? -1.713 34.118 44.105 1.00 39.26 314 GLY C CA 1
ATOM 5631 C C . GLY C 2 320 ? -3.037 34.689 44.492 1.00 39.89 314 GLY C C 1
ATOM 5632 O O . GLY C 2 320 ? -3.968 34.592 43.730 1.00 39.29 314 GLY C O 1
ATOM 5633 N N . GLN C 2 321 ? -3.136 35.268 45.678 1.00 46.84 315 GLN C N 1
ATOM 5634 C CA . GLN C 2 321 ? -4.392 35.909 46.108 1.00 49.90 315 GLN C CA 1
ATOM 5635 C C . GLN C 2 321 ? -4.672 37.058 45.159 1.00 47.06 315 GLN C C 1
ATOM 5636 O O . GLN C 2 321 ? -3.763 37.821 44.806 1.00 52.71 315 GLN C O 1
ATOM 5642 N N . VAL C 2 322 ? -5.917 37.123 44.702 1.00 42.01 316 VAL C N 1
ATOM 5643 C CA . VAL C 2 322 ? -6.400 38.192 43.860 1.00 36.82 316 VAL C CA 1
ATOM 5644 C C . VAL C 2 322 ? -7.586 38.817 44.556 1.00 36.29 316 VAL C C 1
ATOM 5645 O O . VAL C 2 322 ? -8.341 38.145 45.224 1.00 34.70 316 VAL C O 1
ATOM 5649 N N . ASP C 2 323 ? -7.736 40.119 44.376 1.00 37.93 317 ASP C N 1
ATOM 5650 C CA . ASP C 2 323 ? -8.873 40.853 44.879 1.00 37.08 317 ASP C CA 1
ATOM 5651 C C . ASP C 2 323 ? -10.130 40.341 44.218 1.00 34.79 317 ASP C C 1
ATOM 5652 O O . ASP C 2 323 ? -10.161 40.114 43.023 1.00 31.95 317 ASP C O 1
ATOM 5657 N N . ARG C 2 324 ? -11.179 40.174 45.006 1.00 36.46 318 ARG C N 1
ATOM 5658 C CA . ARG C 2 324 ? -12.384 39.480 44.523 1.00 37.66 318 ARG C CA 1
ATOM 5659 C C . ARG C 2 324 ? -13.190 40.268 43.542 1.00 35.90 318 ARG C C 1
ATOM 5660 O O . ARG C 2 324 ? -14.014 39.700 42.864 1.00 34.90 318 ARG C O 1
ATOM 5668 N N . ASP C 2 325 ? -12.980 41.577 43.500 1.00 38.64 319 ASP C N 1
ATOM 5669 C CA . ASP C 2 325 ? -13.646 42.427 42.518 1.00 39.17 319 ASP C CA 1
ATOM 5670 C C . ASP C 2 325 ? -12.983 42.337 41.153 1.00 36.42 319 ASP C C 1
ATOM 5671 O O . ASP C 2 325 ? -13.479 42.937 40.212 1.00 33.99 319 ASP C O 1
ATOM 5676 N N . VAL C 2 326 ? -11.842 41.657 41.053 1.00 35.07 320 VAL C N 1
ATOM 5677 C CA . VAL C 2 326 ? -11.097 41.653 39.804 1.00 36.79 320 VAL C CA 1
ATOM 5678 C C . VAL C 2 326 ? -11.800 40.745 38.819 1.00 34.83 320 VAL C C 1
ATOM 5679 O O . VAL C 2 326 ? -12.122 39.605 39.146 1.00 31.97 320 VAL C O 1
ATOM 5683 N N . CYS C 2 327 ? -12.057 41.302 37.631 1.00 33.89 321 CYS C N 1
ATOM 5684 C CA . CYS C 2 327 ? -12.497 40.549 36.498 1.00 31.77 321 CYS C CA 1
ATOM 5685 C C . CYS C 2 327 ? -11.299 39.782 35.986 1.00 33.73 321 CYS C C 1
ATOM 5686 O O . CYS C 2 327 ? -10.374 40.379 35.405 1.00 31.58 321 CYS C O 1
ATOM 5689 N N . CYS C 2 328 ? -11.380 38.467 36.228 1.00 35.79 322 CYS C N 1
ATOM 5690 C CA . CYS C 2 328 ? -10.389 37.427 35.977 1.00 36.45 322 CYS C CA 1
ATOM 5691 C C . CYS C 2 328 ? -9.715 36.930 37.241 1.00 36.37 322 CYS C C 1
ATOM 5692 O O . CYS C 2 328 ? -10.152 36.981 38.363 1.00 30.34 322 CYS C O 1
ATOM 5696 N N . ASN D 2 13 ? -69.377 49.000 -27.584 1.00 87.41 7 ASN D N 1
ATOM 5697 C CA . ASN D 2 13 ? -69.425 48.944 -29.095 1.00 87.49 7 ASN D CA 1
ATOM 5698 C C . ASN D 2 13 ? -68.023 48.736 -29.665 1.00 79.05 7 ASN D C 1
ATOM 5699 O O . ASN D 2 13 ? -67.273 49.695 -29.835 1.00 78.25 7 ASN D O 1
ATOM 5704 N N . PRO D 2 14 ? -67.661 47.475 -29.959 1.00 72.71 8 PRO D N 1
ATOM 5705 C CA . PRO D 2 14 ? -66.276 47.191 -30.272 1.00 67.55 8 PRO D CA 1
ATOM 5706 C C . PRO D 2 14 ? -65.897 47.611 -31.677 1.00 61.99 8 PRO D C 1
ATOM 5707 O O . PRO D 2 14 ? -66.700 48.192 -32.411 1.00 66.24 8 PRO D O 1
ATOM 5711 N N . LEU D 2 15 ? -64.664 47.303 -32.024 1.00 55.63 9 LEU D N 1
ATOM 5712 C CA . LEU D 2 15 ? -64.158 47.463 -33.369 1.00 54.65 9 LEU D CA 1
ATOM 5713 C C . LEU D 2 15 ? -64.551 46.271 -34.233 1.00 51.64 9 LEU D C 1
ATOM 5714 O O . LEU D 2 15 ? -64.905 45.212 -33.721 1.00 57.13 9 LEU D O 1
ATOM 5719 N N . LYS D 2 16 ? -64.476 46.440 -35.545 1.00 45.56 10 LYS D N 1
ATOM 5720 C CA . LYS D 2 16 ? -64.673 45.328 -36.443 1.00 44.93 10 LYS D CA 1
ATOM 5721 C C . LYS D 2 16 ? -63.503 44.328 -36.311 1.00 47.86 10 LYS D C 1
ATOM 5722 O O . LYS D 2 16 ? -62.352 44.712 -36.210 1.00 50.95 10 LYS D O 1
ATOM 5728 N N . ILE D 2 17 ? -63.830 43.042 -36.290 1.00 50.89 11 ILE D N 1
ATOM 5729 C CA . ILE D 2 17 ? -62.842 41.968 -36.290 1.00 47.98 11 ILE D CA 1
ATOM 5730 C C . ILE D 2 17 ? -63.144 41.049 -37.471 1.00 49.49 11 ILE D C 1
ATOM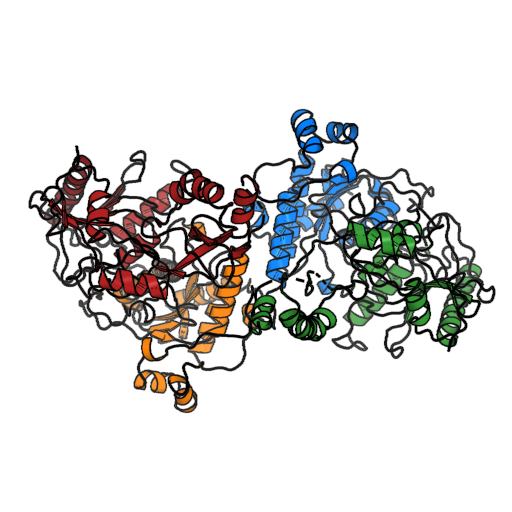 5731 O O . ILE D 2 17 ? -64.279 40.559 -37.618 1.00 52.30 11 ILE D O 1
ATOM 5736 N N . ASP D 2 18 ? -62.134 40.876 -38.325 1.00 45.95 12 ASP D N 1
ATOM 5737 C CA . ASP D 2 18 ? -62.172 39.939 -39.420 1.00 45.26 12 ASP D CA 1
ATOM 5738 C C . ASP D 2 18 ? -61.362 38.731 -38.948 1.00 50.61 12 ASP D C 1
ATOM 5739 O O . ASP D 2 18 ? -60.139 38.738 -39.000 1.00 58.05 12 ASP D O 1
ATOM 5744 N N . TYR D 2 19 ? -62.058 37.696 -38.481 1.00 51.97 13 TYR D N 1
ATOM 5745 C CA . TYR D 2 19 ? -61.429 36.519 -37.878 1.00 45.33 13 TYR D CA 1
ATOM 5746 C C . TYR D 2 19 ? -60.743 35.604 -38.870 1.00 44.85 13 TYR D C 1
ATOM 5747 O O . TYR D 2 19 ? -59.812 34.917 -38.498 1.00 40.15 13 TYR D O 1
ATOM 5756 N N . GLN D 2 20 ? -61.203 35.577 -40.117 1.00 52.79 14 GLN D N 1
ATOM 5757 C CA . GLN D 2 20 ? -60.530 34.776 -41.163 1.00 61.27 14 GLN D CA 1
ATOM 5758 C C . GLN D 2 20 ? -59.098 35.273 -41.455 1.00 57.69 14 GLN D C 1
ATOM 5759 O O . GLN D 2 20 ? -58.185 34.459 -41.564 1.00 52.28 14 GLN D O 1
ATOM 5765 N N . ASN D 2 21 ? -58.916 36.596 -41.542 1.00 53.79 15 ASN D N 1
ATOM 5766 C CA . ASN D 2 21 ? -57.611 37.209 -41.859 1.00 49.66 15 ASN D CA 1
ATOM 5767 C C . ASN D 2 21 ? -56.844 37.871 -40.695 1.00 46.37 15 ASN D C 1
ATOM 5768 O O . ASN D 2 21 ? -55.678 38.272 -40.853 1.00 46.69 15 ASN D O 1
ATOM 5773 N N . GLY D 2 22 ? -57.488 38.011 -39.540 1.00 43.22 16 GLY D N 1
ATOM 5774 C CA . GLY D 2 22 ? -56.928 38.792 -38.438 1.00 41.91 16 GLY D CA 1
ATOM 5775 C C . GLY D 2 22 ? -56.692 40.238 -38.884 1.00 44.19 16 GLY D C 1
ATOM 5776 O O . GLY D 2 22 ? -55.546 40.695 -38.899 1.00 46.28 16 GLY D O 1
ATOM 5777 N N . ILE D 2 23 ? -57.772 40.922 -39.296 1.00 42.67 17 ILE D N 1
ATOM 5778 C CA . ILE D 2 23 ? -57.754 42.350 -39.651 1.00 41.53 17 ILE D CA 1
ATOM 5779 C C . ILE D 2 23 ? -58.774 43.122 -38.841 1.00 42.82 17 ILE D C 1
ATOM 5780 O O . ILE D 2 23 ? -59.948 42.769 -38.826 1.00 48.09 17 ILE D O 1
ATOM 5785 N N . ILE D 2 24 ? -58.323 44.194 -38.198 1.00 41.39 18 ILE D N 1
ATOM 5786 C CA . ILE D 2 24 ? -59.176 45.019 -37.348 1.00 40.11 18 ILE D CA 1
ATOM 5787 C C . ILE D 2 24 ? -59.531 46.353 -38.010 1.00 41.77 18 ILE D C 1
ATOM 5788 O O . ILE D 2 24 ? -58.641 47.092 -38.456 1.00 43.62 18 ILE D O 1
ATOM 5793 N N . GLU D 2 25 ? -60.828 46.659 -38.059 1.00 42.17 19 GLU D N 1
ATOM 5794 C CA . GLU D 2 25 ? -61.354 47.877 -38.704 1.00 43.73 19 GLU D CA 1
ATOM 5795 C C . GLU D 2 25 ? -60.825 48.031 -40.118 1.00 43.57 19 GLU D C 1
ATOM 5796 O O . GLU D 2 25 ? -60.393 49.093 -40.491 1.00 46.47 19 GLU D O 1
ATOM 5802 N N . ASN D 2 26 ? -60.811 46.943 -40.880 1.00 45.59 20 ASN D N 1
ATOM 5803 C CA . ASN D 2 26 ? -60.332 46.932 -42.278 1.00 43.81 20 ASN D CA 1
ATOM 5804 C C . ASN D 2 26 ? -58.890 47.369 -42.510 1.00 45.35 20 ASN D C 1
ATOM 5805 O O . ASN D 2 26 ? -58.412 47.339 -43.631 1.00 44.66 20 ASN D O 1
ATOM 5810 N N . ARG D 2 27 ? -58.181 47.714 -41.445 1.00 48.18 21 ARG D N 1
ATOM 5811 C CA . ARG D 2 27 ? -56.924 48.441 -41.561 1.00 51.78 21 ARG D CA 1
ATOM 5812 C C . ARG D 2 27 ? -55.709 47.851 -40.831 1.00 49.17 21 ARG D C 1
ATOM 5813 O O . ARG D 2 27 ? -54.584 47.928 -41.354 1.00 46.50 21 ARG D O 1
ATOM 5821 N N . LEU D 2 28 ? -55.925 47.315 -39.629 1.00 43.45 22 LEU D N 1
ATOM 5822 C CA . LEU D 2 28 ? -54.836 46.782 -38.825 1.00 40.90 22 LEU D CA 1
ATOM 5823 C C . LEU D 2 28 ? -54.746 45.276 -38.995 1.00 38.83 22 LEU D C 1
ATOM 5824 O O . LEU D 2 28 ? -55.594 44.540 -38.494 1.00 38.62 22 LEU D O 1
ATOM 5829 N N . LEU D 2 29 ? -53.732 44.845 -39.745 1.00 38.65 23 LEU D N 1
ATOM 5830 C CA . LEU D 2 29 ? -53.381 43.436 -39.909 1.00 37.81 23 LEU D CA 1
ATOM 5831 C C . LEU D 2 29 ? -52.521 42.934 -38.728 1.00 36.82 23 LEU D C 1
ATOM 5832 O O . LEU D 2 29 ? -51.487 43.494 -38.420 1.00 35.78 23 LEU D O 1
ATOM 5837 N N . GLN D 2 30 ? -52.966 41.860 -38.099 1.00 36.98 24 GLN D N 1
ATOM 5838 C CA . GLN D 2 30 ? -52.309 41.298 -36.947 1.00 37.21 24 GLN D CA 1
ATOM 5839 C C . GLN D 2 30 ? -51.046 40.567 -37.386 1.00 38.48 24 GLN D C 1
ATOM 5840 O O . GLN D 2 30 ? -51.096 39.709 -38.272 1.00 36.53 24 GLN D O 1
ATOM 5846 N N . ILE D 2 31 ? -49.919 40.919 -36.767 1.00 38.51 25 ILE D N 1
ATOM 5847 C CA . ILE D 2 31 ? -48.639 40.308 -37.104 1.00 38.43 25 ILE D CA 1
ATOM 5848 C C . ILE D 2 31 ? -48.305 39.359 -35.991 1.00 38.34 25 ILE D C 1
ATOM 5849 O O . ILE D 2 31 ? -48.147 39.773 -34.844 1.00 35.42 25 ILE D O 1
ATOM 5854 N N . ARG D 2 32 ? -48.235 38.085 -36.357 1.00 41.08 26 ARG D N 1
ATOM 5855 C CA . ARG D 2 32 ? -47.950 37.006 -35.427 1.00 44.98 26 ARG D CA 1
ATOM 5856 C C . ARG D 2 32 ? -47.251 35.898 -36.209 1.00 43.76 26 ARG D C 1
ATOM 5857 O O . ARG D 2 32 ? -47.106 36.018 -37.422 1.00 41.33 26 ARG D O 1
ATOM 5865 N N . ASN D 2 33 ? -46.829 34.849 -35.510 1.00 43.77 27 ASN D N 1
ATOM 5866 C CA . ASN D 2 33 ? -46.216 33.666 -36.104 1.00 48.29 27 ASN D CA 1
ATOM 5867 C C . ASN D 2 33 ? -47.131 32.417 -36.166 1.00 53.48 27 ASN D C 1
ATOM 5868 O O . ASN D 2 33 ? -47.995 32.254 -35.323 1.00 58.65 27 ASN D O 1
ATOM 5873 N N . PHE D 2 34 ? -46.913 31.544 -37.159 1.00 64.85 28 PHE D N 1
ATOM 5874 C CA . PHE D 2 34 ? -47.636 30.242 -37.322 1.00 73.07 28 PHE D CA 1
ATOM 5875 C C . PHE D 2 34 ? -46.773 28.953 -37.244 1.00 79.30 28 PHE D C 1
ATOM 5876 O O . PHE D 2 34 ? -47.304 27.848 -37.286 1.00 89.87 28 PHE D O 1
ATOM 5884 N N . LYS D 2 35 ? -45.456 29.080 -37.146 1.00 81.34 29 LYS D N 1
ATOM 5885 C CA . LYS D 2 35 ? -44.582 27.958 -36.764 1.00 80.13 29 LYS D CA 1
ATOM 5886 C C . LYS D 2 35 ? -44.742 27.651 -35.257 1.00 82.25 29 LYS D C 1
ATOM 5887 O O . LYS D 2 35 ? -44.285 26.618 -34.746 1.00 77.12 29 LYS D O 1
ATOM 5893 N N . ASP D 2 36 ? -45.376 28.598 -34.566 1.00 88.68 30 ASP D N 1
ATOM 5894 C CA . ASP D 2 36 ? -45.902 28.451 -33.203 1.00 93.44 30 ASP D CA 1
ATOM 5895 C C . ASP D 2 36 ? -46.556 27.066 -32.930 1.00 95.61 30 ASP D C 1
ATOM 5896 O O . ASP D 2 36 ? -46.148 26.336 -32.010 1.00 87.37 30 ASP D O 1
ATOM 5901 N N . VAL D 2 37 ? -47.499 26.712 -33.809 1.00 94.66 31 VAL D N 1
ATOM 5902 C CA . VAL D 2 37 ? -48.534 25.680 -33.611 1.00 88.43 31 VAL D CA 1
ATOM 5903 C C . VAL D 2 37 ? -48.268 24.577 -32.589 1.00 86.21 31 VAL D C 1
ATOM 5904 O O . VAL D 2 37 ? -48.903 24.548 -31.531 1.00 81.56 31 VAL D O 1
ATOM 5906 N N . ASN D 2 38 ? -47.330 23.689 -32.921 1.00 88.23 32 ASN D N 1
ATOM 5907 C CA . ASN D 2 38 ? -47.160 22.389 -32.233 1.00 83.16 32 ASN D CA 1
ATOM 5908 C C . ASN D 2 38 ? -46.260 22.403 -30.996 1.00 80.10 32 ASN D C 1
ATOM 5909 O O . ASN D 2 38 ? -46.347 21.486 -30.162 1.00 78.22 32 ASN D O 1
ATOM 5914 N N . THR D 2 39 ? -45.421 23.438 -30.881 1.00 78.90 33 THR D N 1
ATOM 5915 C CA . THR D 2 39 ? -44.441 23.568 -29.790 1.00 73.13 33 THR D CA 1
ATOM 5916 C C . THR D 2 39 ? -45.086 24.306 -28.616 1.00 67.18 33 THR D C 1
ATOM 5917 O O . THR D 2 39 ? -45.466 25.468 -28.765 1.00 66.05 33 THR D O 1
ATOM 5919 N N . PRO D 2 40 ? -45.234 23.640 -27.455 1.00 60.17 34 PRO D N 1
ATOM 5920 C CA . PRO D 2 40 ? -45.696 24.376 -26.271 1.00 58.62 34 PRO D CA 1
ATOM 5921 C C . PRO D 2 40 ? -44.608 25.234 -25.648 1.00 57.20 34 PRO D C 1
ATOM 5922 O O . PRO D 2 40 ? -43.456 24.864 -25.687 1.00 60.88 34 PRO D O 1
ATOM 5926 N N . LYS D 2 41 ? -44.983 26.351 -25.050 1.00 59.87 35 LYS D N 1
ATOM 5927 C CA . LYS D 2 41 ? -44.065 27.150 -24.245 1.00 62.42 35 LYS D CA 1
ATOM 5928 C C . LYS D 2 41 ? -44.352 26.845 -22.771 1.00 57.62 35 LYS D C 1
ATOM 5929 O O . LYS D 2 41 ? -45.278 27.396 -22.202 1.00 60.09 35 LYS D O 1
ATOM 5935 N N . LEU D 2 42 ? -43.576 25.957 -22.158 1.00 57.37 36 LEU D N 1
ATOM 5936 C CA . LEU D 2 42 ? -43.781 25.616 -20.732 1.00 61.20 36 LEU D CA 1
ATOM 5937 C C . LEU D 2 42 ? -43.411 26.719 -19.727 1.00 59.44 36 LEU D C 1
ATOM 5938 O O . LEU D 2 42 ? -42.509 27.517 -19.961 1.00 65.29 36 LEU D O 1
ATOM 5943 N N . ILE D 2 43 ? -44.143 26.770 -18.620 1.00 55.83 37 ILE D N 1
ATOM 5944 C CA . ILE D 2 43 ? -43.838 27.660 -17.500 1.00 58.07 37 ILE D CA 1
ATOM 5945 C C . ILE D 2 43 ? -44.138 26.900 -16.230 1.00 62.61 37 ILE D C 1
ATOM 5946 O O . ILE D 2 43 ? -44.846 25.894 -16.261 1.00 65.26 37 ILE D O 1
ATOM 5951 N N . ASN D 2 44 ? -43.621 27.398 -15.112 1.00 66.75 38 ASN D N 1
ATOM 5952 C CA . ASN D 2 44 ? -43.881 26.769 -13.823 1.00 72.48 38 ASN D CA 1
ATOM 5953 C C . ASN D 2 44 ? -44.883 27.572 -13.024 1.00 69.19 38 ASN D C 1
ATOM 5954 O O . ASN D 2 44 ? -44.916 28.799 -13.111 1.00 71.85 38 ASN D O 1
ATOM 5959 N N . VAL D 2 45 ? -45.714 26.853 -12.275 1.00 69.92 39 VAL D N 1
ATOM 5960 C CA . VAL D 2 45 ? -46.841 27.424 -11.538 1.00 71.79 39 VAL D CA 1
ATOM 5961 C C . VAL D 2 45 ? -46.882 26.869 -10.110 1.00 68.97 39 VAL D C 1
ATOM 5962 O O . VAL D 2 45 ? -46.507 25.715 -9.850 1.00 66.25 39 VAL D O 1
ATOM 5966 N N . TRP D 2 46 ? -47.342 27.711 -9.194 1.00 71.37 40 TRP D N 1
ATOM 5967 C CA . TRP D 2 46 ? -47.552 27.324 -7.817 1.00 75.87 40 TRP D CA 1
ATOM 5968 C C . TRP D 2 46 ? -48.774 26.431 -7.770 1.00 73.55 40 TRP D C 1
ATOM 5969 O O . TRP D 2 46 ? -49.853 26.837 -8.162 1.00 74.89 40 TRP D O 1
ATOM 5980 N N . SER D 2 47 ? -48.586 25.192 -7.347 1.00 79.67 41 SER D N 1
ATOM 5981 C CA . SER D 2 47 ? -49.688 24.249 -7.242 1.00 83.93 41 SER D CA 1
ATOM 5982 C C . SER D 2 47 ? -49.924 23.926 -5.770 1.00 86.65 41 SER D C 1
ATOM 5983 O O . SER D 2 47 ? -48.978 23.632 -5.044 1.00 89.39 41 SER D O 1
ATOM 5986 N N . ILE D 2 48 ? -51.181 24.026 -5.334 1.00 86.75 42 ILE D N 1
ATOM 5987 C CA . ILE D 2 48 ? -51.593 23.590 -3.993 1.00 81.56 42 ILE D CA 1
ATOM 5988 C C . ILE D 2 48 ? -52.068 22.138 -4.081 1.00 79.54 42 ILE D C 1
ATOM 5989 O O . ILE D 2 48 ? -52.463 21.671 -5.145 1.00 83.28 42 ILE D O 1
ATOM 5991 N N . ARG D 2 49 ? -52.004 21.434 -2.960 1.00 81.91 43 ARG D N 1
ATOM 5992 C CA . ARG D 2 49 ? -52.476 20.050 -2.844 1.00 84.99 43 ARG D CA 1
ATOM 5993 C C . ARG D 2 49 ? -53.430 20.010 -1.626 1.00 93.12 43 ARG D C 1
ATOM 5994 O O . ARG D 2 49 ? -52.987 20.138 -0.488 1.00 97.07 43 ARG D O 1
ATOM 6002 N N . ILE D 2 50 ? -54.734 19.845 -1.882 1.00 93.64 44 ILE D N 1
ATOM 6003 C CA . ILE D 2 50 ? -55.808 20.210 -0.936 1.00 88.47 44 ILE D CA 1
ATOM 6004 C C . ILE D 2 50 ? -56.867 19.118 -0.829 1.00 87.02 44 ILE D C 1
ATOM 6005 O O . ILE D 2 50 ? -57.315 18.616 -1.850 1.00 90.26 44 ILE D O 1
ATOM 6007 N N . ASP D 2 51 ? -57.291 18.780 0.392 1.00 87.76 45 ASP D N 1
ATOM 6008 C CA . ASP D 2 51 ? -58.461 17.892 0.621 1.00 92.35 45 ASP D CA 1
ATOM 6009 C C . ASP D 2 51 ? -59.670 18.368 -0.226 1.00 90.45 45 ASP D C 1
ATOM 6010 O O . ASP D 2 51 ? -59.888 19.580 -0.345 1.00 97.55 45 ASP D O 1
ATOM 6015 N N . PRO D 2 52 ? -60.454 17.436 -0.819 1.00 85.03 46 PRO D N 1
ATOM 6016 C CA . PRO D 2 52 ? -61.591 17.855 -1.669 1.00 87.92 46 PRO D CA 1
ATOM 6017 C C . PRO D 2 52 ? -62.630 18.791 -1.021 1.00 87.37 46 PRO D C 1
ATOM 6018 O O . PRO D 2 52 ? -63.087 19.731 -1.663 1.00 90.57 46 PRO D O 1
ATOM 6022 N N . ARG D 2 53 ? -63.002 18.539 0.228 1.00 89.95 47 ARG D N 1
ATOM 6023 C CA . ARG D 2 53 ? -63.907 19.447 0.948 1.00 95.69 47 ARG D CA 1
ATOM 6024 C C . ARG D 2 53 ? -63.249 20.839 1.187 1.00 97.47 47 ARG D C 1
ATOM 6025 O O . ARG D 2 53 ? -63.941 21.853 1.282 1.00 101.69 47 ARG D O 1
ATOM 6027 N N . ASP D 2 54 ? -61.917 20.884 1.231 1.00 93.30 48 ASP D N 1
ATOM 6028 C CA . ASP D 2 54 ? -61.163 22.144 1.361 1.00 96.51 48 ASP D CA 1
ATOM 6029 C C . ASP D 2 54 ? -61.021 22.943 0.032 1.00 97.16 48 ASP D C 1
ATOM 6030 O O . ASP D 2 54 ? -60.172 23.830 -0.048 1.00 96.94 48 ASP D O 1
ATOM 6035 N N . SER D 2 55 ? -61.852 22.667 -0.985 1.00 95.35 49 SER D N 1
ATOM 6036 C CA . SER D 2 55 ? -61.614 23.170 -2.362 1.00 89.26 49 SER D CA 1
ATOM 6037 C C . SER D 2 55 ? -62.135 24.574 -2.632 1.00 87.05 49 SER D C 1
ATOM 6038 O O . SER D 2 55 ? -61.400 25.422 -3.139 1.00 79.34 49 SER D O 1
ATOM 6041 N N . LYS D 2 56 ? -63.411 24.802 -2.321 1.00 88.46 50 LYS D N 1
ATOM 6042 C CA . LYS D 2 56 ? -64.081 26.060 -2.678 1.00 86.17 50 LYS D CA 1
ATOM 6043 C C . LYS D 2 56 ? -63.444 27.294 -2.044 1.00 82.00 50 LYS D C 1
ATOM 6044 O O . LYS D 2 56 ? -63.480 28.377 -2.631 1.00 78.92 50 LYS D O 1
ATOM 6050 N N . LYS D 2 57 ? -62.826 27.125 -0.879 1.00 83.09 51 LYS D N 1
ATOM 6051 C CA . LYS D 2 57 ? -62.037 28.202 -0.269 1.00 84.13 51 LYS D CA 1
ATOM 6052 C C . LYS D 2 57 ? -60.858 28.633 -1.173 1.00 78.00 51 LYS D C 1
ATOM 6053 O O . LYS D 2 57 ? -60.628 29.829 -1.365 1.00 78.83 51 LYS D O 1
ATOM 6055 N N . VAL D 2 58 ? -60.145 27.660 -1.744 1.00 71.46 52 VAL D N 1
ATOM 6056 C CA . VAL D 2 58 ? -59.019 27.935 -2.659 1.00 73.42 52 VAL D CA 1
ATOM 6057 C C . VAL D 2 58 ? -59.511 28.555 -3.958 1.00 73.11 52 VAL D C 1
ATOM 6058 O O . VAL D 2 58 ? -58.982 29.572 -4.396 1.00 71.79 52 VAL D O 1
ATOM 6062 N N . ILE D 2 59 ? -60.499 27.915 -4.579 1.00 75.27 53 ILE D N 1
ATOM 6063 C CA . ILE D 2 59 ? -61.166 28.470 -5.764 1.00 76.59 53 ILE D CA 1
ATOM 6064 C C . ILE D 2 59 ? -61.508 29.938 -5.499 1.00 77.86 53 ILE D C 1
ATOM 6065 O O . ILE D 2 59 ? -61.084 30.813 -6.254 1.00 68.14 53 ILE D O 1
ATOM 6070 N N . GLU D 2 60 ? -62.250 30.183 -4.411 1.00 84.24 54 GLU D N 1
ATOM 6071 C CA . GLU D 2 60 ? -62.595 31.541 -3.976 1.00 86.30 54 GLU D CA 1
ATOM 6072 C C . GLU D 2 60 ? -61.360 32.456 -3.981 1.00 87.17 54 GLU D C 1
ATOM 6073 O O . GLU D 2 60 ? -61.406 33.553 -4.559 1.00 90.45 54 GLU D O 1
ATOM 6079 N N . LEU D 2 61 ? -60.267 32.006 -3.357 1.00 81.86 55 LEU D N 1
ATOM 6080 C CA . LEU D 2 61 ? -58.996 32.756 -3.399 1.00 81.29 55 LEU D CA 1
ATOM 6081 C C . LEU D 2 61 ? -58.620 33.072 -4.863 1.00 77.66 55 LEU D C 1
ATOM 6082 O O . LEU D 2 61 ? -58.384 34.224 -5.220 1.00 68.19 55 LEU D O 1
ATOM 6084 N N . ILE D 2 62 ? -58.651 32.048 -5.711 1.00 80.39 56 ILE D N 1
ATOM 6085 C CA . ILE D 2 62 ? -58.237 32.172 -7.124 1.00 77.39 56 ILE D CA 1
ATOM 6086 C C . ILE D 2 62 ? -59.052 33.232 -7.875 1.00 75.41 56 ILE D C 1
ATOM 6087 O O . ILE D 2 62 ? -58.485 34.051 -8.602 1.00 70.87 56 ILE D O 1
ATOM 6092 N N . ARG D 2 63 ? -60.373 33.192 -7.698 1.00 79.22 57 ARG D N 1
ATOM 6093 C CA . ARG D 2 63 ? -61.290 34.162 -8.313 1.00 80.06 57 ARG D CA 1
ATOM 6094 C C . ARG D 2 63 ? -61.021 35.567 -7.806 1.00 84.13 57 ARG D C 1
ATOM 6095 O O . ARG D 2 63 ? -60.925 36.518 -8.602 1.00 80.41 57 ARG D O 1
ATOM 6103 N N . ASN D 2 64 ? -60.915 35.678 -6.481 1.00 80.21 58 ASN D N 1
ATOM 6104 C CA . ASN D 2 64 ? -60.663 36.951 -5.834 1.00 75.49 58 ASN D CA 1
ATOM 6105 C C . ASN D 2 64 ? -59.274 37.516 -6.170 1.00 76.93 58 ASN D C 1
ATOM 6106 O O . ASN D 2 64 ? -59.160 38.638 -6.661 1.00 81.34 58 ASN D O 1
ATOM 6111 N N . ASP D 2 65 ? -58.237 36.709 -5.988 1.00 80.51 59 ASP D N 1
ATOM 6112 C CA . ASP D 2 65 ? -56.859 37.198 -6.012 1.00 83.96 59 ASP D CA 1
ATOM 6113 C C . ASP D 2 65 ? -56.065 36.699 -7.225 1.00 82.58 59 ASP D C 1
ATOM 6114 O O . ASP D 2 65 ? -55.692 37.495 -8.100 1.00 82.40 59 ASP D O 1
ATOM 6119 N N . PHE D 2 66 ? -55.817 35.393 -7.283 1.00 79.85 60 PHE D N 1
ATOM 6120 C CA . PHE D 2 66 ? -54.808 34.864 -8.200 1.00 78.09 60 PHE D CA 1
ATOM 6121 C C . PHE D 2 66 ? -55.072 35.220 -9.654 1.00 78.37 60 PHE D C 1
ATOM 6122 O O . PHE D 2 66 ? -54.216 35.826 -10.271 1.00 86.86 60 PHE D O 1
ATOM 6130 N N . GLN D 2 67 ? -56.251 34.908 -10.186 1.00 77.91 61 GLN D N 1
ATOM 6131 C CA . GLN D 2 67 ? -56.553 35.240 -11.600 1.00 82.09 61 GLN D CA 1
ATOM 6132 C C . GLN D 2 67 ? -56.698 36.737 -11.865 1.00 78.07 61 GLN D C 1
ATOM 6133 O O . GLN D 2 67 ? -56.448 37.193 -12.996 1.00 66.23 61 GLN D O 1
ATOM 6139 N N . LYS D 2 68 ? -57.113 37.481 -10.835 1.00 82.87 62 LYS D N 1
ATOM 6140 C CA . LYS D 2 68 ? -57.288 38.946 -10.915 1.00 82.36 62 LYS D CA 1
ATOM 6141 C C . LYS D 2 68 ? -56.011 39.666 -11.381 1.00 83.99 62 LYS D C 1
ATOM 6142 O O . LYS D 2 68 ? -56.001 40.334 -12.424 1.00 78.09 62 LYS D O 1
ATOM 6144 N N . ASN D 2 69 ? -54.930 39.470 -10.632 1.00 88.87 63 ASN D N 1
ATOM 6145 C CA . ASN D 2 69 ? -53.681 40.225 -10.836 1.00 91.93 63 ASN D CA 1
ATOM 6146 C C . ASN D 2 69 ? -52.540 39.482 -11.526 1.00 83.37 63 ASN D C 1
ATOM 6147 O O . ASN D 2 69 ? -51.566 40.119 -11.916 1.00 81.47 63 ASN D O 1
ATOM 6152 N N . ASP D 2 70 ? -52.652 38.160 -11.678 1.00 78.33 64 ASP D N 1
ATOM 6153 C CA . ASP D 2 70 ? -51.583 37.358 -12.275 1.00 78.29 64 ASP D CA 1
ATOM 6154 C C . ASP D 2 70 ? -51.297 37.887 -13.665 1.00 81.01 64 ASP D C 1
ATOM 6155 O O . ASP D 2 70 ? -52.185 37.876 -14.510 1.00 74.71 64 ASP D O 1
ATOM 6160 N N . PRO D 2 71 ? -50.058 38.355 -13.911 1.00 89.64 65 PRO D N 1
ATOM 6161 C CA . PRO D 2 71 ? -49.804 38.930 -15.235 1.00 86.81 65 PRO D CA 1
ATOM 6162 C C . PRO D 2 71 ? -49.950 37.905 -16.361 1.00 77.87 65 PRO D C 1
ATOM 6163 O O . PRO D 2 71 ? -50.298 38.301 -17.469 1.00 67.72 65 PRO D O 1
ATOM 6167 N N . VAL D 2 72 ? -49.683 36.623 -16.062 1.00 71.91 66 VAL D N 1
ATOM 6168 C CA . VAL D 2 72 ? -49.899 35.508 -17.007 1.00 69.83 66 VAL D CA 1
ATOM 6169 C C . VAL D 2 72 ? -51.337 35.002 -16.892 1.00 63.91 66 VAL D C 1
ATOM 6170 O O . VAL D 2 72 ? -51.764 34.562 -15.814 1.00 64.44 66 VAL D O 1
ATOM 6174 N N . SER D 2 73 ? -52.071 35.066 -18.003 1.00 56.80 67 SER D N 1
ATOM 6175 C CA . SER D 2 73 ? -53.400 34.478 -18.066 1.00 57.34 67 SER D CA 1
ATOM 6176 C C . SER D 2 73 ? -53.320 32.948 -18.104 1.00 56.81 67 SER D C 1
ATOM 6177 O O . SER D 2 73 ? -52.690 32.364 -19.000 1.00 50.46 67 SER D O 1
ATOM 6180 N N . LEU D 2 74 ? -53.982 32.327 -17.128 1.00 54.54 68 LEU D N 1
ATOM 6181 C CA . LEU D 2 74 ? -54.125 30.883 -17.065 1.00 56.49 68 LEU D CA 1
ATOM 6182 C C . LEU D 2 74 ? -55.577 30.432 -17.225 1.00 59.49 68 LEU D C 1
ATOM 6183 O O . LEU D 2 74 ? -55.943 29.343 -16.782 1.00 58.21 68 LEU D O 1
ATOM 6188 N N . ARG D 2 75 ? -56.401 31.233 -17.895 1.00 60.84 69 ARG D N 1
ATOM 6189 C CA . ARG D 2 75 ? -57.810 30.851 -18.081 1.00 62.02 69 ARG D CA 1
ATOM 6190 C C . ARG D 2 75 ? -58.037 29.711 -19.089 1.00 52.24 69 ARG D C 1
ATOM 6191 O O . ARG D 2 75 ? -59.118 29.161 -19.166 1.00 49.46 69 ARG D O 1
ATOM 6199 N N . HIS D 2 76 ? -56.998 29.355 -19.830 1.00 47.83 70 HIS D N 1
ATOM 6200 C CA . HIS D 2 76 ? -56.969 28.129 -20.636 1.00 44.64 70 HIS D CA 1
ATOM 6201 C C . HIS D 2 76 ? -56.713 26.849 -19.829 1.00 43.64 70 HIS D C 1
ATOM 6202 O O . HIS D 2 76 ? -56.737 25.773 -20.407 1.00 40.69 70 HIS D O 1
ATOM 6209 N N . LEU D 2 77 ? -56.488 26.965 -18.516 1.00 43.78 71 LEU D N 1
ATOM 6210 C CA . LEU D 2 77 ? -56.338 25.814 -17.628 1.00 45.22 71 LEU D CA 1
ATOM 6211 C C . LEU D 2 77 ? -57.605 25.474 -16.854 1.00 49.31 71 LEU D C 1
ATOM 6212 O O . LEU D 2 77 ? -58.330 26.358 -16.379 1.00 47.79 71 LEU D O 1
ATOM 6217 N N . LYS D 2 78 ? -57.843 24.172 -16.710 1.00 54.95 72 LYS D N 1
ATOM 6218 C CA . LYS D 2 78 ? -58.702 23.654 -15.654 1.00 55.04 72 LYS D CA 1
ATOM 6219 C C . LYS D 2 78 ? -57.876 23.702 -14.385 1.00 54.50 72 LYS D C 1
ATOM 6220 O O . LYS D 2 78 ? -56.823 23.084 -14.310 1.00 51.26 72 LYS D O 1
ATOM 6226 N N . ARG D 2 79 ? -58.351 24.451 -13.396 1.00 56.52 73 ARG D N 1
ATOM 6227 C CA . ARG D 2 79 ? -57.600 24.674 -12.160 1.00 56.94 73 ARG D CA 1
ATOM 6228 C C . ARG D 2 79 ? -57.422 23.443 -11.280 1.00 54.52 73 ARG D C 1
ATOM 6229 O O . ARG D 2 79 ? -56.418 23.333 -10.588 1.00 52.13 73 ARG D O 1
ATOM 6237 N N . ILE D 2 80 ? -58.395 22.539 -11.312 1.00 56.22 74 ILE D N 1
ATOM 6238 C CA . ILE D 2 80 ? -58.426 21.364 -10.449 1.00 57.97 74 ILE D CA 1
ATOM 6239 C C . ILE D 2 80 ? -58.093 20.112 -11.233 1.00 61.09 74 ILE D C 1
ATOM 6240 O O . ILE D 2 80 ? -58.780 19.799 -12.190 1.00 60.48 74 ILE D O 1
ATOM 6245 N N . ARG D 2 81 ? -57.043 19.407 -10.815 1.00 69.96 75 ARG D N 1
ATOM 6246 C CA . ARG D 2 81 ? -56.716 18.073 -11.334 1.00 75.01 75 ARG D CA 1
ATOM 6247 C C . ARG D 2 81 ? -57.012 17.098 -10.210 1.00 78.26 75 ARG D C 1
ATOM 6248 O O . ARG D 2 81 ? -56.360 17.167 -9.171 1.00 86.75 75 ARG D O 1
ATOM 6256 N N . LYS D 2 82 ? -58.011 16.226 -10.403 1.00 80.63 76 LYS D N 1
ATOM 6257 C CA . LYS D 2 82 ? -58.321 15.152 -9.443 1.00 75.65 76 LYS D CA 1
ATOM 6258 C C . LYS D 2 82 ? -57.252 14.094 -9.559 1.00 75.27 76 LYS D C 1
ATOM 6259 O O . LYS D 2 82 ? -57.179 13.416 -10.576 1.00 70.93 76 LYS D O 1
ATOM 6261 N N . ASP D 2 83 ? -56.388 13.997 -8.549 1.00 83.72 77 ASP D N 1
ATOM 6262 C CA . ASP D 2 83 ? -55.506 12.833 -8.405 1.00 93.87 77 ASP D CA 1
ATOM 6263 C C . ASP D 2 83 ? -56.148 11.828 -7.431 1.00 96.58 77 ASP D C 1
ATOM 6264 O O . ASP D 2 83 ? -56.659 12.191 -6.361 1.00 97.59 77 ASP D O 1
ATOM 6269 N N . ILE D 2 84 ? -56.084 10.563 -7.828 1.00 93.79 78 ILE D N 1
ATOM 6270 C CA . ILE D 2 84 ? -56.926 9.499 -7.281 1.00 95.17 78 ILE D CA 1
ATOM 6271 C C . ILE D 2 84 ? -56.091 8.650 -6.328 1.00 96.13 78 ILE D C 1
ATOM 6272 O O . ILE D 2 84 ? -56.500 8.421 -5.178 1.00 91.66 78 ILE D O 1
ATOM 6277 N N . GLU D 2 85 ? -54.924 8.219 -6.820 1.00 89.78 79 GLU D N 1
ATOM 6278 C CA . GLU D 2 85 ? -53.954 7.408 -6.062 1.00 91.99 79 GLU D CA 1
ATOM 6279 C C . GLU D 2 85 ? -53.766 7.951 -4.630 1.00 97.00 79 GLU D C 1
ATOM 6280 O O . GLU D 2 85 ? -53.924 7.204 -3.653 1.00 98.66 79 GLU D O 1
ATOM 6286 N N . THR D 2 86 ? -53.452 9.246 -4.529 1.00 97.82 80 THR D N 1
ATOM 6287 C CA . THR D 2 86 ? -53.575 10.017 -3.273 1.00 91.50 80 THR D CA 1
ATOM 6288 C C . THR D 2 86 ? -54.993 10.614 -3.230 1.00 97.12 80 THR D C 1
ATOM 6289 O O . THR D 2 86 ? -55.549 10.990 -4.260 1.00 105.01 80 THR D O 1
ATOM 6291 N N . SER D 2 87 ? -55.572 10.706 -2.041 1.00 101.90 81 SER D N 1
ATOM 6292 C CA . SER D 2 87 ? -57.025 10.966 -1.893 1.00 111.79 81 SER D CA 1
ATOM 6293 C C . SER D 2 87 ? -57.544 12.344 -2.365 1.00 113.08 81 SER D C 1
ATOM 6294 O O . SER D 2 87 ? -58.655 12.440 -2.895 1.00 112.14 81 SER D O 1
ATOM 6296 N N . THR D 2 88 ? -56.748 13.386 -2.137 1.00 106.58 82 THR D N 1
ATOM 6297 C CA . THR D 2 88 ? -57.126 14.791 -2.415 1.00 106.77 82 THR D CA 1
ATOM 6298 C C . THR D 2 88 ? -56.921 15.342 -3.851 1.00 99.30 82 THR D C 1
ATOM 6299 O O . THR D 2 88 ? -56.665 14.579 -4.791 1.00 96.42 82 THR D O 1
ATOM 6301 N N . LEU D 2 89 ? -57.087 16.667 -3.990 1.00 87.41 83 LEU D N 1
ATOM 6302 C CA . LEU D 2 89 ? -57.020 17.393 -5.278 1.00 81.65 83 LEU D CA 1
ATOM 6303 C C . LEU D 2 89 ? -55.764 18.250 -5.429 1.00 79.59 83 LEU D C 1
ATOM 6304 O O . LEU D 2 89 ? -55.245 18.778 -4.439 1.00 84.81 83 LEU D O 1
ATOM 6309 N N . GLU D 2 90 ? -55.309 18.404 -6.677 1.00 74.35 84 GLU D N 1
ATOM 6310 C CA . GLU D 2 90 ? -54.181 19.279 -7.024 1.00 71.77 84 GLU D CA 1
ATOM 6311 C C . GLU D 2 90 ? -54.745 20.488 -7.769 1.00 69.80 84 GLU D C 1
ATOM 6312 O O . GLU D 2 90 ? -55.527 20.334 -8.704 1.00 67.67 84 GLU D O 1
ATOM 6318 N N . VAL D 2 91 ? -54.362 21.686 -7.331 1.00 69.62 85 VAL D N 1
ATOM 6319 C CA . VAL D 2 91 ? -54.935 22.943 -7.839 1.00 65.27 85 VAL D CA 1
ATOM 6320 C C . VAL D 2 91 ? -53.803 23.882 -8.225 1.00 65.33 85 VAL D C 1
ATOM 6321 O O . VAL D 2 91 ? -52.826 23.993 -7.497 1.00 68.09 85 VAL D O 1
ATOM 6325 N N . VAL D 2 92 ? -53.956 24.562 -9.357 1.00 63.58 86 VAL D N 1
ATOM 6326 C CA . VAL D 2 92 ? -52.981 25.542 -9.820 1.00 62.12 86 VAL D CA 1
ATOM 6327 C C . VAL D 2 92 ? -53.423 26.915 -9.338 1.00 62.64 86 VAL D C 1
ATOM 6328 O O . VAL D 2 92 ? -54.596 27.241 -9.426 1.00 64.16 86 VAL D O 1
ATOM 6332 N N . LEU D 2 93 ? -52.475 27.701 -8.829 1.00 66.15 87 LEU D N 1
ATOM 6333 C CA . LEU D 2 93 ? -52.748 29.009 -8.213 1.00 67.54 87 LEU D CA 1
ATOM 6334 C C . LEU D 2 93 ? -52.330 30.159 -9.092 1.00 63.47 87 LEU D C 1
ATOM 6335 O O . LEU D 2 93 ? -53.169 30.964 -9.466 1.00 67.23 87 LEU D O 1
ATOM 6340 N N . CYS D 2 94 ? -51.036 30.244 -9.391 1.00 62.33 88 CYS D N 1
ATOM 6341 C CA . CYS D 2 94 ? -50.475 31.385 -10.134 1.00 71.53 88 CYS D CA 1
ATOM 6342 C C . CYS D 2 94 ? -49.174 31.058 -10.843 1.00 74.90 88 CYS D C 1
ATOM 6343 O O . CYS D 2 94 ? -48.488 30.115 -10.482 1.00 80.48 88 CYS D O 1
ATOM 6346 N N . SER D 2 95 ? -48.833 31.865 -11.842 1.00 83.25 89 SER D N 1
ATOM 6347 C CA . SER D 2 95 ? -47.508 31.811 -12.482 1.00 88.24 89 SER D CA 1
ATOM 6348 C C . SER D 2 95 ? -46.426 32.379 -11.551 1.00 91.80 89 SER D C 1
ATOM 6349 O O . SER D 2 95 ? -46.730 33.197 -10.670 1.00 90.37 89 SER D O 1
ATOM 6352 N N . LYS D 2 96 ? -45.173 31.955 -11.760 1.00 91.76 90 LYS D N 1
ATOM 6353 C CA . LYS D 2 96 ? -44.031 32.437 -10.954 1.00 86.30 90 LYS D CA 1
ATOM 6354 C C . LYS D 2 96 ? -43.850 33.964 -11.107 1.00 88.55 90 LYS D C 1
ATOM 6355 O O . LYS D 2 96 ? -43.385 34.636 -10.180 1.00 91.10 90 LYS D O 1
ATOM 6357 N N . GLU D 2 97 ? -44.275 34.512 -12.250 1.00 89.21 91 GLU D N 1
ATOM 6358 C CA . GLU D 2 97 ? -44.292 35.977 -12.485 1.00 91.90 91 GLU D CA 1
ATOM 6359 C C . GLU D 2 97 ? -45.340 36.802 -11.694 1.00 93.56 91 GLU D C 1
ATOM 6360 O O . GLU D 2 97 ? -45.369 38.032 -11.820 1.00 92.83 91 GLU D O 1
ATOM 6366 N N . TYR D 2 98 ? -46.219 36.156 -10.929 1.00 95.18 92 TYR D N 1
ATOM 6367 C CA . TYR D 2 98 ? -47.132 36.892 -10.059 1.00 93.69 92 TYR D CA 1
ATOM 6368 C C . TYR D 2 98 ? -46.536 37.020 -8.669 1.00 96.98 92 TYR D C 1
ATOM 6369 O O . TYR D 2 98 ? -46.454 38.129 -8.143 1.00 103.96 92 TYR D O 1
ATOM 6378 N N . ILE D 2 99 ? -46.155 35.886 -8.075 1.00 96.50 93 ILE D N 1
ATOM 6379 C CA . ILE D 2 99 ? -45.509 35.858 -6.748 1.00 102.73 93 ILE D CA 1
ATOM 6380 C C . ILE D 2 99 ? -44.343 34.863 -6.689 1.00 114.91 93 ILE D C 1
ATOM 6381 O O . ILE D 2 99 ? -44.327 33.861 -7.417 1.00 111.13 93 ILE D O 1
ATOM 6386 N N . CYS D 2 100 ? -43.413 35.138 -5.766 1.00 126.63 94 CYS D N 1
ATOM 6387 C CA . CYS D 2 100 ? -42.122 34.431 -5.640 1.00 119.27 94 CYS D CA 1
ATOM 6388 C C . CYS D 2 100 ? -41.887 33.922 -4.194 1.00 117.82 94 CYS D C 1
ATOM 6389 O O . CYS D 2 100 ? -42.349 34.534 -3.230 1.00 120.05 94 CYS D O 1
ATOM 6392 N N . ASP D 2 101 ? -41.195 32.788 -4.062 1.00 114.12 95 ASP D N 1
ATOM 6393 C CA . ASP D 2 101 ? -40.778 32.223 -2.749 1.00 110.52 95 ASP D CA 1
ATOM 6394 C C . ASP D 2 101 ? -41.945 31.719 -1.850 1.00 110.54 95 ASP D C 1
ATOM 6395 O O . ASP D 2 101 ? -42.762 30.924 -2.298 1.00 106.39 95 ASP D O 1
ATOM 6397 N N . GLU D 2 102 ? -42.001 32.147 -0.587 1.00 119.49 96 GLU D N 1
ATOM 6398 C CA . GLU D 2 102 ? -43.032 31.687 0.361 1.00 119.36 96 GLU D CA 1
ATOM 6399 C C . GLU D 2 102 ? -44.270 32.594 0.482 1.00 123.85 96 GLU D C 1
ATOM 6400 O O . GLU D 2 102 ? -45.165 32.287 1.264 1.00 130.78 96 GLU D O 1
ATOM 6402 N N . GLY D 2 103 ? -44.326 33.696 -0.275 1.00 121.33 97 GLY D N 1
ATOM 6403 C CA . GLY D 2 103 ? -45.519 34.568 -0.343 1.00 115.63 97 GLY D CA 1
ATOM 6404 C C . GLY D 2 103 ? -46.834 33.851 -0.652 1.00 121.00 97 GLY D C 1
ATOM 6405 O O . GLY D 2 103 ? -47.895 34.307 -0.223 1.00 121.12 97 GLY D O 1
ATOM 6406 N N . GLU D 2 104 ? -46.757 32.735 -1.389 1.00 121.33 98 GLU D N 1
ATOM 6407 C CA . GLU D 2 104 ? -47.902 31.839 -1.644 1.00 119.13 98 GLU D CA 1
ATOM 6408 C C . GLU D 2 104 ? -48.548 31.370 -0.355 1.00 118.19 98 GLU D C 1
ATOM 6409 O O . GLU D 2 104 ? -49.756 31.509 -0.169 1.00 120.64 98 GLU D O 1
ATOM 6411 N N . ILE D 2 105 ? -47.725 30.815 0.530 1.00 120.27 99 ILE D N 1
ATOM 6412 C CA . ILE D 2 105 ? -48.206 30.320 1.835 1.00 116.21 99 ILE D CA 1
ATOM 6413 C C . ILE D 2 105 ? -48.552 31.444 2.842 1.00 111.13 99 ILE D C 1
ATOM 6414 O O . ILE D 2 105 ? -49.230 31.188 3.826 1.00 117.83 99 ILE D O 1
ATOM 6419 N N . ASN D 2 106 ? -48.121 32.682 2.581 1.00 105.92 100 ASN D N 1
ATOM 6420 C CA . ASN D 2 106 ? -48.591 33.862 3.337 1.00 100.43 100 ASN D CA 1
ATOM 6421 C C . ASN D 2 106 ? -50.058 34.165 3.022 1.00 99.09 100 ASN D C 1
ATOM 6422 O O . ASN D 2 106 ? -50.896 34.214 3.924 1.00 98.36 100 ASN D O 1
ATOM 6424 N N . ASN D 2 107 ? -50.356 34.357 1.736 1.00 98.05 101 ASN D N 1
ATOM 6425 C CA . ASN D 2 107 ? -51.741 34.581 1.250 1.00 93.17 101 ASN D CA 1
ATOM 6426 C C . ASN D 2 107 ? -52.672 33.417 1.598 1.00 89.97 101 ASN D C 1
ATOM 6427 O O . ASN D 2 107 ? -53.773 33.620 2.125 1.00 85.15 101 ASN D O 1
ATOM 6429 N N . LYS D 2 108 ? -52.197 32.208 1.296 1.00 90.53 102 LYS D N 1
ATOM 6430 C CA . LYS D 2 108 ? -52.858 30.949 1.664 1.00 95.26 102 LYS D CA 1
ATOM 6431 C C . LYS D 2 108 ? -53.167 30.864 3.176 1.00 106.39 102 LYS D C 1
ATOM 6432 O O . LYS D 2 108 ? -54.236 30.375 3.572 1.00 111.09 102 LYS D O 1
ATOM 6434 N N . LEU D 2 109 ? -52.237 31.358 4.002 1.00 113.00 103 LEU D N 1
ATOM 6435 C CA . LEU D 2 109 ? -52.408 31.432 5.467 1.00 111.45 103 LEU D CA 1
ATOM 6436 C C . LEU D 2 109 ? -53.615 32.286 5.855 1.00 113.97 103 LEU D C 1
ATOM 6437 O O . LEU D 2 109 ? -54.465 31.852 6.639 1.00 110.95 103 LEU D O 1
ATOM 6439 N N . LYS D 2 110 ? -53.674 33.489 5.281 1.00 114.40 104 LYS D N 1
ATOM 6440 C CA . LYS D 2 110 ? -54.769 34.445 5.492 1.00 110.32 104 LYS D CA 1
ATOM 6441 C C . LYS D 2 110 ? -56.178 33.848 5.341 1.00 107.65 104 LYS D C 1
ATOM 6442 O O . LYS D 2 110 ? -57.065 34.160 6.131 1.00 100.48 104 LYS D O 1
ATOM 6444 N N . SER D 2 111 ? -56.376 32.988 4.342 1.00 105.47 105 SER D N 1
ATOM 6445 C CA . SER D 2 111 ? -57.698 32.394 4.089 1.00 104.86 105 SER D CA 1
ATOM 6446 C C . SER D 2 111 ? -58.047 31.320 5.126 1.00 97.07 105 SER D C 1
ATOM 6447 O O . SER D 2 111 ? -57.240 30.438 5.411 1.00 93.84 105 SER D O 1
ATOM 6450 N N . LYS D 2 118 ? -54.390 22.253 6.114 1.00 86.78 112 LYS D N 1
ATOM 6451 C CA . LYS D 2 118 ? -53.721 21.004 5.730 1.00 89.85 112 LYS D CA 1
ATOM 6452 C C . LYS D 2 118 ? -53.553 20.898 4.192 1.00 92.78 112 LYS D C 1
ATOM 6453 O O . LYS D 2 118 ? -54.453 20.438 3.482 1.00 92.51 112 LYS D O 1
ATOM 6455 N N . TYR D 2 119 ? -52.399 21.348 3.694 1.00 91.60 113 TYR D N 1
ATOM 6456 C CA . TYR D 2 119 ? -52.085 21.319 2.255 1.00 91.23 113 TYR D CA 1
ATOM 6457 C C . TYR D 2 119 ? -50.575 21.146 2.000 1.00 94.44 113 TYR D C 1
ATOM 6458 O O . TYR D 2 119 ? -49.805 21.072 2.954 1.00 98.51 113 TYR D O 1
ATOM 6467 N N . GLU D 2 120 ? -50.171 21.070 0.724 1.00 97.38 114 GLU D N 1
ATOM 6468 C CA . GLU D 2 120 ? -48.739 20.987 0.313 1.00 96.45 114 GLU D CA 1
ATOM 6469 C C . GLU D 2 120 ? -48.463 21.725 -1.007 1.00 94.91 114 GLU D C 1
ATOM 6470 O O . GLU D 2 120 ? -48.870 21.256 -2.068 1.00 105.29 114 GLU D O 1
ATOM 6472 N N . LEU D 2 121 ? -47.763 22.863 -0.944 1.00 90.13 115 LEU D N 1
ATOM 6473 C CA . LEU D 2 121 ? -47.458 23.670 -2.149 1.00 87.18 115 LEU D CA 1
ATOM 6474 C C . LEU D 2 121 ? -46.387 22.984 -3.028 1.00 87.42 115 LEU D C 1
ATOM 6475 O O . LEU D 2 121 ? -45.706 22.068 -2.561 1.00 96.83 115 LEU D O 1
ATOM 6477 N N . SER D 2 122 ? -46.262 23.407 -4.293 1.00 82.02 116 SER D N 1
ATOM 6478 C CA . SER D 2 122 ? -45.255 22.837 -5.222 1.00 80.54 116 SER D CA 1
ATOM 6479 C C . SER D 2 122 ? -44.877 23.755 -6.407 1.00 79.40 116 SER D C 1
ATOM 6480 O O . SER D 2 122 ? -45.616 24.659 -6.769 1.00 79.51 116 SER D O 1
ATOM 6483 N N . ASP D 2 123 ? -43.678 23.529 -6.943 1.00 82.34 117 ASP D N 1
ATOM 6484 C CA . ASP D 2 123 ? -43.176 24.161 -8.178 1.00 82.73 117 ASP D CA 1
ATOM 6485 C C . ASP D 2 123 ? -42.885 23.119 -9.261 1.00 79.21 117 ASP D C 1
ATOM 6486 O O . ASP D 2 123 ? -42.457 23.485 -10.356 1.00 68.13 117 ASP D O 1
ATOM 6491 N N . ASP D 2 124 ? -43.145 21.838 -8.965 1.00 80.97 118 ASP D N 1
ATOM 6492 C CA . ASP D 2 124 ? -42.876 20.723 -9.885 1.00 81.66 118 ASP D CA 1
ATOM 6493 C C . ASP D 2 124 ? -43.682 20.779 -11.197 1.00 87.87 118 ASP D C 1
ATOM 6494 O O . ASP D 2 124 ? -43.273 20.174 -12.196 1.00 101.84 118 ASP D O 1
ATOM 6496 N N . ILE D 2 125 ? -44.808 21.500 -11.195 1.00 82.51 119 ILE D N 1
ATOM 6497 C CA . ILE D 2 125 ? -45.758 21.471 -12.305 1.00 73.84 119 ILE D CA 1
ATOM 6498 C C . ILE D 2 125 ? -45.372 22.415 -13.433 1.00 67.90 119 ILE D C 1
ATOM 6499 O O . ILE D 2 125 ? -45.143 23.596 -13.212 1.00 67.00 119 ILE D O 1
ATOM 6504 N N . GLU D 2 126 ? -45.319 21.869 -14.644 1.00 64.75 120 GLU D N 1
ATOM 6505 C CA . GLU D 2 126 ? -45.143 22.649 -15.860 1.00 65.30 120 GLU D CA 1
ATOM 6506 C C . GLU D 2 126 ? -46.426 22.643 -16.699 1.00 61.63 120 GLU D C 1
ATOM 6507 O O . GLU D 2 126 ? -46.925 21.568 -17.053 1.00 62.98 120 GLU D O 1
ATOM 6513 N N . VAL D 2 127 ? -46.928 23.834 -17.035 1.00 56.89 121 VAL D N 1
ATOM 6514 C CA . VAL D 2 127 ? -48.125 24.004 -17.887 1.00 58.13 121 VAL D CA 1
ATOM 6515 C C . VAL D 2 127 ? -47.797 24.796 -19.160 1.00 56.04 121 VAL D C 1
ATOM 6516 O O . VAL D 2 127 ? -46.901 25.623 -19.136 1.00 57.23 121 VAL D O 1
ATOM 6520 N N . PRO D 2 128 ? -48.532 24.569 -20.270 1.00 54.77 122 PRO D N 1
ATOM 6521 C CA . PRO D 2 128 ? -48.275 25.427 -21.425 1.00 53.46 122 PRO D CA 1
ATOM 6522 C C . PRO D 2 128 ? -48.764 26.843 -21.120 1.00 57.95 122 PRO D C 1
ATOM 6523 O O . PRO D 2 128 ? -49.855 27.011 -20.558 1.00 58.68 122 PRO D O 1
ATOM 6527 N N . GLU D 2 129 ? -47.940 27.839 -21.437 1.00 62.39 123 GLU D N 1
ATOM 6528 C CA . GLU D 2 129 ? -48.271 29.247 -21.154 1.00 62.95 123 GLU D CA 1
ATOM 6529 C C . GLU D 2 129 ? -49.378 29.752 -22.082 1.00 55.93 123 GLU D C 1
ATOM 6530 O O . GLU D 2 129 ? -50.158 30.608 -21.706 1.00 57.73 123 GLU D O 1
ATOM 6536 N N . PHE D 2 130 ? -49.436 29.216 -23.285 1.00 50.21 124 PHE D N 1
ATOM 6537 C CA . PHE D 2 130 ? -50.445 29.591 -24.242 1.00 51.13 124 PHE D CA 1
ATOM 6538 C C . PHE D 2 130 ? -51.172 28.339 -24.711 1.00 52.46 124 PHE D C 1
ATOM 6539 O O . PHE D 2 130 ? -50.568 27.281 -24.923 1.00 51.52 124 PHE D O 1
ATOM 6547 N N . ALA D 2 131 ? -52.477 28.484 -24.896 1.00 50.85 125 ALA D N 1
ATOM 6548 C CA . ALA D 2 131 ? -53.309 27.421 -25.425 1.00 47.37 125 ALA D CA 1
ATOM 6549 C C . ALA D 2 131 ? -52.950 26.999 -26.874 1.00 45.23 125 ALA D C 1
ATOM 6550 O O . ALA D 2 131 ? -52.613 27.826 -27.707 1.00 42.02 125 ALA D O 1
ATOM 6552 N N . PRO D 2 132 ? -53.051 25.700 -27.175 1.00 45.01 126 PRO D N 1
ATOM 6553 C CA . PRO D 2 132 ? -52.820 25.255 -28.543 1.00 45.46 126 PRO D CA 1
ATOM 6554 C C . PRO D 2 132 ? -53.953 25.600 -29.495 1.00 44.18 126 PRO D C 1
ATOM 6555 O O . PRO D 2 132 ? -55.073 25.839 -29.077 1.00 46.99 126 PRO D O 1
ATOM 6559 N N . SER D 2 133 ? -53.643 25.529 -30.777 1.00 47.15 127 SER D N 1
ATOM 6560 C CA . SER D 2 133 ? -54.525 25.980 -31.847 1.00 51.31 127 SER D CA 1
ATOM 6561 C C . SER D 2 133 ? -55.536 24.968 -32.280 1.00 51.28 127 SER D C 1
ATOM 6562 O O . SER D 2 133 ? -56.517 25.345 -32.899 1.00 53.49 127 SER D O 1
ATOM 6565 N N . THR D 2 134 ? -55.265 23.690 -32.032 1.00 52.77 128 THR D N 1
ATOM 6566 C CA . THR D 2 134 ? -56.145 22.603 -32.471 1.00 53.17 128 THR D CA 1
ATOM 6567 C C . THR D 2 134 ? -56.669 21.792 -31.272 1.00 52.21 128 THR D C 1
ATOM 6568 O O . THR D 2 134 ? -55.960 21.620 -30.291 1.00 57.25 128 THR D O 1
ATOM 6572 N N . LYS D 2 135 ? -57.911 21.310 -31.344 1.00 52.14 129 LYS D N 1
ATOM 6573 C CA . LYS D 2 135 ? -58.483 20.447 -30.289 1.00 53.28 129 LYS D CA 1
ATOM 6574 C C . LYS D 2 135 ? -57.633 19.189 -29.999 1.00 53.97 129 LYS D C 1
ATOM 6575 O O . LYS D 2 135 ? -57.652 18.642 -28.893 1.00 46.78 129 LYS D O 1
ATOM 6581 N N . GLU D 2 136 ? -56.910 18.731 -31.016 1.00 56.11 130 GLU D N 1
ATOM 6582 C CA . GLU D 2 136 ? -56.081 17.555 -30.907 1.00 58.83 130 GLU D CA 1
ATOM 6583 C C . GLU D 2 136 ? -54.888 17.809 -29.950 1.00 57.18 130 GLU D C 1
ATOM 6584 O O . GLU D 2 136 ? -54.726 17.089 -28.967 1.00 62.53 130 GLU D O 1
ATOM 6590 N N . LEU D 2 137 ? -54.088 18.828 -30.243 1.00 52.24 131 LEU D N 1
ATOM 6591 C CA . LEU D 2 137 ? -53.057 19.360 -29.344 1.00 52.67 131 LEU D CA 1
ATOM 6592 C C . LEU D 2 137 ? -53.579 19.701 -27.947 1.00 48.94 131 LEU D C 1
ATOM 6593 O O . LEU D 2 137 ? -52.877 19.522 -26.950 1.00 46.21 131 LEU D O 1
ATOM 6598 N N . ASN D 2 138 ? -54.804 20.209 -27.875 1.00 48.18 132 ASN D N 1
ATOM 6599 C CA . ASN D 2 138 ? -55.414 20.489 -26.591 1.00 46.66 132 ASN D CA 1
ATOM 6600 C C . ASN D 2 138 ? -55.501 19.229 -25.759 1.00 47.59 132 ASN D C 1
ATOM 6601 O O . ASN D 2 138 ? -55.194 19.261 -24.578 1.00 54.82 132 ASN D O 1
ATOM 6606 N N . ASN D 2 139 ? -55.877 18.118 -26.380 1.00 51.22 133 ASN D N 1
ATOM 6607 C CA . ASN D 2 139 ? -55.968 16.824 -25.685 1.00 53.68 133 ASN D CA 1
ATOM 6608 C C . ASN D 2 139 ? -54.595 16.246 -25.366 1.00 55.00 133 ASN D C 1
ATOM 6609 O O . ASN D 2 139 ? -54.346 15.822 -24.239 1.00 59.13 133 ASN D O 1
ATOM 6614 N N . ALA D 2 140 ? -53.693 16.269 -26.339 1.00 52.98 134 ALA D N 1
ATOM 6615 C CA . ALA D 2 140 ? -52.307 15.856 -26.114 1.00 53.65 134 ALA D CA 1
ATOM 6616 C C . ALA D 2 140 ? -51.674 16.574 -24.928 1.00 55.27 134 ALA D C 1
ATOM 6617 O O . ALA D 2 140 ? -51.125 15.916 -24.045 1.00 61.93 134 ALA D O 1
ATOM 6619 N N . TRP D 2 141 ? -51.749 17.905 -24.899 1.00 51.82 135 TRP D N 1
ATOM 6620 C CA . TRP D 2 141 ? -51.115 18.671 -23.813 1.00 51.39 135 TRP D CA 1
ATOM 6621 C C . TRP D 2 141 ? -51.904 18.520 -22.513 1.00 50.53 135 TRP D C 1
ATOM 6622 O O . TRP D 2 141 ? -51.357 18.655 -21.412 1.00 46.04 135 TRP D O 1
ATOM 6633 N N . SER D 2 142 ? -53.204 18.270 -22.643 1.00 53.34 136 SER D N 1
ATOM 6634 C CA . SER D 2 142 ? -54.048 18.056 -21.471 1.00 53.64 136 SER D CA 1
ATOM 6635 C C . SER D 2 142 ? -53.560 16.840 -20.696 1.00 54.16 136 SER D C 1
ATOM 6636 O O . SER D 2 142 ? -53.396 16.905 -19.478 1.00 54.66 136 SER D O 1
ATOM 6639 N N . VAL D 2 143 ? -53.298 15.765 -21.438 1.00 58.41 137 VAL D N 1
ATOM 6640 C CA . VAL D 2 143 ? -52.745 14.504 -20.918 1.00 61.51 137 VAL D CA 1
ATOM 6641 C C . VAL D 2 143 ? -51.282 14.628 -20.436 1.00 61.27 137 VAL D C 1
ATOM 6642 O O . VAL D 2 143 ? -50.962 14.218 -19.322 1.00 63.30 137 VAL D O 1
ATOM 6646 N N . LYS D 2 144 ? -50.426 15.200 -21.279 1.00 56.41 138 LYS D N 1
ATOM 6647 C CA . LYS D 2 144 ? -48.994 15.308 -21.030 1.00 54.16 138 LYS D CA 1
ATOM 6648 C C . LYS D 2 144 ? -48.589 16.286 -19.924 1.00 54.49 138 LYS D C 1
ATOM 6649 O O . LYS D 2 144 ? -47.688 15.980 -19.153 1.00 54.25 138 LYS D O 1
ATOM 6655 N N . TYR D 2 145 ? -49.218 17.460 -19.870 1.00 57.04 139 TYR D N 1
ATOM 6656 C CA . TYR D 2 145 ? -48.813 18.535 -18.946 1.00 57.50 139 TYR D CA 1
ATOM 6657 C C . TYR D 2 145 ? -49.884 18.870 -17.917 1.00 56.19 139 TYR D C 1
ATOM 6658 O O . TYR D 2 145 ? -49.639 18.746 -16.744 1.00 57.93 139 TYR D O 1
ATOM 6667 N N . TRP D 2 146 ? -51.047 19.336 -18.350 1.00 56.41 140 TRP D N 1
ATOM 6668 C CA . TRP D 2 146 ? -52.112 19.733 -17.423 1.00 56.20 140 TRP D CA 1
ATOM 6669 C C . TRP D 2 146 ? -53.389 19.858 -18.222 1.00 54.89 140 TRP D C 1
ATOM 6670 O O . TRP D 2 146 ? -53.315 20.264 -19.382 1.00 54.48 140 TRP D O 1
ATOM 6681 N N . PRO D 2 147 ? -54.552 19.507 -17.624 1.00 52.16 141 PRO D N 1
ATOM 6682 C CA . PRO D 2 147 ? -55.821 19.605 -18.365 1.00 50.76 141 PRO D CA 1
ATOM 6683 C C . PRO D 2 147 ? -56.186 21.030 -18.793 1.00 47.64 141 PRO D C 1
ATOM 6684 O O . PRO D 2 147 ? -56.236 21.933 -17.976 1.00 45.76 141 PRO D O 1
ATOM 6688 N N . LEU D 2 148 ? -56.473 21.189 -20.074 1.00 46.63 142 LEU D N 1
ATOM 6689 C CA . LEU D 2 148 ? -56.775 22.476 -20.661 1.00 45.67 142 LEU D CA 1
ATOM 6690 C C . LEU D 2 148 ? -58.231 22.565 -21.037 1.00 44.34 142 LEU D C 1
ATOM 6691 O O . LEU D 2 148 ? -58.875 21.545 -21.187 1.00 45.32 142 LEU D O 1
ATOM 6696 N N . ILE D 2 149 ? -58.727 23.794 -21.204 1.00 43.41 143 ILE D N 1
ATOM 6697 C CA . ILE D 2 149 ? -60.054 24.049 -21.758 1.00 40.72 143 ILE D CA 1
ATOM 6698 C C . ILE D 2 149 ? -59.916 24.355 -23.230 1.00 40.78 143 ILE D C 1
ATOM 6699 O O . ILE D 2 149 ? -59.061 25.126 -23.615 1.00 42.63 143 ILE D O 1
ATOM 6704 N N . TRP D 2 150 ? -60.776 23.766 -24.047 1.00 41.89 144 TRP D N 1
ATOM 6705 C CA . TRP D 2 150 ? -60.779 24.030 -25.492 1.00 43.02 144 TRP D CA 1
ATOM 6706 C C . TRP D 2 150 ? -61.936 24.977 -25.818 1.00 42.63 144 TRP D C 1
ATOM 6707 O O . TRP D 2 150 ? -63.081 24.653 -25.549 1.00 47.36 144 TRP D O 1
ATOM 6718 N N . ASN D 2 151 ? -61.629 26.158 -26.352 1.00 41.21 145 ASN D N 1
ATOM 6719 C CA . ASN D 2 151 ? -62.652 27.138 -26.735 1.00 37.91 145 ASN D CA 1
ATOM 6720 C C . ASN D 2 151 ? -62.367 27.684 -28.100 1.00 36.95 145 ASN D C 1
ATOM 6721 O O . ASN D 2 151 ? -62.465 28.869 -28.340 1.00 36.23 145 ASN D O 1
ATOM 6726 N N . GLY D 2 152 ? -62.017 26.777 -29.001 1.00 39.60 146 GLY D N 1
ATOM 6727 C CA . GLY D 2 152 ? -61.755 27.117 -30.386 1.00 40.32 146 GLY D CA 1
ATOM 6728 C C . GLY D 2 152 ? -60.374 27.698 -30.575 1.00 40.61 146 GLY D C 1
ATOM 6729 O O . GLY D 2 152 ? -59.516 27.605 -29.701 1.00 41.07 146 GLY D O 1
ATOM 6730 N N . ASN D 2 153 ? -60.183 28.291 -31.748 1.00 39.75 147 ASN D N 1
ATOM 6731 C CA . ASN D 2 153 ? -58.977 28.993 -32.111 1.00 38.05 147 ASN D CA 1
ATOM 6732 C C . ASN D 2 153 ? -58.669 30.051 -31.058 1.00 37.99 147 ASN D C 1
ATOM 6733 O O . ASN D 2 153 ? -59.412 31.031 -30.938 1.00 38.29 147 ASN D O 1
ATOM 6738 N N . PRO D 2 154 ? -57.578 29.863 -30.285 1.00 36.44 148 PRO D N 1
ATOM 6739 C CA . PRO D 2 154 ? -57.302 30.850 -29.237 1.00 36.46 148 PRO D CA 1
ATOM 6740 C C . PRO D 2 154 ? -56.966 32.220 -29.778 1.00 36.74 148 PRO D C 1
ATOM 6741 O O . PRO D 2 154 ? -57.067 33.185 -29.024 1.00 38.61 148 PRO D O 1
ATOM 6745 N N . ASN D 2 155 ? -56.570 32.301 -31.055 1.00 36.13 149 ASN D N 1
ATOM 6746 C CA . ASN D 2 155 ? -56.270 33.586 -31.673 1.00 37.45 149 ASN D CA 1
ATOM 6747 C C . ASN D 2 155 ? -57.494 34.477 -31.820 1.00 39.89 149 ASN D C 1
ATOM 6748 O O . ASN D 2 155 ? -57.377 35.713 -31.817 1.00 43.21 149 ASN D O 1
ATOM 6753 N N . ASP D 2 156 ? -58.658 33.853 -31.964 1.00 40.05 150 ASP D N 1
ATOM 6754 C CA . ASP D 2 156 ? -59.901 34.589 -31.881 1.00 42.00 150 ASP D CA 1
ATOM 6755 C C . ASP D 2 156 ? -60.003 35.367 -30.550 1.00 41.20 150 ASP D C 1
ATOM 6756 O O . ASP D 2 156 ? -60.308 36.562 -30.580 1.00 38.78 150 ASP D O 1
ATOM 6761 N N . GLN D 2 157 ? -59.717 34.722 -29.410 1.00 39.71 151 GLN D N 1
ATOM 6762 C CA . GLN D 2 157 ? -59.813 35.423 -28.115 1.00 43.08 151 GLN D CA 1
ATOM 6763 C C . GLN D 2 157 ? -58.761 36.552 -28.020 1.00 42.48 151 GLN D C 1
ATOM 6764 O O . GLN D 2 157 ? -59.032 37.600 -27.425 1.00 39.43 151 GLN D O 1
ATOM 6770 N N . ILE D 2 158 ? -57.592 36.342 -28.630 1.00 39.75 152 ILE D N 1
ATOM 6771 C CA . ILE D 2 158 ? -56.557 37.356 -28.659 1.00 41.27 152 ILE D CA 1
ATOM 6772 C C . ILE D 2 158 ? -57.055 38.588 -29.444 1.00 42.12 152 ILE D C 1
ATOM 6773 O O . ILE D 2 158 ? -56.881 39.729 -28.983 1.00 40.93 152 ILE D O 1
ATOM 6778 N N . LEU D 2 159 ? -57.655 38.347 -30.612 1.00 41.59 153 LEU D N 1
ATOM 6779 C CA . LEU D 2 159 ? -58.215 39.417 -31.432 1.00 43.25 153 LEU D CA 1
ATOM 6780 C C . LEU D 2 159 ? -59.334 40.171 -30.729 1.00 48.39 153 LEU D C 1
ATOM 6781 O O . LEU D 2 159 ? -59.483 41.377 -30.951 1.00 57.95 153 LEU D O 1
ATOM 6786 N N . ASN D 2 160 ? -60.132 39.473 -29.922 1.00 48.23 154 ASN D N 1
ATOM 6787 C CA . ASN D 2 160 ? -61.150 40.121 -29.104 1.00 50.45 154 ASN D CA 1
ATOM 6788 C C . ASN D 2 160 ? -60.579 40.942 -27.972 1.00 50.37 154 ASN D C 1
ATOM 6789 O O . ASN D 2 160 ? -61.204 41.914 -27.556 1.00 56.48 154 ASN D O 1
ATOM 6794 N N . ASP D 2 161 ? -59.445 40.524 -27.422 1.00 46.60 155 ASP D N 1
ATOM 6795 C CA . ASP D 2 161 ? -58.904 41.188 -26.243 1.00 46.13 155 ASP D CA 1
ATOM 6796 C C . ASP D 2 161 ? -58.126 42.471 -26.552 1.00 47.90 155 ASP D C 1
ATOM 6797 O O . ASP D 2 161 ? -57.991 43.289 -25.652 1.00 46.43 155 ASP D O 1
ATOM 6802 N N . TYR D 2 162 ? -57.636 42.668 -27.788 1.00 48.54 156 TYR D N 1
ATOM 6803 C CA . TYR D 2 162 ? -56.940 43.919 -28.161 1.00 45.52 156 TYR D CA 1
ATOM 6804 C C . TYR D 2 162 ? -57.771 45.143 -27.785 1.00 45.14 156 TYR D C 1
ATOM 6805 O O . TYR D 2 162 ? -58.960 45.196 -28.099 1.00 41.00 156 TYR D O 1
ATOM 6814 N N . LYS D 2 163 ? -57.126 46.087 -27.090 1.00 47.46 157 LYS D N 1
ATOM 6815 C CA . LYS D 2 163 ? -57.687 47.395 -26.742 1.00 46.21 157 LYS D CA 1
ATOM 6816 C C . LYS D 2 163 ? -57.051 48.477 -27.617 1.00 40.22 157 LYS D C 1
ATOM 6817 O O . LYS D 2 163 ? -55.976 48.960 -27.326 1.00 35.71 157 LYS D O 1
ATOM 6823 N N . ILE D 2 164 ? -57.745 48.850 -28.676 1.00 38.60 158 ILE D N 1
ATOM 6824 C CA . ILE D 2 164 ? -57.227 49.749 -29.683 1.00 41.14 158 ILE D CA 1
ATOM 6825 C C . ILE D 2 164 ? -58.096 50.996 -29.779 1.00 44.51 158 ILE D C 1
ATOM 6826 O O . ILE D 2 164 ? -59.312 50.895 -29.913 1.00 48.27 158 ILE D O 1
ATOM 6831 N N . ASP D 2 165 ? -57.453 52.163 -29.779 1.00 46.98 159 ASP D N 1
ATOM 6832 C CA . ASP D 2 165 ? -58.114 53.444 -29.997 1.00 45.75 159 ASP D CA 1
ATOM 6833 C C . ASP D 2 165 ? -57.734 53.902 -31.391 1.00 43.76 159 ASP D C 1
ATOM 6834 O O . ASP D 2 165 ? -56.684 54.482 -31.584 1.00 46.07 159 ASP D O 1
ATOM 6839 N N . MET D 2 166 ? -58.620 53.670 -32.346 1.00 44.08 160 MET D N 1
ATOM 6840 C CA . MET D 2 166 ? -58.369 53.987 -33.742 1.00 46.55 160 MET D CA 1
ATOM 6841 C C . MET D 2 166 ? -58.030 55.463 -34.015 1.00 50.48 160 MET D C 1
ATOM 6842 O O . MET D 2 166 ? -57.290 55.780 -34.963 1.00 48.87 160 MET D O 1
ATOM 6847 N N . GLN D 2 167 ? -58.559 56.359 -33.188 1.00 56.16 161 GLN D N 1
ATOM 6848 C CA . GLN D 2 167 ? -58.266 57.792 -33.338 1.00 60.97 161 GLN D CA 1
ATOM 6849 C C . GLN D 2 167 ? -56.789 58.032 -33.123 1.00 57.46 161 GLN D C 1
ATOM 6850 O O . GLN D 2 167 ? -56.158 58.696 -33.952 1.00 56.90 161 GLN D O 1
ATOM 6856 N N . GLU D 2 168 ? -56.240 57.466 -32.038 1.00 53.86 162 GLU D N 1
ATOM 6857 C CA . GLU D 2 168 ? -54.799 57.551 -31.791 1.00 52.41 162 GLU D CA 1
ATOM 6858 C C . GLU D 2 168 ? -54.007 56.816 -32.870 1.00 46.10 162 GLU D C 1
ATOM 6859 O O . GLU D 2 168 ? -53.110 57.392 -33.462 1.00 43.78 162 GLU D O 1
ATOM 6865 N N . VAL D 2 169 ? -54.368 55.576 -33.164 1.00 39.91 163 VAL D N 1
ATOM 6866 C CA . VAL D 2 169 ? -53.668 54.842 -34.213 1.00 41.63 163 VAL D CA 1
ATOM 6867 C C . VAL D 2 169 ? -53.546 55.692 -35.485 1.00 44.87 163 VAL D C 1
ATOM 6868 O O . VAL D 2 169 ? -52.445 55.825 -36.033 1.00 43.23 163 VAL D O 1
ATOM 6872 N N . ARG D 2 170 ? -54.671 56.268 -35.926 1.00 48.50 164 ARG D N 1
ATOM 6873 C CA . ARG D 2 170 ? -54.705 57.125 -37.117 1.00 45.06 164 ARG D CA 1
ATOM 6874 C C . ARG D 2 170 ? -53.872 58.374 -36.941 1.00 42.99 164 ARG D C 1
ATOM 6875 O O . ARG D 2 170 ? -53.144 58.766 -37.832 1.00 39.04 164 ARG D O 1
ATOM 6883 N N . ASN D 2 171 ? -53.994 59.002 -35.788 1.00 46.84 165 ASN D N 1
ATOM 6884 C CA . ASN D 2 171 ? -53.300 60.273 -35.534 1.00 56.47 165 ASN D CA 1
ATOM 6885 C C . ASN D 2 171 ? -51.778 60.144 -35.707 1.00 52.91 165 ASN D C 1
ATOM 6886 O O . ASN D 2 171 ? -51.094 60.940 -36.373 1.00 54.61 165 ASN D O 1
ATOM 6891 N N . GLU D 2 172 ? -51.294 59.080 -35.103 1.00 52.68 166 GLU D N 1
ATOM 6892 C CA . GLU D 2 172 ? -49.886 58.744 -35.042 1.00 52.20 166 GLU D CA 1
ATOM 6893 C C . GLU D 2 172 ? -49.329 58.223 -36.355 1.00 49.26 166 GLU D C 1
ATOM 6894 O O . GLU D 2 172 ? -48.198 58.554 -36.720 1.00 48.24 166 GLU D O 1
ATOM 6900 N N . LEU D 2 173 ? -50.085 57.378 -37.042 1.00 44.45 167 LEU D N 1
ATOM 6901 C CA . LEU D 2 173 ? -49.697 56.999 -38.381 1.00 47.39 167 LEU D CA 1
ATOM 6902 C C . LEU D 2 173 ? -49.742 58.213 -39.312 1.00 52.03 167 LEU D C 1
ATOM 6903 O O . LEU D 2 173 ? -48.918 58.287 -40.198 1.00 54.39 167 LEU D O 1
ATOM 6908 N N . SER D 2 174 ? -50.650 59.178 -39.088 1.00 54.58 168 SER D N 1
ATOM 6909 C CA . SER D 2 174 ? -50.688 60.433 -39.882 1.00 57.52 168 SER D CA 1
ATOM 6910 C C . SER D 2 174 ? -49.440 61.316 -39.828 1.00 57.15 168 SER D C 1
ATOM 6911 O O . SER D 2 174 ? -49.230 62.160 -40.687 1.00 65.57 168 SER D O 1
ATOM 6914 N N . ARG D 2 175 ? -48.591 61.067 -38.854 1.00 57.53 169 ARG D N 1
ATOM 6915 C CA . ARG D 2 175 ? -47.589 62.001 -38.443 1.00 58.56 169 ARG D CA 1
ATOM 6916 C C . ARG D 2 175 ? -46.229 61.406 -38.734 1.00 57.45 169 ARG D C 1
ATOM 6917 O O . ARG D 2 175 ? -45.446 62.009 -39.457 1.00 68.89 169 ARG D O 1
ATOM 6925 N N . ALA D 2 176 ? -45.957 60.232 -38.169 1.00 50.83 170 ALA D N 1
ATOM 6926 C CA . ALA D 2 176 ? -44.880 59.420 -38.629 1.00 47.02 170 ALA D CA 1
ATOM 6927 C C . ALA D 2 176 ? -44.880 59.424 -40.182 1.00 42.49 170 ALA D C 1
ATOM 6928 O O . ALA D 2 176 ? -43.847 59.686 -40.805 1.00 37.83 170 ALA D O 1
ATOM 6930 N N . SER D 2 177 ? -46.050 59.219 -40.785 1.00 40.85 171 SER D N 1
ATOM 6931 C CA . SER D 2 177 ? -46.207 59.218 -42.247 1.00 43.74 171 SER D CA 1
ATOM 6932 C C . SER D 2 177 ? -45.805 60.532 -42.931 1.00 46.55 171 SER D C 1
ATOM 6933 O O . SER D 2 177 ? -44.865 60.562 -43.716 1.00 49.50 171 SER D O 1
ATOM 6936 N N . THR D 2 178 ? -46.520 61.616 -42.641 1.00 48.12 172 THR D N 1
ATOM 6937 C CA . THR D 2 178 ? -46.265 62.887 -43.298 1.00 46.56 172 THR D CA 1
ATOM 6938 C C . THR D 2 178 ? -44.840 63.362 -42.997 1.00 46.16 172 THR D C 1
ATOM 6939 O O . THR D 2 178 ? -44.191 63.953 -43.864 1.00 52.33 172 THR D O 1
ATOM 6943 N N . LEU D 2 179 ? -44.340 63.083 -41.799 1.00 42.00 173 LEU D N 1
ATOM 6944 C CA . LEU D 2 179 ? -42.946 63.415 -41.450 1.00 40.15 173 LEU D CA 1
ATOM 6945 C C . LEU D 2 179 ? -41.920 62.600 -42.285 1.00 41.79 173 LEU D C 1
ATOM 6946 O O . LEU D 2 179 ? -40.890 63.128 -42.721 1.00 39.05 173 LEU D O 1
ATOM 6951 N N . SER D 2 180 ? -42.196 61.319 -42.508 1.00 39.48 174 SER D N 1
ATOM 6952 C CA . SER D 2 180 ? -41.360 60.550 -43.414 1.00 40.12 174 SER D CA 1
ATOM 6953 C C . SER D 2 180 ? -41.345 61.235 -44.767 1.00 42.26 174 SER D C 1
ATOM 6954 O O . SER D 2 180 ? -40.286 61.541 -45.284 1.00 43.14 174 SER D O 1
ATOM 6957 N N . VAL D 2 181 ? -42.517 61.519 -45.319 1.00 46.83 175 VAL D N 1
ATOM 6958 C CA . VAL D 2 181 ? -42.594 62.148 -46.658 1.00 51.63 175 VAL D CA 1
ATOM 6959 C C . VAL D 2 181 ? -41.858 63.488 -46.730 1.00 52.21 175 VAL D C 1
ATOM 6960 O O . VAL D 2 181 ? -41.184 63.767 -47.723 1.00 51.01 175 VAL D O 1
ATOM 6964 N N . LYS D 2 182 ? -42.010 64.314 -45.695 1.00 52.48 176 LYS D N 1
ATOM 6965 C CA . LYS D 2 182 ? -41.268 65.570 -45.609 1.00 55.68 176 LYS D CA 1
ATOM 6966 C C . LYS D 2 182 ? -39.763 65.318 -45.639 1.00 57.30 176 LYS D C 1
ATOM 6967 O O . LYS D 2 182 ? -39.064 65.901 -46.471 1.00 63.07 176 LYS D O 1
ATOM 6973 N N . MET D 2 183 ? -39.283 64.442 -44.754 1.00 54.03 177 MET D N 1
ATOM 6974 C CA . MET D 2 183 ? -37.863 64.078 -44.696 1.00 50.02 177 MET D CA 1
ATOM 6975 C C . MET D 2 183 ? -37.328 63.693 -46.088 1.00 50.22 177 MET D C 1
ATOM 6976 O O . MET D 2 183 ? -36.201 64.063 -46.456 1.00 49.09 177 MET D O 1
ATOM 6981 N N . ALA D 2 184 ? -38.148 62.973 -46.862 1.00 50.52 178 ALA D N 1
ATOM 6982 C CA . ALA D 2 184 ? -37.773 62.539 -48.218 1.00 49.44 178 ALA D CA 1
ATOM 6983 C C . ALA D 2 184 ? -37.582 63.760 -49.097 1.00 51.31 178 ALA D C 1
ATOM 6984 O O . ALA D 2 184 ? -36.468 64.019 -49.542 1.00 56.77 178 ALA D O 1
ATOM 6986 N N . THR D 2 185 ? -38.633 64.549 -49.274 1.00 51.25 179 THR D N 1
ATOM 6987 C CA . THR D 2 185 ? -38.571 65.726 -50.167 1.00 54.80 179 THR D CA 1
ATOM 6988 C C . THR D 2 185 ? -37.391 66.676 -49.846 1.00 53.08 179 THR D C 1
ATOM 6989 O O . THR D 2 185 ? -36.841 67.279 -50.753 1.00 57.41 179 THR D O 1
ATOM 6993 N N . ALA D 2 186 ? -36.981 66.762 -48.576 1.00 51.25 180 ALA D N 1
ATOM 6994 C CA . ALA D 2 186 ? -35.753 67.489 -48.172 1.00 45.24 180 ALA D CA 1
ATOM 6995 C C . ALA D 2 186 ? -34.430 66.781 -48.533 1.00 47.35 180 ALA D C 1
ATOM 6996 O O . ALA D 2 186 ? -33.367 67.272 -48.178 1.00 44.79 180 ALA D O 1
ATOM 6998 N N . GLY D 2 187 ? -34.490 65.625 -49.196 1.00 49.25 181 GLY D N 1
ATOM 6999 C CA . GLY D 2 187 ? -33.300 64.842 -49.557 1.00 51.44 181 GLY D CA 1
ATOM 7000 C C . GLY D 2 187 ? -32.600 64.050 -48.445 1.00 51.28 181 GLY D C 1
ATOM 7001 O O . GLY D 2 187 ? -31.441 63.686 -48.596 1.00 49.53 181 GLY D O 1
ATOM 7002 N N . LYS D 2 188 ? -33.275 63.786 -47.328 1.00 50.95 182 LYS D N 1
ATOM 7003 C CA . LYS D 2 188 ? -32.735 62.858 -46.320 1.00 52.09 182 LYS D CA 1
ATOM 7004 C C . LYS D 2 188 ? -32.824 61.405 -46.828 1.00 50.93 182 LYS D C 1
ATOM 7005 O O . LYS D 2 188 ? -33.849 60.991 -47.370 1.00 44.79 182 LYS D O 1
ATOM 7011 N N . GLN D 2 189 ? -31.734 60.659 -46.649 1.00 51.51 183 GLN D N 1
ATOM 7012 C CA . GLN D 2 189 ? -31.614 59.299 -47.185 1.00 52.80 183 GLN D CA 1
ATOM 7013 C C . GLN D 2 189 ? -32.308 58.246 -46.310 1.00 47.19 183 GLN D C 1
ATOM 7014 O O . GLN D 2 189 ? -32.625 57.159 -46.784 1.00 43.85 183 GLN D O 1
ATOM 7020 N N . PHE D 2 190 ? -32.567 58.580 -45.054 1.00 41.45 184 PHE D N 1
ATOM 7021 C CA . PHE D 2 190 ? -33.196 57.659 -44.129 1.00 38.46 184 PHE D CA 1
ATOM 7022 C C . PHE D 2 190 ? -34.516 58.267 -43.601 1.00 37.72 184 PHE D C 1
ATOM 7023 O O . PHE D 2 190 ? -34.588 58.699 -42.445 1.00 36.41 184 PHE D O 1
ATOM 7031 N N . PRO D 2 191 ? -35.564 58.311 -44.457 1.00 34.60 185 PRO D N 1
ATOM 7032 C CA . PRO D 2 191 ? -36.827 58.973 -44.130 1.00 35.17 185 PRO D CA 1
ATOM 7033 C C . PRO D 2 191 ? -37.777 58.073 -43.370 1.00 35.58 185 PRO D C 1
ATOM 7034 O O . PRO D 2 191 ? -38.856 57.705 -43.858 1.00 32.79 185 PRO D O 1
ATOM 7038 N N . MET D 2 192 ? -37.359 57.717 -42.167 1.00 35.29 186 MET D N 1
ATOM 7039 C CA . MET D 2 192 ? -38.084 56.750 -41.391 1.00 35.66 186 MET D CA 1
ATOM 7040 C C . MET D 2 192 ? -38.234 57.316 -39.998 1.00 33.40 186 MET D C 1
ATOM 7041 O O . MET D 2 192 ? -37.324 57.941 -39.484 1.00 32.81 186 MET D O 1
ATOM 7046 N N . VAL D 2 193 ? -39.396 57.076 -39.398 1.00 33.29 187 VAL D N 1
ATOM 7047 C CA . VAL D 2 193 ? -39.804 57.686 -38.143 1.00 33.13 187 VAL D CA 1
ATOM 7048 C C . VAL D 2 193 ? -40.392 56.586 -37.256 1.00 34.45 187 VAL D C 1
ATOM 7049 O O . VAL D 2 193 ? -41.022 55.645 -37.754 1.00 34.33 187 VAL D O 1
ATOM 7053 N N . SER D 2 194 ? -40.184 56.755 -35.948 1.00 36.01 188 SER D N 1
ATOM 7054 C CA . SER D 2 194 ? -40.817 55.994 -34.886 1.00 37.72 188 SER D CA 1
ATOM 7055 C C . SER D 2 194 ? -41.385 56.950 -33.848 1.00 38.36 188 SER D C 1
ATOM 7056 O O . SER D 2 194 ? -40.645 57.731 -33.254 1.00 38.55 188 SER D O 1
ATOM 7059 N N . VAL D 2 195 ? -42.682 56.858 -33.594 1.00 39.24 189 VAL D N 1
ATOM 7060 C CA . VAL D 2 195 ? -43.302 57.674 -32.570 1.00 40.49 189 VAL D CA 1
ATOM 7061 C C . VAL D 2 195 ? -43.628 56.821 -31.365 1.00 39.60 189 VAL D C 1
ATOM 7062 O O . VAL D 2 195 ? -44.370 55.870 -31.493 1.00 40.10 189 VAL D O 1
ATOM 7066 N N . PHE D 2 196 ? -43.104 57.204 -30.204 1.00 39.82 190 PHE D N 1
ATOM 7067 C CA . PHE D 2 196 ? -43.268 56.461 -28.956 1.00 41.32 190 PHE D CA 1
ATOM 7068 C C . PHE D 2 196 ? -44.314 57.142 -28.069 1.00 43.15 190 PHE D C 1
ATOM 7069 O O . PHE D 2 196 ? -44.219 58.339 -27.792 1.00 49.86 190 PHE D O 1
ATOM 7077 N N . VAL D 2 197 ? -45.285 56.367 -27.599 1.00 42.65 191 VAL D N 1
ATOM 7078 C CA . VAL D 2 197 ? -46.375 56.864 -26.767 1.00 41.25 191 VAL D CA 1
ATOM 7079 C C . VAL D 2 197 ? -46.440 56.072 -25.471 1.00 42.53 191 VAL D C 1
ATOM 7080 O O . VAL D 2 197 ? -46.741 54.885 -25.462 1.00 44.44 191 VAL D O 1
ATOM 7084 N N . ASP D 2 198 ? -46.134 56.771 -24.392 1.00 45.22 192 ASP D N 1
ATOM 7085 C CA . ASP D 2 198 ? -46.327 56.348 -23.006 1.00 46.56 192 ASP D CA 1
ATOM 7086 C C . ASP D 2 198 ? -47.707 55.739 -22.732 1.00 43.63 192 ASP D C 1
ATOM 7087 O O . ASP D 2 198 ? -48.704 56.199 -23.282 1.00 43.45 192 ASP D O 1
ATOM 7092 N N . PRO D 2 199 ? -47.772 54.693 -21.888 1.00 43.01 193 PRO D N 1
ATOM 7093 C CA . PRO D 2 199 ? -49.070 54.059 -21.613 1.00 43.30 193 PRO D CA 1
ATOM 7094 C C . PRO D 2 199 ? -50.128 55.015 -21.066 1.00 44.29 193 PRO D C 1
ATOM 7095 O O . PRO D 2 199 ? -51.289 54.898 -21.431 1.00 45.95 193 PRO D O 1
ATOM 7099 N N . SER D 2 200 ? -49.744 55.959 -20.219 1.00 45.56 194 SER D N 1
ATOM 7100 C CA . SER D 2 200 ? -50.726 56.866 -19.632 1.00 49.15 194 SER D CA 1
ATOM 7101 C C . SER D 2 200 ? -51.183 58.031 -20.523 1.00 51.75 194 SER D C 1
ATOM 7102 O O . SER D 2 200 ? -52.031 58.805 -20.111 1.00 53.53 194 SER D O 1
ATOM 7105 N N . ARG D 2 201 ? -50.604 58.1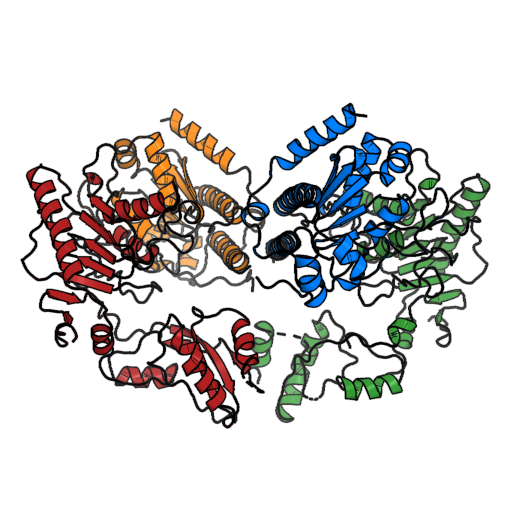94 -21.711 1.00 55.14 195 ARG D N 1
ATOM 7106 C CA . ARG D 2 201 ? -50.860 59.368 -22.574 1.00 52.65 195 ARG D CA 1
ATOM 7107 C C . ARG D 2 201 ? -50.640 60.716 -21.838 1.00 51.24 195 ARG D C 1
ATOM 7108 O O . ARG D 2 201 ? -51.000 61.779 -22.350 1.00 53.33 195 ARG D O 1
ATOM 7116 N N . LYS D 2 202 ? -49.999 60.649 -20.668 1.00 50.05 196 LYS D N 1
ATOM 7117 C CA . LYS D 2 202 ? -49.695 61.796 -19.829 1.00 50.73 196 LYS D CA 1
ATOM 7118 C C . LYS D 2 202 ? -48.405 62.440 -20.313 1.00 51.85 196 LYS D C 1
ATOM 7119 O O . LYS D 2 202 ? -48.374 63.643 -20.488 1.00 54.59 196 LYS D O 1
ATOM 7121 N N . LYS D 2 203 ? -47.357 61.642 -20.551 1.00 53.74 197 LYS D N 1
ATOM 7122 C CA . LYS D 2 203 ? -46.035 62.165 -20.974 1.00 53.58 197 LYS D CA 1
ATOM 7123 C C . LYS D 2 203 ? -46.038 62.648 -22.428 1.00 50.48 197 LYS D C 1
ATOM 7124 O O . LYS D 2 203 ? -46.907 62.260 -23.181 1.00 53.26 197 LYS D O 1
ATOM 7130 N N . ASP D 2 204 ? -45.081 63.503 -22.807 1.00 48.10 198 ASP D N 1
ATOM 7131 C CA . ASP D 2 204 ? -44.975 64.007 -24.187 1.00 47.71 198 ASP D CA 1
ATOM 7132 C C . ASP D 2 204 ? -44.552 62.852 -25.040 1.00 48.34 198 ASP D C 1
ATOM 7133 O O . ASP D 2 204 ? -43.792 62.009 -24.583 1.00 52.09 198 ASP D O 1
ATOM 7138 N N . LYS D 2 205 ? -45.020 62.812 -26.282 1.00 48.89 199 LYS D N 1
ATOM 7139 C CA . LYS D 2 205 ? -44.645 61.726 -27.187 1.00 49.77 199 LYS D CA 1
ATOM 7140 C C . LYS D 2 205 ? -43.225 61.980 -27.655 1.00 49.24 199 LYS D C 1
ATOM 7141 O O . LYS D 2 205 ? -42.749 63.120 -27.606 1.00 49.09 199 LYS D O 1
ATOM 7147 N N . VAL D 2 206 ? -42.540 60.912 -28.061 1.00 46.49 200 VAL D N 1
ATOM 7148 C CA . VAL D 2 206 ? -41.204 61.017 -28.628 1.00 43.11 200 VAL D CA 1
ATOM 7149 C C . VAL D 2 206 ? -41.348 60.707 -30.098 1.00 44.72 200 VAL D C 1
ATOM 7150 O O . VAL D 2 206 ? -41.910 59.665 -30.461 1.00 43.59 200 VAL D O 1
ATOM 7154 N N . VAL D 2 207 ? -40.882 61.643 -30.930 1.00 45.36 201 VAL D N 1
ATOM 7155 C CA . VAL D 2 207 ? -40.867 61.480 -32.380 1.00 46.03 201 VAL D CA 1
ATOM 7156 C C . VAL D 2 207 ? -39.413 61.446 -32.820 1.00 47.18 201 VAL D C 1
ATOM 7157 O O . VAL D 2 207 ? -38.743 62.477 -32.907 1.00 51.29 201 VAL D O 1
ATOM 7161 N N . ALA D 2 208 ? -38.939 60.241 -33.099 1.00 46.65 202 ALA D N 1
ATOM 7162 C CA . ALA D 2 208 ? -37.544 60.013 -33.412 1.00 48.41 202 ALA D CA 1
ATOM 7163 C C . ALA D 2 208 ? -37.428 59.829 -34.897 1.00 46.97 202 ALA D C 1
ATOM 7164 O O . ALA D 2 208 ? -38.113 58.988 -35.460 1.00 46.37 202 ALA D O 1
ATOM 7166 N N . GLU D 2 209 ? -36.601 60.657 -35.534 1.00 48.17 203 GLU D N 1
ATOM 7167 C CA . GLU D 2 209 ? -36.215 60.442 -36.926 1.00 44.41 203 GLU D CA 1
ATOM 7168 C C . GLU D 2 209 ? -35.049 59.478 -36.883 1.00 42.24 203 GLU D C 1
ATOM 7169 O O . GLU D 2 209 ? -34.340 59.367 -35.870 1.00 41.00 203 GLU D O 1
ATOM 7175 N N . ASP D 2 210 ? -34.851 58.779 -37.984 1.00 39.06 204 ASP D N 1
ATOM 7176 C CA . ASP D 2 210 ? -33.703 57.923 -38.112 1.00 37.00 204 ASP D CA 1
ATOM 7177 C C . ASP D 2 210 ? -32.427 58.702 -37.948 1.00 35.36 204 ASP D C 1
ATOM 7178 O O . ASP D 2 210 ? -32.194 59.664 -38.655 1.00 35.69 204 ASP D O 1
ATOM 7183 N N . GLY D 2 211 ? -31.581 58.248 -37.042 1.00 36.36 205 GLY D N 1
ATOM 7184 C CA . GLY D 2 211 ? -30.331 58.924 -36.757 1.00 40.02 205 GLY D CA 1
ATOM 7185 C C . GLY D 2 211 ? -29.281 58.940 -37.855 1.00 41.29 205 GLY D C 1
ATOM 7186 O O . GLY D 2 211 ? -28.326 59.715 -37.782 1.00 45.31 205 GLY D O 1
ATOM 7187 N N . ARG D 2 212 ? -29.436 58.109 -38.877 1.00 39.85 206 ARG D N 1
ATOM 7188 C CA . ARG D 2 212 ? -28.449 58.056 -39.949 1.00 42.15 206 ARG D CA 1
ATOM 7189 C C . ARG D 2 212 ? -28.430 59.292 -40.868 1.00 44.10 206 ARG D C 1
ATOM 7190 O O . ARG D 2 212 ? -27.531 59.462 -41.690 1.00 43.62 206 ARG D O 1
ATOM 7198 N N . ASN D 2 213 ? -29.441 60.130 -40.741 1.00 46.40 207 ASN D N 1
ATOM 7199 C CA . ASN D 2 213 ? -29.425 61.445 -41.357 1.00 47.38 207 ASN D CA 1
ATOM 7200 C C . ASN D 2 213 ? -28.458 62.421 -40.699 1.00 49.45 207 ASN D C 1
ATOM 7201 O O . ASN D 2 213 ? -28.006 63.336 -41.370 1.00 50.64 207 ASN D O 1
ATOM 7206 N N . CYS D 2 214 ? -28.154 62.223 -39.411 1.00 49.03 208 CYS D N 1
ATOM 7207 C CA . CYS D 2 214 ? -27.310 63.120 -38.629 1.00 49.38 208 CYS D CA 1
ATOM 7208 C C . CYS D 2 214 ? -25.820 63.016 -38.971 1.00 51.65 208 CYS D C 1
ATOM 7209 O O . CYS D 2 214 ? -25.423 62.120 -39.697 1.00 52.42 208 CYS D O 1
ATOM 7212 N N . GLU D 2 215 ? -25.009 63.927 -38.413 1.00 58.27 209 GLU D N 1
ATOM 7213 C CA . GLU D 2 215 ? -23.627 64.160 -38.854 1.00 57.22 209 GLU D CA 1
ATOM 7214 C C . GLU D 2 215 ? -22.701 63.068 -38.392 1.00 60.80 209 GLU D C 1
ATOM 7215 O O . GLU D 2 215 ? -22.199 62.295 -39.208 1.00 70.78 209 GLU D O 1
ATOM 7217 N N . ASN D 2 216 ? -22.489 62.973 -37.089 1.00 63.42 210 ASN D N 1
ATOM 7218 C CA . ASN D 2 216 ? -21.521 61.998 -36.538 1.00 67.85 210 ASN D CA 1
ATOM 7219 C C . ASN D 2 216 ? -22.257 60.687 -36.153 1.00 64.34 210 ASN D C 1
ATOM 7220 O O . ASN D 2 216 ? -22.076 60.141 -35.055 1.00 64.84 210 ASN D O 1
ATOM 7225 N N . SER D 2 217 ? -23.081 60.186 -37.080 1.00 54.84 211 SER D N 1
ATOM 7226 C CA . SER D 2 217 ? -23.974 59.071 -36.804 1.00 46.30 211 SER D CA 1
ATOM 7227 C C . SER D 2 217 ? -23.325 57.753 -37.152 1.00 44.16 211 SER D C 1
ATOM 7228 O O . SER D 2 217 ? -22.441 57.689 -37.998 1.00 45.87 211 SER D O 1
ATOM 7231 N N . LEU D 2 218 ? -23.792 56.696 -36.504 1.00 43.88 212 LEU D N 1
ATOM 7232 C CA . LEU D 2 218 ? -23.401 55.331 -36.843 1.00 43.29 212 LEU D CA 1
ATOM 7233 C C . LEU D 2 218 ? -24.508 54.623 -37.647 1.00 40.73 212 LEU D C 1
ATOM 7234 O O . LEU D 2 218 ? -25.671 54.975 -37.525 1.00 41.12 212 LEU D O 1
ATOM 7239 N N . PRO D 2 219 ? -24.149 53.614 -38.468 1.00 40.26 213 PRO D N 1
ATOM 7240 C CA . PRO D 2 219 ? -25.158 52.773 -39.165 1.00 38.90 213 PRO D CA 1
ATOM 7241 C C . PRO D 2 219 ? -26.243 52.125 -38.289 1.00 37.98 213 PRO D C 1
ATOM 7242 O O . PRO D 2 219 ? -27.255 51.677 -38.811 1.00 37.14 213 PRO D O 1
ATOM 7246 N N . ILE D 2 220 ? -26.017 52.047 -36.981 1.00 37.30 214 ILE D N 1
ATOM 7247 C CA . ILE D 2 220 ? -26.979 51.438 -36.053 1.00 35.95 214 ILE D CA 1
ATOM 7248 C C . ILE D 2 220 ? -27.854 52.457 -35.332 1.00 35.59 214 ILE D C 1
ATOM 7249 O O . ILE D 2 220 ? -28.527 52.127 -34.376 1.00 35.30 214 ILE D O 1
ATOM 7254 N N . ASP D 2 221 ? -27.878 53.693 -35.804 1.00 36.79 215 ASP D N 1
ATOM 7255 C CA . ASP D 2 221 ? -28.607 54.751 -35.132 1.00 36.08 215 ASP D CA 1
ATOM 7256 C C . ASP D 2 221 ? -29.982 54.876 -35.752 1.00 34.73 215 ASP D C 1
ATOM 7257 O O . ASP D 2 221 ? -30.357 55.917 -36.267 1.00 36.82 215 ASP D O 1
ATOM 7262 N N . HIS D 2 222 ? -30.747 53.806 -35.650 1.00 33.54 216 HIS D N 1
ATOM 7263 C CA . HIS D 2 222 ? -32.060 53.712 -36.289 1.00 33.07 216 HIS D CA 1
ATOM 7264 C C . HIS D 2 222 ? -33.091 54.403 -35.422 1.00 30.82 216 HIS D C 1
ATOM 7265 O O . HIS D 2 222 ? -32.862 54.628 -34.231 1.00 33.37 216 HIS D O 1
ATOM 7272 N N . SER D 2 223 ? -34.245 54.697 -36.005 1.00 29.14 217 SER D N 1
ATOM 7273 C CA . SER D 2 223 ? -35.257 55.477 -35.303 1.00 29.79 217 SER D CA 1
ATOM 7274 C C . SER D 2 223 ? -35.690 54.827 -34.030 1.00 31.42 217 SER D C 1
ATOM 7275 O O . SER D 2 223 ? -35.771 55.515 -33.013 1.00 35.89 217 SER D O 1
ATOM 7278 N N . VAL D 2 224 ? -35.948 53.514 -34.062 1.00 31.95 218 VAL D N 1
ATOM 7279 C CA . VAL D 2 224 ? -36.323 52.793 -32.818 1.00 31.42 218 VAL D CA 1
ATOM 7280 C C . VAL D 2 224 ? -35.279 52.981 -31.727 1.00 32.44 218 VAL D C 1
ATOM 7281 O O . VAL D 2 224 ? -35.637 53.238 -30.564 1.00 34.62 218 VAL D O 1
ATOM 7285 N N . MET D 2 225 ? -34.006 52.872 -32.113 1.00 31.18 219 MET D N 1
ATOM 7286 C CA . MET D 2 225 ? -32.917 52.986 -31.154 1.00 32.62 219 MET D CA 1
ATOM 7287 C C . MET D 2 225 ? -32.830 54.388 -30.609 1.00 33.68 219 MET D C 1
ATOM 7288 O O . MET D 2 225 ? -32.634 54.557 -29.429 1.00 34.28 219 MET D O 1
ATOM 7293 N N . VAL D 2 226 ? -33.008 55.384 -31.468 1.00 34.73 220 VAL D N 1
ATOM 7294 C CA . VAL D 2 226 ? -33.041 56.766 -31.028 1.00 37.08 220 VAL D CA 1
ATOM 7295 C C . VAL D 2 226 ? -34.175 57.022 -30.026 1.00 37.11 220 VAL D C 1
ATOM 7296 O O . VAL D 2 226 ? -33.941 57.571 -28.962 1.00 39.82 220 VAL D O 1
ATOM 7300 N N . GLY D 2 227 ? -35.392 56.636 -30.381 1.00 36.74 221 GLY D N 1
ATOM 7301 C CA . GLY D 2 227 ? -36.530 56.744 -29.469 1.00 39.14 221 GLY D CA 1
ATOM 7302 C C . GLY D 2 227 ? -36.404 56.005 -28.124 1.00 39.55 221 GLY D C 1
ATOM 7303 O O . GLY D 2 227 ? -36.816 56.530 -27.098 1.00 40.58 221 GLY D O 1
ATOM 7304 N N . ILE D 2 228 ? -35.815 54.808 -28.107 1.00 38.22 222 ILE D N 1
ATOM 7305 C CA . ILE D 2 228 ? -35.583 54.098 -26.841 1.00 37.38 222 ILE D CA 1
ATOM 7306 C C . ILE D 2 228 ? -34.695 54.905 -25.873 1.00 39.39 222 ILE D C 1
ATOM 7307 O O . ILE D 2 228 ? -34.972 54.975 -24.676 1.00 40.30 222 ILE D O 1
ATOM 7312 N N . ARG D 2 229 ? -33.632 55.488 -26.409 1.00 41.28 223 ARG D N 1
ATOM 7313 C CA . ARG D 2 229 ? -32.670 56.264 -25.638 1.00 42.73 223 ARG D CA 1
ATOM 7314 C C . ARG D 2 229 ? -33.256 57.620 -25.221 1.00 41.35 223 ARG D C 1
ATOM 7315 O O . ARG D 2 229 ? -32.884 58.152 -24.194 1.00 43.99 223 ARG D O 1
ATOM 7323 N N . ALA D 2 230 ? -34.176 58.162 -26.009 1.00 38.95 224 ALA D N 1
ATOM 7324 C CA . ALA D 2 230 ? -34.886 59.392 -25.655 1.00 38.79 224 ALA D CA 1
ATOM 7325 C C . ALA D 2 230 ? -35.769 59.170 -24.420 1.00 42.40 224 ALA D C 1
ATOM 7326 O O . ALA D 2 230 ? -35.842 60.015 -23.520 1.00 41.87 224 ALA D O 1
ATOM 7328 N N . VAL D 2 231 ? -36.455 58.031 -24.402 1.00 41.46 225 VAL D N 1
ATOM 7329 C CA . VAL D 2 231 ? -37.302 57.686 -23.293 1.00 41.70 225 VAL D CA 1
ATOM 7330 C C . VAL D 2 231 ? -36.473 57.539 -22.034 1.00 42.73 225 VAL D C 1
ATOM 7331 O O . VAL D 2 231 ? -36.934 57.912 -20.962 1.00 47.24 225 VAL D O 1
ATOM 7335 N N . GLY D 2 232 ? -35.278 56.977 -22.180 1.00 42.52 226 GLY D N 1
ATOM 7336 C CA . GLY D 2 232 ? -34.390 56.709 -21.062 1.00 43.56 226 GLY D CA 1
ATOM 7337 C C . GLY D 2 232 ? -33.736 57.986 -20.604 1.00 48.86 226 GLY D C 1
ATOM 7338 O O . GLY D 2 232 ? -33.566 58.192 -19.411 1.00 48.50 226 GLY D O 1
ATOM 7339 N N . GLU D 2 233 ? -33.386 58.858 -21.554 1.00 53.41 227 GLU D N 1
ATOM 7340 C CA . GLU D 2 233 ? -32.803 60.163 -21.238 1.00 50.42 227 GLU D CA 1
ATOM 7341 C C . GLU D 2 233 ? -33.784 60.999 -20.444 1.00 50.90 227 GLU D C 1
ATOM 7342 O O . GLU D 2 233 ? -33.409 61.598 -19.452 1.00 50.38 227 GLU D O 1
ATOM 7348 N N . ARG D 2 234 ? -35.040 61.031 -20.870 1.00 55.03 228 ARG D N 1
ATOM 7349 C CA . ARG D 2 234 ? -36.077 61.731 -20.103 1.00 59.37 228 ARG D CA 1
ATOM 7350 C C . ARG D 2 234 ? -36.129 61.196 -18.691 1.00 55.30 228 ARG D C 1
ATOM 7351 O O . ARG D 2 234 ? -36.145 61.948 -17.744 1.00 56.63 228 ARG D O 1
ATOM 7359 N N . LEU D 2 235 ? -36.146 59.885 -18.567 1.00 56.60 229 LEU D N 1
ATOM 7360 C CA . LEU D 2 235 ? -36.220 59.240 -17.263 1.00 61.16 229 LEU D CA 1
ATOM 7361 C C . LEU D 2 235 ? -35.033 59.589 -16.385 1.00 57.54 229 LEU D C 1
ATOM 7362 O O . LEU D 2 235 ? -35.186 59.859 -15.214 1.00 60.39 229 LEU D O 1
ATOM 7367 N N . ARG D 2 236 ? -33.864 59.606 -16.990 1.00 55.84 230 ARG D N 1
ATOM 7368 C CA . ARG D 2 236 ? -32.604 59.674 -16.288 1.00 56.67 230 ARG D CA 1
ATOM 7369 C C . ARG D 2 236 ? -32.260 61.142 -15.955 1.00 64.07 230 ARG D C 1
ATOM 7370 O O . ARG D 2 236 ? -32.221 61.510 -14.801 1.00 62.75 230 ARG D O 1
ATOM 7378 N N . GLU D 2 237 ? -32.073 61.978 -16.983 1.00 78.59 231 GLU D N 1
ATOM 7379 C CA . GLU D 2 237 ? -31.450 63.330 -16.868 1.00 76.48 231 GLU D CA 1
ATOM 7380 C C . GLU D 2 237 ? -32.562 64.354 -16.708 1.00 69.90 231 GLU D C 1
ATOM 7381 O O . GLU D 2 237 ? -33.196 64.759 -17.656 1.00 64.40 231 GLU D O 1
ATOM 7387 N N . GLY D 2 238 ? -32.805 64.755 -15.477 1.00 72.53 232 GLY D N 1
ATOM 7388 C CA . GLY D 2 238 ? -34.083 65.315 -15.103 1.00 71.78 232 GLY D CA 1
ATOM 7389 C C . GLY D 2 238 ? -34.991 64.120 -14.960 1.00 72.52 232 GLY D C 1
ATOM 7390 O O . GLY D 2 238 ? -34.913 63.209 -15.770 1.00 69.79 232 GLY D O 1
ATOM 7391 N N . VAL D 2 239 ? -35.776 64.097 -13.885 1.00 81.15 233 VAL D N 1
ATOM 7392 C CA . VAL D 2 239 ? -36.778 63.061 -13.639 1.00 94.55 233 VAL D CA 1
ATOM 7393 C C . VAL D 2 239 ? -38.047 63.622 -14.221 1.00 103.20 233 VAL D C 1
ATOM 7394 O O . VAL D 2 239 ? -38.287 64.833 -14.123 1.00 101.09 233 VAL D O 1
ATOM 7396 N N . ASP D 2 240 ? -38.850 62.750 -14.826 1.00 106.40 234 ASP D N 1
ATOM 7397 C CA . ASP D 2 240 ? -39.998 63.197 -15.587 1.00 108.30 234 ASP D CA 1
ATOM 7398 C C . ASP D 2 240 ? -41.293 63.179 -14.773 1.00 109.75 234 ASP D C 1
ATOM 7399 O O . ASP D 2 240 ? -41.813 64.234 -14.412 1.00 118.42 234 ASP D O 1
ATOM 7404 N N . GLU D 2 241 ? -41.798 61.995 -14.462 1.00 104.94 235 GLU D N 1
ATOM 7405 C CA . GLU D 2 241 ? -43.159 61.868 -13.939 1.00 107.19 235 GLU D CA 1
ATOM 7406 C C . GLU D 2 241 ? -43.151 61.151 -12.611 1.00 107.66 235 GLU D C 1
ATOM 7407 O O . GLU D 2 241 ? -43.456 61.752 -11.588 1.00 107.08 235 GLU D O 1
ATOM 7409 N N . ASP D 2 242 ? -42.789 59.871 -12.637 1.00 114.25 236 ASP D N 1
ATOM 7410 C CA . ASP D 2 242 ? -42.845 58.998 -11.454 1.00 111.96 236 ASP D CA 1
ATOM 7411 C C . ASP D 2 242 ? -41.680 58.005 -11.444 1.00 109.08 236 ASP D C 1
ATOM 7412 O O . ASP D 2 242 ? -40.953 57.874 -12.437 1.00 95.90 236 ASP D O 1
ATOM 7417 N N . ALA D 2 243 ? -41.509 57.337 -10.301 1.00 111.38 237 ALA D N 1
ATOM 7418 C CA . ALA D 2 243 ? -40.501 56.272 -10.112 1.00 106.10 237 ALA D CA 1
ATOM 7419 C C . ALA D 2 243 ? -41.028 54.882 -10.476 1.00 99.33 237 ALA D C 1
ATOM 7420 O O . ALA D 2 243 ? -40.253 53.936 -10.527 1.00 99.44 237 ALA D O 1
ATOM 7422 N N . ASN D 2 244 ? -42.334 54.766 -10.721 1.00 97.11 238 ASN D N 1
ATOM 7423 C CA . ASN D 2 244 ? -42.915 53.568 -11.378 1.00 104.87 238 ASN D CA 1
ATOM 7424 C C . ASN D 2 244 ? -42.670 53.456 -12.906 1.00 101.77 238 ASN D C 1
ATOM 7425 O O . ASN D 2 244 ? -43.065 52.463 -13.534 1.00 100.91 238 ASN D O 1
ATOM 7430 N N . SER D 2 245 ? -42.054 54.480 -13.500 1.00 91.73 239 SER D N 1
ATOM 7431 C CA . SER D 2 245 ? -41.646 54.443 -14.900 1.00 73.20 239 SER D CA 1
ATOM 7432 C C . SER D 2 245 ? -40.421 53.537 -15.000 1.00 64.20 239 SER D C 1
ATOM 7433 O O . SER D 2 245 ? -39.588 53.497 -14.093 1.00 59.33 239 SER D O 1
ATOM 7435 N N . TYR D 2 246 ? -40.342 52.789 -16.095 1.00 56.54 240 TYR D N 1
ATOM 7436 C CA . TYR D 2 246 ? -39.427 51.657 -16.209 1.00 47.79 240 TYR D CA 1
ATOM 7437 C C . TYR D 2 246 ? -39.268 51.227 -17.667 1.00 42.08 240 TYR D C 1
ATOM 7438 O O . TYR D 2 246 ? -40.229 50.812 -18.298 1.00 35.69 240 TYR D O 1
ATOM 7447 N N . LEU D 2 247 ? -38.055 51.342 -18.200 1.00 41.26 241 LEU D N 1
ATOM 7448 C CA . LEU D 2 247 ? -37.777 51.010 -19.611 1.00 41.16 241 LEU D CA 1
ATOM 7449 C C . LEU D 2 247 ? -38.774 51.757 -20.495 1.00 40.12 241 LEU D C 1
ATOM 7450 O O . LEU D 2 247 ? -39.079 52.889 -20.156 1.00 42.98 241 LEU D O 1
ATOM 7455 N N . CYS D 2 248 ? -39.261 51.168 -21.602 1.00 38.72 242 CYS D N 1
ATOM 7456 C CA . CYS D 2 248 ? -40.477 51.645 -22.315 1.00 38.48 242 CYS D CA 1
ATOM 7457 C C . CYS D 2 248 ? -41.696 50.732 -22.020 1.00 41.36 242 CYS D C 1
ATOM 7458 O O . CYS D 2 248 ? -42.546 50.469 -22.909 1.00 38.86 242 CYS D O 1
ATOM 7461 N N . LEU D 2 249 ? -41.793 50.272 -20.768 1.00 40.92 243 LEU D N 1
ATOM 7462 C CA . LEU D 2 249 ? -42.899 49.429 -20.356 1.00 43.42 243 LEU D CA 1
ATOM 7463 C C . LEU D 2 249 ? -44.271 49.930 -20.824 1.00 42.84 243 LEU D C 1
ATOM 7464 O O . LEU D 2 249 ? -44.691 51.025 -20.513 1.00 43.96 243 LEU D O 1
ATOM 7469 N N . ASP D 2 250 ? -44.941 49.082 -21.575 1.00 44.40 244 ASP D N 1
ATOM 7470 C CA . ASP D 2 250 ? -46.263 49.315 -22.092 1.00 45.21 244 ASP D CA 1
ATOM 7471 C C . ASP D 2 250 ? -46.434 50.570 -22.877 1.00 43.80 244 ASP D C 1
ATOM 7472 O O . ASP D 2 250 ? -47.528 51.127 -22.925 1.00 46.11 244 ASP D O 1
ATOM 7477 N N . TYR D 2 251 ? -45.368 50.996 -23.547 1.00 42.83 245 TYR D N 1
ATOM 7478 C CA . TYR D 2 251 ? -45.506 52.042 -24.546 1.00 40.81 245 TYR D CA 1
ATOM 7479 C C . TYR D 2 251 ? -46.128 51.418 -25.795 1.00 40.88 245 TYR D C 1
ATOM 7480 O O . TYR D 2 251 ? -46.099 50.188 -25.988 1.00 39.64 245 TYR D O 1
ATOM 7489 N N . ASP D 2 252 ? -46.698 52.274 -26.635 1.00 39.24 246 ASP D N 1
ATOM 7490 C CA . ASP D 2 252 ? -47.084 51.885 -27.984 1.00 38.97 246 ASP D CA 1
ATOM 7491 C C . ASP D 2 252 ? -46.148 52.625 -28.899 1.00 39.98 246 ASP D C 1
ATOM 7492 O O . ASP D 2 252 ? -45.823 53.782 -28.633 1.00 42.47 246 ASP D O 1
ATOM 7497 N N . VAL D 2 253 ? -45.698 51.954 -29.958 1.00 38.19 247 VAL D N 1
ATOM 7498 C CA . VAL D 2 253 ? -44.712 52.517 -30.859 1.00 35.54 247 VAL D CA 1
ATOM 7499 C C . VAL D 2 253 ? -45.255 52.430 -32.255 1.00 37.31 247 VAL D C 1
ATOM 7500 O O . VAL D 2 253 ? -45.744 51.392 -32.660 1.00 38.85 247 VAL D O 1
ATOM 7504 N N . TYR D 2 254 ? -45.196 53.545 -32.976 1.00 40.69 248 TYR D N 1
ATOM 7505 C CA . TYR D 2 254 ? -45.693 53.633 -34.345 1.00 39.91 248 TYR D CA 1
ATOM 7506 C C . TYR D 2 254 ? -44.518 53.893 -35.256 1.00 38.14 248 TYR D C 1
ATOM 7507 O O . TYR D 2 254 ? -43.819 54.871 -35.051 1.00 40.40 248 TYR D O 1
ATOM 7516 N N . LEU D 2 255 ? -44.309 53.010 -36.237 1.00 38.11 249 LEU D N 1
ATOM 7517 C CA . LEU D 2 255 ? -43.191 53.089 -37.205 1.00 38.59 249 LEU D CA 1
ATOM 7518 C C . LEU D 2 255 ? -43.688 53.177 -38.664 1.00 38.42 249 LEU D C 1
ATOM 7519 O O . LEU D 2 255 ? -44.747 52.667 -39.039 1.00 34.69 249 LEU D O 1
ATOM 7524 N N . THR D 2 256 ? -42.893 53.836 -39.486 1.00 40.43 250 THR D N 1
ATOM 7525 C CA . THR D 2 256 ? -43.180 53.921 -40.901 1.00 38.85 250 THR D CA 1
ATOM 7526 C C . THR D 2 256 ? -42.710 52.666 -41.594 1.00 38.25 250 THR D C 1
ATOM 7527 O O . THR D 2 256 ? -43.268 52.280 -42.609 1.00 40.74 250 THR D O 1
ATOM 7531 N N . HIS D 2 257 ? -41.675 52.026 -41.063 1.00 38.50 251 HIS D N 1
ATOM 7532 C CA . HIS D 2 257 ? -41.155 50.823 -41.680 1.00 38.46 251 HIS D CA 1
ATOM 7533 C C . HIS D 2 257 ? -40.850 49.720 -40.682 1.00 37.93 251 HIS D C 1
ATOM 7534 O O . HIS D 2 257 ? -40.373 49.974 -39.583 1.00 44.53 251 HIS D O 1
ATOM 7541 N N . GLU D 2 258 ? -41.125 48.489 -41.092 1.00 36.95 252 GLU D N 1
ATOM 7542 C CA . GLU D 2 258 ? -40.894 47.308 -40.285 1.00 36.78 252 GLU D CA 1
ATOM 7543 C C . GLU D 2 258 ? -39.449 47.264 -39.784 1.00 34.89 252 GLU D C 1
ATOM 7544 O O . GLU D 2 258 ? -38.515 47.427 -40.572 1.00 38.20 252 GLU D O 1
ATOM 7550 N N . PRO D 2 259 ? -39.263 47.060 -38.470 1.00 34.52 253 PRO D N 1
ATOM 7551 C CA . PRO D 2 259 ? -37.927 47.187 -37.900 1.00 33.52 253 PRO D CA 1
ATOM 7552 C C . PRO D 2 259 ? -37.029 45.976 -38.145 1.00 36.12 253 PRO D C 1
ATOM 7553 O O . PRO D 2 259 ? -37.502 44.812 -38.183 1.00 37.03 253 PRO D O 1
ATOM 7557 N N . CYS D 2 260 ? -35.740 46.260 -38.316 1.00 36.17 254 CYS D N 1
ATOM 7558 C CA . CYS D 2 260 ? -34.727 45.222 -38.485 1.00 34.56 254 CYS D CA 1
ATOM 7559 C C . CYS D 2 260 ? -34.526 44.407 -37.180 1.00 33.51 254 CYS D C 1
ATOM 7560 O O . CYS D 2 260 ? -35.146 44.684 -36.144 1.00 34.03 254 CYS D O 1
ATOM 7563 N N . SER D 2 261 ? -33.659 43.407 -37.256 1.00 31.09 255 SER D N 1
ATOM 7564 C CA . SER D 2 261 ? -33.467 42.438 -36.198 1.00 29.38 255 SER D CA 1
ATOM 7565 C C . SER D 2 261 ? -33.031 43.045 -34.885 1.00 29.70 255 SER D C 1
ATOM 7566 O O . SER D 2 261 ? -33.449 42.589 -33.817 1.00 29.59 255 SER D O 1
ATOM 7569 N N . MET D 2 262 ? -32.168 44.057 -34.974 1.00 31.68 256 MET D N 1
ATOM 7570 C CA . MET D 2 262 ? -31.682 44.824 -33.791 1.00 32.89 256 MET D CA 1
ATOM 7571 C C . MET D 2 262 ? -32.808 45.550 -33.092 1.00 31.39 256 MET D C 1
ATOM 7572 O O . MET D 2 262 ? -32.920 45.500 -31.861 1.00 29.82 256 MET D O 1
ATOM 7577 N N . CYS D 2 263 ? -33.612 46.229 -33.900 1.00 29.98 257 CYS D N 1
ATOM 7578 C CA . CYS D 2 263 ? -34.607 47.144 -33.395 1.00 32.70 257 CYS D CA 1
ATOM 7579 C C . CYS D 2 263 ? -35.771 46.426 -32.750 1.00 31.89 257 CYS D C 1
ATOM 7580 O O . CYS D 2 263 ? -36.265 46.859 -31.709 1.00 30.19 257 CYS D O 1
ATOM 7583 N N . SER D 2 264 ? -36.222 45.360 -33.407 1.00 31.38 258 SER D N 1
ATOM 7584 C CA . SER D 2 264 ? -37.345 44.585 -32.939 1.00 31.64 258 SER D CA 1
ATOM 7585 C C . SER D 2 264 ? -36.977 43.854 -31.656 1.00 31.42 258 SER D C 1
ATOM 7586 O O . SER D 2 264 ? -37.812 43.750 -30.746 1.00 31.46 258 SER D O 1
ATOM 7589 N N . MET D 2 265 ? -35.735 43.387 -31.563 1.00 30.29 259 MET D N 1
ATOM 7590 C CA . MET D 2 265 ? -35.250 42.820 -30.314 1.00 31.95 259 MET D CA 1
ATOM 7591 C C . MET D 2 265 ? -35.094 43.884 -29.240 1.00 31.13 259 MET D C 1
ATOM 7592 O O . MET D 2 265 ? -35.296 43.612 -28.066 1.00 31.14 259 MET D O 1
ATOM 7597 N N . ALA D 2 266 ? -34.696 45.084 -29.642 1.00 31.17 260 ALA D N 1
ATOM 7598 C CA . ALA D 2 266 ? -34.592 46.197 -28.712 1.00 31.63 260 ALA D CA 1
ATOM 7599 C C . ALA D 2 266 ? -35.947 46.542 -28.042 1.00 30.85 260 ALA D C 1
ATOM 7600 O O . ALA D 2 266 ? -36.025 46.766 -26.837 1.00 30.48 260 ALA D O 1
ATOM 7602 N N . LEU D 2 267 ? -36.999 46.564 -28.842 1.00 30.43 261 LEU D N 1
ATOM 7603 C CA . LEU D 2 267 ? -38.351 46.702 -28.354 1.00 30.75 261 LEU D CA 1
ATOM 7604 C C . LEU D 2 267 ? -38.769 45.536 -27.445 1.00 32.09 261 LEU D C 1
ATOM 7605 O O . LEU D 2 267 ? -39.594 45.712 -26.574 1.00 33.48 261 LEU D O 1
ATOM 7610 N N . ILE D 2 268 ? -38.215 44.344 -27.629 1.00 32.26 262 ILE D N 1
ATOM 7611 C CA . ILE D 2 268 ? -38.402 43.279 -26.647 1.00 30.64 262 ILE D CA 1
ATOM 7612 C C . ILE D 2 268 ? -37.751 43.686 -25.325 1.00 30.87 262 ILE D C 1
ATOM 7613 O O . ILE D 2 268 ? -38.390 43.635 -24.281 1.00 30.19 262 ILE D O 1
ATOM 7618 N N . HIS D 2 269 ? -36.493 44.113 -25.374 1.00 31.11 263 HIS D N 1
ATOM 7619 C CA . HIS D 2 269 ? -35.790 44.541 -24.158 1.00 32.62 263 HIS D CA 1
ATOM 7620 C C . HIS D 2 269 ? -36.398 45.738 -23.470 1.00 32.75 263 HIS D C 1
ATOM 7621 O O . HIS D 2 269 ? -36.121 45.957 -22.296 1.00 31.87 263 HIS D O 1
ATOM 7628 N N . SER D 2 270 ? -37.166 46.521 -24.218 1.00 32.79 264 SER D N 1
ATOM 7629 C CA . SER D 2 270 ? -37.773 47.731 -23.729 1.00 34.72 264 SER D CA 1
ATOM 7630 C C . SER D 2 270 ? -39.182 47.528 -23.151 1.00 35.64 264 SER D C 1
ATOM 7631 O O . SER D 2 270 ? -39.765 48.469 -22.594 1.00 35.16 264 SER D O 1
ATOM 7634 N N . ARG D 2 271 ? -39.711 46.309 -23.294 1.00 36.02 265 ARG D N 1
ATOM 7635 C CA . ARG D 2 271 ? -41.012 45.874 -22.731 1.00 35.27 265 ARG D CA 1
ATOM 7636 C C . ARG D 2 271 ? -42.232 46.635 -23.257 1.00 33.66 265 ARG D C 1
ATOM 7637 O O . ARG D 2 271 ? -43.244 46.730 -22.579 1.00 34.01 265 ARG D O 1
ATOM 7645 N N . VAL D 2 272 ? -42.157 47.127 -24.487 1.00 33.25 266 VAL D N 1
ATOM 7646 C CA . VAL D 2 272 ? -43.295 47.808 -25.097 1.00 34.33 266 VAL D CA 1
ATOM 7647 C C . VAL D 2 272 ? -44.474 46.858 -25.206 1.00 33.54 266 VAL D C 1
ATOM 7648 O O . VAL D 2 272 ? -44.303 45.654 -25.161 1.00 38.45 266 VAL D O 1
ATOM 7652 N N . ARG D 2 273 ? -45.652 47.417 -25.388 1.00 33.74 267 ARG D N 1
ATOM 7653 C CA . ARG D 2 273 ? -46.881 46.652 -25.537 1.00 34.71 267 ARG D CA 1
ATOM 7654 C C . ARG D 2 273 ? -47.238 46.411 -26.985 1.00 32.88 267 ARG D C 1
ATOM 7655 O O . ARG D 2 273 ? -47.708 45.353 -27.349 1.00 30.57 267 ARG D O 1
ATOM 7663 N N . ARG D 2 274 ? -47.106 47.437 -27.802 1.00 36.61 268 ARG D N 1
ATOM 7664 C CA . ARG D 2 274 ? -47.584 47.369 -29.180 1.00 37.80 268 ARG D CA 1
ATOM 7665 C C . ARG D 2 274 ? -46.654 48.096 -30.147 1.00 34.62 268 ARG D C 1
ATOM 7666 O O . ARG D 2 274 ? -45.996 49.056 -29.773 1.00 31.88 268 ARG D O 1
ATOM 7674 N N . VAL D 2 275 ? -46.605 47.588 -31.377 1.00 34.17 269 VAL D N 1
ATOM 7675 C CA . VAL D 2 275 ? -45.915 48.217 -32.478 1.00 34.12 269 VAL D CA 1
ATOM 7676 C C . VAL D 2 275 ? -46.869 48.220 -33.647 1.00 34.20 269 VAL D C 1
ATOM 7677 O O . VAL D 2 275 ? -47.471 47.199 -33.964 1.00 33.22 269 VAL D O 1
ATOM 7681 N N . VAL D 2 276 ? -47.002 49.381 -34.279 1.00 34.87 270 VAL D N 1
ATOM 7682 C CA . VAL D 2 276 ? -47.829 49.531 -35.484 1.00 37.26 270 VAL D CA 1
ATOM 7683 C C . VAL D 2 276 ? -46.946 50.082 -36.597 1.00 34.55 270 VAL D C 1
ATOM 7684 O O . VAL D 2 276 ? -46.369 51.158 -36.453 1.00 32.20 270 VAL D O 1
ATOM 7688 N N . PHE D 2 277 ? -46.829 49.336 -37.690 1.00 33.10 271 PHE D N 1
ATOM 7689 C CA . PHE D 2 277 ? -45.942 49.718 -38.770 1.00 32.19 271 PHE D CA 1
ATOM 7690 C C . PHE D 2 277 ? -46.664 49.828 -40.100 1.00 33.33 271 PHE D C 1
ATOM 7691 O O . PHE D 2 277 ? -47.596 49.084 -40.379 1.00 34.14 271 PHE D O 1
ATOM 7699 N N . LEU D 2 278 ? -46.228 50.776 -40.910 1.00 35.16 272 LEU D N 1
ATOM 7700 C CA . LEU D 2 278 ? -46.843 51.021 -42.204 1.00 38.66 272 LEU D CA 1
ATOM 7701 C C . LEU D 2 278 ? -46.264 50.111 -43.289 1.00 37.36 272 LEU D C 1
ATOM 7702 O O . LEU D 2 278 ? -47.003 49.378 -43.955 1.00 40.62 272 LEU D O 1
ATOM 7707 N N . THR D 2 279 ? -44.950 50.134 -43.444 1.00 34.98 273 THR D N 1
ATOM 7708 C CA . THR D 2 279 ? -44.315 49.504 -44.600 1.00 36.48 273 THR D CA 1
ATOM 7709 C C . THR D 2 279 ? -43.616 48.200 -44.239 1.00 37.14 273 THR D C 1
ATOM 7710 O O . THR D 2 279 ? -42.681 48.200 -43.446 1.00 38.94 273 THR D O 1
ATOM 7714 N N . GLU D 2 280 ? -44.042 47.091 -44.834 1.00 37.66 274 GLU D N 1
ATOM 7715 C CA . GLU D 2 280 ? -43.299 45.843 -44.669 1.00 39.58 274 GLU D CA 1
ATOM 7716 C C . GLU D 2 280 ? -41.987 45.986 -45.391 1.00 38.78 274 GLU D C 1
ATOM 7717 O O . GLU D 2 280 ? -41.874 46.781 -46.307 1.00 36.96 274 GLU D O 1
ATOM 7723 N N . MET D 2 281 ? -41.007 45.209 -44.941 1.00 39.28 275 MET D N 1
ATOM 7724 C CA . MET D 2 281 ? -39.690 45.121 -45.544 1.00 37.05 275 MET D CA 1
ATOM 7725 C C . MET D 2 281 ? -39.394 43.635 -45.702 1.00 37.91 275 MET D C 1
ATOM 7726 O O . MET D 2 281 ? -38.900 42.962 -44.796 1.00 34.92 275 MET D O 1
ATOM 7731 N N . GLN D 2 282 ? -39.733 43.126 -46.876 1.00 42.57 276 GLN D N 1
ATOM 7732 C CA . GLN D 2 282 ? -39.640 41.697 -47.168 1.00 44.49 276 GLN D CA 1
ATOM 7733 C C . GLN D 2 282 ? -38.258 41.191 -46.959 1.00 40.62 276 GLN D C 1
ATOM 7734 O O . GLN D 2 282 ? -38.092 40.104 -46.446 1.00 41.15 276 GLN D O 1
ATOM 7740 N N . ARG D 2 283 ? -37.278 41.991 -47.342 1.00 37.29 277 ARG D N 1
ATOM 7741 C CA . ARG D 2 283 ? -35.874 41.623 -47.193 1.00 41.08 277 ARG D CA 1
ATOM 7742 C C . ARG D 2 283 ? -35.273 41.775 -45.776 1.00 37.58 277 ARG D C 1
ATOM 7743 O O . ARG D 2 283 ? -34.622 40.862 -45.320 1.00 36.98 277 ARG D O 1
ATOM 7751 N N . THR D 2 284 ? -35.457 42.920 -45.115 1.00 35.42 278 THR D N 1
ATOM 7752 C CA . THR D 2 284 ? -34.819 43.177 -43.809 1.00 34.67 278 THR D CA 1
ATOM 7753 C C . THR D 2 284 ? -35.777 43.047 -42.592 1.00 33.28 278 THR D C 1
ATOM 7754 O O . THR D 2 284 ? -35.327 42.932 -41.441 1.00 30.95 278 THR D O 1
ATOM 7758 N N . GLY D 2 285 ? -37.083 43.029 -42.841 1.00 30.60 279 GLY D N 1
ATOM 7759 C CA . GLY D 2 285 ? -38.067 43.002 -41.756 1.00 32.17 279 GLY D CA 1
ATOM 7760 C C . GLY D 2 285 ? -37.965 41.807 -40.828 1.00 34.05 279 GLY D C 1
ATOM 7761 O O . GLY D 2 285 ? -37.569 40.711 -41.235 1.00 33.46 279 GLY D O 1
ATOM 7762 N N . SER D 2 286 ? -38.307 42.037 -39.568 1.00 36.47 280 SER D N 1
ATOM 7763 C CA . SER D 2 286 ? -38.196 41.026 -38.498 1.00 36.26 280 SER D CA 1
ATOM 7764 C C . SER D 2 286 ? -39.465 40.762 -37.701 1.00 35.75 280 SER D C 1
ATOM 7765 O O . SER D 2 286 ? -39.399 40.091 -36.654 1.00 33.94 280 SER D O 1
ATOM 7768 N N . LEU D 2 287 ? -40.606 41.231 -38.226 1.00 34.73 281 LEU D N 1
ATOM 7769 C CA . LEU D 2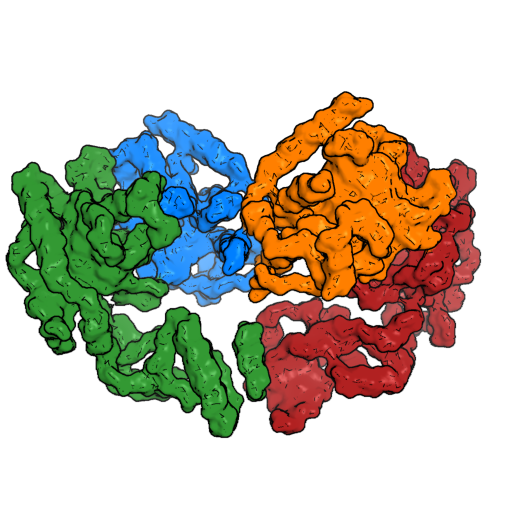 287 ? -41.907 40.995 -37.630 1.00 33.80 281 LEU D CA 1
ATOM 7770 C C . LEU D 2 287 ? -42.776 40.046 -38.445 1.00 34.34 281 LEU D C 1
ATOM 7771 O O . LEU D 2 287 ? -43.143 38.988 -37.936 1.00 34.10 281 LEU D O 1
ATOM 7776 N N . LYS D 2 288 ? -43.094 40.397 -39.690 1.00 36.06 282 LYS D N 1
ATOM 7777 C CA . LYS D 2 288 ? -43.972 39.538 -40.535 1.00 36.40 282 LYS D CA 1
ATOM 7778 C C . LYS D 2 288 ? -43.353 38.209 -40.788 1.00 34.81 282 LYS D C 1
ATOM 7779 O O . LYS D 2 288 ? -42.155 38.122 -40.982 1.00 33.57 282 LYS D O 1
ATOM 7785 N N . LEU D 2 289 ? -44.185 37.184 -40.800 1.00 34.50 283 LEU D N 1
ATOM 7786 C CA . LEU D 2 289 ? -43.736 35.833 -41.081 1.00 37.86 283 LEU D CA 1
ATOM 7787 C C . LEU D 2 289 ? -43.028 35.726 -42.432 1.00 35.41 283 LEU D C 1
ATOM 7788 O O . LEU D 2 289 ? -42.115 34.928 -42.610 1.00 31.91 283 LEU D O 1
ATOM 7793 N N . THR D 2 290 ? -43.487 36.542 -43.368 1.00 36.70 284 THR D N 1
ATOM 7794 C CA . THR D 2 290 ? -42.953 36.622 -44.722 1.00 37.79 284 THR D CA 1
ATOM 7795 C C . THR D 2 290 ? -41.754 37.555 -44.869 1.00 35.40 284 THR D C 1
ATOM 7796 O O . THR D 2 290 ? -41.162 37.624 -45.946 1.00 35.06 284 THR D O 1
ATOM 7800 N N . SER D 2 291 ? -41.402 38.268 -43.805 1.00 34.00 285 SER D N 1
ATOM 7801 C CA . SER D 2 291 ? -40.295 39.208 -43.846 1.00 34.48 285 SER D CA 1
ATOM 7802 C C . SER D 2 291 ? -39.013 38.543 -43.379 1.00 33.62 285 SER D C 1
ATOM 7803 O O . SER D 2 291 ? -38.968 37.905 -42.321 1.00 31.06 285 SER D O 1
ATOM 7806 N N . GLY D 2 292 ? -37.969 38.715 -44.194 1.00 35.65 286 GLY D N 1
ATOM 7807 C CA . GLY D 2 292 ? -36.583 38.457 -43.810 1.00 33.40 286 GLY D CA 1
ATOM 7808 C C . GLY D 2 292 ? -36.430 36.983 -43.595 1.00 32.54 286 GLY D C 1
ATOM 7809 O O . GLY D 2 292 ? -36.832 36.214 -44.433 1.00 33.65 286 GLY D O 1
ATOM 7810 N N . ASP D 2 293 ? -35.884 36.596 -42.454 1.00 32.76 287 ASP D N 1
ATOM 7811 C CA . ASP D 2 293 ? -35.737 35.198 -42.104 1.00 32.99 287 ASP D CA 1
ATOM 7812 C C . ASP D 2 293 ? -36.928 34.702 -41.292 1.00 30.08 287 ASP D C 1
ATOM 7813 O O . ASP D 2 293 ? -36.875 33.645 -40.698 1.00 27.48 287 ASP D O 1
ATOM 7818 N N . GLY D 2 294 ? -38.014 35.448 -41.269 1.00 29.64 288 GLY D N 1
ATOM 7819 C CA . GLY D 2 294 ? -39.170 35.016 -40.492 1.00 31.91 288 GLY D CA 1
ATOM 7820 C C . GLY D 2 294 ? -38.830 34.907 -39.033 1.00 32.49 288 GLY D C 1
ATOM 7821 O O . GLY D 2 294 ? -39.153 33.943 -38.400 1.00 36.17 288 GLY D O 1
ATOM 7822 N N . TYR D 2 295 ? -38.128 35.898 -38.519 1.00 33.53 289 TYR D N 1
ATOM 7823 C CA . TYR D 2 295 ? -37.755 35.918 -37.128 1.00 34.00 289 TYR D CA 1
ATOM 7824 C C . TYR D 2 295 ? -38.944 36.086 -36.195 1.00 35.49 289 TYR D C 1
ATOM 7825 O O . TYR D 2 295 ? -38.885 35.630 -35.035 1.00 37.10 289 TYR D O 1
ATOM 7834 N N . CYS D 2 296 ? -39.973 36.782 -36.676 1.00 33.44 290 CYS D N 1
ATOM 7835 C CA . CYS D 2 296 ? -41.171 37.048 -35.900 1.00 35.81 290 CYS D CA 1
ATOM 7836 C C . CYS D 2 296 ? -40.904 37.478 -34.438 1.00 35.02 290 CYS D C 1
ATOM 7837 O O . CYS D 2 296 ? -41.497 36.961 -33.498 1.00 32.66 290 CYS D O 1
ATOM 7840 N N . MET D 2 297 ? -40.041 38.478 -34.283 1.00 35.04 291 MET D N 1
ATOM 7841 C CA . MET D 2 297 ? -39.479 38.841 -32.979 1.00 34.06 291 MET D CA 1
ATOM 7842 C C . MET D 2 297 ? -40.538 39.149 -31.908 1.00 35.60 291 MET D C 1
ATOM 7843 O O . MET D 2 297 ? -40.337 38.849 -30.715 1.00 35.48 291 MET D O 1
ATOM 7848 N N . ASN D 2 298 ? -41.661 39.730 -32.335 1.00 34.71 292 ASN D N 1
ATOM 7849 C CA . ASN D 2 298 ? -42.756 40.009 -31.405 1.00 37.08 292 ASN D CA 1
ATOM 7850 C C . ASN D 2 298 ? -43.454 38.757 -30.842 1.00 41.25 292 ASN D C 1
ATOM 7851 O O . ASN D 2 298 ? -44.147 38.851 -29.824 1.00 44.55 292 ASN D O 1
ATOM 7856 N N . ASP D 2 299 ? -43.290 37.611 -31.505 1.00 40.42 293 ASP D N 1
ATOM 7857 C CA . ASP D 2 299 ? -44.024 36.398 -31.169 1.00 40.54 293 ASP D CA 1
ATOM 7858 C C . ASP D 2 299 ? -43.095 35.210 -31.295 1.00 42.92 293 ASP D C 1
ATOM 7859 O O . ASP D 2 299 ? -43.332 34.316 -32.097 1.00 42.87 293 ASP D O 1
ATOM 7864 N N . ASN D 2 300 ? -41.997 35.213 -30.550 1.00 46.44 294 ASN D N 1
ATOM 7865 C CA . ASN D 2 300 ? -41.064 34.092 -30.650 1.00 48.30 294 ASN D CA 1
ATOM 7866 C C . ASN D 2 300 ? -41.191 33.225 -29.418 1.00 53.08 294 ASN D C 1
ATOM 7867 O O . ASN D 2 300 ? -41.075 33.720 -28.299 1.00 51.77 294 ASN D O 1
ATOM 7872 N N . LYS D 2 301 ? -41.399 31.926 -29.645 1.00 61.26 295 LYS D N 1
ATOM 7873 C CA . LYS D 2 301 ? -41.609 30.952 -28.567 1.00 71.04 295 LYS D CA 1
ATOM 7874 C C . LYS D 2 301 ? -40.496 31.005 -27.500 1.00 70.47 295 LYS D C 1
ATOM 7875 O O . LYS D 2 301 ? -40.790 30.928 -26.307 1.00 73.45 295 LYS D O 1
ATOM 7877 N N . GLN D 2 302 ? -39.248 31.206 -27.938 1.00 65.01 296 GLN D N 1
ATOM 7878 C CA . GLN D 2 302 ? -38.078 31.124 -27.062 1.00 64.20 296 GLN D CA 1
ATOM 7879 C C . GLN D 2 302 ? -37.645 32.412 -26.369 1.00 59.71 296 GLN D C 1
ATOM 7880 O O . GLN D 2 302 ? -36.605 32.405 -25.703 1.00 65.11 296 GLN D O 1
ATOM 7886 N N . LEU D 2 303 ? -38.399 33.503 -26.489 1.00 50.44 297 LEU D N 1
ATOM 7887 C CA . LEU D 2 303 ? -37.902 34.785 -25.990 1.00 47.94 297 LEU D CA 1
ATOM 7888 C C . LEU D 2 303 ? -38.410 35.196 -24.626 1.00 50.12 297 LEU D C 1
ATOM 7889 O O . LEU D 2 303 ? -37.873 36.138 -24.023 1.00 56.09 297 LEU D O 1
ATOM 7894 N N . ASN D 2 304 ? -39.450 34.524 -24.147 1.00 49.28 298 ASN D N 1
ATOM 7895 C CA . ASN D 2 304 ? -40.016 34.796 -22.812 1.00 50.57 298 ASN D CA 1
ATOM 7896 C C . ASN D 2 304 ? -40.737 36.118 -22.705 1.00 42.17 298 ASN D C 1
ATOM 7897 O O . ASN D 2 304 ? -41.125 36.512 -21.642 1.00 42.96 298 ASN D O 1
ATOM 7902 N N . SER D 2 305 ? -40.947 36.793 -23.814 1.00 38.67 299 SER D N 1
ATOM 7903 C CA . SER D 2 305 ? -41.616 38.071 -23.809 1.00 35.76 299 SER D CA 1
ATOM 7904 C C . SER D 2 305 ? -42.166 38.226 -25.182 1.00 33.33 299 SER D C 1
ATOM 7905 O O . SER D 2 305 ? -41.698 37.550 -26.090 1.00 32.17 299 SER D O 1
ATOM 7908 N N . THR D 2 306 ? -43.179 39.080 -25.326 1.00 33.57 300 THR D N 1
ATOM 7909 C CA . THR D 2 306 ? -43.798 39.348 -26.627 1.00 33.91 300 THR D CA 1
ATOM 7910 C C . THR D 2 306 ? -44.312 40.749 -26.670 1.00 32.79 300 THR D C 1
ATOM 7911 O O . THR D 2 306 ? -44.307 41.434 -25.672 1.00 34.95 300 THR D O 1
ATOM 7915 N N . TYR D 2 307 ? -44.730 41.178 -27.855 1.00 31.25 301 TYR D N 1
ATOM 7916 C CA . TYR D 2 307 ? -45.526 42.365 -27.981 1.00 29.68 301 TYR D CA 1
ATOM 7917 C C . TYR D 2 307 ? -46.449 42.237 -29.131 1.00 29.55 301 TYR D C 1
ATOM 7918 O O . TYR D 2 307 ? -46.196 41.491 -30.050 1.00 31.34 301 TYR D O 1
ATOM 7927 N N . GLU D 2 308 ? -47.521 43.000 -29.072 1.00 30.37 302 GLU D N 1
ATOM 7928 C CA . GLU D 2 308 ? -48.538 42.999 -30.097 1.00 31.91 302 GLU D CA 1
ATOM 7929 C C . GLU D 2 308 ? -47.940 43.710 -31.285 1.00 30.84 302 GLU D C 1
ATOM 7930 O O . GLU D 2 308 ? -47.146 44.639 -31.108 1.00 30.08 302 GLU D O 1
ATOM 7936 N N . ALA D 2 309 ? -48.285 43.254 -32.481 1.00 30.02 303 ALA D N 1
ATOM 7937 C CA . ALA D 2 309 ? -47.841 43.920 -33.693 1.00 32.07 303 ALA D CA 1
ATOM 7938 C C . ALA D 2 309 ? -48.940 43.994 -34.753 1.00 34.19 303 ALA D C 1
ATOM 7939 O O . ALA D 2 309 ? -49.664 43.021 -34.971 1.00 32.95 303 ALA D O 1
ATOM 7941 N N . PHE D 2 310 ? -49.025 45.150 -35.422 1.00 36.37 304 PHE D N 1
ATOM 7942 C CA . PHE D 2 310 ? -49.961 45.361 -36.509 1.00 36.44 304 PHE D CA 1
ATOM 7943 C C . PHE D 2 310 ? -49.306 46.028 -37.671 1.00 36.83 304 PHE D C 1
ATOM 7944 O O . PHE D 2 310 ? -48.483 46.925 -37.486 1.00 39.40 304 PHE D O 1
ATOM 7952 N N . GLN D 2 311 ? -49.694 45.599 -38.866 1.00 36.43 305 GLN D N 1
ATOM 7953 C CA . GLN D 2 311 ? -49.436 46.381 -40.077 1.00 39.73 305 GLN D CA 1
ATOM 7954 C C . GLN D 2 311 ? -50.667 47.173 -40.510 1.00 38.53 305 GLN D C 1
ATOM 7955 O O . GLN D 2 311 ? -51.723 46.588 -40.722 1.00 35.57 305 GLN D O 1
ATOM 7961 N N . TRP D 2 312 ? -50.525 48.490 -40.660 1.00 39.83 306 TRP D N 1
ATOM 7962 C CA . TRP D 2 312 ? -51.549 49.274 -41.354 1.00 41.40 306 TRP D CA 1
ATOM 7963 C C . TRP D 2 312 ? -51.567 48.897 -42.847 1.00 41.12 306 TRP D C 1
ATOM 7964 O O . TRP D 2 312 ? -50.548 49.015 -43.521 1.00 42.09 306 TRP D O 1
ATOM 7975 N N . ILE D 2 313 ? -52.715 48.427 -43.340 1.00 40.30 307 ILE D N 1
ATOM 7976 C CA . ILE D 2 313 ? -52.822 47.966 -44.728 1.00 42.90 307 ILE D CA 1
ATOM 7977 C C . ILE D 2 313 ? -53.596 48.912 -45.638 1.00 44.89 307 ILE D C 1
ATOM 7978 O O . ILE D 2 313 ? -53.693 48.680 -46.837 1.00 46.00 307 ILE D O 1
ATOM 7983 N N . GLY D 2 314 ? -54.133 49.985 -45.086 1.00 48.84 308 GLY D N 1
ATOM 7984 C CA . GLY D 2 314 ? -54.740 51.022 -45.908 1.00 50.45 308 GLY D CA 1
ATOM 7985 C C . GLY D 2 314 ? -53.701 51.782 -46.693 1.00 49.57 308 GLY D C 1
ATOM 7986 O O . GLY D 2 314 ? -52.518 51.432 -46.663 1.00 46.52 308 GLY D O 1
ATOM 7987 N N . GLU D 2 315 ? -54.174 52.799 -47.414 1.00 51.55 309 GLU D N 1
ATOM 7988 C CA . GLU D 2 315 ? -53.328 53.678 -48.230 1.00 52.91 309 GLU D CA 1
ATOM 7989 C C . GLU D 2 315 ? -53.397 55.132 -47.800 1.00 49.87 309 GLU D C 1
ATOM 7990 O O . GLU D 2 315 ? -52.827 56.003 -48.448 1.00 49.77 309 GLU D O 1
ATOM 7996 N N . GLU D 2 316 ? -54.043 55.383 -46.670 1.00 50.29 310 GLU D N 1
ATOM 7997 C CA . GLU D 2 316 ? -54.159 56.731 -46.102 1.00 48.10 310 GLU D CA 1
ATOM 7998 C C . GLU D 2 316 ? -52.785 57.430 -45.984 1.00 47.36 310 GLU D C 1
ATOM 7999 O O . GLU D 2 316 ? -52.661 58.617 -46.271 1.00 46.22 310 GLU D O 1
ATOM 8005 N N . TYR D 2 317 ? -51.764 56.657 -45.605 1.00 48.05 311 TYR D N 1
ATOM 8006 C CA . TYR D 2 317 ? -50.486 57.160 -45.106 1.00 46.27 311 TYR D CA 1
ATOM 8007 C C . TYR D 2 317 ? -49.326 56.742 -46.010 1.00 48.55 311 TYR D C 1
ATOM 8008 O O . TYR D 2 317 ? -48.678 55.697 -45.789 1.00 47.52 311 TYR D O 1
ATOM 8017 N N . PRO D 2 318 ? -49.071 57.542 -47.061 1.00 49.89 312 PRO D N 1
ATOM 8018 C CA . PRO D 2 318 ? -47.852 57.310 -47.842 1.00 49.93 312 PRO D CA 1
ATOM 8019 C C . PRO D 2 318 ? -46.619 57.709 -47.039 1.00 47.30 312 PRO D C 1
ATOM 8020 O O . PRO D 2 318 ? -46.719 58.503 -46.115 1.00 44.67 312 PRO D O 1
ATOM 8024 N N . VAL D 2 319 ? -45.471 57.149 -47.387 1.00 46.02 313 VAL D N 1
ATOM 8025 C CA . VAL D 2 319 ? -44.229 57.423 -46.662 1.00 45.92 313 VAL D CA 1
ATOM 8026 C C . VAL D 2 319 ? -43.073 57.662 -47.632 1.00 44.95 313 VAL D C 1
ATOM 8027 O O . VAL D 2 319 ? -43.171 57.362 -48.818 1.00 39.34 313 VAL D O 1
ATOM 8031 N N . GLY D 2 320 ? -41.980 58.211 -47.106 1.00 48.75 314 GLY D N 1
ATOM 8032 C CA . GLY D 2 320 ? -40.720 58.343 -47.850 1.00 49.27 314 GLY D CA 1
ATOM 8033 C C . GLY D 2 320 ? -40.286 56.982 -48.357 1.00 48.69 314 GLY D C 1
ATOM 8034 O O . GLY D 2 320 ? -40.409 55.982 -47.647 1.00 48.13 314 GLY D O 1
ATOM 8035 N N . GLN D 2 321 ? -39.825 56.937 -49.600 1.00 53.86 315 GLN D N 1
ATOM 8036 C CA . GLN D 2 321 ? -39.415 55.680 -50.212 1.00 58.72 315 GLN D CA 1
ATOM 8037 C C . GLN D 2 321 ? -38.035 55.280 -49.695 1.00 56.15 315 GLN D C 1
ATOM 8038 O O . GLN D 2 321 ? -37.124 56.109 -49.584 1.00 51.81 315 GLN D O 1
ATOM 8044 N N . VAL D 2 322 ? -37.909 54.004 -49.362 1.00 52.76 316 VAL D N 1
ATOM 8045 C CA . VAL D 2 322 ? -36.693 53.474 -48.804 1.00 52.21 316 VAL D CA 1
ATOM 8046 C C . VAL D 2 322 ? -36.304 52.308 -49.671 1.00 50.05 316 VAL D C 1
ATOM 8047 O O . VAL D 2 322 ? -37.155 51.551 -50.122 1.00 43.72 316 VAL D O 1
ATOM 8051 N N . ASP D 2 323 ? -35.008 52.176 -49.913 1.00 55.49 317 ASP D N 1
ATOM 8052 C CA . ASP D 2 323 ? -34.505 51.086 -50.742 1.00 58.65 317 ASP D CA 1
ATOM 8053 C C . ASP D 2 323 ? -34.800 49.761 -50.049 1.00 55.24 317 ASP D C 1
ATOM 8054 O O . ASP D 2 323 ? -34.782 49.683 -48.830 1.00 57.27 317 ASP D O 1
ATOM 8059 N N . ARG D 2 324 ? -35.063 48.728 -50.835 1.00 51.17 318 ARG D N 1
ATOM 8060 C CA . ARG D 2 324 ? -35.394 47.408 -50.307 1.00 50.29 318 ARG D CA 1
ATOM 8061 C C . ARG D 2 324 ? -34.308 46.770 -49.381 1.00 48.08 318 ARG D C 1
ATOM 8062 O O . ARG D 2 324 ? -34.600 45.986 -48.476 1.00 46.79 318 ARG D O 1
ATOM 8070 N N . ASP D 2 325 ? -33.060 47.118 -49.577 1.00 45.83 319 ASP D N 1
ATOM 8071 C CA . ASP D 2 325 ? -32.013 46.504 -48.785 1.00 49.68 319 ASP D CA 1
ATOM 8072 C C . ASP D 2 325 ? -31.597 47.275 -47.534 1.00 46.54 319 ASP D C 1
ATOM 8073 O O . ASP D 2 325 ? -30.494 47.069 -46.998 1.00 42.39 319 ASP D O 1
ATOM 8078 N N . VAL D 2 326 ? -32.479 48.135 -47.048 1.00 43.58 320 VAL D N 1
ATOM 8079 C CA . VAL D 2 326 ? -32.176 48.946 -45.872 1.00 43.27 320 VAL D CA 1
ATOM 8080 C C . VAL D 2 326 ? -32.745 48.280 -44.606 1.00 40.60 320 VAL D C 1
ATOM 8081 O O . VAL D 2 326 ? -33.895 47.862 -44.573 1.00 37.12 320 VAL D O 1
ATOM 8085 N N . CYS D 2 327 ? -31.912 48.181 -43.576 1.00 40.48 321 CYS D N 1
ATOM 8086 C CA . CYS D 2 327 ? -32.346 47.709 -42.277 1.00 38.47 321 CYS D CA 1
ATOM 8087 C C . CYS D 2 327 ? -33.072 48.811 -41.547 1.00 36.13 321 CYS D C 1
ATOM 8088 O O . CYS D 2 327 ? -32.456 49.751 -41.107 1.00 31.65 321 CYS D O 1
ATOM 8091 N N . CYS D 2 328 ? -34.385 48.618 -41.408 1.00 41.05 322 CYS D N 1
ATOM 8092 C CA . CYS D 2 328 ? -35.378 49.614 -40.976 1.00 36.71 322 CYS D CA 1
ATOM 8093 C C . CYS D 2 328 ? -36.113 50.297 -42.137 1.00 36.45 322 CYS D C 1
ATOM 8094 O O . CYS D 2 328 ? -36.204 49.863 -43.266 1.00 33.84 322 CYS D O 1
#

Organism: Saccharomyces cerevisiae (strain ATCC 204508 / S288c) (NCBI:txid559292)

Sequence (1061 aa):
ADLQHIKHMRTAVRLARYALDHDETPVACIFVHTPTGQVMAYGMNDTNKSLTGVAHAEFMGIDQIKAMLGSRGVVDVFKDITLYVTVEPCIMCASALKQLDIGKVVFGCGNERFGGNGTVLSVNHDTCTLVPKNNSAAGYESIPGILRKEAIMLLRYFYVRQNERAPNTFPPMEWSKYLNEEAFIETFGDDYRTCFANKVDLSSNSVDWDLIDSHQDNIIQELEEQCKMFKFNVLQHIKHMRTAVRLARYALDHDETPVACIFVHTPTGQVMAYGMNDTNKSLTGVAHAEFMGIDQIKAMLGSRGVVDVFKDITLYVTVEPCIMCASALKQLDIGKVVFGCGNERFGGNGTVLSVNHDTCTLVPKNNSAAGYESIPGILRKEAIMLLRYFYVRQNEVLDKNTFPPMEWSKYLNEEAFIETFGDDYRTCFANKVDLSSNSVDWDLIDSHQDNIIQELEEQCKMFKFNVPLKIDYQNGIIENRLLQIRNFKDVNTPKLINVWSIRIDPRDSKKVIELIRNDFQKNDPVSLRHLKRIEVVLCDEGEINNKLKSPEFAPSTKELNNAWSVKYWPLIWNGNPNDQILNDYKIDMQEVRNELSRASTLSVKMATAGKQFPMVSVFVDPSRKKDKVVAEDGRNCENSLPIDHSVMVGIRAVGERLREGVDEDANSYLCLDYDVYLTHEPCSMCSMALIHSRVRRVVFLTEMQRTGSLKLTSGDGYCMNDNKQLNSTYEAFQWIGEEYPVGQVDRDVCCNPLKIDYQNGIIENRLLQIRNFKDVNTPKLINVWSIRIDPRDSKKVIELIRNDFQKNDPVSLRHLKRIRKDIETSTLEVVLCSKEYICDEGEINNKLKSKYELSDDIEVPEFAPSTKELNNAWSVKYWPLIWNGNPNDQILNDYKIDMQEVRNELSRASTLSVKMATAGKQFPMVSVFVDPSRKKDKVVAEDGRNCENSLPIDHSVMVGIRAVGERLREGVDEDANSYLCLDYDVYLTHEPCSMCSMALIHSRVRRVVFLTEMQRTGSLKLTSGDGYCMNDNKQLNSTYEAFQWIGEEYPVGQVDRDVCC

Secondary structure (DSSP, 8-state):
--HHHHHHHHHHHHHHHHHHHTTS-S-EEEEEETTTTEEEEEEE--HHHH-SS---HHHHHHHHHHHHHHHHHHHHHGGGEEEEEEE--BHHHHHHHHHTT-SEEEEEE--TTTBTBTTS-BGGG-SSS-BTTTTB----EEE--TTHHHHHHHHHHHHHHHT-S---------GGGT--HHHHHHHS-HHHHHHHHHHT--S-SS--HHHHHS--TTHHHHHHHHHHHHHHT-/-HHHHHHHHHHHHHHHHHTTTS-S-EEEEEEGGGTEEEEEEE--HHHH-SS---HHHHHHHHHHHHHHHHHHHHHGGGEEEEEEE--BHHHHHHHHHHT-SEEEEEE--TTTBTBTTS-BGGG-SS---TTT------EEE--TTHHHHHHHHHHHHHHHH----SS------GGGT--HHHHHTTS-HHHHTTTTSSS--S-SS--HHHHHS--TTHHHHHHHHHHHHHHH-/---EETTTTEETTTEEE---SHHHHS------------HHHHHHHHHHHHHHHHHH-SS--TTB---------HHHHHHGGG---S--SSHHHHHHHHHHT--B---S-HHHHHHHH----HHHHHHHHHHHHHHHHHHHHTT-S---EEEEE-TTS-SPPEEEE-GGGSTT--TT--HHHHHHHHHHHHHHH-SS--TT--TTTT-EEEEEE---HHHHHHHHHTT-SEEEEEE--TTT-SSSTTSTT---GGG-TTSS---EEEEE-SSSS------TTS--/----EETTTTEETTTEEE---STTTT---EEEEEEEEE-GGGHHHHHHHIIIIIHHH-SS--TTB-SEEE-SSSSSEEEEEEETTT--TTHHHHHHHH--B--BS--EEESS--SSHHHHHHHHHHT--B---S-HHHHHHHH----HHHHHHHHHHHHHHHHHHHHTT-S---EEEEE-TTS-SPPEEEEPGGGSTT--TT--HHHHHHHHHHHHHHSS--S-TT--TTTT-EEEEEE---HHHHHHHHHTT-SEEEEEE--TTT-SSSTTSTT---GGG-GGGS---EEEEE-SSS-------TT---

B-factor: mean 56.21, std 24.26, range [19.45, 159.18]

Foldseek 3Di:
DPVLLLVVLLLLLQVLLQCLVVLHHSKKKFKAQQVVSFTAFMFAQDCVPVVDPPRHTLNRRLVSQCVLQNPVGQLVRQLRIEMEIAEADFLVSQLVSQQSNHNAYEYAAYDCPGHQCFNPHNNQQDQPRAHPVPRDRPGYAYHYFRLNVSSVVSNVSSVVVVPPDDVVDDDQAQCVRRDDLVRQCVVDPPVLSPPCNPRSDGSDDDHPCCSNPDHNVCSVVVSVVRNVVVSVVD/DLLLVQLLLLLLVLLQCVVVLFHSKKKFKAQQVVRFTAFIFAQCCVPVVDPPRHTLVRRLVRQCVQQNPVRQLVRQLRIEMEIAEADFLVVLLVSQQSNHNEYEYAAYDCPGHCQFNPHNQQCDQPRAHPVVRDSRGYAYHYFNLNVSSVQSNCSSVVVVVCNRDDDDDDQAQLVRRDDLVVVCVVPNVVCVCCNVVPSDHPDDDHPCCSNVDRNVCSVVVSVVSNVVVSVVD/DWDAPPVQGQINVWWGWFADDVVLLDFDDDDAQDDDDDVVVVVVVCVLLVPPLCVPDPQHCQFAPQVVHHSVVVVPVVSVVVVSSDDHADPVSQVVCCVVPRHTHDDHGVVVVVSVPPDDDPVVLVVVLQVQLVQQVVCQVVVQQQSKWKWKAAQVNPDDIQIFGQCVSDDPDDLPRGRLNRSQVVVVVVVVVPPPDDPPDAQSAQIEMEIQEAAFPVSLVVVQVSNYAEYEYEDYQQCGHQQHCNRHVRNNSQYDVVDVGHHIYIYTDDDPRHGRDHDSNRRD/DDWDADPVQGDTNNWWGWFADDVPAQDFQKFWFKKKWDAAVRPVLLVVCQVVPQCVQAPQHPQQADQWDDDVVDPTIIGTGHTCSRDHDCVVVVSVVVRPMDIDRPAMAGSDAHQDVVSQVVRCVVGNHGDDDHGVVVVVSVPDDDDVVVVVVVLQCQQVQLVVCQVVPQQQSKWKWKAAPVNPDDIDIFGQCVSDDPDDLPRGRLNVRQVVLVCCCPVPHHDDPPDDQSAQIEMEIAEAAAPVNLVVCQVRNYAEYEYEYYQQPGHQQHCNRHVSNNSQHDSPSPHHHIYIYGPDDPGHGRDHDSPRRD

CATH classification: 3.40.140.10

Radius of gyration: 35.39 Å; Cα contacts (8 Å, |Δi|>4): 2132; chains: 4; bounding box: 77×70×98 Å

Solvent-accessible surface area: 48182 Å² total; per-residue (Å²): 65,77,137,83,18,56,113,3,0,92,11,0,0,58,0,0,11,35,1,12,17,93,62,17,37,1,24,0,0,0,0,5,26,72,87,81,27,39,7,0,0,10,0,29,14,37,37,87,157,15,70,6,10,9,21,28,0,4,23,48,0,4,93,44,0,48,91,36,39,25,10,182,16,0,66,84,22,0,104,65,0,4,0,6,0,0,9,1,1,6,0,0,1,0,0,0,0,4,5,4,46,1,21,55,0,0,0,0,4,23,26,124,113,46,0,0,4,10,18,16,25,46,0,4,112,12,92,0,0,15,19,64,97,108,64,32,35,101,22,8,86,6,11,0,3,8,34,12,17,8,2,22,2,0,28,55,43,23,137,24,29,113,62,10,130,52,93,127,121,31,64,104,6,103,7,100,90,33,29,70,70,82,47,1,79,95,28,15,38,76,89,33,1,93,72,37,38,85,67,29,51,16,45,52,134,93,12,56,106,113,8,0,45,53,42,33,102,92,2,46,60,75,1,61,69,83,2,106,113,5,116,84,101,122,119,96,49,88,128,7,0,108,22,0,0,47,0,0,0,41,2,1,5,66,69,18,33,2,27,0,0,0,0,4,27,64,87,74,35,52,7,2,0,13,0,30,14,32,34,87,152,14,72,6,8,7,22,28,0,4,28,46,0,2,70,51,0,52,93,40,53,26,10,177,18,0,55,70,24,0,122,58,0,2,0,6,0,1,4,2,2,5,0,0,1,0,0,1,0,1,3,4,36,5,34,54,0,0,0,0,3,16,27,140,124,37,0,0,2,10,22,20,27,46,0,1,90,11,74,1,0,4,8,69,138,92,59,49,22,80,28,7,79,1,15,0,2,12,35,18,22,12,2,20,0,0,24,42,0,28,122,23,58,128,125,92,165,30,47,24,115,91,50,76,91,10,87,1,78,90,17,15,100,101,80,36,2,42,86,40,56,19,121,88,108,34,82,15,25,74,78,53,38,43,31,36,55,154,93,15,50,33,116,6,0,20,52,41,19,90,97,0,42,49,64,0,86,118,67,19,57,119,13,125,91,108,91,159,48,110,35,37,101,95,92,3,32,1,55,78,80,1,36,13,9,70,20,113,75,58,46,80,69,75,96,66,106,139,67,64,69,49,207,78,88,114,85,56,44,81,69,66,60,56,47,19,48,101,86,4,48,89,73,48,114,79,75,20,197,25,27,111,63,82,134,34,12,48,94,151,77,58,69,121,108,70,60,78,104,107,7,16,122,38,3,40,62,39,125,25,7,97,53,28,19,133,87,72,31,47,11,98,104,136,29,52,45,13,50,106,83,1,83,100,23,73,22,88,22,94,29,2,88,79,7,0,45,113,0,4,77,39,0,54,136,4,38,122,75,63,85,127,30,2,3,1,0,0,1,0,5,68,57,80,184,28,118,53,21,54,4,62,1,9,34,43,85,111,84,28,4,19,4,14,0,8,3,2,44,0,1,93,35,1,1,109,46,20,116,135,42,132,63,26,89,118,126,26,130,22,3,61,61,9,1,0,2,4,0,8,0,1,0,0,0,0,0,0,0,0,4,25,0,115,5,71,8,0,1,0,20,43,58,11,112,116,0,0,0,0,30,64,96,0,27,60,24,20,0,0,3,49,17,46,90,6,114,23,85,10,49,0,0,12,7,73,22,167,86,34,94,36,3,156,20,73,152,38,17,7,7,196,128,52,106,40,36,101,165,79,6,27,3,49,84,73,1,38,19,9,66,14,132,130,51,41,110,57,41,44,57,20,64,1,38,1,9,54,2,80,61,102,75,18,167,54,29,65,84,25,9,154,90,52,9,77,69,88,16,89,14,54,3,137,23,6,110,40,61,76,65,47,147,180,50,98,14,28,39,1,0,12,0,1,52,103,60,34,98,81,60,36,3,77,62,44,36,76,97,102,118,100,60,47,34,73,87,31,80,0,0,20,114,29,3,56,46,108,118,26,6,77,56,16,19,123,150,45,3,25,5,79,92,135,30,76,35,14,51,92,74,3,76,63,33,150,22,84,14,153,21,2,94,78,0,0,46,105,0,1,88,40,0,52,143,2,34,118,77,62,84,153,41,2,2,1,0,0,1,2,6,61,74,110,84,34,116,77,19,46,4,64,1,8,28,42,88,109,86,26,6,25,8,27,0,6,2,10,53,0,2,130,26,4,0,100,53,26,81,121,57,100,75,69,77,107,142,24,114,25,2,60,61,10,1,0,2,4,0,8,0,1,0,0,0,0,0,0,0,0,6,23,1,110,5,70,5,0,0,0,17,43,51,12,104,61,0,0,0,0,33,63,105,1,28,56,9,18,0,0,3,32,17,39,108,0,68,34,67,11,50,1,1,17,5,74,21,166,79,34,90,37,3,161,22,90,144,42,29,9,6

InterPro domains:
  IPR002125 Cytidine and deoxycytidylate deaminase domain [PF00383] (2-107)
  IPR002125 Cytidine and deoxycytidylate deaminase domain [PS51747] (1-119)
  IPR016192 APOBEC/CMP deaminase, zinc-binding [PS00903] (54-95)
  IPR016193 Cytidine deaminase-like [SSF53927] (2-162)

GO terms:
  GO:0008251 tRNA-specific adenosine deaminase activity (F, IDA)
  GO:0006400 tRNA modification (P, IDA)
  GO:0005634 nucleus (C, HDA)
  GO:0005737 cytoplasm (C, HDA)
  GO:0005515 protein binding (F, IPI)
  GO:0002100 tRNA wobble adenosine to inosine editing (P, IDA)
  GO:0052717 tRNA-specific adenosine-34 deaminase activity (F, EXP)

Nearest PDB structures (foldseek):
  7bv5-assembly2_B  TM=1.004E+00  e=4.091E-49  Saccharomyces cerevisiae S288C
  7bv5-assembly1_A  TM=9.800E-01  e=5.149E-44  Saccharomyces cerevisiae S288C
  7nz9-assembly1_A  TM=9.147E-01  e=2.432E-15  Mus musculus
  3dh1-assembly2_C  TM=9.175E-01  e=1.024E-14  Homo sapiens
  7nz9-assembly1_B  TM=9.263E-01  e=1.256E-08  Mus musculus